Protein AF-A0A0S8GNW0-F1 (afdb_monomer)

Solvent-accessible surface area (backbone atoms only — not comparable to full-atom values): 54185 Å² total; per-residue (Å²): 138,92,76,82,67,64,74,56,54,60,51,40,52,77,71,67,54,52,67,47,68,37,59,57,68,45,100,40,26,51,26,13,46,72,62,9,23,47,52,13,38,46,29,54,77,68,23,29,31,43,25,20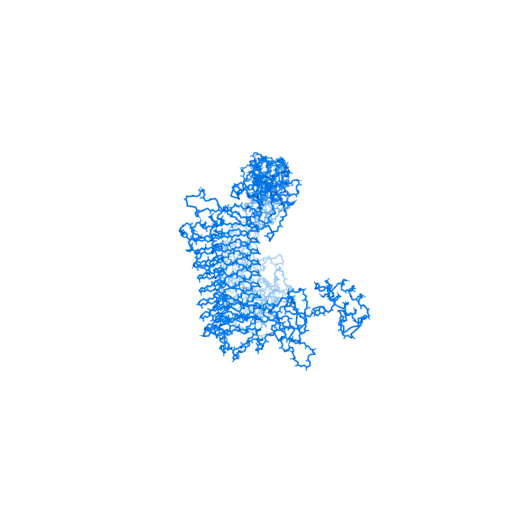,9,9,28,69,69,17,62,50,75,50,30,25,10,27,43,27,32,15,75,50,46,43,12,15,16,20,15,31,56,86,81,63,44,81,36,73,40,18,11,21,25,34,32,73,49,61,27,80,36,39,52,33,26,28,54,5,32,72,41,73,38,80,26,94,92,33,101,89,41,70,40,70,43,68,36,8,42,47,5,11,48,48,53,42,54,49,45,58,52,46,40,69,75,40,62,83,38,55,61,28,40,25,33,42,52,12,35,54,40,27,34,20,45,74,50,96,89,44,61,94,75,37,20,36,65,33,70,63,54,60,73,52,23,70,86,70,70,35,50,51,72,53,75,47,82,51,72,83,93,53,68,56,47,78,49,78,44,77,66,45,57,75,62,31,39,37,36,28,39,20,37,18,39,32,42,70,48,47,59,76,70,41,72,64,52,63,64,50,28,54,26,35,25,34,27,88,34,84,68,90,62,95,72,43,86,41,66,26,75,54,88,45,35,55,58,32,57,41,80,37,72,52,48,75,54,40,39,28,24,34,33,41,32,56,77,45,60,81,64,68,43,34,41,6,36,11,33,24,51,43,66,64,86,69,56,15,43,43,30,38,77,42,43,70,80,50,58,34,46,39,22,41,28,36,30,39,44,75,66,50,94,59,34,59,15,37,37,35,24,39,88,82,72,46,82,74,49,76,52,54,46,96,61,44,61,48,72,46,70,87,42,63,48,28,36,79,48,46,36,32,38,23,17,23,30,100,77,35,68,25,58,71,26,50,70,38,72,50,39,15,24,38,54,57,32,80,22,63,36,78,59,67,66,35,42,35,27,44,25,36,26,49,59,54,74,53,58,56,31,79,34,80,56,18,19,34,33,43,34,35,71,70,83,75,46,64,66,54,79,32,58,62,70,64,75,40,74,51,66,85,42,61,40,41,36,80,40,35,32,29,22,29,25,24,12,35,80,53,56,66,42,63,66,21,64,72,42,75,48,45,18,34,38,46,50,47,33,75,43,74,74,43,76,67,31,39,34,26,39,29,45,37,38,38,56,56,82,39,49,91,78,45,34,28,38,42,32,35,71,70,80,74,46,63,70,50,82,34,61,59,56,56,41,77,50,64,85,44,61,46,63,35,75,41,36,36,36,33,22,24,29,17,87,78,66,52,65,38,68,72,35,77,63,50,74,53,61,26,34,62,70,67,61,60,33,24,29,20,69,83,31,76,81,46,81,49,72,12,78,36,54,66,18,12,14,53,47,66,61,62,49,42,74,70,55,49,71,61,21,38,37,42,30,20,42,44,81,46,62,51,61,46,84,76,43,96,49,46,36,70,18,40,39,64,44,47,42,28,23,34,40,34,34,2,16,49,16,54,92,44,98,53,36,82,47,68,41,44,91,79,18,47,15,32,43,33,11,45,68,84,75,56,71,72,93,68,98,49,56,73,49,50,64,75,33,82,55,41,70,61,13,8,18,23,32,27,34,26,84,55,35,32,68,62,11,32,44,32,19,34,38,34,26,33,5,29,4,69,53,57,67,90,79,48,30,19,31,0,0,27,29,29,41,26,34,36,26,39,29,51,27,36,33,33,55,7,13,13,37,31,0,0,26,28,26,36,30,54,17,42,37,31,50,25,40,33,32,41,8,6,6,66,43,29,0,0,26,28,23,32,33,52,19,43,35,31,50,28,38,31,33,46,8,26,16,37,29,0,0,22,28,22,35,34,55,19,45,35,34,49,29,37,30,30,46,6,31,14,38,31,0,0,21,27,22,35,30,60,19,38,33,33,47,28,37,28,31,32,7,29,8,69,34,31,0,0,22,27,25,34,34,55,22,45,38,31,26,24,38,30,32,40,6,28,10,57,37,27,0,0,23,27,23,34,34,60,24,44,38,34,14,25,27,30,33,48,6,25,1,30,42,42,1,0,23,32,31,33,29,54,35,49,38,33,25,23,30,41,44,71,15,29,28,45,72,75,83,56,96,82,63,92,47,64,38,39,53,9,32,41,36,66,45,98,75,32,46,58,28,40,23,33,38,50,54,52,84,72,79,71,84,36,67,68,54,39,72,50,77,54,47,46,71,35,69,50,47,74,47,73,77,83,57,96,83,48,90,82,63,58,44,62,42,85,44,47,76,53,45,26,20,61,50,17,19,57,33,81,92,74,76,42,76,44,76,37,99,49,63,24,81,48,51,36,91,75,58,58,89,54,57,92,86,69,60,62,61,60,77,98,82,61,97,73,60,87,74,48,84,56,57,48,74,22,42,8,33,42,24,63,39,94,55,31,42,50,59,78,67,35,80,87,47,61,39,21,65,76,76,82,86,61,54,48,74,66,20,51,50,51,39,61,74,47,56,69,43,70,44,97,80,50,73,52,29,64,81,68,82,35,48,19,44,73,70,22,52,51,50,31,51,56,53,38,68,68,69,57,91,88,81,133

Secondary structure (DSSP, 8-state):
-----THHHHHHHHTT-SEEEE---BS---S-SHHHHHHHHHHHHH--EEEEE--SS-SSBT-PPBTTT-SSSEEEEEEETTT-PBPTT--B---TTS----SEEEEEESEEEE-TTSTT-EEEE-SHHHHHHHHHHHHHHHHHH-GGGTT-HHHHHHHHHHHSBP-TTS-TT--B--HHHHHSTTTTT-EEEEEEE--TT-SEEEEEEEEEPTTEEEEEEEEEEE-PPPPTT-S----EEEEEEEEEBS---SS-SEEE--SS-SEEEEEEESPPSEEEEEEEEEEEE-S--EEEEEEEEEEPPPPPPPPEEEEEEEEETTEEEEEEE---SS-SEEEEEETTS-EEEE--TT--EEEEESPPTT-EEEEEEEEEETTEEPPP---EEEEPPPPPP--EEEEEEETTEEEEEESS--TTTTSTT-EEEEEETTTTEE---BSS-PPEEEESPPTT-EEEEEEEEE-TT-PBPPPPPPEEEEPPPPPPEE---B---SSEEEEEEE-TTPPTT-EEEEEETTTTEE--SBSSSEEEEESPPTT-EEEEEEEEE-TT-PBPPPEEEEEEEPPPPPPEEEE-TT---SS-SSSSSTT-BSSHHHHHHH--TT-EEEEESEEE---TTSSSSGGG--EEPPTT-EEEEEE--TTSSSTT-B-TTTS-EEEE--SSS-----SSGGGGGG-GGGTTS-S-SEE-TT--TT-EEES-EEE--EE-S-TTTTTTB-SSEESB-SEEES-EEES-EEEE-SSEEEE-S-EES-EEES-EEEEE-SSEEEE-S-EES-EEES-B-SB-SSEEEE-S-EES-EEES-EESB-SSEEEE-S-EES-EEES-EESSB-SSEEEE-S-EES-EEES-EESSB-SSEEEE-S-EES-EEES-EESSS-SSEEEE-S-EES-EEES-EE-TTSSS------HHHHEEE-TT--EES-B-TT--S---STT-B-S---EEE--EEE--S-TT-TTS-EEEPPEEEEP-TT-EEETTTTEEE--SS--TT--SS-TTS-TTTS-S--TT-TT-SS-SS-----STTTTSTTS---SSSSSSTT-SSSSS---HHHHHHHHHTTT-B-TT-TT-TT-SSB--HHHHHHHHHHHTTS-TT--

Nearest PDB structures (foldseek):
  1tdq-assembly1_A  TM=6.608E-01  e=1.184E-11  Rattus norvegicus
  5utk-assembly1_B  TM=4.336E-01  e=3.856E-13  Homo sapiens
  7nwl-assembly1_C  TM=3.896E-01  e=8.301E-13  Homo sapiens
  7mrn-assembly1_A  TM=3.609E-01  e=1.606E-10  Mus musculus
  6mfa-assembly1_A  TM=2.689E-01  e=1.791E-13  Homo sapiens

Structure (mmCIF, N/CA/C/O backbone):
data_AF-A0A0S8GNW0-F1
#
_entry.id   AF-A0A0S8GNW0-F1
#
loop_
_atom_site.group_PDB
_atom_site.id
_atom_site.type_symbol
_atom_site.label_atom_id
_atom_site.label_alt_id
_atom_site.label_comp_id
_atom_site.label_asym_id
_atom_site.label_entity_id
_atom_site.label_seq_id
_atom_site.pdbx_PDB_ins_code
_atom_site.Cartn_x
_atom_site.Cartn_y
_atom_site.Cartn_z
_atom_site.occupancy
_atom_site.B_iso_or_equiv
_atom_site.auth_seq_id
_atom_site.auth_comp_id
_atom_site.auth_asym_id
_atom_site.auth_atom_id
_atom_site.pdbx_PDB_model_num
ATOM 1 N N . MET A 1 1 ? -4.514 -19.614 109.419 1.00 33.91 1 MET A N 1
ATOM 2 C CA . MET A 1 1 ? -3.796 -18.323 109.420 1.00 33.91 1 MET A CA 1
ATOM 3 C C . MET A 1 1 ? -4.596 -17.370 110.292 1.00 33.91 1 MET A C 1
ATOM 5 O O . MET A 1 1 ? -5.474 -16.693 109.791 1.00 33.91 1 MET A O 1
ATOM 9 N N . TYR A 1 2 ? -4.373 -17.412 111.605 1.00 39.16 2 TYR A N 1
ATOM 10 C CA . TYR A 1 2 ? -4.992 -16.501 112.572 1.00 39.16 2 TYR A CA 1
ATOM 11 C C . TYR A 1 2 ? -3.879 -15.588 113.085 1.00 39.16 2 TYR A C 1
ATOM 13 O O . TYR A 1 2 ? -3.143 -15.965 113.988 1.00 39.16 2 TYR A O 1
ATOM 21 N N . ASN A 1 3 ? -3.673 -14.490 112.362 1.00 40.56 3 ASN A N 1
ATOM 22 C CA . ASN A 1 3 ? -2.937 -13.276 112.727 1.00 40.56 3 ASN A CA 1
ATOM 23 C C . ASN A 1 3 ? -3.103 -12.334 111.525 1.00 40.56 3 ASN A C 1
ATOM 25 O O . ASN A 1 3 ? -2.181 -12.145 110.734 1.00 40.56 3 ASN A O 1
ATOM 29 N N . VAL A 1 4 ? -4.330 -11.844 111.314 1.00 46.25 4 VAL A N 1
ATOM 30 C CA . VAL A 1 4 ? -4.539 -10.688 110.435 1.00 46.25 4 VAL A CA 1
ATOM 31 C C . VAL A 1 4 ? -4.057 -9.498 111.250 1.00 46.25 4 VAL A C 1
ATOM 33 O O . VAL A 1 4 ? -4.724 -9.056 112.181 1.00 46.25 4 VAL A O 1
ATOM 36 N N . ASP A 1 5 ? -2.824 -9.090 110.982 1.00 45.34 5 ASP A N 1
ATOM 37 C CA . ASP A 1 5 ? -2.204 -7.927 111.593 1.00 45.34 5 ASP A CA 1
ATOM 38 C C . ASP A 1 5 ? -2.905 -6.675 111.038 1.00 45.34 5 ASP A C 1
ATOM 40 O O . ASP A 1 5 ? -2.588 -6.167 109.957 1.00 45.34 5 ASP A O 1
ATOM 44 N N . LEU A 1 6 ? -3.915 -6.205 111.773 1.00 51.69 6 LEU A N 1
ATOM 45 C CA . LEU A 1 6 ? -4.658 -4.964 111.519 1.00 51.69 6 LEU A CA 1
ATOM 46 C C . LEU A 1 6 ? -3.778 -3.700 111.636 1.00 51.69 6 LEU A C 1
ATOM 48 O O . LEU A 1 6 ? -4.260 -2.587 111.452 1.00 51.69 6 LEU A O 1
ATOM 52 N N . ALA A 1 7 ? -2.459 -3.855 111.820 1.00 48.28 7 ALA A N 1
ATOM 53 C CA . ALA A 1 7 ? -1.460 -2.818 111.559 1.00 48.28 7 ALA A CA 1
ATOM 54 C C . ALA A 1 7 ? -1.455 -2.312 110.096 1.00 48.28 7 ALA A C 1
ATOM 56 O O . ALA A 1 7 ? -0.917 -1.241 109.815 1.00 48.28 7 ALA A O 1
ATOM 57 N N . THR A 1 8 ? -2.042 -3.060 109.155 1.00 53.94 8 THR A N 1
ATOM 58 C CA . THR A 1 8 ? -2.182 -2.644 107.746 1.00 53.94 8 THR A CA 1
ATOM 59 C C . THR A 1 8 ? -3.385 -1.731 107.482 1.00 53.94 8 THR A C 1
ATOM 61 O O . THR A 1 8 ? -3.343 -0.939 106.541 1.00 53.94 8 THR A O 1
ATOM 64 N N . ASP A 1 9 ? -4.408 -1.751 108.338 1.00 54.16 9 ASP A N 1
ATOM 65 C CA . ASP A 1 9 ? -5.624 -0.947 108.157 1.00 54.16 9 ASP A CA 1
ATOM 66 C C . ASP A 1 9 ? -5.465 0.490 108.672 1.00 54.16 9 ASP A C 1
ATOM 68 O O . ASP 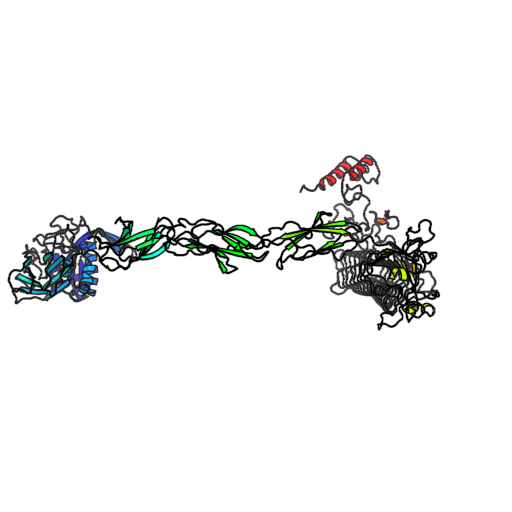A 1 9 ? -5.915 1.435 108.020 1.00 54.16 9 ASP A O 1
ATOM 72 N N . THR A 1 10 ? -4.703 0.699 109.752 1.00 58.00 10 THR A N 1
ATOM 73 C CA . THR A 1 10 ? -4.212 2.042 110.118 1.00 58.00 10 THR A CA 1
ATOM 74 C C . THR A 1 10 ? -3.346 2.641 109.009 1.00 58.00 10 THR A C 1
ATOM 76 O O . THR A 1 10 ? -3.492 3.817 108.687 1.00 58.00 10 THR A O 1
ATOM 79 N N . LEU A 1 11 ? -2.519 1.829 108.336 1.00 58.25 11 LEU A N 1
ATOM 80 C CA . LEU A 1 11 ? -1.709 2.276 107.199 1.00 58.25 11 LEU A CA 1
ATOM 81 C C . LEU A 1 11 ? -2.578 2.697 105.996 1.00 58.25 11 LEU A C 1
ATOM 83 O O . LEU A 1 11 ? -2.249 3.665 105.312 1.00 58.25 11 LEU A O 1
ATOM 87 N N . ALA A 1 12 ? -3.686 2.005 105.717 1.00 61.41 12 ALA A N 1
ATOM 88 C CA . ALA A 1 12 ? -4.613 2.380 104.646 1.00 61.41 12 ALA A CA 1
ATOM 89 C C . ALA A 1 12 ? -5.377 3.682 104.963 1.00 61.41 12 ALA A C 1
ATOM 91 O O . ALA A 1 12 ? -5.571 4.516 104.071 1.00 61.41 12 ALA A O 1
ATOM 92 N N . ALA A 1 13 ? -5.768 3.879 106.228 1.00 61.22 13 ALA A N 1
ATOM 93 C CA . ALA A 1 13 ? -6.372 5.118 106.725 1.00 61.22 13 ALA A CA 1
ATOM 94 C C . ALA A 1 13 ? -5.425 6.319 106.630 1.00 61.22 13 ALA A C 1
ATOM 96 O O . ALA A 1 13 ? -5.806 7.356 106.075 1.00 61.22 13 ALA A O 1
ATOM 97 N N . ASP A 1 14 ? -4.178 6.152 107.070 1.00 64.50 14 ASP A N 1
ATOM 98 C CA . ASP A 1 14 ? -3.147 7.195 107.034 1.00 64.50 14 ASP A CA 1
ATOM 99 C C . ASP A 1 14 ? -2.745 7.583 105.598 1.00 64.50 14 ASP A C 1
ATOM 101 O O . ASP A 1 14 ? -2.351 8.721 105.344 1.00 64.50 14 ASP A O 1
ATOM 105 N N . ASN A 1 15 ? -2.903 6.669 104.631 1.00 69.00 15 ASN A N 1
ATOM 106 C CA . ASN A 1 15 ? -2.610 6.904 103.211 1.00 69.00 15 ASN A CA 1
ATOM 107 C C . ASN A 1 15 ? -3.820 7.380 102.380 1.00 69.00 15 ASN A C 1
ATOM 109 O O . ASN A 1 15 ? -3.717 7.509 101.159 1.00 69.00 15 ASN A O 1
ATOM 113 N N . GLY A 1 16 ? -4.962 7.675 103.015 1.00 77.94 16 GLY A N 1
ATOM 114 C CA . GLY A 1 16 ? -6.098 8.342 102.369 1.00 77.94 16 GLY A CA 1
ATOM 115 C C . GLY A 1 16 ? -7.071 7.437 101.604 1.00 77.94 16 GLY A C 1
ATOM 116 O O . GLY A 1 16 ? -7.901 7.956 100.855 1.00 77.94 16 GLY A O 1
ATOM 117 N N . ALA A 1 17 ? -7.021 6.112 101.786 1.00 84.75 17 ALA A N 1
ATOM 118 C CA . ALA A 1 17 ? -8.015 5.213 101.198 1.00 84.75 17 ALA A CA 1
ATOM 119 C C . ALA A 1 17 ? -9.407 5.463 101.808 1.00 84.75 17 ALA A C 1
ATOM 121 O O . ALA A 1 17 ? -9.557 5.527 103.028 1.00 84.75 17 ALA A O 1
ATOM 122 N N . LEU A 1 18 ? -10.439 5.596 100.968 1.00 88.00 18 LEU A N 1
ATOM 123 C CA . LEU A 1 18 ? -11.816 5.858 101.416 1.00 88.00 18 LEU A CA 1
ATOM 124 C C . LEU A 1 18 ? -12.686 4.595 101.494 1.00 88.00 18 LEU A C 1
ATOM 126 O O . LEU A 1 18 ? -13.621 4.554 102.291 1.00 88.00 18 LEU A O 1
ATOM 130 N N . ALA A 1 19 ? -12.377 3.578 100.687 1.00 90.19 19 ALA A N 1
ATOM 131 C CA . ALA A 1 19 ? -13.047 2.282 100.691 1.00 90.19 19 ALA A CA 1
ATOM 132 C C . ALA A 1 19 ? -12.012 1.150 100.730 1.00 90.19 19 ALA A C 1
ATOM 134 O O . ALA A 1 19 ? -10.996 1.219 100.035 1.00 90.19 19 ALA A O 1
ATOM 135 N N . ILE A 1 20 ? -12.276 0.124 101.539 1.00 90.38 20 ILE A N 1
ATOM 136 C CA . ILE A 1 20 ? -11.385 -1.010 101.796 1.00 90.38 20 ILE A CA 1
ATOM 137 C C . ILE A 1 20 ? -12.121 -2.299 101.430 1.00 90.38 20 ILE A C 1
ATOM 139 O O . ILE A 1 20 ? -13.232 -2.551 101.894 1.00 90.38 20 ILE A O 1
ATOM 143 N N . ASN A 1 21 ? -11.491 -3.111 100.579 1.00 94.19 21 ASN A N 1
ATOM 144 C CA . ASN A 1 21 ? -12.018 -4.397 100.138 1.00 94.19 21 ASN A CA 1
ATOM 145 C C . ASN A 1 21 ? -11.485 -5.540 101.012 1.00 94.19 21 ASN A C 1
ATOM 147 O O . ASN A 1 21 ? -10.290 -5.844 100.981 1.00 94.19 21 ASN A O 1
ATOM 151 N N . CYS A 1 22 ? -12.382 -6.260 101.675 1.00 92.50 22 CYS A N 1
ATOM 152 C CA . CYS A 1 22 ? -12.078 -7.438 102.479 1.00 92.50 22 CYS A CA 1
ATOM 153 C C . CYS A 1 22 ? -12.706 -8.688 101.840 1.00 92.50 22 CYS A C 1
ATOM 155 O O . CYS A 1 22 ? -13.750 -9.180 102.267 1.00 92.50 22 CYS A O 1
ATOM 157 N N . SER A 1 23 ? -12.064 -9.218 100.795 1.00 94.69 23 SER A N 1
ATOM 158 C CA . SER A 1 23 ? -12.485 -10.453 100.104 1.00 94.69 23 SER A CA 1
ATOM 159 C C . SER A 1 23 ? -12.026 -11.734 100.821 1.00 94.69 23 SER A C 1
ATOM 161 O O . SER A 1 23 ? -11.537 -12.670 100.184 1.00 94.69 23 SER A O 1
ATOM 163 N N . TRP A 1 24 ? -12.154 -11.764 102.144 1.00 90.75 24 TRP A N 1
ATOM 164 C CA . TRP A 1 24 ? -11.729 -12.846 103.032 1.00 90.75 24 TRP A CA 1
ATOM 165 C C . TRP A 1 24 ? -12.660 -12.910 104.249 1.00 90.75 24 TRP A C 1
ATOM 167 O O . TRP A 1 24 ? -13.382 -11.957 104.529 1.00 90.75 24 TRP A O 1
ATOM 177 N N . GLY A 1 25 ? -12.637 -14.026 104.976 1.00 88.75 25 GLY A N 1
ATOM 178 C CA . GLY A 1 25 ? -13.398 -14.177 106.211 1.00 88.75 25 GLY A CA 1
ATOM 179 C C . GLY A 1 25 ? -13.085 -15.480 106.942 1.00 88.75 25 GLY A C 1
ATOM 180 O O . GLY A 1 25 ? -12.312 -16.306 106.450 1.00 88.75 25 GLY A O 1
ATOM 181 N N . ALA A 1 26 ? -13.685 -15.649 108.114 1.00 85.88 26 ALA A N 1
ATOM 182 C CA . ALA A 1 26 ? -13.618 -16.846 108.943 1.00 85.88 26 ALA A CA 1
ATOM 183 C C . ALA A 1 26 ? -15.029 -17.322 109.321 1.00 85.88 26 ALA A C 1
ATOM 185 O O . ALA A 1 26 ? -15.962 -16.520 109.368 1.00 85.88 26 ALA A O 1
ATOM 186 N N . ASP A 1 27 ? -15.167 -18.619 109.602 1.00 84.62 27 ASP A N 1
ATOM 187 C CA . ASP A 1 27 ? -16.441 -19.257 109.955 1.00 84.62 27 ASP A CA 1
ATOM 188 C C . ASP A 1 27 ? -16.904 -18.829 111.362 1.00 84.62 27 ASP A C 1
ATOM 190 O O . ASP A 1 27 ? -16.711 -19.531 112.355 1.00 84.62 27 ASP A O 1
ATOM 194 N N . ASP A 1 28 ? -17.490 -17.641 111.448 1.00 87.94 28 ASP A N 1
ATOM 195 C CA . ASP A 1 28 ? -18.126 -17.069 112.632 1.00 87.94 28 ASP A CA 1
ATOM 196 C C . ASP A 1 28 ? -19.239 -16.129 112.155 1.00 87.94 28 ASP A C 1
ATOM 198 O O . ASP A 1 28 ? -19.012 -15.308 111.276 1.00 87.94 28 ASP A O 1
ATOM 202 N N . ASN A 1 29 ? -20.440 -16.254 112.715 1.00 91.31 29 ASN A N 1
ATOM 203 C CA . ASN A 1 29 ? -21.600 -15.451 112.322 1.00 91.31 29 ASN A CA 1
ATOM 204 C C . ASN A 1 29 ? -22.115 -14.557 113.467 1.00 91.31 29 ASN A C 1
ATOM 206 O O . ASN A 1 29 ? -23.289 -14.186 113.534 1.00 91.31 29 ASN A O 1
ATOM 210 N N . THR A 1 30 ? -21.282 -14.287 114.468 1.00 91.44 30 THR A N 1
ATOM 211 C CA . THR A 1 30 ? -21.718 -13.610 115.692 1.00 91.44 30 THR A CA 1
ATOM 212 C C . THR A 1 30 ? -21.747 -12.096 115.550 1.00 91.44 30 THR A C 1
ATOM 214 O O . THR A 1 30 ? -22.565 -11.457 116.203 1.00 91.44 30 THR A O 1
ATOM 217 N N . GLY A 1 31 ? -20.856 -11.522 114.734 1.00 89.88 31 GLY A N 1
ATOM 218 C CA . GLY A 1 31 ? -20.631 -10.073 114.659 1.00 89.88 31 GLY A CA 1
ATOM 219 C C . GLY A 1 31 ? -19.968 -9.470 115.903 1.00 89.88 31 GLY A C 1
ATOM 220 O O . GLY A 1 31 ? -19.685 -8.280 115.920 1.00 89.88 31 GLY A O 1
ATOM 221 N N . SER A 1 32 ? -19.713 -10.290 116.925 1.00 93.94 32 SER A N 1
ATOM 222 C CA . SER A 1 32 ? -19.085 -9.925 118.203 1.00 93.94 32 SER A CA 1
ATOM 223 C C . SER A 1 32 ? -17.715 -10.584 118.376 1.00 93.94 32 SER A C 1
ATOM 225 O O . SER A 1 32 ? -17.115 -10.516 119.445 1.00 93.94 32 SER A O 1
ATOM 227 N N . ASP A 1 33 ? -17.242 -11.318 117.370 1.00 92.38 33 ASP A N 1
ATOM 228 C CA . ASP A 1 33 ? -15.898 -11.870 117.376 1.00 92.38 33 ASP A CA 1
ATOM 229 C C . ASP A 1 33 ? -14.864 -10.746 117.224 1.00 92.38 33 ASP A C 1
ATOM 231 O O . ASP A 1 33 ? -15.171 -9.635 116.790 1.00 92.38 33 ASP A O 1
ATOM 235 N N . TYR A 1 34 ? -13.616 -11.043 117.576 1.00 89.19 34 TYR A N 1
ATOM 236 C CA . TYR A 1 34 ? -12.549 -10.044 117.610 1.00 89.19 34 TYR A CA 1
ATOM 237 C C . TYR A 1 34 ? -12.368 -9.296 116.276 1.00 89.19 34 TYR A C 1
ATOM 239 O O . TYR A 1 34 ? -12.085 -8.101 116.288 1.00 89.19 34 TYR A O 1
ATOM 247 N N . ILE A 1 35 ? -12.560 -9.965 115.132 1.00 88.44 35 ILE A N 1
ATOM 248 C CA . ILE A 1 35 ? -12.363 -9.350 113.813 1.00 88.44 35 ILE A CA 1
ATOM 249 C C . ILE A 1 35 ? -13.556 -8.458 113.449 1.00 88.44 35 ILE A C 1
ATOM 251 O O . ILE A 1 35 ? -13.345 -7.352 112.952 1.00 88.44 35 ILE A O 1
ATOM 255 N N . SER A 1 36 ? -14.793 -8.886 113.732 1.00 92.38 36 SER A N 1
ATOM 256 C CA . SER A 1 36 ? -15.980 -8.045 113.512 1.00 92.38 36 SER A CA 1
ATOM 257 C C . SER A 1 36 ? -15.961 -6.781 114.377 1.00 92.38 36 SER A C 1
ATOM 259 O O . SER A 1 36 ? -16.231 -5.695 113.868 1.00 92.38 36 SER A O 1
ATOM 261 N N . VAL A 1 37 ? -15.572 -6.904 115.654 1.00 92.31 37 VAL A N 1
ATOM 262 C CA . VAL A 1 37 ? -15.420 -5.766 116.580 1.00 92.31 37 VAL A CA 1
ATOM 263 C C . VAL A 1 37 ? -14.403 -4.759 116.041 1.00 92.31 37 VAL A C 1
ATOM 265 O O . VAL A 1 37 ? -14.683 -3.567 116.009 1.00 92.31 37 VAL A O 1
ATOM 268 N N . LEU A 1 38 ? -13.259 -5.224 115.532 1.00 88.56 38 LEU A N 1
ATOM 269 C CA . LEU A 1 38 ? -12.251 -4.338 114.941 1.00 88.56 38 LEU A CA 1
ATOM 270 C C . LEU A 1 38 ? -12.726 -3.672 113.653 1.00 88.56 38 LEU A C 1
ATOM 272 O O . LEU A 1 38 ? -12.477 -2.486 113.461 1.00 88.56 38 LEU A O 1
ATOM 276 N N . ALA A 1 39 ? -13.415 -4.407 112.779 1.00 89.56 39 ALA A N 1
ATOM 277 C CA . ALA A 1 39 ? -13.994 -3.823 111.574 1.00 89.56 39 ALA A CA 1
ATOM 278 C C . ALA A 1 39 ? -14.988 -2.702 111.927 1.00 89.56 39 ALA A C 1
ATOM 280 O O . ALA A 1 39 ? -14.969 -1.643 111.298 1.00 89.56 39 ALA A O 1
ATOM 281 N N . ASP A 1 40 ? -15.799 -2.893 112.972 1.00 93.25 40 ASP A N 1
ATOM 282 C CA . ASP A 1 40 ? -16.699 -1.857 113.476 1.00 93.25 40 ASP A CA 1
ATOM 283 C C . ASP A 1 40 ? -15.941 -0.640 114.023 1.00 93.25 40 ASP A C 1
ATOM 285 O O . ASP A 1 40 ? -16.292 0.484 113.648 1.00 93.25 40 ASP A O 1
ATOM 289 N N . THR A 1 41 ? -14.881 -0.849 114.817 1.00 90.19 41 THR A N 1
ATOM 290 C CA . THR A 1 41 ? -14.001 0.220 115.321 1.00 90.19 41 THR A CA 1
ATOM 291 C C . THR A 1 41 ? -13.377 1.019 114.182 1.00 90.19 41 THR A C 1
ATOM 293 O O . THR A 1 41 ? -13.428 2.245 114.189 1.00 90.19 41 THR A O 1
ATOM 296 N N . TYR A 1 42 ? -12.829 0.361 113.157 1.00 87.88 42 TYR A N 1
ATOM 297 C CA . TYR A 1 42 ? -12.170 1.060 112.051 1.00 87.88 42 TYR A CA 1
ATOM 298 C C . TYR A 1 42 ? -13.143 1.862 111.191 1.00 87.88 42 TYR A C 1
ATOM 300 O O . TYR A 1 42 ? -12.845 3.001 110.822 1.00 87.88 42 TYR A O 1
ATOM 308 N N . VAL A 1 43 ? -14.328 1.319 110.902 1.00 91.88 43 VAL A N 1
ATOM 309 C CA . VAL A 1 43 ? -15.371 2.089 110.211 1.00 91.88 43 VAL A CA 1
ATOM 310 C C . VAL A 1 43 ? -15.799 3.295 111.059 1.00 91.88 43 VAL A C 1
ATOM 312 O O . VAL A 1 43 ? -16.009 4.384 110.516 1.00 91.88 43 VAL A O 1
ATOM 315 N N . TRP A 1 44 ? -15.900 3.130 112.381 1.00 91.69 44 TRP A N 1
ATOM 316 C CA . TRP A 1 44 ? -16.298 4.190 113.305 1.00 91.69 44 TRP A CA 1
ATOM 317 C C . TRP A 1 44 ? -15.246 5.304 113.436 1.00 91.69 44 TRP A C 1
ATOM 319 O O . TRP A 1 44 ? -15.560 6.477 113.196 1.00 91.69 44 TRP A O 1
ATOM 329 N N . ASP A 1 45 ? -14.004 4.957 113.760 1.00 89.44 45 ASP A N 1
ATOM 330 C CA . ASP A 1 45 ? -12.936 5.916 114.053 1.00 89.44 45 ASP A CA 1
ATOM 331 C C . ASP A 1 45 ? -12.401 6.592 112.786 1.00 89.44 45 ASP A C 1
ATOM 333 O O . ASP A 1 45 ? -12.213 7.811 112.764 1.00 89.44 45 ASP A O 1
ATOM 337 N N . ASN A 1 46 ? -12.223 5.833 111.697 1.00 86.81 46 ASN A N 1
ATOM 338 C CA . ASN A 1 46 ? -11.594 6.345 110.473 1.00 86.81 46 ASN A CA 1
ATOM 339 C C . ASN A 1 46 ? -12.597 6.840 109.424 1.00 86.81 46 ASN A C 1
ATOM 341 O O . ASN A 1 46 ? -12.192 7.443 108.423 1.00 86.81 46 ASN A O 1
ATOM 345 N N . GLN A 1 47 ? -13.894 6.578 109.625 1.00 88.62 47 GLN A N 1
ATOM 346 C CA . GLN A 1 47 ? -14.959 6.864 108.658 1.00 88.62 47 GLN A CA 1
ATOM 347 C C . GLN A 1 47 ? -14.733 6.211 107.282 1.00 88.62 47 GLN A C 1
ATOM 349 O O . GLN A 1 47 ? -15.197 6.711 106.258 1.00 88.62 47 GLN A O 1
ATOM 354 N N . GLN A 1 48 ? -14.009 5.095 107.230 1.00 87.56 48 GLN A N 1
ATOM 355 C CA . GLN A 1 48 ? -13.746 4.374 105.986 1.00 87.56 48 GLN A CA 1
ATOM 356 C C . GLN A 1 48 ? -14.865 3.389 105.664 1.00 87.56 48 GLN A C 1
ATOM 358 O O . GLN A 1 48 ? -15.536 2.863 106.550 1.00 87.56 48 GLN A O 1
ATOM 363 N N . ILE A 1 49 ? -15.058 3.117 104.376 1.00 92.75 49 ILE A N 1
ATOM 364 C CA . ILE A 1 49 ? -16.083 2.190 103.901 1.00 92.75 49 ILE A CA 1
ATOM 365 C C . ILE A 1 49 ? -15.474 0.799 103.760 1.00 92.75 49 ILE A C 1
ATOM 367 O O . ILE A 1 49 ? -14.752 0.533 102.803 1.00 92.75 49 ILE A O 1
ATOM 371 N N . TYR A 1 50 ? -15.783 -0.099 104.688 1.00 94.06 50 TYR A N 1
ATOM 372 C CA . TYR A 1 50 ? -15.368 -1.496 104.593 1.00 94.06 50 TYR A CA 1
ATOM 373 C C . TYR A 1 50 ? -16.398 -2.305 103.813 1.00 94.06 50 TYR A C 1
ATOM 375 O O . TYR A 1 50 ? -17.574 -2.360 104.180 1.00 94.06 50 TYR A O 1
ATOM 383 N N . VAL A 1 51 ? -15.942 -2.945 102.742 1.00 96.56 51 VAL A N 1
ATOM 384 C CA . VAL A 1 51 ? -16.739 -3.807 101.872 1.00 96.56 51 VAL A CA 1
ATOM 385 C C . VAL A 1 51 ? -16.237 -5.229 102.067 1.00 96.56 51 VAL A C 1
ATOM 387 O O . VAL A 1 51 ? -15.079 -5.525 101.778 1.00 96.56 51 VAL A O 1
ATOM 390 N N . VAL A 1 52 ? -17.082 -6.111 102.592 1.00 96.50 52 VAL A N 1
ATOM 391 C CA . VAL A 1 52 ? -16.665 -7.416 103.116 1.00 96.50 52 VAL A CA 1
ATOM 392 C C . VAL A 1 52 ? -17.416 -8.542 102.417 1.00 96.50 52 VAL A C 1
ATOM 394 O O . VAL A 1 52 ? -18.620 -8.459 102.186 1.00 96.50 52 VAL A O 1
ATOM 397 N N . ALA A 1 53 ? -16.705 -9.604 102.049 1.00 96.94 53 ALA A N 1
ATOM 398 C CA . ALA A 1 53 ? -17.295 -10.806 101.464 1.00 96.94 53 ALA A CA 1
ATOM 399 C C . ALA A 1 53 ? -18.188 -11.542 102.466 1.00 96.94 53 ALA A C 1
ATOM 401 O O . ALA A 1 53 ? -17.730 -11.898 103.547 1.00 96.94 53 ALA A O 1
ATOM 402 N N . ALA A 1 54 ? -19.443 -11.810 102.086 1.00 95.44 54 ALA A N 1
ATOM 403 C CA . ALA A 1 54 ? -20.411 -12.494 102.946 1.00 95.44 54 ALA A CA 1
ATOM 404 C C . ALA A 1 54 ? -19.963 -13.903 103.372 1.00 95.44 54 ALA A C 1
ATOM 406 O O . ALA A 1 54 ? -20.311 -14.349 104.464 1.00 95.44 54 ALA A O 1
ATOM 407 N N . GLY A 1 55 ? -19.177 -14.579 102.531 1.00 93.94 55 GLY A N 1
ATOM 408 C CA . GLY A 1 55 ? -18.720 -15.951 102.728 1.00 93.94 55 GLY A CA 1
ATOM 409 C C . GLY A 1 55 ? -19.195 -16.861 101.597 1.00 93.94 55 GLY A C 1
ATOM 410 O O . GLY A 1 55 ? -20.147 -16.542 100.887 1.00 93.94 55 GLY A O 1
ATOM 411 N N . ASN A 1 56 ? -18.514 -17.995 101.431 1.00 93.62 56 ASN A N 1
ATOM 412 C CA . ASN A 1 56 ? -18.853 -19.002 100.421 1.00 93.62 56 ASN A CA 1
ATOM 413 C C . ASN A 1 56 ? -19.398 -20.290 101.075 1.00 93.62 56 ASN A C 1
ATOM 415 O O . ASN A 1 56 ? -19.120 -21.399 100.613 1.00 93.62 56 ASN A O 1
ATOM 419 N N . SER A 1 57 ? -20.105 -20.151 102.202 1.00 90.75 57 SER A N 1
ATOM 420 C CA . SER A 1 57 ? -20.577 -21.267 103.037 1.00 90.75 57 SER A CA 1
ATOM 421 C C . SER A 1 57 ? -21.966 -21.784 102.623 1.00 90.75 57 SER A C 1
ATOM 423 O O . SER A 1 57 ? -22.517 -22.674 103.274 1.00 90.75 57 SER A O 1
ATOM 425 N N . GLY A 1 58 ? -22.509 -21.277 101.511 1.00 85.56 58 GLY A N 1
ATOM 426 C CA . GLY A 1 58 ? -23.764 -21.715 100.904 1.00 85.56 58 GLY A CA 1
ATOM 427 C C . GLY A 1 58 ? -25.000 -20.945 101.362 1.00 85.56 58 GLY A C 1
ATOM 428 O O . GLY A 1 58 ? -25.008 -20.282 102.387 1.00 85.56 58 GLY A O 1
ATOM 429 N N . THR A 1 59 ? -26.092 -21.107 100.619 1.00 83.12 59 THR A N 1
ATOM 430 C CA . THR A 1 59 ? -27.352 -20.346 100.787 1.00 83.12 59 THR A CA 1
ATOM 431 C C . THR A 1 59 ? -28.204 -20.726 102.009 1.00 83.12 59 THR A C 1
ATOM 433 O O . THR A 1 59 ? -29.360 -20.315 102.129 1.00 83.12 59 THR A O 1
ATOM 436 N N . ALA A 1 60 ? -27.670 -21.533 102.931 1.00 84.88 60 ALA A N 1
ATOM 437 C CA . ALA A 1 60 ? -28.362 -21.859 104.172 1.00 84.88 60 ALA A CA 1
ATOM 438 C C . ALA A 1 60 ? -28.423 -20.623 105.082 1.00 84.88 60 ALA A C 1
ATOM 440 O O . ALA A 1 60 ? -27.426 -19.918 105.236 1.00 84.88 60 ALA A O 1
ATOM 441 N N . ALA A 1 61 ? -29.575 -20.389 105.715 1.00 85.00 61 ALA A N 1
ATOM 442 C CA . ALA A 1 61 ? -29.739 -19.281 106.648 1.00 85.00 61 ALA A CA 1
ATOM 443 C C . ALA A 1 61 ? -28.736 -19.387 107.809 1.00 85.00 61 ALA A C 1
ATOM 445 O O . ALA A 1 61 ? -28.619 -20.446 108.432 1.00 85.00 61 ALA A O 1
ATOM 446 N N . GLY A 1 62 ? -28.041 -18.292 108.117 1.00 88.19 62 GLY A N 1
ATOM 447 C CA . GLY A 1 62 ? -27.076 -18.248 109.218 1.00 88.19 62 GLY A CA 1
ATOM 448 C C . GLY A 1 62 ? -25.629 -18.568 108.840 1.00 88.19 62 GLY A C 1
ATOM 449 O O . GLY A 1 62 ? -24.838 -18.869 109.733 1.00 88.19 62 GLY A O 1
ATOM 450 N N . SER A 1 63 ? -25.281 -18.511 107.556 1.00 92.38 63 SER A N 1
ATOM 451 C CA . SER A 1 63 ? -23.972 -18.903 107.012 1.00 92.38 63 SER A CA 1
ATOM 452 C C . SER A 1 63 ? -23.025 -17.727 106.736 1.00 92.38 63 SER A C 1
ATOM 454 O O . SER A 1 63 ? -21.969 -17.927 106.137 1.00 92.38 63 SER A O 1
ATOM 456 N N . ILE A 1 64 ? -23.390 -16.507 107.144 1.00 93.75 64 ILE A N 1
ATOM 457 C CA . ILE A 1 64 ? -22.537 -15.314 107.030 1.00 93.75 64 ILE A CA 1
ATOM 458 C C . ILE A 1 64 ? -21.264 -15.493 107.856 1.00 93.75 64 ILE A C 1
ATOM 460 O O . ILE A 1 64 ? -21.317 -15.918 109.007 1.00 93.75 64 ILE A O 1
ATOM 464 N N . ASN A 1 65 ? -20.130 -15.137 107.260 1.00 92.75 65 ASN A N 1
ATOM 465 C CA . ASN A 1 65 ? -18.815 -15.239 107.877 1.00 92.75 65 ASN A CA 1
ATOM 466 C C . ASN A 1 65 ? -18.382 -13.908 108.519 1.00 92.75 65 ASN A C 1
ATOM 468 O O . ASN A 1 65 ? -18.838 -12.825 108.142 1.00 92.75 65 ASN A O 1
ATOM 472 N N . SER A 1 66 ? -17.432 -13.969 109.447 1.00 91.94 66 SER A N 1
ATOM 473 C CA . SER A 1 66 ? -16.781 -12.797 110.028 1.00 91.94 66 SER A CA 1
ATOM 474 C C . SER A 1 66 ? -15.671 -12.326 109.083 1.00 91.94 66 SER A C 1
ATOM 476 O O . SER A 1 66 ? -14.949 -13.175 108.553 1.00 91.94 66 SER A O 1
ATOM 478 N N . PRO A 1 67 ? -15.492 -11.014 108.837 1.00 93.62 67 PRO A N 1
ATOM 479 C CA . PRO A 1 67 ? -16.166 -9.891 109.492 1.00 93.62 67 PRO A CA 1
ATOM 480 C C . PRO A 1 67 ? -17.409 -9.362 108.758 1.00 93.62 67 PRO A C 1
ATOM 482 O O . PRO A 1 67 ? -17.870 -8.266 109.062 1.00 93.62 67 PRO A O 1
ATOM 485 N N . ALA A 1 68 ? -17.999 -10.085 107.798 1.00 95.12 68 ALA A N 1
ATOM 486 C CA . ALA A 1 68 ? -19.227 -9.621 107.135 1.00 95.12 68 ALA A CA 1
ATOM 487 C C . ALA A 1 68 ? -20.431 -9.557 108.093 1.00 95.12 68 ALA A C 1
ATOM 489 O O . ALA A 1 68 ? -21.366 -8.782 107.869 1.00 95.12 68 ALA A O 1
ATOM 490 N N . SER A 1 69 ? -20.372 -10.310 109.195 1.00 93.75 69 SER A N 1
ATOM 491 C CA . SER A 1 69 ? -21.286 -10.194 110.330 1.00 93.75 69 SER A CA 1
ATOM 492 C C . SER A 1 69 ? -21.137 -8.897 111.139 1.00 93.75 69 SER A C 1
ATOM 494 O O . SER A 1 69 ? -22.008 -8.619 111.959 1.00 93.75 69 SER A O 1
ATOM 496 N N . ALA A 1 70 ? -20.092 -8.084 110.950 1.00 94.94 70 ALA A N 1
ATOM 497 C CA . ALA A 1 70 ? -19.946 -6.786 111.618 1.00 94.94 70 ALA A CA 1
ATOM 498 C C . ALA A 1 70 ? -21.082 -5.820 111.225 1.00 94.94 70 ALA A C 1
ATOM 500 O O . ALA A 1 70 ? -21.669 -5.923 110.136 1.00 94.94 70 ALA A O 1
ATOM 501 N N . LYS A 1 71 ? -21.460 -4.896 112.112 1.00 93.62 71 LYS A N 1
ATOM 502 C CA . LYS A 1 71 ? -22.644 -4.045 111.881 1.00 93.62 71 LYS A CA 1
ATOM 503 C C . LYS A 1 71 ? -22.340 -2.888 110.930 1.00 93.62 71 LYS A C 1
ATOM 505 O O . LYS A 1 71 ? -23.111 -2.640 109.999 1.00 93.62 71 LYS A O 1
ATOM 510 N N . ASN A 1 72 ? -21.181 -2.253 111.065 1.00 95.56 72 ASN A N 1
ATOM 511 C CA . ASN A 1 72 ? -20.825 -1.034 110.342 1.00 95.56 72 ASN A CA 1
ATOM 512 C C . ASN A 1 72 ? -20.337 -1.284 108.905 1.00 95.56 72 ASN A C 1
ATOM 514 O O . ASN A 1 72 ? -20.236 -0.342 108.119 1.00 95.56 72 ASN A O 1
ATOM 518 N N . VAL A 1 73 ? -20.050 -2.534 108.536 1.00 95.62 73 VAL A N 1
ATOM 519 C CA . VAL A 1 73 ? -19.538 -2.886 107.202 1.00 95.62 73 VAL A CA 1
ATOM 520 C C . VAL A 1 73 ? -20.651 -3.051 106.160 1.00 95.62 73 VAL A C 1
ATOM 522 O O . VAL A 1 73 ? -21.831 -3.232 106.491 1.00 95.62 73 VAL A O 1
ATOM 525 N N . ILE A 1 74 ? -20.254 -3.044 104.886 1.00 96.75 74 ILE A N 1
ATOM 526 C CA . ILE A 1 74 ? -21.076 -3.440 103.738 1.00 96.75 74 ILE A CA 1
ATOM 527 C C . ILE A 1 74 ? -20.745 -4.896 103.394 1.00 96.75 74 ILE A C 1
ATOM 529 O O . ILE A 1 74 ? -19.727 -5.175 102.766 1.00 96.75 74 ILE A O 1
ATOM 533 N N . ALA A 1 75 ? -21.596 -5.830 103.802 1.00 96.44 75 ALA A N 1
ATOM 534 C CA . ALA A 1 75 ? -21.477 -7.239 103.450 1.00 96.44 75 ALA A CA 1
ATOM 535 C C . ALA A 1 75 ? -22.026 -7.498 102.043 1.00 96.44 75 ALA A C 1
ATOM 537 O O . ALA A 1 75 ? -23.136 -7.066 101.721 1.00 96.44 75 ALA A O 1
ATOM 538 N N . VAL A 1 76 ? -21.274 -8.235 101.227 1.00 97.38 76 VAL A N 1
ATOM 539 C CA . VAL A 1 76 ? -21.584 -8.453 99.810 1.00 97.38 76 VAL A CA 1
ATOM 540 C C . VAL A 1 76 ? -21.774 -9.935 99.503 1.00 97.38 76 VAL A C 1
ATOM 542 O O . VAL A 1 76 ? -20.852 -10.736 99.677 1.00 97.38 76 VAL A O 1
ATOM 545 N N . GLY A 1 77 ? -22.968 -10.277 99.020 1.00 95.06 77 GLY A N 1
ATOM 546 C CA . GLY A 1 77 ? -23.302 -11.590 98.470 1.00 95.06 77 GLY A CA 1
ATOM 547 C C . GLY A 1 77 ? -22.992 -11.698 96.975 1.00 95.06 77 GLY A C 1
ATOM 548 O O . GLY A 1 77 ? -22.794 -10.696 96.282 1.00 95.06 77 GLY A O 1
ATOM 549 N N . SER A 1 78 ? -22.975 -12.927 96.462 1.00 94.62 78 SER A N 1
ATOM 550 C CA . SER A 1 78 ? -22.622 -13.227 95.071 1.00 94.62 78 SER A CA 1
ATOM 551 C C . SER A 1 78 ? -23.843 -13.614 94.237 1.00 94.62 78 SER A C 1
ATOM 553 O O . SER A 1 78 ? -24.639 -14.468 94.629 1.00 94.62 78 SER A O 1
ATOM 555 N N . VAL A 1 79 ? -23.959 -13.015 93.051 1.00 93.50 79 VAL A N 1
ATOM 556 C CA . VAL A 1 79 ? -24.855 -13.475 91.981 1.00 93.50 79 VAL A CA 1
ATOM 557 C C . VAL A 1 79 ? -24.072 -13.859 90.730 1.00 93.50 79 VAL A C 1
ATOM 559 O O . VAL A 1 79 ? -22.908 -13.494 90.543 1.00 93.50 79 VAL A O 1
ATOM 562 N N . ASN A 1 80 ? -24.734 -14.596 89.850 1.00 91.69 80 ASN A N 1
ATOM 563 C CA . ASN A 1 80 ? -24.193 -15.008 88.573 1.00 91.69 80 ASN A CA 1
ATOM 564 C C . ASN A 1 80 ? -23.893 -13.808 87.670 1.00 91.69 80 ASN A C 1
ATOM 566 O O . ASN A 1 80 ? -24.754 -12.943 87.480 1.00 91.69 80 ASN A O 1
ATOM 570 N N . ASN A 1 81 ? -22.704 -13.774 87.065 1.00 87.12 81 ASN A N 1
ATOM 571 C CA . ASN A 1 81 ? -22.382 -12.774 86.055 1.00 87.12 81 ASN A CA 1
ATOM 572 C C . ASN A 1 81 ? -23.206 -13.044 84.781 1.00 87.12 81 ASN A C 1
ATOM 574 O O . ASN A 1 81 ? -23.047 -14.078 84.139 1.00 87.12 81 ASN A O 1
ATOM 578 N N . GLY A 1 82 ? -24.126 -12.135 84.444 1.00 83.69 82 GLY A N 1
ATOM 579 C CA . GLY A 1 82 ? -25.046 -12.261 83.309 1.00 83.69 82 GLY A CA 1
ATOM 580 C C . GLY A 1 82 ? -26.492 -12.532 83.725 1.00 83.69 82 GLY A C 1
ATOM 581 O O . GLY A 1 82 ? -27.339 -11.655 83.572 1.00 83.69 82 GLY A O 1
ATOM 582 N N . THR A 1 83 ? -26.796 -13.716 84.275 1.00 84.94 83 THR A N 1
ATOM 583 C CA . THR A 1 83 ? -28.192 -14.041 84.657 1.00 84.94 83 THR A CA 1
ATOM 584 C C . THR A 1 83 ? -28.659 -13.302 85.912 1.00 84.94 83 THR A C 1
ATOM 586 O O . THR A 1 83 ? -29.863 -13.169 86.134 1.00 84.94 83 THR A O 1
ATOM 589 N N . LEU A 1 84 ? -27.714 -12.810 86.726 1.00 87.06 84 LEU A N 1
ATOM 590 C CA . LEU A 1 84 ? -27.963 -12.175 88.021 1.00 87.06 84 LEU A CA 1
ATOM 591 C C . LEU A 1 84 ? -28.773 -13.059 88.982 1.00 87.06 84 LEU A C 1
ATOM 593 O O . LEU A 1 84 ? -29.461 -12.523 89.844 1.00 87.06 84 LEU A O 1
ATOM 597 N N . ALA A 1 85 ? -28.728 -14.386 88.828 1.00 87.19 85 ALA A N 1
ATOM 598 C CA . ALA A 1 85 ? -29.335 -15.346 89.751 1.00 87.19 85 ALA A CA 1
ATOM 599 C C . ALA A 1 85 ? -28.447 -15.573 90.989 1.00 87.19 85 ALA A C 1
ATOM 601 O O . ALA A 1 85 ? -27.232 -15.395 90.900 1.00 87.19 85 ALA A O 1
ATOM 602 N N . LEU A 1 86 ? -29.033 -15.976 92.125 1.00 87.12 86 LEU A N 1
ATOM 603 C CA . LEU A 1 86 ? -28.274 -16.285 93.346 1.00 87.12 86 LEU A CA 1
ATOM 604 C C . LEU A 1 86 ? -27.231 -17.366 93.086 1.00 87.12 86 LEU A C 1
ATOM 606 O O . LEU A 1 86 ? -27.557 -18.411 92.519 1.00 87.12 86 LEU A O 1
ATOM 610 N N . GLU A 1 87 ? -26.005 -17.149 93.552 1.00 89.69 87 GLU A N 1
ATOM 611 C CA . GLU A 1 87 ? -24.993 -18.198 93.525 1.00 89.69 87 GLU A CA 1
ATOM 612 C C . GLU A 1 87 ? -25.186 -19.160 94.693 1.00 89.69 87 GLU A C 1
ATOM 614 O O . GLU A 1 87 ? -25.387 -18.752 95.835 1.00 89.69 87 GLU A O 1
ATOM 619 N N . PHE A 1 88 ? -25.131 -20.460 94.397 1.00 88.38 88 PHE A N 1
ATOM 620 C CA . PHE A 1 88 ? -25.458 -21.510 95.366 1.00 88.38 88 PHE A CA 1
ATOM 621 C C . PHE A 1 88 ? -24.515 -21.540 96.578 1.00 88.38 88 PHE A C 1
ATOM 623 O O . PHE A 1 88 ? -24.887 -22.076 97.624 1.00 88.38 88 PHE A O 1
ATOM 630 N N . ASP A 1 89 ? -23.302 -21.011 96.421 1.00 89.88 89 ASP A N 1
ATOM 631 C CA . ASP A 1 89 ? -22.259 -20.940 97.437 1.00 89.88 89 ASP A CA 1
ATOM 632 C C . ASP A 1 89 ? -22.264 -19.617 98.214 1.00 89.88 89 ASP A C 1
ATOM 634 O O . ASP A 1 89 ? -21.625 -19.559 99.258 1.00 89.88 89 ASP A O 1
ATOM 638 N N . SER A 1 90 ? -23.016 -18.592 97.795 1.00 93.56 90 SER A N 1
ATOM 639 C CA . SER A 1 90 ? -23.104 -17.323 98.531 1.00 93.56 90 SER A CA 1
ATOM 640 C C . SER A 1 90 ? -23.693 -17.541 99.926 1.00 93.56 90 SER A C 1
ATOM 642 O O . SER A 1 90 ? -24.798 -18.066 100.054 1.00 93.56 90 SER A O 1
ATOM 644 N N . SER A 1 91 ? -22.966 -17.114 100.959 1.00 93.81 91 SER A N 1
ATOM 645 C CA . SER A 1 91 ? -23.449 -17.109 102.339 1.00 93.81 91 SER A CA 1
ATOM 646 C C . SER A 1 91 ? -24.628 -16.154 102.528 1.00 93.81 91 SER A C 1
ATOM 648 O O . SER A 1 91 ? -24.662 -15.057 101.964 1.00 93.81 91 SER A O 1
ATOM 650 N N . GLU A 1 92 ? -25.561 -16.561 103.382 1.00 91.06 92 GLU A N 1
ATOM 651 C CA . GLU A 1 92 ? -26.839 -15.900 103.633 1.00 91.06 92 GLU A CA 1
ATOM 652 C C . GLU A 1 92 ? -27.095 -15.712 105.128 1.00 91.06 92 GLU A C 1
ATOM 654 O O . GLU A 1 92 ? -26.789 -16.571 105.963 1.00 91.06 92 GLU A O 1
ATOM 659 N N . GLY A 1 93 ? -27.671 -14.564 105.479 1.00 88.75 93 GLY A N 1
ATOM 660 C CA . GLY A 1 93 ? -28.068 -14.250 106.846 1.00 88.75 93 GLY A CA 1
ATOM 661 C C . GLY A 1 93 ? -29.269 -15.073 107.332 1.00 88.75 93 GLY A C 1
ATOM 662 O O . GLY A 1 93 ? -29.735 -15.987 106.650 1.00 88.75 93 GLY A O 1
ATOM 663 N N . PRO A 1 94 ? -29.805 -14.758 108.519 1.00 91.94 94 PRO A N 1
ATOM 664 C CA . PRO A 1 94 ? -29.382 -13.667 109.397 1.00 91.94 94 PRO A CA 1
ATOM 665 C C . PRO A 1 94 ? -28.049 -13.951 110.111 1.00 91.94 94 PRO A C 1
ATOM 667 O O . PRO A 1 94 ? -27.526 -15.064 110.067 1.00 91.94 94 PRO A O 1
ATOM 670 N N . THR A 1 95 ? -27.489 -12.954 110.789 1.00 92.94 95 THR A N 1
ATOM 671 C CA . THR A 1 95 ? -26.431 -13.172 111.782 1.00 92.94 95 THR A CA 1
ATOM 672 C C . THR A 1 95 ? -26.967 -13.907 113.011 1.00 92.94 95 THR A C 1
ATOM 674 O O . THR A 1 95 ? -28.181 -14.048 113.181 1.00 92.94 95 THR A O 1
ATOM 677 N N . ARG A 1 96 ? -26.086 -14.368 113.913 1.00 92.69 96 ARG A N 1
ATOM 678 C CA . ARG A 1 96 ? -26.495 -15.032 115.169 1.00 92.69 96 ARG A CA 1
ATOM 679 C C . ARG A 1 96 ? -27.477 -14.180 115.977 1.00 92.69 96 ARG A C 1
ATOM 681 O O . ARG A 1 96 ? -28.382 -14.731 116.596 1.00 92.69 96 ARG A O 1
ATOM 688 N N . ASP A 1 97 ? -27.279 -12.865 115.986 1.00 90.75 97 ASP A N 1
ATOM 689 C CA . ASP A 1 97 ? -28.099 -11.899 116.720 1.00 90.75 97 ASP A CA 1
ATOM 690 C C . ASP A 1 97 ? -29.336 -11.415 115.944 1.00 90.75 97 ASP A C 1
ATOM 692 O O . ASP A 1 97 ? -30.065 -10.557 116.431 1.00 90.75 97 ASP A O 1
ATOM 696 N N . GLY A 1 98 ? -29.610 -12.000 114.771 1.00 89.06 98 GLY A N 1
ATOM 697 C CA . GLY A 1 98 ? -30.841 -11.788 114.010 1.00 89.06 98 GLY A CA 1
ATOM 698 C C . GLY A 1 98 ? -30.765 -10.718 112.921 1.00 89.06 98 GLY A C 1
ATOM 699 O O . GLY A 1 98 ? -31.754 -10.527 112.216 1.00 89.06 98 GLY A O 1
ATOM 700 N N . ARG A 1 99 ? -29.618 -10.052 112.731 1.00 92.94 99 ARG A N 1
ATOM 701 C CA . ARG A 1 99 ? -29.462 -9.011 111.702 1.00 92.94 99 ARG A CA 1
ATOM 702 C C . ARG A 1 99 ? -29.471 -9.594 110.308 1.00 92.94 99 ARG A C 1
ATOM 704 O O . ARG A 1 99 ? -28.905 -10.657 110.052 1.00 92.94 99 ARG A O 1
ATOM 711 N N . GLN A 1 100 ? -30.056 -8.863 109.374 1.00 90.75 100 GLN A N 1
ATOM 712 C CA . GLN A 1 100 ? -30.057 -9.268 107.981 1.00 90.75 100 GLN A CA 1
ATOM 713 C C . GLN A 1 100 ? -28.720 -8.922 107.316 1.00 90.75 100 GLN A C 1
ATOM 715 O O . GLN A 1 100 ? -28.297 -7.769 107.280 1.00 90.75 100 GLN A O 1
ATOM 720 N N . LYS A 1 101 ? -28.096 -9.942 106.729 1.00 92.38 101 LYS A N 1
ATOM 721 C CA . LYS A 1 101 ? -26.905 -9.861 105.874 1.00 92.38 101 LYS A CA 1
ATOM 722 C C . LYS A 1 101 ? -27.075 -10.862 104.709 1.00 92.38 101 LYS A C 1
ATOM 724 O O . LYS A 1 101 ? -27.861 -11.796 104.872 1.00 92.38 101 LYS A O 1
ATOM 729 N N . PRO A 1 102 ? -26.411 -10.702 103.551 1.00 94.25 102 PRO A N 1
ATOM 730 C CA . PRO A 1 102 ? -25.588 -9.556 103.158 1.00 94.25 102 PRO A CA 1
ATOM 731 C C . PRO A 1 102 ? -26.412 -8.267 103.003 1.00 94.25 102 PRO A C 1
ATOM 733 O O . PRO A 1 102 ? -27.639 -8.290 103.017 1.00 94.25 102 PRO A O 1
ATOM 736 N N . ASP A 1 103 ? -25.734 -7.128 102.870 1.00 94.75 103 ASP A N 1
ATOM 737 C CA . ASP A 1 103 ? -26.386 -5.830 102.664 1.00 94.75 103 ASP A CA 1
ATOM 738 C C . ASP A 1 103 ? -26.743 -5.600 101.182 1.00 94.75 103 ASP A C 1
ATOM 740 O O . ASP A 1 103 ? -27.707 -4.902 100.865 1.00 94.75 103 ASP A O 1
ATOM 744 N N . ILE A 1 104 ? -25.972 -6.191 100.261 1.00 94.75 104 ILE A N 1
ATOM 745 C CA . ILE A 1 104 ? -26.160 -6.083 98.808 1.00 94.75 104 ILE A CA 1
ATOM 746 C C . ILE A 1 104 ? -25.565 -7.301 98.085 1.00 94.75 104 ILE A C 1
ATOM 748 O O . ILE A 1 104 ? -24.668 -7.959 98.611 1.00 94.75 104 ILE A O 1
ATOM 752 N N . TYR A 1 105 ? -26.017 -7.579 96.860 1.00 95.38 105 TYR A N 1
ATOM 753 C CA . TYR A 1 105 ? -25.382 -8.555 95.966 1.00 95.38 105 TYR A CA 1
ATOM 754 C C . TYR A 1 105 ? -24.676 -7.884 94.795 1.00 95.38 105 TYR A C 1
ATOM 756 O O . TYR A 1 105 ? -25.111 -6.842 94.308 1.00 95.38 105 TYR A O 1
ATOM 764 N N . ALA A 1 106 ? -23.642 -8.532 94.272 1.00 95.62 106 ALA A N 1
ATOM 765 C CA . ALA A 1 106 ? -23.022 -8.159 93.006 1.00 95.62 106 ALA A CA 1
ATOM 766 C C . ALA A 1 106 ? -22.565 -9.401 92.224 1.00 95.62 106 ALA A C 1
ATOM 768 O O . ALA A 1 106 ? -22.463 -10.487 92.803 1.00 95.62 106 ALA A O 1
ATOM 769 N N . PRO A 1 107 ? -22.303 -9.269 90.911 1.00 94.94 107 PRO A N 1
ATOM 770 C CA . PRO A 1 107 ? -21.728 -10.347 90.117 1.00 94.94 107 PRO A CA 1
ATOM 771 C C . PRO A 1 107 ? -20.435 -10.881 90.740 1.00 94.94 107 PRO A C 1
ATOM 773 O O . PRO A 1 107 ? -19.464 -10.142 90.903 1.00 94.94 107 PRO A O 1
ATOM 776 N N . GLY A 1 108 ? -20.433 -12.165 91.092 1.00 93.12 108 GLY A N 1
ATOM 777 C CA . GLY A 1 108 ? -19.306 -12.820 91.754 1.00 93.12 108 GLY A CA 1
ATOM 778 C C . GLY A 1 108 ? -18.944 -14.187 91.186 1.00 93.12 108 GLY A C 1
ATOM 779 O O . GLY A 1 108 ? -17.944 -14.750 91.607 1.00 93.12 108 GLY A O 1
ATOM 780 N N . ARG A 1 109 ? -19.686 -14.729 90.214 1.00 92.50 109 ARG A N 1
ATOM 781 C CA . ARG A 1 109 ? -19.374 -16.012 89.559 1.00 92.50 109 ARG A CA 1
ATOM 782 C C . ARG A 1 109 ? -19.024 -15.833 88.091 1.00 92.50 109 ARG A C 1
ATOM 784 O O . ARG A 1 109 ? -19.723 -15.102 87.400 1.00 92.50 109 ARG A O 1
ATOM 791 N N . TRP A 1 110 ? -18.003 -16.558 87.621 1.00 90.38 110 TRP A N 1
ATOM 792 C CA . TRP A 1 110 ? -17.454 -16.421 86.263 1.00 90.38 110 TRP A CA 1
ATOM 793 C C . TRP A 1 110 ? -17.023 -14.974 85.990 1.00 90.38 110 TRP A C 1
ATOM 795 O O . TRP A 1 110 ? -17.365 -14.371 84.972 1.00 90.38 110 TRP A O 1
ATOM 805 N N . VAL A 1 111 ? -16.327 -14.387 86.967 1.00 92.69 111 VAL A N 1
ATOM 806 C CA . VAL A 1 111 ? -15.762 -13.046 86.845 1.00 92.69 111 VAL A CA 1
ATOM 807 C C . VAL A 1 111 ? -14.340 -13.187 86.331 1.00 92.69 111 VAL A C 1
ATOM 809 O O . VAL A 1 111 ? -13.457 -13.649 87.056 1.00 92.69 111 VAL A O 1
ATOM 812 N N . THR A 1 112 ? -14.133 -12.779 85.085 1.00 94.00 112 THR A N 1
ATOM 813 C CA . THR A 1 112 ? -12.813 -12.678 84.466 1.00 94.00 112 THR A CA 1
ATOM 814 C C . THR A 1 112 ? -12.039 -11.522 85.095 1.00 94.00 112 THR A C 1
ATOM 816 O O . THR A 1 112 ? -12.478 -10.373 85.031 1.00 94.00 112 THR A O 1
ATOM 819 N N . SER A 1 113 ? -10.889 -11.803 85.707 1.00 94.06 113 SER A N 1
ATOM 820 C CA . SER A 1 113 ? -10.019 -10.786 86.317 1.00 94.06 113 SER A CA 1
ATOM 821 C C . SER A 1 113 ? -8.538 -11.115 86.117 1.00 94.06 113 SER A C 1
ATOM 823 O O . SER A 1 113 ? -8.205 -12.130 85.514 1.00 94.06 113 SER A O 1
ATOM 825 N N . ALA A 1 114 ? -7.641 -10.241 86.575 1.00 93.06 114 ALA A N 1
ATOM 826 C CA . ALA A 1 114 ? -6.197 -10.386 86.399 1.00 93.06 114 ALA A CA 1
ATOM 827 C C . ALA A 1 114 ? -5.659 -11.686 87.024 1.00 93.06 114 ALA A C 1
ATOM 829 O O . ALA A 1 114 ? -5.957 -12.010 88.175 1.00 93.06 114 ALA A O 1
ATOM 830 N N . ASP A 1 115 ? -4.832 -12.409 86.269 1.00 92.12 115 ASP A N 1
ATOM 831 C CA . ASP A 1 115 ? -4.195 -13.647 86.714 1.00 92.12 115 ASP A CA 1
ATOM 832 C C . ASP A 1 115 ? -2.825 -13.353 87.340 1.00 92.12 115 ASP A C 1
ATOM 834 O O . ASP A 1 115 ? -1.868 -13.003 86.657 1.00 92.12 115 ASP A O 1
ATOM 838 N N . ALA A 1 116 ? -2.688 -13.536 88.654 1.00 89.88 116 ALA A N 1
ATOM 839 C CA . ALA A 1 116 ? -1.422 -13.288 89.350 1.00 89.88 116 ALA A CA 1
ATOM 840 C C . ALA A 1 116 ? -0.271 -14.214 88.901 1.00 89.88 116 ALA A C 1
ATOM 842 O O . ALA A 1 116 ? 0.894 -13.912 89.165 1.00 89.88 116 ALA A O 1
ATOM 843 N N . SER A 1 117 ? -0.571 -15.330 88.227 1.00 89.69 117 SER A N 1
ATOM 844 C CA . SER A 1 117 ? 0.439 -16.225 87.651 1.00 89.69 117 SER A CA 1
ATOM 845 C C . SER A 1 117 ? 0.941 -15.769 86.274 1.00 89.69 117 SER A C 1
ATOM 847 O O . SER A 1 117 ? 1.955 -16.277 85.788 1.00 89.69 117 SER A O 1
ATOM 849 N N . ASN A 1 118 ? 0.282 -14.779 85.661 1.00 88.19 118 ASN A N 1
ATOM 850 C CA . ASN A 1 118 ? 0.613 -14.259 84.342 1.00 88.19 118 ASN A CA 1
ATOM 851 C C . ASN A 1 118 ? 0.384 -12.741 84.274 1.00 88.19 118 ASN A C 1
ATOM 853 O O . ASN A 1 118 ? -0.747 -12.277 84.205 1.00 88.19 118 ASN A O 1
ATOM 857 N N . LEU A 1 119 ? 1.474 -11.970 84.183 1.00 83.75 119 LEU A N 1
ATOM 858 C CA . LEU A 1 119 ? 1.470 -10.497 84.141 1.00 83.75 119 LEU A CA 1
ATOM 859 C C . LEU A 1 119 ? 0.497 -9.869 83.120 1.00 83.75 119 LEU A C 1
ATOM 861 O O . LEU A 1 119 ? 0.065 -8.743 83.340 1.00 83.75 119 LEU A O 1
ATOM 865 N N . ASN A 1 120 ? 0.152 -10.574 82.035 1.00 89.19 120 ASN A N 1
ATOM 866 C CA . ASN A 1 120 ? -0.801 -10.117 81.013 1.00 89.19 120 ASN A CA 1
ATOM 867 C C . ASN A 1 120 ? -2.015 -11.054 80.859 1.00 89.19 120 ASN A C 1
ATOM 869 O O . ASN A 1 120 ? -2.744 -10.967 79.872 1.00 89.19 120 ASN A O 1
ATOM 873 N N . GLY A 1 121 ? -2.188 -12.006 81.775 1.00 87.62 121 GLY A N 1
ATOM 874 C CA . GLY A 1 121 ? -3.249 -13.003 81.733 1.00 87.62 121 GLY A CA 1
ATOM 875 C C . GLY A 1 121 ? -4.500 -12.563 82.483 1.00 87.62 121 GLY A C 1
ATOM 876 O O . GLY A 1 121 ? -4.457 -11.727 83.388 1.00 87.62 121 GLY A O 1
ATOM 877 N N . SER A 1 122 ? -5.620 -13.186 82.130 1.00 91.75 122 SER A N 1
ATOM 878 C CA . SER A 1 122 ? -6.866 -13.103 82.881 1.00 91.75 122 SER A CA 1
ATOM 879 C C . SER A 1 122 ? -7.405 -14.498 83.174 1.00 91.75 122 SER A C 1
ATOM 881 O O . SER A 1 122 ? -7.268 -15.400 82.348 1.00 91.75 122 SER A O 1
ATOM 883 N N . VAL A 1 123 ? -8.052 -14.660 84.321 1.00 93.56 123 VAL A N 1
ATOM 884 C CA . VAL A 1 123 ? -8.635 -15.917 84.789 1.00 93.56 123 VAL A CA 1
ATOM 885 C C . VAL A 1 123 ? -10.046 -15.675 85.314 1.00 93.56 123 VAL A C 1
ATOM 887 O O . VAL A 1 123 ? -10.319 -14.653 85.946 1.00 93.56 123 VAL A O 1
ATOM 890 N N . ASP A 1 124 ? -10.943 -16.623 85.055 1.00 92.38 124 ASP A N 1
ATOM 891 C CA . ASP A 1 124 ? -12.285 -16.616 85.628 1.00 92.38 124 ASP A CA 1
ATOM 892 C C . ASP A 1 124 ? -12.251 -17.180 87.042 1.00 92.38 124 ASP A C 1
ATOM 894 O O . ASP A 1 124 ? -11.828 -18.316 87.271 1.00 92.38 124 ASP A O 1
ATOM 898 N N . MET A 1 125 ? -12.746 -16.398 87.996 1.00 93.00 125 MET A N 1
ATOM 899 C CA . MET A 1 125 ? -12.931 -16.842 89.373 1.00 93.00 125 MET A CA 1
ATOM 900 C C . MET A 1 125 ? -14.385 -16.677 89.818 1.00 93.00 125 MET A C 1
ATOM 902 O O . MET A 1 125 ? -15.190 -15.986 89.184 1.00 93.00 125 MET A O 1
ATOM 906 N N . GLY A 1 126 ? -14.737 -17.376 90.896 1.00 90.69 126 GLY A N 1
ATOM 907 C CA . GLY A 1 126 ? -16.072 -17.374 91.476 1.00 90.69 126 GLY A CA 1
ATOM 908 C C . GLY A 1 126 ? -16.045 -17.250 92.998 1.00 90.69 126 GLY A C 1
ATOM 909 O O . GLY A 1 126 ? -15.163 -17.814 93.642 1.00 90.69 126 GLY A O 1
ATOM 910 N N . GLY A 1 127 ? -17.020 -16.532 93.551 1.00 92.94 127 GLY A N 1
ATOM 911 C CA . GLY A 1 127 ? -17.293 -16.416 94.982 1.00 92.94 127 GLY A CA 1
ATOM 912 C C . GLY A 1 127 ? -17.644 -14.989 95.406 1.00 92.94 127 GLY A C 1
ATOM 913 O O . GLY A 1 127 ? -17.439 -14.022 94.664 1.00 92.94 127 GLY A O 1
ATOM 914 N N . THR A 1 128 ? -18.108 -14.829 96.648 1.00 95.94 128 THR A N 1
ATOM 915 C CA . THR A 1 128 ? -18.381 -13.505 97.236 1.00 95.94 128 THR A CA 1
ATOM 916 C C . THR A 1 128 ? -17.149 -12.608 97.218 1.00 95.94 128 THR A C 1
ATOM 918 O O . THR A 1 128 ? -17.283 -11.402 97.086 1.00 95.94 128 THR A O 1
ATOM 921 N N . SER A 1 129 ? -15.941 -13.181 97.232 1.00 96.00 129 SER A N 1
ATOM 922 C CA . SER A 1 129 ? -14.679 -12.453 97.056 1.00 96.00 129 SER A CA 1
ATOM 923 C C . SER A 1 129 ? -14.638 -11.585 95.790 1.00 96.00 129 SER A C 1
ATOM 925 O O . SER A 1 129 ? -14.127 -10.465 95.849 1.00 96.00 129 SER A O 1
ATOM 927 N N . MET A 1 130 ? -15.177 -12.071 94.668 1.00 96.25 130 MET A N 1
ATOM 928 C CA . MET A 1 130 ? -15.225 -11.337 93.398 1.00 96.25 130 MET A CA 1
ATOM 929 C C . MET A 1 130 ? -16.329 -10.274 93.425 1.00 96.25 130 MET A C 1
ATOM 931 O O . MET A 1 130 ? -16.110 -9.149 92.974 1.00 96.25 130 MET A O 1
ATOM 935 N N . ALA A 1 131 ? -17.478 -10.593 94.028 1.00 96.62 131 ALA A N 1
ATOM 936 C CA . ALA A 1 131 ? -18.580 -9.649 94.212 1.00 96.62 131 ALA A CA 1
ATOM 937 C C . ALA A 1 131 ? -18.181 -8.457 95.105 1.00 96.62 131 ALA A C 1
ATOM 939 O O . ALA A 1 131 ? -18.468 -7.308 94.774 1.00 96.62 131 ALA A O 1
ATOM 940 N N . THR A 1 132 ? -17.458 -8.698 96.203 1.00 97.50 132 THR A N 1
ATOM 941 C CA . THR A 1 132 ? -16.932 -7.651 97.096 1.00 97.50 132 THR A CA 1
ATOM 942 C C . THR A 1 132 ? -15.995 -6.700 96.359 1.00 97.50 132 THR A C 1
ATOM 944 O O . THR A 1 132 ? -16.131 -5.481 96.486 1.00 97.50 132 THR A O 1
ATOM 947 N N . ALA A 1 133 ? -15.100 -7.238 95.524 1.00 96.31 133 ALA A N 1
ATOM 948 C CA . ALA A 1 133 ? -14.204 -6.423 94.708 1.00 96.31 133 ALA A CA 1
ATOM 949 C C . ALA A 1 133 ? -14.986 -5.577 93.695 1.00 96.31 133 ALA A C 1
ATOM 951 O O . ALA A 1 133 ? -14.672 -4.402 93.504 1.00 96.31 133 ALA A O 1
ATOM 952 N N . HIS A 1 134 ? -16.047 -6.139 93.108 1.00 95.44 134 HIS A N 1
ATOM 953 C CA . HIS A 1 134 ? -16.943 -5.417 92.209 1.00 95.44 134 HIS A CA 1
ATOM 954 C C . HIS A 1 134 ? -17.637 -4.238 92.912 1.00 95.44 134 HIS A C 1
ATOM 956 O O . HIS A 1 134 ? -17.591 -3.113 92.414 1.00 95.44 134 HIS A O 1
ATOM 962 N N . VAL A 1 135 ? -18.217 -4.460 94.099 1.00 96.88 135 VAL A N 1
ATOM 963 C CA . VAL A 1 135 ? -18.843 -3.390 94.899 1.00 96.88 135 VAL A CA 1
ATOM 964 C C . VAL A 1 135 ? -17.815 -2.341 95.323 1.00 96.88 135 VAL A C 1
ATOM 966 O O . VAL A 1 135 ? -18.104 -1.149 95.245 1.00 96.88 135 VAL A O 1
ATOM 969 N N . THR A 1 136 ? -16.604 -2.747 95.717 1.00 95.94 136 THR A N 1
ATOM 970 C CA . THR A 1 136 ? -15.545 -1.797 96.100 1.00 95.94 136 THR A CA 1
ATOM 971 C C . THR A 1 136 ? -15.099 -0.944 94.914 1.00 95.94 136 THR A C 1
ATOM 973 O O . THR A 1 136 ? -14.982 0.273 95.043 1.00 95.94 136 THR A O 1
ATOM 976 N N . GLY A 1 137 ? -14.890 -1.554 93.743 1.00 94.31 137 GLY A N 1
ATOM 977 C CA . GLY A 1 137 ? -14.548 -0.832 92.517 1.00 94.31 137 GLY A CA 1
ATOM 978 C C . GLY A 1 137 ? -15.651 0.141 92.103 1.00 94.31 137 GLY A C 1
ATOM 979 O O . GLY A 1 137 ? -15.374 1.298 91.784 1.00 94.31 137 GLY A O 1
ATOM 980 N N . PHE A 1 138 ? -16.914 -0.284 92.198 1.00 95.00 138 PHE A N 1
ATOM 981 C CA . PHE A 1 138 ? -18.052 0.603 91.991 1.00 95.00 138 PHE A CA 1
ATOM 982 C C . PHE A 1 138 ? -18.043 1.773 92.985 1.00 95.00 138 PHE A C 1
ATOM 984 O O . PHE A 1 138 ? -18.140 2.922 92.555 1.00 95.00 138 PHE A O 1
ATOM 991 N N . LEU A 1 139 ? -17.860 1.516 94.283 1.00 94.31 139 LEU A N 1
ATOM 992 C CA . LEU A 1 139 ? -17.778 2.570 95.294 1.00 94.31 139 LEU A CA 1
ATOM 993 C C . LEU A 1 139 ? -16.643 3.546 94.990 1.00 94.31 139 LEU A C 1
ATOM 995 O O . LEU A 1 139 ? -16.864 4.744 95.079 1.00 94.31 139 LEU A O 1
ATOM 999 N N . ALA A 1 140 ? -15.473 3.088 94.542 1.00 91.88 140 ALA A N 1
ATOM 1000 C CA . ALA A 1 140 ? -14.392 3.988 94.142 1.00 91.88 140 ALA A CA 1
ATOM 1001 C C . ALA A 1 140 ? -14.833 4.970 93.039 1.00 91.88 140 ALA A C 1
ATOM 1003 O O . ALA A 1 140 ? -14.546 6.165 93.123 1.00 91.88 140 ALA A O 1
ATOM 1004 N N . THR A 1 141 ? -15.596 4.497 92.046 1.00 93.69 141 THR A N 1
ATOM 1005 C CA . THR A 1 141 ? -16.163 5.382 91.014 1.00 93.69 141 THR A CA 1
ATOM 1006 C C . THR A 1 141 ? -17.257 6.293 91.567 1.00 93.69 141 THR A C 1
ATOM 1008 O O . THR A 1 141 ? -17.281 7.479 91.245 1.00 93.69 141 THR A O 1
ATOM 1011 N N . LEU A 1 142 ? -18.142 5.775 92.425 1.00 91.56 142 LEU A N 1
ATOM 1012 C CA . LEU A 1 142 ? -19.244 6.534 93.014 1.00 91.56 142 LEU A CA 1
ATOM 1013 C C . LEU A 1 142 ? -18.730 7.658 93.915 1.00 91.56 142 LEU A C 1
ATOM 1015 O O . LEU A 1 142 ? -19.218 8.776 93.826 1.00 91.56 142 LEU A O 1
ATOM 1019 N N . LEU A 1 143 ? -17.716 7.385 94.733 1.00 91.81 143 LEU A N 1
ATOM 1020 C CA . LEU A 1 143 ? -17.058 8.366 95.593 1.00 91.81 143 LEU A CA 1
ATOM 1021 C C . LEU A 1 143 ? -16.346 9.460 94.784 1.00 91.81 143 LEU A C 1
ATOM 1023 O O . LEU A 1 143 ? -16.215 10.584 95.268 1.00 91.81 143 LEU A O 1
ATOM 1027 N N . GLY A 1 144 ? -15.879 9.144 93.571 1.00 88.94 144 GLY A N 1
ATOM 1028 C CA . GLY A 1 144 ? -15.338 10.129 92.632 1.00 88.94 144 GLY A CA 1
ATOM 1029 C C . GLY A 1 144 ? -16.420 10.991 91.974 1.00 88.94 144 GLY A C 1
ATOM 1030 O O . GLY A 1 144 ? -16.181 12.167 91.717 1.00 88.94 144 GLY A O 1
ATOM 1031 N N . HIS A 1 145 ? -17.604 10.421 91.728 1.00 89.94 145 HIS A N 1
ATOM 1032 C CA . HIS A 1 145 ? -18.739 11.124 91.126 1.00 89.94 145 HIS A CA 1
ATOM 1033 C C . HIS A 1 145 ? -19.487 12.001 92.142 1.00 89.94 145 HIS A C 1
ATOM 1035 O O . HIS A 1 145 ? -19.776 13.165 91.877 1.00 89.94 145 HIS A O 1
ATOM 1041 N N . TYR A 1 146 ? -19.766 11.455 93.325 1.00 89.44 146 TYR A N 1
ATOM 1042 C CA . TYR A 1 146 ? -20.463 12.118 94.419 1.00 89.44 146 TYR A CA 1
ATOM 1043 C C . TYR A 1 146 ? -19.557 12.182 95.646 1.00 89.44 146 TYR A C 1
ATOM 1045 O O . TYR A 1 146 ? -19.431 11.232 96.425 1.00 89.44 146 TYR A O 1
ATOM 1053 N N . THR A 1 147 ? -18.954 13.350 95.851 1.00 89.38 147 THR A N 1
ATOM 1054 C CA . THR A 1 147 ? -18.078 13.604 97.001 1.00 89.38 147 THR A CA 1
ATOM 1055 C C . THR A 1 147 ? -18.818 13.519 98.337 1.00 89.38 147 THR A C 1
ATOM 1057 O O . THR A 1 147 ? -18.188 13.289 99.364 1.00 89.38 147 THR A O 1
ATOM 1060 N N . ASP A 1 148 ? -20.149 13.643 98.334 1.00 89.19 148 ASP A N 1
ATOM 1061 C CA . ASP A 1 148 ? -20.996 13.560 99.528 1.00 89.19 148 ASP A CA 1
ATOM 1062 C C . ASP A 1 148 ? -20.898 12.227 100.264 1.00 89.19 148 ASP A C 1
ATOM 1064 O O . ASP A 1 148 ? -21.171 12.187 101.458 1.00 89.19 148 ASP A O 1
ATOM 1068 N N . PHE A 1 149 ? -20.524 11.142 99.588 1.00 91.94 149 PHE A N 1
ATOM 1069 C CA . PHE A 1 149 ? -20.395 9.820 100.202 1.00 91.94 149 PHE A CA 1
ATOM 1070 C C . PHE A 1 149 ? -18.994 9.569 100.784 1.00 91.94 149 PHE A C 1
ATOM 1072 O O . PHE A 1 149 ? -18.790 8.601 101.522 1.00 91.94 149 PHE A O 1
ATOM 1079 N N . GLN A 1 150 ? -18.015 10.431 100.480 1.00 91.50 150 GLN A N 1
ATOM 1080 C CA . GLN A 1 150 ? -16.653 10.294 100.991 1.00 91.50 150 GLN A CA 1
ATOM 1081 C C . GLN A 1 150 ? -16.645 10.465 102.510 1.00 91.50 150 GLN A C 1
ATOM 1083 O O . GLN A 1 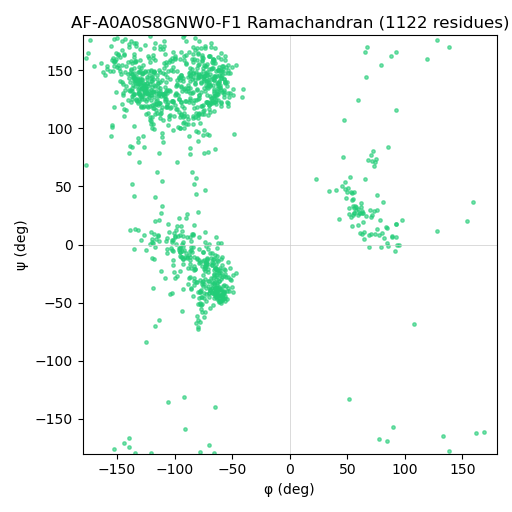150 ? -17.172 11.441 103.037 1.00 91.50 150 GLN A O 1
ATOM 1088 N N . ARG A 1 151 ? -16.035 9.507 103.217 1.00 89.94 151 ARG A N 1
ATOM 1089 C CA . ARG A 1 151 ? -15.993 9.454 104.689 1.00 89.94 151 ARG A CA 1
ATOM 1090 C C . ARG A 1 151 ? -17.373 9.399 105.369 1.00 89.94 151 ARG A C 1
ATOM 1092 O O . ARG A 1 151 ? -17.530 9.804 106.516 1.00 89.94 151 ARG A O 1
ATOM 1099 N N . ARG A 1 152 ? -18.397 8.891 104.672 1.00 93.44 152 ARG A N 1
ATOM 1100 C CA . ARG A 1 152 ? -19.761 8.735 105.209 1.00 93.44 152 ARG A CA 1
ATOM 1101 C C . ARG A 1 152 ? -20.287 7.321 104.949 1.00 93.44 152 ARG A C 1
ATOM 1103 O O . ARG A 1 152 ? -21.171 7.137 104.110 1.00 93.44 152 ARG A O 1
ATOM 1110 N N . PRO A 1 153 ? -19.749 6.303 105.649 1.00 93.94 153 PRO A N 1
ATOM 1111 C CA . PRO A 1 153 ? -20.005 4.899 105.330 1.00 93.94 153 PRO A CA 1
ATOM 1112 C C . PRO A 1 153 ? -21.480 4.507 105.436 1.00 93.94 153 PRO A C 1
ATOM 1114 O O . PRO A 1 153 ? -21.972 3.800 104.560 1.00 93.94 153 PRO A O 1
ATOM 1117 N N . ALA A 1 154 ? -22.222 5.031 106.418 1.00 94.25 154 ALA A N 1
ATOM 1118 C CA . ALA A 1 154 ? -23.661 4.779 106.503 1.00 94.25 154 ALA A CA 1
ATOM 1119 C C . ALA A 1 154 ? -24.443 5.443 105.345 1.00 94.25 154 ALA A C 1
ATOM 1121 O O . ALA A 1 154 ? -25.347 4.838 104.775 1.00 94.25 154 ALA A O 1
ATOM 1122 N N . LEU A 1 155 ? -24.074 6.648 104.892 1.00 94.69 155 LEU A N 1
ATOM 1123 C CA . LEU A 1 155 ? -24.749 7.239 103.730 1.00 94.69 155 LEU A CA 1
ATOM 1124 C C . LEU A 1 155 ? -24.477 6.438 102.452 1.00 94.69 155 LEU A C 1
ATOM 1126 O O . LEU A 1 155 ? -25.406 6.128 101.708 1.00 94.69 155 LEU A O 1
ATOM 1130 N N . ALA A 1 156 ? -23.215 6.073 102.219 1.00 94.31 156 ALA A N 1
ATOM 1131 C CA . ALA A 1 156 ? -22.829 5.274 101.062 1.00 94.31 156 ALA A CA 1
ATOM 1132 C C . ALA A 1 156 ? -23.558 3.921 101.050 1.00 94.31 156 ALA A C 1
ATOM 1134 O O . ALA A 1 156 ? -24.112 3.530 100.023 1.00 94.31 156 ALA A O 1
ATOM 1135 N N . LYS A 1 157 ? -23.628 3.246 102.206 1.00 95.88 157 LYS A N 1
ATOM 1136 C CA . LYS A 1 157 ? -24.374 1.995 102.385 1.00 95.88 157 LYS A CA 1
ATOM 1137 C C . LYS A 1 157 ? -25.865 2.174 102.088 1.00 95.88 157 LYS A C 1
ATOM 1139 O O . LYS A 1 157 ? -26.409 1.430 101.275 1.00 95.88 157 LYS A O 1
ATOM 1144 N N . ALA A 1 158 ? -26.512 3.183 102.677 1.00 95.19 158 ALA A N 1
ATOM 1145 C CA . ALA A 1 158 ? -27.926 3.479 102.436 1.00 95.19 158 ALA A CA 1
ATOM 1146 C C . ALA A 1 158 ? -28.212 3.694 100.942 1.00 95.19 158 ALA A C 1
ATOM 1148 O O . ALA A 1 158 ? -29.173 3.154 100.397 1.00 95.19 158 ALA A O 1
ATOM 1149 N N . TYR A 1 159 ? -27.348 4.449 100.267 1.00 94.50 159 TYR A N 1
ATOM 1150 C CA . TYR A 1 159 ? -27.543 4.853 98.882 1.00 94.50 159 TYR A CA 1
ATOM 1151 C C . TYR A 1 159 ? -27.412 3.703 97.878 1.00 94.50 159 TYR A C 1
ATOM 1153 O O . TYR A 1 159 ? -28.276 3.536 97.009 1.00 94.50 159 TYR A O 1
ATOM 1161 N N . ILE A 1 160 ? -26.386 2.857 98.015 1.00 93.81 160 ILE A N 1
ATOM 1162 C CA . ILE A 1 160 ? -26.243 1.687 97.133 1.00 93.81 160 ILE A CA 1
ATOM 1163 C C . ILE A 1 160 ? -27.376 0.682 97.353 1.00 93.81 160 ILE A C 1
ATOM 1165 O O . ILE A 1 160 ? -27.836 0.047 96.407 1.00 93.81 160 ILE A O 1
ATOM 1169 N N . MET A 1 161 ? -27.875 0.576 98.588 1.00 93.31 161 MET A N 1
ATOM 1170 C CA . MET A 1 161 ? -29.028 -0.260 98.897 1.00 93.31 161 MET A CA 1
ATOM 1171 C C . MET A 1 161 ? -30.313 0.325 98.301 1.00 93.31 161 MET A C 1
ATOM 1173 O O . MET A 1 161 ? -31.106 -0.429 97.738 1.00 93.31 161 MET A O 1
ATOM 1177 N N . ALA A 1 162 ? -30.528 1.643 98.364 1.00 91.88 162 ALA A N 1
ATOM 1178 C CA . ALA A 1 162 ? -31.715 2.298 97.801 1.00 91.88 162 ALA A CA 1
ATOM 1179 C C . ALA A 1 162 ? -31.820 2.092 96.283 1.00 91.88 162 ALA A C 1
ATOM 1181 O O . ALA A 1 162 ? -32.878 1.742 95.769 1.00 91.88 162 ALA A O 1
ATOM 1182 N N . THR A 1 163 ? -30.697 2.241 95.583 1.00 91.50 163 THR A N 1
ATOM 1183 C CA . THR A 1 163 ? -30.619 2.234 94.112 1.00 91.50 163 THR A CA 1
ATOM 1184 C C . THR A 1 163 ? -30.473 0.837 93.497 1.00 91.50 163 THR A C 1
ATOM 1186 O O . THR A 1 163 ? -30.618 0.676 92.280 1.00 91.50 163 THR A O 1
ATOM 1189 N N . ALA A 1 164 ? -30.211 -0.187 94.317 1.00 90.94 164 ALA A N 1
ATOM 1190 C CA . ALA A 1 164 ? -30.030 -1.559 93.855 1.00 90.94 164 ALA A CA 1
ATOM 1191 C C . ALA A 1 164 ? -31.266 -2.114 93.119 1.00 90.94 164 ALA A C 1
ATOM 1193 O O . ALA A 1 164 ? -32.420 -1.895 93.499 1.00 90.94 164 ALA A O 1
ATOM 1194 N N . GLN A 1 165 ? -31.024 -2.911 92.079 1.00 88.06 165 GLN A N 1
ATOM 1195 C CA . GLN A 1 165 ? -32.079 -3.599 91.350 1.00 88.06 165 GLN A CA 1
ATOM 1196 C C . GLN A 1 165 ? -32.681 -4.699 92.228 1.00 88.06 165 GLN A C 1
ATOM 1198 O O . GLN A 1 165 ? -32.003 -5.645 92.635 1.00 88.06 165 GLN A O 1
ATOM 1203 N N . ARG A 1 166 ? -33.983 -4.597 92.498 1.00 84.56 166 ARG A N 1
ATOM 1204 C CA . ARG A 1 166 ? -34.719 -5.628 93.231 1.00 84.56 166 ARG A CA 1
ATOM 1205 C C . ARG A 1 166 ? -35.023 -6.814 92.318 1.00 84.56 166 ARG A C 1
ATOM 1207 O O . ARG A 1 166 ? -35.367 -6.645 91.149 1.00 84.56 166 ARG A O 1
ATOM 1214 N N . LYS A 1 167 ? -34.892 -8.024 92.857 1.00 79.69 167 LYS A N 1
ATOM 1215 C CA . LYS A 1 167 ? -35.270 -9.275 92.190 1.00 79.69 167 LYS A CA 1
ATOM 1216 C C . LYS A 1 167 ? -36.346 -9.958 93.022 1.00 79.69 167 LYS A C 1
ATOM 1218 O O . LYS A 1 167 ? -36.292 -9.918 94.245 1.00 79.69 167 LYS A O 1
ATOM 1223 N N . SER A 1 168 ? -37.317 -10.582 92.364 1.00 70.81 168 SER A N 1
ATOM 1224 C CA . SER A 1 168 ? -38.501 -11.173 93.009 1.00 70.81 168 SER A CA 1
ATOM 1225 C C . SER A 1 168 ? -38.193 -12.285 94.018 1.00 70.81 168 SER A C 1
ATOM 1227 O O . SER A 1 168 ? -39.031 -12.583 94.861 1.00 70.81 168 SER A O 1
ATOM 1229 N N . TRP A 1 169 ? -37.012 -12.896 93.928 1.00 67.00 169 TRP A N 1
ATOM 1230 C CA . TRP A 1 169 ? -36.552 -13.983 94.792 1.00 67.00 169 TRP A CA 1
ATOM 1231 C C . TRP A 1 169 ? -35.669 -13.515 95.964 1.00 67.00 169 TRP A C 1
ATOM 1233 O O . TRP A 1 169 ? -35.312 -14.333 96.806 1.00 67.00 169 TRP A O 1
ATOM 1243 N N . LEU A 1 170 ? -35.330 -12.223 96.041 1.00 65.69 170 LEU A N 1
ATOM 1244 C CA . LEU A 1 170 ? -34.617 -11.634 97.178 1.00 65.69 170 LEU A CA 1
ATOM 1245 C C . LEU A 1 170 ? -35.603 -11.115 98.230 1.00 65.69 170 LEU A C 1
ATOM 1247 O O . LEU A 1 170 ? -36.746 -10.768 97.917 1.00 65.69 170 LEU A O 1
ATOM 1251 N N . SER A 1 171 ? -35.152 -11.016 99.485 1.00 62.41 171 SER A N 1
ATOM 1252 C CA . SER A 1 171 ? -35.911 -10.284 100.503 1.00 62.41 171 SER A CA 1
ATOM 1253 C C . SER A 1 171 ? -36.135 -8.846 100.020 1.00 62.41 171 SER A C 1
ATOM 1255 O O . SER A 1 171 ? -35.261 -8.250 99.395 1.00 62.41 171 SER A O 1
ATOM 1257 N N . GLN A 1 172 ? -37.307 -8.262 100.293 1.00 60.28 172 GLN A N 1
ATOM 1258 C CA . GLN A 1 172 ? -37.679 -6.953 99.726 1.00 60.28 172 GLN A CA 1
ATOM 1259 C C . GLN A 1 172 ? -36.673 -5.827 100.045 1.00 60.28 172 GLN A C 1
ATOM 1261 O O . GLN A 1 172 ? -36.639 -4.820 99.334 1.00 60.28 172 GLN A O 1
ATOM 1266 N N . ARG A 1 173 ? -35.860 -6.008 101.094 1.00 73.19 173 ARG A N 1
ATOM 1267 C CA . ARG A 1 173 ? -34.840 -5.078 101.591 1.00 73.19 173 ARG A CA 1
ATOM 1268 C C . ARG A 1 173 ? -33.518 -5.127 100.815 1.00 73.19 173 ARG A C 1
ATOM 1270 O O . ARG A 1 173 ? -32.895 -4.076 100.681 1.00 73.19 173 ARG A O 1
ATOM 1277 N N . ILE A 1 174 ? -33.108 -6.281 100.278 1.00 81.75 174 ILE A N 1
ATOM 1278 C CA . ILE A 1 174 ? -31.791 -6.468 99.638 1.00 81.75 174 ILE A CA 1
ATOM 1279 C C . ILE A 1 174 ? -31.936 -6.493 98.109 1.00 81.75 174 ILE A C 1
ATOM 1281 O O . ILE A 1 174 ? -32.902 -7.027 97.565 1.00 81.75 174 ILE A O 1
ATOM 1285 N N . GLY A 1 175 ? -30.972 -5.914 97.393 1.00 88.56 175 GLY A N 1
ATOM 1286 C CA . GLY A 1 175 ? -30.950 -5.902 95.930 1.00 88.56 175 GLY A CA 1
ATOM 1287 C C . GLY A 1 175 ? -29.591 -6.265 95.340 1.00 88.56 175 GLY A C 1
ATOM 1288 O O . GLY A 1 175 ? -28.595 -6.397 96.053 1.00 88.56 175 GLY A O 1
ATOM 1289 N N . VAL A 1 176 ? -29.562 -6.399 94.015 1.00 92.25 176 VAL A N 1
ATOM 1290 C CA . VAL A 1 176 ? -28.329 -6.518 93.230 1.00 92.25 176 VAL A CA 1
ATOM 1291 C C . VAL A 1 176 ? -27.857 -5.117 92.852 1.00 92.25 176 VAL A C 1
ATOM 1293 O O . VAL A 1 176 ? -28.658 -4.305 92.387 1.00 92.25 176 VAL A O 1
ATOM 1296 N N . LEU A 1 177 ? -26.574 -4.820 93.046 1.00 92.88 177 LEU A N 1
ATOM 1297 C CA . LEU A 1 177 ? -25.974 -3.537 92.698 1.00 92.88 177 LEU A CA 1
ATOM 1298 C C . LEU A 1 177 ? -26.329 -3.135 91.259 1.00 92.88 177 LEU A C 1
ATOM 1300 O O . LEU A 1 177 ? -26.117 -3.900 90.320 1.00 92.88 177 LEU A O 1
ATOM 1304 N N . ASN A 1 178 ? -26.833 -1.912 91.091 1.00 89.88 178 ASN A N 1
ATOM 1305 C CA . ASN A 1 178 ? -27.080 -1.313 89.786 1.00 89.88 178 ASN A CA 1
ATOM 1306 C C . ASN A 1 178 ? -26.269 -0.020 89.672 1.00 89.88 178 ASN A C 1
ATOM 1308 O O . ASN A 1 178 ? -26.621 1.007 90.254 1.00 89.88 178 ASN A O 1
ATOM 1312 N N . SER A 1 179 ? -25.169 -0.089 88.924 1.00 87.31 179 SER A N 1
ATOM 1313 C CA . SER A 1 179 ? -24.248 1.035 88.765 1.00 87.31 179 SER A CA 1
ATOM 1314 C C . SER A 1 179 ? -24.877 2.217 88.031 1.00 87.31 179 SER A C 1
ATOM 1316 O O . SER A 1 179 ? -24.577 3.359 88.370 1.00 87.31 179 SER A O 1
ATOM 1318 N N . TYR A 1 180 ? -25.768 1.961 87.068 1.00 85.56 180 TYR A N 1
ATOM 1319 C CA . TYR A 1 180 ? -26.443 3.007 86.305 1.00 85.56 180 TYR A CA 1
ATOM 1320 C C . TYR A 1 180 ? -27.392 3.814 87.193 1.00 85.56 180 TYR A C 1
ATOM 1322 O O . TYR A 1 180 ? -27.258 5.034 87.270 1.00 85.56 180 TYR A O 1
ATOM 1330 N N . ASN A 1 181 ? -28.282 3.136 87.927 1.00 86.56 181 ASN A N 1
ATOM 1331 C CA . ASN A 1 181 ? -29.220 3.796 88.840 1.00 86.56 181 ASN A CA 1
ATOM 1332 C C . ASN A 1 181 ? -28.484 4.643 89.881 1.00 86.56 181 ASN A C 1
ATOM 1334 O O . ASN A 1 181 ? -28.916 5.744 90.201 1.00 86.56 181 ASN A O 1
ATOM 1338 N N . ALA A 1 182 ? -27.364 4.136 90.396 1.00 86.25 182 ALA A N 1
ATOM 1339 C CA . ALA A 1 182 ? -26.600 4.819 91.424 1.00 86.25 182 ALA A CA 1
ATOM 1340 C C . ALA A 1 182 ? -25.784 6.019 90.901 1.00 86.25 182 ALA A C 1
ATOM 1342 O O . ALA A 1 182 ? -25.622 6.984 91.644 1.00 86.25 182 ALA A O 1
ATOM 1343 N N . HIS A 1 183 ? -25.293 6.003 89.654 1.00 85.94 183 HIS A N 1
ATOM 1344 C CA . HIS A 1 183 ? -24.530 7.123 89.066 1.00 85.94 183 HIS A CA 1
ATOM 1345 C C . HIS A 1 183 ? -25.395 8.203 88.402 1.00 85.94 183 HIS A C 1
ATOM 1347 O O . HIS A 1 183 ? -24.981 9.353 88.346 1.00 85.94 183 HIS A O 1
ATOM 1353 N N . TRP A 1 184 ? -26.584 7.862 87.898 1.00 77.31 184 TRP A N 1
ATOM 1354 C CA . TRP A 1 184 ? -27.428 8.776 87.102 1.00 77.31 184 TRP A CA 1
ATOM 1355 C C . TRP A 1 184 ? -28.717 9.191 87.815 1.00 77.31 184 TRP A C 1
ATOM 1357 O O . TRP A 1 184 ? -29.744 9.490 87.203 1.00 77.31 184 TRP A O 1
ATOM 1367 N N . SER A 1 185 ? -28.683 9.188 89.140 1.00 69.88 185 SER A N 1
ATOM 1368 C CA . SER A 1 185 ? -29.873 9.349 89.965 1.00 69.88 185 SER A CA 1
ATOM 1369 C C . SER A 1 185 ? -30.389 10.790 90.049 1.00 69.88 185 SER A C 1
ATOM 1371 O O . SER A 1 185 ? -31.596 11.021 90.134 1.00 69.88 185 SER A O 1
ATOM 1373 N N . THR A 1 186 ? -29.482 11.769 89.999 1.00 65.06 186 THR A N 1
ATOM 1374 C CA . THR A 1 186 ? -29.788 13.204 90.126 1.00 65.06 186 THR A CA 1
ATOM 1375 C C . THR A 1 186 ? -30.148 13.855 88.805 1.00 65.06 186 THR A C 1
ATOM 1377 O O . THR A 1 186 ? -30.928 14.801 88.779 1.00 65.06 186 THR A O 1
ATOM 1380 N N . THR A 1 187 ? -29.619 13.337 87.702 1.00 61.16 187 THR A N 1
ATOM 1381 C CA . THR A 1 187 ? -29.894 13.810 86.338 1.00 61.16 187 THR A CA 1
ATOM 1382 C C . THR A 1 187 ? -31.340 13.563 85.924 1.00 61.16 187 THR A C 1
ATOM 1384 O O . THR A 1 187 ? -31.891 14.358 85.170 1.00 61.16 187 THR A O 1
ATOM 1387 N N . ASN A 1 188 ? -31.969 12.524 86.479 1.00 57.25 188 ASN A N 1
ATOM 1388 C CA . ASN A 1 188 ? -33.373 12.197 86.239 1.00 57.25 188 ASN A CA 1
ATOM 1389 C C . ASN A 1 188 ? -34.300 12.611 87.395 1.00 57.25 188 ASN A C 1
ATOM 1391 O O . ASN A 1 188 ? -35.494 12.362 87.326 1.00 57.25 188 ASN A O 1
ATOM 1395 N N . ALA A 1 189 ? -33.772 13.248 88.451 1.00 63.12 189 ALA A N 1
ATOM 1396 C CA . ALA A 1 189 ? -34.505 13.567 89.681 1.00 63.12 189 ALA A CA 1
ATOM 1397 C C . ALA A 1 189 ? -35.191 12.336 90.314 1.00 63.12 189 ALA A C 1
ATOM 1399 O O . ALA A 1 189 ? -36.350 12.405 90.688 1.00 63.12 189 ALA A O 1
ATOM 1400 N N . HIS A 1 190 ? -34.497 11.196 90.407 1.00 72.31 190 HIS A N 1
ATOM 1401 C CA . HIS A 1 190 ? -35.051 9.929 90.918 1.00 72.31 190 HIS A CA 1
ATOM 1402 C C . HIS A 1 190 ? -34.548 9.550 92.326 1.00 72.31 190 HIS A C 1
ATOM 1404 O O . HIS A 1 190 ? -35.026 8.573 92.904 1.00 72.31 190 HIS A O 1
ATOM 1410 N N . ALA A 1 191 ? -33.582 10.288 92.890 1.00 81.44 191 ALA A N 1
ATOM 1411 C CA . ALA A 1 191 ? -33.015 10.019 94.214 1.00 81.44 191 ALA A CA 1
ATOM 1412 C C . ALA A 1 191 ? -32.964 11.236 95.133 1.00 81.44 191 ALA A C 1
ATOM 1414 O O . ALA A 1 191 ? -32.881 12.379 94.690 1.00 81.44 191 ALA A O 1
ATOM 1415 N N . TYR A 1 192 ? -32.889 10.947 96.429 1.00 87.50 192 TYR A N 1
ATOM 1416 C CA . TYR A 1 192 ? -32.545 11.892 97.484 1.00 87.50 192 TYR A CA 1
ATOM 1417 C C . TYR A 1 192 ? -31.642 11.213 98.512 1.00 87.50 192 TYR A C 1
ATOM 1419 O O . TYR A 1 192 ? -31.796 10.024 98.776 1.00 87.50 192 TYR A O 1
ATOM 1427 N N . TRP A 1 193 ? -30.709 11.944 99.114 1.00 91.25 193 TRP A N 1
ATOM 1428 C CA . TRP A 1 193 ? -29.883 11.431 100.203 1.00 91.25 193 TRP A CA 1
ATOM 1429 C C . TRP A 1 193 ? -29.473 12.549 101.152 1.00 91.25 193 TRP A C 1
ATOM 1431 O O . TRP A 1 193 ? -29.364 13.708 100.756 1.00 91.25 193 TRP A O 1
ATOM 1441 N N . SER A 1 194 ? -29.229 12.203 102.412 1.00 90.75 194 SER A N 1
ATOM 1442 C CA . SER A 1 194 ? -28.745 13.158 103.407 1.00 90.75 194 SER A CA 1
ATOM 1443 C C . SER A 1 194 ? -28.056 12.453 104.583 1.00 90.75 194 SER A C 1
ATOM 1445 O O . SER A 1 194 ? -28.314 11.281 104.870 1.00 90.75 194 SER A O 1
ATOM 1447 N N . TRP A 1 195 ? -27.140 13.169 105.239 1.00 89.06 195 TRP A N 1
ATOM 1448 C CA . TRP A 1 195 ? -26.271 12.688 106.314 1.00 89.06 195 TRP A CA 1
ATOM 1449 C C . TRP A 1 195 ? -26.343 13.585 107.542 1.00 89.06 195 TRP A C 1
ATOM 1451 O O . TRP A 1 195 ? -26.323 14.810 107.417 1.00 89.06 195 TRP A O 1
ATOM 1461 N N . HIS A 1 196 ? -26.310 12.968 108.722 1.00 85.88 196 HIS A N 1
ATOM 1462 C CA . HIS A 1 196 ? -26.154 13.670 109.989 1.00 85.88 196 HIS A CA 1
ATOM 1463 C C . HIS A 1 196 ? -25.024 13.062 110.829 1.00 85.88 196 HIS A C 1
ATOM 1465 O O . HIS A 1 196 ? -25.035 11.870 111.152 1.00 85.88 196 HIS A O 1
ATOM 1471 N N . ASP A 1 197 ? -24.080 13.918 111.229 1.00 78.00 197 ASP A N 1
ATOM 1472 C CA . ASP A 1 197 ? -23.089 13.600 112.254 1.00 78.00 197 ASP A CA 1
ATOM 1473 C C . ASP A 1 197 ? -23.736 13.747 113.635 1.00 78.00 197 ASP A C 1
ATOM 1475 O O . ASP A 1 197 ? -24.086 14.851 114.047 1.00 78.00 197 ASP A O 1
ATOM 1479 N N . ASP A 1 198 ? -23.904 12.620 114.326 1.00 69.12 198 ASP A N 1
ATOM 1480 C CA . ASP A 1 198 ? -24.193 12.533 115.760 1.00 69.12 198 ASP A CA 1
ATOM 1481 C C . ASP A 1 198 ? -25.304 13.473 116.306 1.00 69.12 198 ASP A C 1
ATOM 1483 O O . ASP A 1 198 ? -25.049 14.478 116.981 1.00 69.12 198 ASP A O 1
ATOM 1487 N N . PRO A 1 199 ? -26.583 13.150 116.047 1.00 63.06 199 PRO A N 1
ATOM 1488 C CA . PRO A 1 199 ? -27.719 14.044 116.284 1.00 63.06 199 PRO A CA 1
ATOM 1489 C C . PRO A 1 199 ? -28.237 14.021 117.742 1.00 63.06 199 PRO A C 1
ATOM 1491 O O . PRO A 1 199 ? -29.424 13.818 118.006 1.00 63.06 199 PRO A O 1
ATOM 1494 N N . ARG A 1 200 ? -27.352 14.218 118.728 1.00 59.66 200 ARG A N 1
ATOM 1495 C CA . ARG A 1 200 ? -27.597 13.843 120.136 1.00 59.66 200 ARG A CA 1
ATOM 1496 C C . ARG A 1 200 ? -28.598 14.629 121.008 1.00 59.66 200 ARG A C 1
ATOM 1498 O O . ARG A 1 200 ? -28.925 14.070 122.055 1.00 59.66 200 ARG A O 1
ATOM 1505 N N . PRO A 1 201 ? -29.162 15.815 120.691 1.00 55.00 201 PRO A N 1
ATOM 1506 C CA . PRO A 1 201 ? -30.183 16.384 121.577 1.00 55.00 201 PRO A CA 1
ATOM 1507 C C . PRO A 1 201 ? -31.640 16.050 121.205 1.00 55.00 201 PRO A C 1
ATOM 1509 O O . PRO A 1 201 ? -32.527 16.408 121.979 1.00 55.00 201 PRO A O 1
ATOM 1512 N N . TYR A 1 202 ? -31.931 15.378 120.081 1.00 59.56 202 TYR A N 1
ATOM 1513 C CA . TYR A 1 202 ? -33.310 15.224 119.583 1.00 59.56 202 TYR A CA 1
ATOM 1514 C C . TYR A 1 202 ? -33.809 13.768 119.586 1.00 59.56 202 TYR A C 1
ATOM 1516 O O . TYR A 1 202 ? -33.068 12.839 119.279 1.00 59.56 202 TYR A O 1
ATOM 1524 N N . SER A 1 203 ? -35.093 13.561 119.913 1.00 73.06 203 SER A N 1
ATOM 1525 C CA . SER A 1 203 ? -35.760 12.243 119.844 1.00 73.06 203 SER A CA 1
ATOM 1526 C C . SER A 1 203 ? -35.936 11.724 118.410 1.00 73.06 203 SER A C 1
ATOM 1528 O O . SER A 1 203 ? -36.159 10.528 118.220 1.00 73.06 203 SER A O 1
ATOM 1530 N N . TYR A 1 204 ? -35.821 12.615 117.419 1.00 81.94 204 TYR A N 1
ATOM 1531 C CA . TYR A 1 204 ? -35.945 12.330 115.992 1.00 81.94 204 TYR A CA 1
ATOM 1532 C C . TYR A 1 204 ? -34.866 13.056 115.187 1.00 81.94 204 TYR A C 1
ATOM 1534 O O . TYR A 1 204 ? -34.502 14.191 115.506 1.00 81.94 204 TYR A O 1
ATOM 1542 N N . VAL A 1 205 ? -34.429 12.421 114.101 1.00 87.69 205 VAL A N 1
ATOM 1543 C CA . VAL A 1 205 ? -33.665 13.037 113.007 1.00 87.69 205 VAL A CA 1
ATOM 1544 C C . VAL A 1 205 ? -34.567 13.085 111.782 1.00 87.69 205 VAL A C 1
ATOM 1546 O O . VAL A 1 205 ? -35.166 12.070 111.427 1.00 87.69 205 VAL A O 1
ATOM 1549 N N . TYR A 1 206 ? -34.682 14.249 111.148 1.00 89.50 206 TYR A N 1
ATOM 1550 C CA . TYR A 1 206 ? -35.569 14.445 110.003 1.00 89.50 206 TYR A CA 1
ATOM 1551 C C . TYR A 1 206 ? -34.787 14.562 108.699 1.00 89.50 206 TYR A C 1
ATOM 1553 O O . TYR A 1 206 ? -33.860 15.363 108.597 1.00 89.50 206 TYR A O 1
ATOM 1561 N N . PHE A 1 207 ? -35.225 13.813 107.691 1.00 90.50 207 PHE A N 1
ATOM 1562 C CA . PHE A 1 207 ? -34.767 13.895 106.313 1.00 90.50 207 PHE A CA 1
ATOM 1563 C C . PHE A 1 207 ? -35.964 14.294 105.444 1.00 90.50 207 PHE A C 1
ATOM 1565 O O . PHE A 1 207 ? -36.849 13.489 105.145 1.00 90.50 207 PHE A O 1
ATOM 1572 N N . ASP A 1 208 ? -36.029 15.579 105.108 1.00 90.00 208 ASP A N 1
ATOM 1573 C CA . ASP A 1 208 ? -37.117 16.142 104.314 1.00 90.00 208 ASP A CA 1
ATOM 1574 C C . ASP A 1 208 ? -36.852 15.945 102.822 1.00 90.00 208 ASP A C 1
ATOM 1576 O O . ASP A 1 208 ? -35.862 16.452 102.288 1.00 90.00 208 ASP A O 1
ATOM 1580 N N . LEU A 1 209 ? -37.779 15.261 102.156 1.00 88.94 209 LEU A N 1
ATOM 1581 C CA . LEU A 1 209 ? -37.782 15.046 100.717 1.00 88.94 209 LEU A CA 1
ATOM 1582 C C . LEU A 1 209 ? -38.837 15.950 100.077 1.00 88.94 209 LEU A C 1
ATOM 1584 O O . LEU A 1 209 ? -40.036 15.748 100.254 1.00 88.94 209 LEU A O 1
ATOM 1588 N N . ASP A 1 210 ? -38.395 16.952 99.327 1.00 85.44 210 ASP A N 1
ATOM 1589 C CA . ASP A 1 210 ? -39.289 17.860 98.612 1.00 85.44 210 ASP A CA 1
ATOM 1590 C C . ASP A 1 210 ? -39.510 17.399 97.164 1.00 85.44 210 ASP A C 1
ATOM 1592 O O . ASP A 1 210 ? -38.563 17.056 96.459 1.00 85.44 210 ASP A O 1
ATOM 1596 N N . GLY A 1 211 ? -40.767 17.436 96.713 1.00 80.69 211 GLY A N 1
ATOM 1597 C CA . GLY A 1 211 ? -41.119 17.331 95.297 1.00 80.69 211 GLY A CA 1
ATOM 1598 C C . GLY A 1 211 ? -41.042 15.938 94.671 1.00 80.69 211 GLY A C 1
ATOM 1599 O O . GLY A 1 211 ? -40.600 15.839 93.529 1.00 80.69 211 GLY A O 1
ATOM 1600 N N . VAL A 1 212 ? -41.507 14.878 95.347 1.00 86.19 212 VAL A N 1
ATOM 1601 C CA . VAL A 1 212 ? -41.699 13.568 94.691 1.00 86.19 212 VAL A CA 1
ATOM 1602 C C . VAL A 1 212 ? -42.705 13.727 93.536 1.00 86.19 212 VAL A C 1
ATOM 1604 O O . VAL A 1 212 ? -43.828 14.186 93.782 1.00 86.19 212 VAL A O 1
ATOM 1607 N N . PRO A 1 213 ? -42.342 13.398 92.281 1.00 81.44 213 PRO A N 1
ATOM 1608 C CA . PRO A 1 213 ? -43.200 13.634 91.120 1.00 81.44 213 PRO A CA 1
ATOM 1609 C C . PRO A 1 213 ? -44.443 12.731 91.069 1.00 81.44 213 PRO A C 1
ATOM 1611 O O . PRO A 1 213 ? -44.508 11.678 91.699 1.00 81.44 213 PRO A O 1
ATOM 1614 N N . SER A 1 214 ? -45.445 13.121 90.275 1.00 79.31 214 SER A N 1
ATOM 1615 C CA . SER A 1 214 ? -46.590 12.253 89.966 1.00 79.31 214 SER A CA 1
ATOM 1616 C C . SER A 1 214 ? -46.210 11.131 89.008 1.00 79.31 214 SER A C 1
ATOM 1618 O O . SER A 1 214 ? -45.408 11.348 88.108 1.00 79.31 214 SER A O 1
ATOM 1620 N N . GLY A 1 215 ? -46.848 9.967 89.146 1.00 76.19 215 GLY A N 1
ATOM 1621 C CA . GLY A 1 215 ? -46.601 8.812 88.273 1.00 76.19 215 GLY A CA 1
ATOM 1622 C C . GLY A 1 215 ? -45.485 7.889 88.764 1.00 76.19 215 GLY A C 1
ATOM 1623 O O . GLY A 1 215 ? -45.124 6.950 88.060 1.00 76.19 215 GLY A O 1
ATOM 1624 N N . VAL A 1 216 ? -44.955 8.126 89.968 1.00 84.19 216 VAL A N 1
ATOM 1625 C CA . VAL A 1 216 ? -44.041 7.198 90.635 1.00 84.19 216 VAL A CA 1
ATOM 1626 C C . VAL A 1 216 ? -44.785 5.896 90.960 1.00 84.19 216 VAL A C 1
ATOM 1628 O O . VAL A 1 216 ? -45.801 5.910 91.648 1.00 84.19 216 VAL A O 1
ATOM 1631 N N . ALA A 1 217 ? -44.267 4.775 90.463 1.00 81.31 217 ALA A N 1
ATOM 1632 C CA . ALA A 1 217 ? -44.745 3.417 90.683 1.00 81.31 217 ALA A CA 1
ATOM 1633 C C . ALA A 1 217 ? -44.176 2.775 91.959 1.00 81.31 217 ALA A C 1
ATOM 1635 O O . ALA A 1 217 ? -44.902 2.073 92.659 1.00 81.31 217 ALA A O 1
ATOM 1636 N N . GLU A 1 218 ? -42.904 3.005 92.303 1.00 86.50 218 GLU A N 1
ATOM 1637 C CA . GLU A 1 218 ? -42.293 2.487 93.541 1.00 86.50 218 GLU A CA 1
ATOM 1638 C C . GLU A 1 218 ? -41.271 3.480 94.117 1.00 86.50 218 GLU A C 1
ATOM 1640 O O . GLU A 1 218 ? -40.488 4.044 93.358 1.00 86.50 218 GLU A O 1
ATOM 1645 N N . MET A 1 219 ? -41.240 3.654 95.445 1.00 89.94 219 MET A N 1
ATOM 1646 C CA . MET A 1 219 ? -40.237 4.425 96.197 1.00 89.94 219 MET A CA 1
ATOM 1647 C C . MET A 1 219 ? -39.612 3.580 97.312 1.00 89.94 219 MET A C 1
ATOM 1649 O O . MET A 1 219 ? -40.308 2.942 98.099 1.00 89.94 219 MET A O 1
ATOM 1653 N N . HIS A 1 220 ? -38.288 3.596 97.387 1.00 90.44 220 HIS A N 1
ATOM 1654 C CA . HIS A 1 220 ? -37.455 2.850 98.321 1.00 90.44 220 HIS A CA 1
ATOM 1655 C C . HIS A 1 220 ? -36.750 3.831 99.246 1.00 90.44 220 HIS A C 1
ATOM 1657 O O . HIS A 1 220 ? -35.984 4.660 98.769 1.00 90.44 220 HIS A O 1
ATOM 1663 N N . VAL A 1 221 ? -36.983 3.727 100.551 1.00 93.75 221 VAL A N 1
ATOM 1664 C CA . VAL A 1 221 ? -36.350 4.555 101.582 1.00 93.75 221 VAL A CA 1
ATOM 1665 C C . VAL A 1 221 ? -35.460 3.659 102.428 1.00 93.75 221 VAL A C 1
ATOM 1667 O O . VAL A 1 221 ? -35.933 2.679 103.002 1.00 93.75 221 VAL A O 1
ATOM 1670 N N . VAL A 1 222 ? -34.172 3.983 102.496 1.00 94.94 222 VAL A N 1
ATOM 1671 C CA . VAL A 1 222 ? -33.169 3.228 103.250 1.00 94.94 222 VAL A CA 1
ATOM 1672 C C . VAL A 1 222 ? -32.510 4.147 104.258 1.00 94.94 222 VAL A C 1
ATOM 1674 O O . VAL A 1 222 ? -32.027 5.222 103.908 1.00 94.94 222 VAL A O 1
ATOM 1677 N N . LEU A 1 223 ? -32.476 3.712 105.507 1.00 94.62 223 LEU A N 1
ATOM 1678 C CA . LEU A 1 223 ? -31.829 4.402 106.608 1.00 94.62 223 LEU A CA 1
ATOM 1679 C C . LEU A 1 223 ? -30.765 3.473 107.180 1.00 94.62 223 LEU A C 1
ATOM 1681 O O . LEU A 1 223 ? -31.058 2.320 107.468 1.00 94.62 223 LEU A O 1
ATOM 1685 N N . THR A 1 224 ? -29.531 3.939 107.334 1.00 95.44 224 THR A N 1
ATOM 1686 C CA . THR A 1 224 ? -28.474 3.143 107.972 1.00 95.44 224 THR A CA 1
ATOM 1687 C C . THR A 1 224 ? -27.654 4.000 108.915 1.00 95.44 224 THR A C 1
ATOM 1689 O O . THR A 1 224 ? -27.499 5.203 108.683 1.00 95.44 224 THR A O 1
ATOM 1692 N N . TRP A 1 225 ? -27.107 3.392 109.964 1.00 94.06 225 TRP A N 1
ATOM 1693 C CA . TRP A 1 225 ? -26.206 4.072 110.886 1.00 94.06 225 TRP A CA 1
ATOM 1694 C C . TRP A 1 225 ? -24.977 3.235 111.218 1.00 94.06 225 TRP A C 1
ATOM 1696 O O . TRP A 1 225 ? -25.000 2.004 111.193 1.00 94.06 225 TRP A O 1
ATOM 1706 N N . ILE A 1 226 ? -23.894 3.943 111.526 1.00 93.81 226 ILE A N 1
ATOM 1707 C CA . ILE A 1 226 ? -22.705 3.377 112.159 1.00 93.81 226 ILE A CA 1
ATOM 1708 C C . ILE A 1 226 ? -22.662 3.806 113.623 1.00 93.81 226 ILE A C 1
ATOM 1710 O O . ILE A 1 226 ? -23.095 4.909 113.961 1.00 93.81 226 ILE A O 1
ATOM 1714 N N . GLU A 1 227 ? -22.100 2.963 114.475 1.00 91.88 227 GLU A N 1
ATOM 1715 C CA . GLU A 1 227 ? -21.956 3.183 115.919 1.00 91.88 227 GLU A CA 1
ATOM 1716 C C . GLU A 1 227 ? -20.661 2.526 116.435 1.00 91.88 227 GLU A C 1
ATOM 1718 O O . GLU A 1 227 ? -20.132 1.657 115.740 1.00 91.88 227 GLU A O 1
ATOM 1723 N N . PRO A 1 228 ? -20.135 2.901 117.617 1.00 91.62 228 PRO A N 1
ATOM 1724 C CA . PRO A 1 228 ? -18.983 2.240 118.221 1.00 91.62 228 PRO A CA 1
ATOM 1725 C C . PRO A 1 228 ? -19.136 0.720 118.283 1.00 91.62 228 PRO A C 1
ATOM 1727 O O . PRO A 1 228 ? -20.250 0.188 118.351 1.00 91.62 228 PRO A O 1
ATOM 1730 N N . GLU A 1 229 ? -18.011 0.015 118.278 1.00 90.62 229 GLU A N 1
ATOM 1731 C CA . GLU A 1 229 ? -17.971 -1.439 118.364 1.00 90.62 229 GLU A CA 1
ATOM 1732 C C . GLU A 1 229 ? -18.704 -1.995 119.599 1.00 90.62 229 GLU A C 1
ATOM 1734 O O . GLU A 1 229 ? -18.834 -1.337 120.633 1.00 90.62 229 GLU A O 1
ATOM 1739 N N . CYS A 1 230 ? -19.201 -3.229 119.487 1.00 90.62 230 CYS A N 1
ATOM 1740 C CA . CYS A 1 230 ? -19.679 -3.973 120.654 1.00 90.62 230 CYS A CA 1
ATOM 1741 C C . CYS A 1 230 ? -18.512 -4.609 121.424 1.00 90.62 230 CYS A C 1
ATOM 1743 O O . CYS A 1 230 ? -17.378 -4.659 120.940 1.00 90.62 230 CYS A O 1
ATOM 1745 N N . LEU A 1 231 ? -18.774 -5.134 122.624 1.00 91.50 231 LEU A N 1
ATOM 1746 C CA . LEU A 1 231 ? -17.777 -5.924 123.339 1.00 91.50 231 LEU A CA 1
ATOM 1747 C C . LEU A 1 231 ? -17.636 -7.314 122.711 1.00 91.50 231 LEU A C 1
ATOM 1749 O O . LEU A 1 231 ? -18.606 -7.934 122.267 1.00 91.50 231 LEU A O 1
ATOM 1753 N N . VAL A 1 232 ? -16.407 -7.838 122.725 1.00 91.12 232 VAL A N 1
ATOM 1754 C CA . VAL A 1 232 ? -16.125 -9.178 122.201 1.00 91.12 232 VAL A CA 1
ATOM 1755 C C . VAL A 1 232 ? -16.946 -10.227 122.960 1.00 91.12 232 VAL A C 1
ATOM 1757 O O . VAL A 1 232 ? -16.809 -10.370 124.176 1.00 91.12 232 VAL A O 1
ATOM 1760 N N . GLY A 1 233 ? -17.757 -10.994 122.228 1.00 89.44 233 GLY A N 1
ATOM 1761 C CA . GLY A 1 233 ? -18.628 -12.047 122.758 1.00 89.44 233 GLY A CA 1
ATOM 1762 C C . GLY A 1 233 ? -20.062 -11.624 123.097 1.00 89.44 233 GLY A C 1
ATOM 1763 O O . GLY A 1 233 ? -20.840 -12.486 123.516 1.00 89.44 233 GLY A O 1
ATOM 1764 N N . ASP A 1 234 ? -20.435 -10.356 122.901 1.00 91.81 234 ASP A N 1
ATOM 1765 C CA . ASP A 1 234 ? -21.801 -9.878 123.135 1.00 91.81 234 ASP A CA 1
ATOM 1766 C C . ASP A 1 234 ? -22.849 -10.643 122.317 1.00 91.81 234 ASP A C 1
ATOM 1768 O O . ASP A 1 234 ? -22.641 -11.024 121.164 1.00 91.81 234 ASP A O 1
ATOM 1772 N N . TYR A 1 235 ? -24.016 -10.881 122.924 1.00 88.00 235 TYR A N 1
ATOM 1773 C CA . TYR A 1 235 ? -25.098 -11.598 122.248 1.00 88.00 235 TYR A CA 1
ATOM 1774 C C . TYR A 1 235 ? -25.817 -10.729 121.210 1.00 88.00 235 TYR A C 1
ATOM 1776 O O . TYR A 1 235 ? -26.188 -11.260 120.172 1.00 88.00 235 TYR A O 1
ATOM 1784 N N . TYR A 1 236 ? -25.975 -9.428 121.474 1.00 89.19 236 TYR A N 1
ATOM 1785 C CA . TYR A 1 236 ? -26.531 -8.438 120.549 1.00 89.19 236 TYR A CA 1
ATOM 1786 C C . TYR A 1 236 ? -25.468 -7.392 120.240 1.00 89.19 236 TYR A C 1
ATOM 1788 O O . TYR A 1 236 ? -24.884 -6.825 121.162 1.00 89.19 236 TYR A O 1
ATOM 1796 N N . THR A 1 237 ? -25.207 -7.163 118.955 1.00 91.25 237 THR A N 1
ATOM 1797 C CA . THR A 1 237 ? -24.079 -6.321 118.526 1.00 91.25 237 THR A CA 1
ATOM 1798 C C . THR A 1 237 ? -24.470 -4.873 118.262 1.00 91.25 237 THR A C 1
ATOM 1800 O O . THR A 1 237 ? -23.603 -4.002 118.327 1.00 91.25 237 THR A O 1
ATOM 1803 N N . VAL A 1 238 ? -25.750 -4.606 117.987 1.00 90.75 238 VAL A N 1
ATOM 1804 C CA . VAL A 1 238 ? -26.282 -3.255 117.777 1.00 90.75 238 VAL A CA 1
ATOM 1805 C C . VAL A 1 238 ? -26.743 -2.669 119.110 1.00 90.75 238 VAL A C 1
ATOM 1807 O O . VAL A 1 238 ? -27.549 -3.274 119.815 1.00 90.75 238 VAL A O 1
ATOM 1810 N N . TYR A 1 239 ? -26.204 -1.507 119.478 1.00 90.00 239 TYR A N 1
ATOM 1811 C CA . TYR A 1 239 ? -26.502 -0.818 120.739 1.00 90.00 239 TYR A CA 1
ATOM 1812 C C . TYR A 1 239 ? -27.509 0.315 120.581 1.00 90.00 239 TYR A C 1
ATOM 1814 O O . TYR A 1 239 ? -28.216 0.641 121.539 1.00 90.00 239 TYR A O 1
ATOM 1822 N N . ASN A 1 240 ? -27.559 0.933 119.403 1.00 88.56 240 ASN A N 1
ATOM 1823 C CA . ASN A 1 240 ? -28.508 1.981 119.086 1.00 88.56 240 ASN A CA 1
ATOM 1824 C C . ASN A 1 240 ? -29.615 1.433 118.200 1.00 88.56 240 ASN A C 1
ATOM 1826 O O . ASN A 1 240 ? -29.386 1.118 117.040 1.00 88.56 240 ASN A O 1
ATOM 1830 N N . ASP A 1 241 ? -30.810 1.369 118.770 1.00 89.31 241 ASP A N 1
ATOM 1831 C CA . ASP A 1 241 ? -32.054 1.021 118.103 1.00 89.31 241 ASP A CA 1
ATOM 1832 C C . ASP A 1 241 ? -32.708 2.297 117.549 1.00 89.31 241 ASP A C 1
ATOM 1834 O O . ASP A 1 241 ? -33.124 3.193 118.311 1.00 89.31 241 ASP A O 1
ATOM 1838 N N . VAL A 1 242 ? -32.708 2.409 116.219 1.00 90.06 242 VAL A N 1
ATOM 1839 C CA . VAL A 1 242 ? -33.206 3.564 115.472 1.00 90.06 242 VAL A CA 1
ATOM 1840 C C . VAL A 1 242 ? -34.252 3.104 114.464 1.00 90.06 242 VAL A C 1
ATOM 1842 O O . VAL A 1 242 ? -33.932 2.489 113.455 1.00 90.06 242 VAL A O 1
ATOM 1845 N N . ASP A 1 243 ? -35.496 3.509 114.693 1.00 91.31 243 ASP A N 1
ATOM 1846 C CA . ASP A 1 243 ? -36.622 3.170 113.830 1.00 91.31 243 ASP A CA 1
ATOM 1847 C C . ASP A 1 243 ? -36.769 4.170 112.674 1.00 91.31 243 ASP A C 1
ATOM 1849 O O . ASP A 1 243 ? -36.624 5.386 112.848 1.00 91.31 243 ASP A O 1
ATOM 1853 N N . LEU A 1 244 ? -37.183 3.681 111.508 1.00 93.94 244 LEU A N 1
ATOM 1854 C CA . LEU A 1 244 ? -37.546 4.480 110.340 1.00 93.94 244 LEU A CA 1
ATOM 1855 C C . LEU A 1 244 ? -39.061 4.680 110.268 1.00 93.94 244 LEU A C 1
ATOM 1857 O O . LEU A 1 244 ? -39.824 3.718 110.237 1.00 93.94 244 LEU A O 1
ATOM 1861 N N . TYR A 1 245 ? -39.494 5.929 110.126 1.00 93.56 245 TYR A N 1
ATOM 1862 C CA . TYR A 1 245 ? -40.871 6.306 109.811 1.00 93.56 245 TYR A CA 1
ATOM 1863 C C . TYR A 1 245 ? -40.892 7.264 108.614 1.00 93.56 245 TYR A C 1
ATOM 1865 O O . TYR A 1 245 ? -40.033 8.133 108.503 1.00 93.56 245 TYR A O 1
ATOM 1873 N N . VAL A 1 246 ? -41.871 7.141 107.724 1.00 94.00 246 VAL A N 1
ATOM 1874 C CA . VAL A 1 246 ? -42.028 7.968 106.519 1.00 94.00 246 VAL A CA 1
ATOM 1875 C C . VAL A 1 246 ? -43.465 8.473 106.453 1.00 94.00 246 VAL A C 1
ATOM 1877 O O . VAL A 1 246 ? -44.390 7.673 106.562 1.00 94.00 246 VAL A O 1
ATOM 1880 N N . ASP A 1 247 ? -43.646 9.776 106.254 1.00 92.94 247 ASP A N 1
ATOM 1881 C CA . ASP A 1 247 ? -44.949 10.419 106.055 1.00 92.94 247 ASP A CA 1
ATOM 1882 C C . ASP A 1 247 ? -45.029 11.105 104.698 1.00 92.94 247 ASP A C 1
ATOM 1884 O O . ASP A 1 247 ? -44.075 11.776 104.286 1.00 92.94 247 ASP A O 1
ATOM 1888 N N . HIS A 1 248 ? -46.189 11.011 104.042 1.00 90.25 248 HIS A N 1
ATOM 1889 C CA . HIS A 1 248 ? -46.570 11.966 103.010 1.00 90.25 248 HIS A CA 1
ATOM 1890 C C . HIS A 1 248 ? -46.928 13.308 103.668 1.00 90.25 248 HIS A C 1
ATOM 1892 O O . HIS A 1 248 ? -47.780 13.413 104.550 1.00 90.25 248 HIS A O 1
ATOM 1898 N N . GLY A 1 249 ? -46.228 14.361 103.262 1.00 85.25 249 GLY A N 1
ATOM 1899 C CA . GLY A 1 249 ? -46.200 15.659 103.931 1.00 85.25 249 GLY A CA 1
ATOM 1900 C C . GLY A 1 249 ? -45.135 15.754 105.030 1.00 85.25 249 GLY A C 1
ATOM 1901 O O . GLY A 1 249 ? -44.606 14.765 105.528 1.00 85.25 249 GLY A O 1
ATOM 1902 N N . LYS A 1 250 ? -44.793 16.985 105.427 1.00 86.88 250 LYS A N 1
ATOM 1903 C CA . LYS A 1 250 ? -43.780 17.259 106.462 1.00 86.88 250 LYS A CA 1
ATOM 1904 C C . LYS A 1 250 ? -44.374 17.210 107.877 1.00 86.88 250 LYS A C 1
ATOM 1906 O O . LYS A 1 250 ? -44.419 18.228 108.563 1.00 86.88 250 LYS A O 1
ATOM 1911 N N . ASN A 1 251 ? -44.877 16.040 108.280 1.00 83.62 251 ASN A N 1
ATOM 1912 C CA . ASN A 1 251 ? -45.591 15.842 109.548 1.00 83.62 251 ASN A CA 1
ATOM 1913 C C . ASN A 1 251 ? -44.643 15.501 110.718 1.00 83.62 251 ASN A C 1
ATOM 1915 O O . ASN A 1 251 ? -43.790 14.628 110.599 1.00 83.62 251 ASN A O 1
ATOM 1919 N N . ASP A 1 252 ? -44.844 16.141 111.878 1.00 79.50 252 ASP A N 1
ATOM 1920 C CA . ASP A 1 252 ? -44.037 15.942 113.104 1.00 79.50 252 ASP A CA 1
ATOM 1921 C C . ASP A 1 252 ? -44.614 14.892 114.082 1.00 79.50 252 ASP A C 1
ATOM 1923 O O . ASP A 1 252 ? -44.202 14.814 115.239 1.00 79.50 252 ASP A O 1
ATOM 1927 N N . GLY A 1 253 ? -45.606 14.098 113.660 1.00 78.31 253 GLY A N 1
ATOM 1928 C CA . GLY A 1 253 ? -46.217 13.060 114.503 1.00 78.31 253 GLY A CA 1
ATOM 1929 C C . GLY A 1 253 ? -45.242 11.932 114.868 1.00 78.31 253 GLY A C 1
ATOM 1930 O O . GLY A 1 253 ? -44.282 11.684 114.146 1.00 78.31 253 GLY A O 1
ATOM 1931 N N . GLU A 1 254 ? -45.484 11.208 115.967 1.00 69.00 254 GLU A N 1
ATOM 1932 C CA . GLU A 1 254 ? -44.551 10.157 116.423 1.00 69.00 254 GLU A CA 1
ATOM 1933 C C . GLU A 1 254 ? -44.524 8.897 115.539 1.00 69.00 254 GLU A C 1
ATOM 1935 O O . GLU A 1 254 ? -43.487 8.250 115.428 1.00 69.00 254 GLU A O 1
ATOM 1940 N N . LEU A 1 255 ? -45.647 8.540 114.910 1.00 78.62 255 LEU A N 1
ATOM 1941 C CA . LEU A 1 255 ? -45.755 7.396 113.997 1.00 78.62 255 LEU A CA 1
ATOM 1942 C C . LEU A 1 255 ? -45.858 7.907 112.557 1.00 78.62 255 LEU A C 1
ATOM 1944 O O . LEU A 1 255 ? -46.399 8.987 112.334 1.00 78.62 255 LEU A O 1
ATOM 1948 N N . GLY A 1 256 ? -45.267 7.181 111.610 1.00 81.38 256 GLY A N 1
ATOM 1949 C CA . GLY A 1 256 ? -45.320 7.487 110.176 1.00 81.38 256 GLY A CA 1
ATOM 1950 C C . GLY A 1 256 ? -46.357 6.650 109.429 1.00 81.38 256 GLY A C 1
ATOM 1951 O O . GLY A 1 256 ? -46.727 5.577 109.905 1.00 81.38 256 GLY A O 1
ATOM 1952 N N . GLU A 1 257 ? -46.793 7.111 108.256 1.00 90.44 257 GLU A N 1
ATOM 1953 C CA . GLU A 1 257 ? -47.642 6.347 107.318 1.00 90.44 257 GLU A CA 1
ATOM 1954 C C . GLU A 1 257 ? -47.009 5.015 106.885 1.00 90.44 257 GLU A C 1
ATOM 1956 O O . GLU A 1 257 ? -47.706 4.010 106.723 1.00 90.44 257 GLU A O 1
ATOM 1961 N N . TRP A 1 258 ? -45.683 4.994 106.756 1.00 93.50 258 TRP A N 1
ATOM 1962 C CA . TRP A 1 258 ? -44.892 3.782 106.560 1.00 93.50 258 TRP A CA 1
ATOM 1963 C C . TRP A 1 258 ? -43.762 3.718 107.581 1.00 93.50 258 TRP A C 1
ATOM 1965 O O . TRP A 1 258 ? -43.224 4.751 107.978 1.00 93.50 258 TRP A O 1
ATOM 1975 N N . SER A 1 259 ? -43.375 2.517 108.008 1.00 92.56 259 SER A N 1
ATOM 1976 C CA . SER A 1 259 ? -42.330 2.356 109.020 1.00 92.56 259 SER A CA 1
ATOM 1977 C C . SER A 1 259 ? -41.563 1.044 108.909 1.00 92.56 259 SER A C 1
ATOM 1979 O O . SER A 1 259 ? -42.080 0.059 108.383 1.00 92.56 259 SER A O 1
ATOM 1981 N N . SER A 1 260 ? -40.353 1.035 109.462 1.00 91.81 260 SER A N 1
ATOM 1982 C CA . SER A 1 260 ? -39.514 -0.141 109.688 1.00 91.81 260 SER A CA 1
ATOM 1983 C C . SER A 1 260 ? -38.838 0.027 111.055 1.00 91.81 260 SER A C 1
ATOM 1985 O O . SER A 1 260 ? -38.276 1.088 111.316 1.00 91.81 260 SER A O 1
ATOM 1987 N N . THR A 1 261 ? -39.010 -0.953 111.950 1.00 91.31 261 THR A N 1
ATOM 1988 C CA . THR A 1 261 ? -38.718 -0.832 113.397 1.00 91.31 261 THR A CA 1
ATOM 1989 C C . THR A 1 261 ? -37.992 -2.073 113.947 1.00 91.31 261 THR A C 1
ATOM 1991 O O . THR A 1 261 ? -38.489 -2.773 114.838 1.00 91.31 261 THR A O 1
ATOM 1994 N N . SER A 1 262 ? -36.899 -2.468 113.299 1.00 88.00 262 SER A N 1
ATOM 1995 C CA . SER A 1 262 ? -36.095 -3.640 113.647 1.00 88.00 262 SER A CA 1
ATOM 1996 C C . SER A 1 262 ? -35.243 -3.378 114.889 1.00 88.00 262 SER A C 1
ATOM 1998 O O . SER A 1 262 ? -34.254 -2.663 114.841 1.00 88.00 262 SER A O 1
ATOM 2000 N N . ALA A 1 263 ? -35.529 -4.101 115.973 1.00 84.44 263 ALA A N 1
ATOM 2001 C CA . ALA A 1 263 ? -34.747 -4.029 117.212 1.00 84.44 263 ALA A CA 1
ATOM 2002 C C . ALA A 1 263 ? -33.332 -4.649 117.115 1.00 84.44 263 ALA A C 1
ATOM 2004 O O . ALA A 1 263 ? -32.623 -4.729 118.120 1.00 84.44 263 ALA A O 1
ATOM 2005 N N . TYR A 1 264 ? -32.946 -5.169 115.945 1.00 86.00 264 TYR A N 1
ATOM 2006 C CA . TYR A 1 264 ? -31.687 -5.894 115.747 1.00 86.00 264 TYR A CA 1
ATOM 2007 C C . TYR A 1 264 ? -30.769 -5.216 114.731 1.00 86.00 264 TYR A C 1
ATOM 2009 O O . TYR A 1 264 ? -29.552 -5.259 114.889 1.00 86.00 264 TYR A O 1
ATOM 2017 N N . ASP A 1 265 ? -31.324 -4.639 113.664 1.00 90.19 265 ASP A N 1
ATOM 2018 C CA . ASP A 1 265 ? -30.565 -4.153 112.514 1.00 90.19 265 ASP A CA 1
ATOM 2019 C C . ASP A 1 265 ? -30.091 -2.713 112.685 1.00 90.19 265 ASP A C 1
ATOM 2021 O O . ASP A 1 265 ? -30.844 -1.863 113.127 1.00 90.19 265 ASP A O 1
ATOM 2025 N N . ASN A 1 266 ? -28.894 -2.396 112.183 1.00 92.50 266 ASN A N 1
ATOM 2026 C CA . ASN A 1 266 ? -28.453 -1.009 111.997 1.00 92.50 266 ASN A CA 1
ATOM 2027 C C . ASN A 1 266 ? -28.811 -0.422 110.617 1.00 92.50 266 ASN A C 1
ATOM 2029 O O . ASN A 1 266 ? -28.152 0.487 110.096 1.00 92.50 266 ASN A O 1
ATOM 2033 N N . VAL A 1 267 ? -29.823 -1.013 109.982 1.00 93.88 267 VAL A N 1
ATOM 2034 C CA . VAL A 1 267 ? -30.327 -0.650 108.661 1.00 93.88 267 VAL A CA 1
ATOM 2035 C C . VAL A 1 267 ? -31.834 -0.868 108.649 1.00 93.88 267 VAL A C 1
ATOM 2037 O O . VAL A 1 267 ? -32.285 -2.007 108.759 1.00 93.88 267 VAL A O 1
ATOM 2040 N N . GLU A 1 268 ? -32.585 0.190 108.385 1.00 93.75 268 GLU A N 1
ATOM 2041 C CA . GLU A 1 268 ? -34.031 0.170 108.207 1.00 93.75 268 GLU A CA 1
ATOM 2042 C C . GLU A 1 268 ? -34.423 0.432 106.754 1.00 93.75 268 GLU A C 1
ATOM 2044 O O . GLU A 1 268 ? -33.745 1.161 106.022 1.00 93.75 268 GLU A O 1
ATOM 2049 N N . TYR A 1 269 ? -35.531 -0.171 106.319 1.00 92.69 269 TYR A N 1
ATOM 2050 C CA . TYR A 1 269 ? -35.956 -0.125 104.923 1.00 92.69 269 TYR A CA 1
ATOM 2051 C C . TYR A 1 269 ? -37.475 -0.069 104.775 1.00 92.69 269 TYR A C 1
ATOM 2053 O O . TYR A 1 269 ? -38.194 -0.918 105.295 1.00 92.69 269 TYR A O 1
ATOM 2061 N N . VAL A 1 270 ? -37.957 0.872 103.965 1.00 92.00 270 VAL A N 1
ATOM 2062 C CA . VAL A 1 270 ? -39.371 1.014 103.611 1.00 92.00 270 VAL A CA 1
ATOM 2063 C C . VAL A 1 270 ? -39.527 1.025 102.089 1.00 92.00 270 VAL A C 1
ATOM 2065 O O . VAL A 1 270 ? -38.848 1.773 101.388 1.00 92.00 270 VAL A O 1
ATOM 2068 N N . LYS A 1 271 ? -40.460 0.214 101.574 1.00 90.56 271 LYS A N 1
ATOM 2069 C CA . LYS A 1 271 ? -40.919 0.250 100.178 1.00 90.56 271 LYS A CA 1
ATOM 2070 C C . LYS A 1 271 ? -42.340 0.807 100.121 1.00 90.56 271 LYS A C 1
ATOM 2072 O O . LYS A 1 271 ? -43.228 0.277 100.784 1.00 90.56 271 LYS A O 1
ATOM 2077 N N . ILE A 1 272 ? -42.563 1.817 99.288 1.00 90.31 272 ILE A N 1
ATOM 2078 C CA . ILE A 1 272 ? -43.869 2.438 99.053 1.00 90.31 272 ILE A CA 1
ATOM 2079 C C . ILE A 1 272 ? -44.244 2.204 97.592 1.00 90.31 272 ILE A C 1
ATOM 2081 O O . ILE A 1 272 ? -43.510 2.596 96.691 1.00 90.31 272 ILE A O 1
ATOM 2085 N N . ILE A 1 273 ? -45.372 1.537 97.355 1.00 85.88 273 ILE A N 1
ATOM 2086 C CA . ILE A 1 273 ? -45.916 1.314 96.010 1.00 85.88 273 ILE A CA 1
ATOM 2087 C C . ILE A 1 273 ? -46.875 2.453 95.684 1.00 85.88 273 ILE A C 1
ATOM 2089 O O . ILE A 1 273 ? -47.723 2.789 96.509 1.00 85.88 273 ILE A O 1
ATOM 2093 N N . ASN A 1 274 ? -46.756 3.009 94.482 1.00 85.69 274 ASN A N 1
ATOM 2094 C CA . ASN A 1 274 ? -47.517 4.153 93.989 1.00 85.69 274 ASN A CA 1
ATOM 2095 C C . ASN A 1 274 ? -47.555 5.323 94.993 1.00 85.69 274 ASN A C 1
ATOM 2097 O O . ASN A 1 274 ? -48.646 5.750 95.385 1.00 85.69 274 ASN A O 1
ATOM 2101 N N . PRO A 1 275 ? -46.391 5.808 95.473 1.00 87.81 275 PRO A N 1
ATOM 2102 C CA . PRO A 1 275 ? -46.343 6.921 96.412 1.00 87.81 275 PRO A CA 1
ATOM 2103 C C . PRO A 1 275 ? -47.047 8.150 95.811 1.00 87.81 275 PRO A C 1
ATOM 2105 O O . PRO A 1 275 ? -46.780 8.515 94.661 1.00 87.81 275 PRO A O 1
ATOM 2108 N N . PRO A 1 276 ? -47.953 8.801 96.560 1.00 87.81 276 PRO A N 1
ATOM 2109 C CA . PRO A 1 276 ? -48.533 10.064 96.133 1.00 87.81 276 PRO A CA 1
ATOM 2110 C C . PRO A 1 276 ? -47.469 11.119 95.793 1.00 87.81 276 PRO A C 1
ATOM 2112 O O . PRO A 1 276 ? -46.486 11.292 96.505 1.00 87.81 276 PRO A O 1
ATOM 2115 N N . ALA A 1 277 ? -47.693 11.894 94.733 1.00 85.94 277 ALA A N 1
ATOM 2116 C CA . ALA A 1 277 ? -46.831 13.036 94.438 1.00 85.94 277 ALA A CA 1
ATOM 2117 C C . ALA A 1 277 ? -46.831 14.033 95.610 1.00 85.94 277 ALA A C 1
ATOM 2119 O O . ALA A 1 277 ? -47.865 14.250 96.253 1.00 85.94 277 ALA A O 1
ATOM 2120 N N . GLY A 1 278 ? -45.704 14.688 95.866 1.00 87.88 278 GLY A N 1
ATOM 2121 C CA . GLY A 1 278 ? -45.595 15.741 96.874 1.00 87.88 278 GLY A CA 1
ATOM 2122 C C . GLY A 1 278 ? -44.383 15.596 97.784 1.00 87.88 278 GLY A C 1
ATOM 2123 O O . GLY A 1 278 ? -43.427 14.887 97.487 1.00 87.88 278 GLY A O 1
ATOM 2124 N N . ASN A 1 279 ? -44.403 16.329 98.890 1.00 92.00 279 ASN A N 1
ATOM 2125 C CA . ASN A 1 279 ? -43.301 16.331 99.847 1.00 92.00 279 ASN A CA 1
ATOM 2126 C C . ASN A 1 279 ? -43.458 15.168 100.824 1.00 92.00 279 ASN A C 1
ATOM 2128 O O . ASN A 1 279 ? -44.578 14.790 101.148 1.00 92.00 279 ASN A O 1
ATOM 2132 N N . TYR A 1 280 ? -42.346 14.661 101.334 1.00 93.38 280 TYR A N 1
ATOM 2133 C CA . TYR A 1 280 ? -42.283 13.598 102.325 1.00 93.38 280 TYR A CA 1
ATOM 2134 C C . TYR A 1 280 ? -41.363 14.002 103.473 1.00 93.38 280 TYR A C 1
ATOM 2136 O O . TYR A 1 280 ? -40.376 14.716 103.275 1.00 93.38 280 TYR A O 1
ATOM 2144 N N . ARG A 1 281 ? -41.662 13.507 104.674 1.00 92.44 281 ARG A N 1
ATOM 2145 C CA . ARG A 1 281 ? -40.747 13.571 105.816 1.00 92.44 281 ARG A CA 1
ATOM 2146 C C . ARG A 1 281 ? -40.380 12.172 106.258 1.00 92.44 281 ARG A C 1
ATOM 2148 O O . ARG A 1 281 ? -41.233 11.370 106.629 1.00 92.44 281 ARG A O 1
ATOM 2155 N N . ILE A 1 282 ? -39.084 11.905 106.229 1.00 93.44 282 ILE A N 1
ATOM 2156 C CA . ILE A 1 282 ? -38.495 10.677 106.737 1.00 93.44 282 ILE A CA 1
ATOM 2157 C C . ILE A 1 282 ? -37.934 10.981 108.123 1.00 93.44 282 ILE A C 1
ATOM 2159 O O . ILE A 1 282 ? -37.210 11.956 108.314 1.00 93.44 282 ILE A O 1
ATOM 2163 N N . LYS A 1 283 ? -38.298 10.167 109.105 1.00 91.06 283 LYS A N 1
ATOM 2164 C CA . LYS A 1 283 ? -37.996 10.360 110.519 1.00 91.06 283 LYS A CA 1
ATOM 2165 C C . LYS A 1 283 ? -37.222 9.144 111.005 1.00 91.06 283 LYS A C 1
ATOM 2167 O O . LYS A 1 283 ? -37.745 8.034 110.979 1.00 91.06 283 LYS A O 1
ATOM 2172 N N . ALA A 1 284 ? -35.999 9.361 111.466 1.00 90.56 284 ALA A N 1
ATOM 2173 C CA . ALA A 1 284 ? -35.258 8.371 112.233 1.00 90.56 284 ALA A CA 1
ATOM 2174 C C . ALA A 1 284 ? -35.544 8.607 113.720 1.00 90.56 284 ALA A C 1
ATOM 2176 O O . ALA A 1 284 ? -35.076 9.595 114.294 1.00 90.56 284 ALA A O 1
ATOM 2177 N N . ARG A 1 285 ? -36.369 7.750 114.328 1.00 88.38 285 ARG A N 1
ATOM 2178 C CA . ARG A 1 285 ? -36.717 7.821 115.750 1.00 88.38 285 ARG A CA 1
ATOM 2179 C C . ARG A 1 285 ? -35.676 7.067 116.555 1.00 88.38 285 ARG A C 1
ATOM 2181 O O . ARG A 1 285 ? -35.468 5.878 116.356 1.00 88.38 285 ARG A O 1
ATOM 2188 N N . LYS A 1 286 ? -35.093 7.732 117.544 1.00 83.06 286 LYS A N 1
ATOM 2189 C CA . LYS A 1 286 ? -34.231 7.079 118.529 1.00 83.06 286 LYS A CA 1
ATOM 2190 C C . LYS A 1 286 ? -35.104 6.300 119.524 1.00 83.06 286 LYS A C 1
ATOM 2192 O O . LYS A 1 286 ? -35.585 6.894 120.490 1.00 83.06 286 LYS A O 1
ATOM 2197 N N . TYR A 1 287 ? -35.330 5.005 119.288 1.00 80.38 287 TYR A N 1
ATOM 2198 C CA . TYR A 1 287 ? -36.105 4.147 120.197 1.00 80.38 287 TYR A CA 1
ATOM 2199 C C . TYR A 1 287 ? -35.284 3.799 121.446 1.00 80.38 287 TYR A C 1
ATOM 2201 O O . TYR A 1 287 ? -35.745 3.985 122.573 1.00 80.38 287 TYR A O 1
ATOM 2209 N N . SER A 1 288 ? -34.017 3.416 121.255 1.00 78.31 288 SER A N 1
ATOM 2210 C CA . SER A 1 288 ? -33.042 3.231 122.334 1.00 78.31 288 SER A CA 1
ATOM 2211 C C . SER A 1 288 ? -31.616 3.402 121.807 1.00 78.31 288 SER A C 1
ATOM 2213 O O . SER A 1 288 ? -31.023 2.436 121.351 1.00 78.31 288 SER A O 1
ATOM 2215 N N . ALA A 1 289 ? -31.034 4.608 121.888 1.00 71.94 289 ALA A N 1
ATOM 2216 C CA . ALA A 1 289 ? -29.620 4.818 121.534 1.00 71.94 289 ALA A CA 1
ATOM 2217 C C . ALA A 1 289 ? -28.744 5.117 122.759 1.00 71.94 289 ALA A C 1
ATOM 2219 O O . ALA A 1 289 ? -28.836 6.196 123.364 1.00 71.94 289 ALA A O 1
ATOM 2220 N N . LEU A 1 290 ? -27.938 4.115 123.112 1.00 70.06 290 LEU A N 1
ATOM 2221 C CA . LEU A 1 290 ? -27.067 4.025 124.280 1.00 70.06 290 LEU A CA 1
ATOM 2222 C C . LEU A 1 290 ? -25.687 4.667 124.055 1.00 70.06 290 LEU A C 1
ATOM 2224 O O . LEU A 1 290 ? -25.029 5.026 125.031 1.00 70.06 290 LEU A O 1
ATOM 2228 N N . THR A 1 291 ? -25.265 4.844 122.799 1.00 79.38 291 THR A N 1
ATOM 2229 C CA . THR A 1 291 ? -23.971 5.427 122.413 1.00 79.38 291 THR A CA 1
ATOM 2230 C C . THR A 1 291 ? -24.125 6.461 121.292 1.00 79.38 291 THR A C 1
ATOM 2232 O O . THR A 1 291 ? -25.229 6.763 120.830 1.00 79.38 291 THR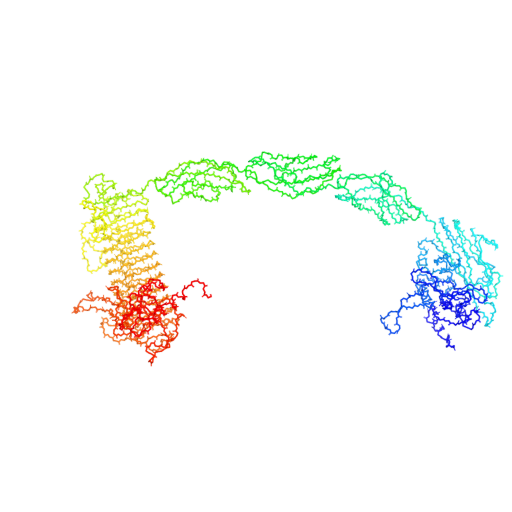 A O 1
ATOM 2235 N N . ASP A 1 292 ? -23.000 7.028 120.865 1.00 83.25 292 ASP A N 1
ATOM 2236 C CA . ASP A 1 292 ? -22.928 7.915 119.704 1.00 83.25 292 ASP A CA 1
ATOM 2237 C C . ASP A 1 292 ? -23.166 7.099 118.431 1.00 83.25 292 ASP A C 1
ATOM 2239 O O . ASP A 1 292 ? -22.778 5.933 118.365 1.00 83.25 292 ASP A O 1
ATOM 2243 N N . TYR A 1 293 ? -23.797 7.698 117.421 1.00 88.38 293 TYR A N 1
ATOM 2244 C CA . TYR A 1 293 ? -23.992 7.066 116.115 1.00 88.38 293 TYR A CA 1
ATOM 2245 C C . TYR A 1 293 ? -24.017 8.121 115.002 1.00 88.38 293 TYR A C 1
ATOM 2247 O O . TYR A 1 293 ? -24.337 9.285 115.243 1.00 88.38 293 TYR A O 1
ATOM 2255 N N . ARG A 1 294 ? -23.670 7.734 113.771 1.00 91.88 294 ARG A N 1
ATOM 2256 C CA . ARG A 1 294 ? -23.750 8.602 112.580 1.00 91.88 294 ARG A CA 1
ATOM 2257 C C . ARG A 1 294 ? -24.669 7.963 111.555 1.00 91.88 294 ARG A C 1
ATOM 2259 O O . ARG A 1 294 ? -24.543 6.767 111.295 1.00 91.88 294 ARG A O 1
ATOM 2266 N N . ILE A 1 295 ? -25.588 8.741 110.994 1.00 92.06 295 ILE A N 1
ATOM 2267 C CA . ILE A 1 295 ? -26.748 8.208 110.276 1.00 92.06 295 ILE A CA 1
ATOM 2268 C C . ILE A 1 295 ? -26.881 8.810 108.878 1.00 92.06 295 ILE A C 1
ATOM 2270 O O . ILE A 1 295 ? -26.711 10.014 108.675 1.00 92.06 295 ILE A O 1
ATOM 2274 N N . GLY A 1 296 ? -27.190 7.952 107.909 1.00 93.31 296 GLY A N 1
ATOM 2275 C CA . GLY A 1 296 ? -27.429 8.319 106.521 1.00 93.31 296 GLY A CA 1
ATOM 2276 C C . GLY A 1 296 ? -28.757 7.766 106.026 1.00 93.31 296 GLY A C 1
ATOM 2277 O O . GLY A 1 296 ? -29.105 6.619 106.307 1.00 93.31 296 GLY A O 1
ATOM 2278 N N . CYS A 1 297 ? -29.483 8.580 105.268 1.00 94.00 297 CYS A N 1
ATOM 2279 C CA . CYS A 1 297 ? -30.710 8.176 104.598 1.00 94.00 297 CYS A CA 1
ATOM 2280 C C . CYS A 1 297 ? -30.566 8.362 103.089 1.00 94.00 297 CYS A C 1
ATOM 2282 O O . CYS A 1 297 ? -29.999 9.358 102.637 1.00 94.00 297 CYS A O 1
ATOM 2284 N N . ALA A 1 298 ? -31.099 7.417 102.320 1.00 94.00 298 ALA A N 1
ATOM 2285 C CA . ALA A 1 298 ? -31.210 7.507 100.876 1.00 94.00 298 ALA A CA 1
ATOM 2286 C C . ALA A 1 298 ? -32.585 7.034 100.398 1.00 94.00 298 ALA A C 1
ATOM 2288 O O . ALA A 1 298 ? -33.159 6.084 100.930 1.00 94.00 298 ALA A O 1
ATOM 2289 N N . VAL A 1 299 ? -33.089 7.693 99.363 1.00 92.12 299 VAL A N 1
ATOM 2290 C CA . VAL A 1 299 ? -34.370 7.427 98.721 1.00 92.12 299 VAL A CA 1
ATOM 2291 C C . VAL A 1 299 ? -34.146 7.244 97.229 1.00 92.12 299 VAL A C 1
ATOM 2293 O O . VAL A 1 299 ? -33.398 8.011 96.627 1.00 92.12 299 VAL A O 1
ATOM 2296 N N . TRP A 1 300 ? -34.815 6.258 96.638 1.00 90.12 300 TRP A N 1
ATOM 2297 C CA . TRP A 1 300 ? -34.859 6.022 95.194 1.00 90.12 300 TRP A CA 1
ATOM 2298 C C . TRP A 1 300 ? -36.288 5.740 94.744 1.00 90.12 300 TRP A C 1
ATOM 2300 O O . TRP A 1 300 ? -36.973 4.954 95.397 1.00 90.12 300 TRP A O 1
ATOM 2310 N N . TYR A 1 301 ? -36.740 6.316 93.631 1.00 86.56 301 TYR A N 1
ATOM 2311 C CA . TYR A 1 301 ? -38.067 6.033 93.086 1.00 86.56 301 TYR A CA 1
ATOM 2312 C C . TYR A 1 301 ? -38.101 5.790 91.566 1.00 86.56 301 TYR A C 1
ATOM 2314 O O . TYR A 1 301 ? -37.205 6.191 90.831 1.00 86.56 301 TYR A O 1
ATOM 2322 N N . THR A 1 302 ? -39.136 5.076 91.102 1.00 78.62 302 THR A N 1
ATOM 2323 C CA . THR A 1 302 ? -39.349 4.613 89.709 1.00 78.62 302 THR A CA 1
ATOM 2324 C C . THR A 1 302 ? -40.764 4.956 89.227 1.00 78.62 302 THR A C 1
ATOM 2326 O O . THR A 1 302 ? -41.650 5.034 90.064 1.00 78.62 302 THR A O 1
ATOM 2329 N N . PHE A 1 303 ? -41.014 5.148 87.923 1.00 71.50 303 PHE A N 1
ATOM 2330 C CA . PHE A 1 303 ? -42.316 5.575 87.352 1.00 71.50 303 PHE A CA 1
ATOM 2331 C C . PHE A 1 303 ? -43.108 4.435 86.674 1.00 71.50 303 PHE A C 1
ATOM 2333 O O . PHE A 1 303 ? -42.520 3.426 86.289 1.00 71.50 303 PHE A O 1
ATOM 2340 N N . SER A 1 304 ? -44.434 4.582 86.510 1.00 56.19 304 SER A N 1
ATOM 2341 C CA . SER A 1 304 ? -45.290 3.642 85.753 1.00 56.19 304 SER A CA 1
ATOM 2342 C C . SER A 1 304 ? -45.151 3.833 84.235 1.00 56.19 304 SER A C 1
ATOM 2344 O O . SER A 1 304 ? -45.128 4.971 83.775 1.00 56.19 304 SER A O 1
ATOM 2346 N N . ALA A 1 305 ? -45.108 2.751 83.452 1.00 56.16 305 ALA A N 1
ATOM 2347 C CA . ALA A 1 305 ? -44.879 2.808 82.003 1.00 56.16 305 ALA A CA 1
ATOM 2348 C C . ALA A 1 305 ? -46.170 3.076 81.183 1.00 56.16 305 ALA A C 1
ATOM 2350 O O . ALA A 1 305 ? -47.178 2.402 81.389 1.00 56.16 305 ALA A O 1
ATOM 2351 N N . GLU A 1 306 ? -46.136 4.036 80.244 1.00 62.88 306 GLU A N 1
ATOM 2352 C CA . GLU A 1 306 ? -47.230 4.363 79.298 1.00 62.88 306 GLU A CA 1
ATOM 2353 C C . GLU A 1 306 ? -47.132 3.557 77.981 1.00 62.88 306 GLU A C 1
ATOM 2355 O O . GLU A 1 306 ? -46.071 3.008 77.679 1.00 62.88 306 GLU A O 1
ATOM 2360 N N . VAL A 1 307 ? -48.216 3.473 77.184 1.00 74.19 307 VAL A N 1
ATOM 2361 C CA . VAL A 1 307 ? -48.136 3.042 75.765 1.00 74.19 307 VAL A CA 1
ATOM 2362 C C . VAL A 1 307 ? -47.551 4.171 74.904 1.00 74.19 307 VAL A C 1
ATOM 2364 O O . VAL A 1 307 ? -47.703 5.337 75.271 1.00 74.19 307 VAL A O 1
ATOM 2367 N N . PRO A 1 308 ? -46.913 3.878 73.761 1.00 84.50 308 PRO A N 1
ATOM 2368 C CA . PRO A 1 308 ? -46.177 4.896 73.019 1.00 84.50 308 PRO A CA 1
ATOM 2369 C C . PRO A 1 308 ? -47.083 5.873 72.252 1.00 84.50 308 PRO A C 1
ATOM 2371 O O . PRO A 1 308 ? -48.245 5.580 71.949 1.00 84.50 308 PRO A O 1
ATOM 2374 N N . THR A 1 309 ? -46.549 7.044 71.893 1.00 88.31 309 THR A N 1
ATOM 2375 C CA . THR A 1 309 ? -47.293 8.059 71.120 1.00 88.31 309 THR A CA 1
ATOM 2376 C C . THR A 1 309 ? -47.427 7.647 69.649 1.00 88.31 309 THR A C 1
ATOM 2378 O O . THR A 1 309 ? -46.496 7.118 69.050 1.00 88.31 309 THR A O 1
ATOM 2381 N N . ALA A 1 310 ? -48.594 7.897 69.041 1.00 90.62 310 ALA A N 1
ATOM 2382 C CA . ALA A 1 310 ? -48.870 7.487 67.665 1.00 90.62 310 ALA A CA 1
ATOM 2383 C C . ALA A 1 310 ? -47.933 8.152 66.631 1.00 90.62 310 ALA A C 1
ATOM 2385 O O . ALA A 1 310 ? -47.718 9.367 66.706 1.00 90.62 310 ALA A O 1
ATOM 2386 N N . PRO A 1 311 ? -47.440 7.413 65.620 1.00 93.19 311 PRO A N 1
ATOM 2387 C CA . PRO A 1 311 ? -46.665 7.987 64.519 1.00 93.19 311 PRO A CA 1
ATOM 2388 C C . PRO A 1 311 ? -47.521 8.896 63.622 1.00 93.19 311 PRO A C 1
ATOM 2390 O O . PRO A 1 311 ? -48.742 8.747 63.547 1.00 93.19 311 PRO A O 1
ATOM 2393 N N . SER A 1 312 ? -46.893 9.826 62.898 1.00 93.62 312 SER A N 1
ATOM 2394 C CA . SER A 1 312 ? -47.587 10.779 62.008 1.00 93.62 312 SER A CA 1
ATOM 2395 C C . SER A 1 312 ? -46.912 10.881 60.634 1.00 93.62 312 SER A C 1
ATOM 2397 O O . SER A 1 312 ? -45.837 10.327 60.432 1.00 93.62 312 SER A O 1
ATOM 2399 N N . ASN A 1 313 ? -47.540 11.557 59.663 1.00 94.06 313 ASN A N 1
ATOM 2400 C CA . ASN A 1 313 ? -47.010 11.745 58.299 1.00 94.06 313 ASN A CA 1
ATOM 2401 C C . ASN A 1 313 ? -46.619 10.441 57.579 1.00 94.06 313 ASN A C 1
ATOM 2403 O O . ASN A 1 313 ? -45.626 10.392 56.847 1.00 94.06 313 ASN A O 1
ATOM 2407 N N . PHE A 1 314 ? -47.412 9.383 57.771 1.00 95.69 314 PHE A N 1
ATOM 2408 C CA . PHE A 1 314 ? -47.176 8.113 57.100 1.00 95.69 314 PHE A CA 1
ATOM 2409 C C . PHE A 1 314 ? -47.329 8.284 55.587 1.00 95.69 314 PHE A C 1
ATOM 2411 O O . PHE A 1 314 ? -48.346 8.775 55.094 1.00 95.69 314 PHE A O 1
ATOM 2418 N N . SER A 1 315 ? -46.286 7.913 54.863 1.00 94.00 315 SER A N 1
ATOM 2419 C CA . SER A 1 315 ? -46.114 8.096 53.425 1.00 94.00 315 SER A CA 1
ATOM 2420 C C . SER A 1 315 ? -45.181 7.004 52.893 1.00 94.00 315 SER A C 1
ATOM 2422 O O . SER A 1 315 ? -44.783 6.106 53.634 1.00 94.00 315 SER A O 1
ATOM 2424 N N . HIS A 1 316 ? -44.838 7.052 51.610 1.00 93.62 316 HIS A N 1
ATOM 2425 C CA . HIS A 1 316 ? -43.750 6.250 51.056 1.00 93.62 316 HIS A CA 1
ATOM 2426 C C . HIS A 1 316 ? -42.668 7.184 50.509 1.00 93.62 316 HIS A C 1
ATOM 2428 O O . HIS A 1 316 ? -42.977 8.285 50.051 1.00 93.62 316 HIS A O 1
ATOM 2434 N N . SER A 1 317 ? -41.411 6.754 50.569 1.00 88.94 317 SER A N 1
ATOM 2435 C CA . SER A 1 317 ? -40.258 7.539 50.105 1.00 88.94 317 SER A CA 1
ATOM 2436 C C . SER A 1 317 ? -39.586 6.958 48.868 1.00 88.94 317 SER A C 1
ATOM 2438 O O . SER A 1 317 ? -38.896 7.675 48.148 1.00 88.94 317 SER A O 1
ATOM 2440 N N . SER A 1 318 ? -39.758 5.659 48.622 1.00 86.12 318 SER A N 1
ATOM 2441 C CA . SER A 1 318 ? -39.251 4.984 47.430 1.00 86.12 318 SER A CA 1
ATOM 2442 C C . SER A 1 318 ? -40.011 3.691 47.168 1.00 86.12 318 SER A C 1
ATOM 2444 O O . SER A 1 318 ? -40.472 3.022 48.095 1.00 86.12 318 SER A O 1
ATOM 2446 N N . ASN A 1 319 ? -40.088 3.331 45.891 1.00 88.69 319 ASN A N 1
ATOM 2447 C CA . ASN A 1 319 ? -40.715 2.112 45.409 1.00 88.69 319 ASN A CA 1
ATOM 2448 C C . ASN A 1 319 ? -39.659 1.257 44.687 1.00 88.69 319 ASN A C 1
ATOM 2450 O O . ASN A 1 319 ? -38.745 1.769 44.038 1.00 88.69 319 ASN A O 1
ATOM 2454 N N . SER A 1 320 ? -39.793 -0.062 44.782 1.00 91.62 320 SER A N 1
ATOM 2455 C CA . SER A 1 320 ? -39.073 -1.045 43.967 1.00 91.62 320 SER A CA 1
ATOM 2456 C C . SER A 1 320 ? -40.075 -2.043 43.384 1.00 91.62 320 SER A C 1
ATOM 2458 O O . SER A 1 320 ? -41.232 -2.081 43.804 1.00 91.62 320 SER A O 1
ATOM 2460 N N . THR A 1 321 ? -39.661 -2.869 42.423 1.00 90.94 321 THR A N 1
ATOM 2461 C CA . THR A 1 321 ? -40.551 -3.875 41.812 1.00 90.94 321 THR A CA 1
ATOM 2462 C C . THR A 1 321 ? -41.029 -4.939 42.802 1.00 90.94 321 THR A C 1
ATOM 2464 O O . THR A 1 321 ? -42.054 -5.568 42.561 1.00 90.94 321 THR A O 1
ATOM 2467 N N . GLY A 1 322 ? -40.307 -5.129 43.911 1.00 91.88 322 GLY A N 1
ATOM 2468 C CA . GLY A 1 322 ? -40.602 -6.124 44.941 1.00 91.88 322 GLY A CA 1
ATOM 2469 C C . GLY A 1 322 ? -40.910 -5.545 46.320 1.00 91.88 322 GLY A C 1
ATOM 2470 O O . GLY A 1 322 ? -40.968 -6.310 47.281 1.00 91.88 322 GLY A O 1
ATOM 2471 N N . GLY A 1 323 ? -41.063 -4.225 46.456 1.00 92.31 323 GLY A N 1
ATOM 2472 C CA . GLY A 1 323 ? -41.239 -3.618 47.771 1.00 92.31 323 GLY A CA 1
ATOM 2473 C C . GLY A 1 323 ? -41.479 -2.115 47.781 1.00 92.31 323 GLY A C 1
ATOM 2474 O O . GLY A 1 323 ? -41.161 -1.423 46.814 1.00 92.31 323 GLY A O 1
ATOM 2475 N N . ILE A 1 324 ? -42.024 -1.619 48.890 1.00 94.12 324 ILE A N 1
ATOM 2476 C CA . ILE A 1 324 ? -42.303 -0.197 49.136 1.00 94.12 324 ILE A CA 1
ATOM 2477 C C . ILE A 1 324 ? -41.584 0.210 50.421 1.00 94.12 324 ILE A C 1
ATOM 2479 O O . ILE A 1 324 ? -41.700 -0.473 51.440 1.00 94.12 324 ILE A O 1
ATOM 2483 N N . THR A 1 325 ? -40.845 1.318 50.380 1.00 93.88 325 THR A N 1
ATOM 2484 C CA . THR A 1 325 ? -40.271 1.931 51.581 1.00 93.88 325 THR A CA 1
ATOM 2485 C C . THR A 1 325 ? -41.258 2.929 52.149 1.00 93.88 325 THR A C 1
ATOM 2487 O O . THR A 1 325 ? -41.417 4.038 51.636 1.00 93.88 325 THR A O 1
ATOM 2490 N N . TRP A 1 326 ? -41.913 2.520 53.225 1.00 95.19 326 TRP A N 1
ATOM 2491 C CA . TRP A 1 326 ? -42.809 3.352 54.008 1.00 95.19 326 TRP A CA 1
ATOM 2492 C C . TRP A 1 326 ? -42.008 4.251 54.949 1.00 95.19 326 TRP A C 1
ATOM 2494 O O . TRP A 1 326 ? -40.993 3.829 55.501 1.00 95.19 326 TRP A O 1
ATOM 2504 N N . THR A 1 327 ? -42.468 5.481 55.148 1.00 95.19 327 THR A N 1
ATOM 2505 C CA . THR A 1 327 ? -41.842 6.487 56.016 1.00 95.19 327 THR A CA 1
ATOM 2506 C C . THR A 1 327 ? -42.873 7.157 56.900 1.00 95.19 327 THR A C 1
ATOM 2508 O O . THR A 1 327 ? -44.002 7.388 56.470 1.00 95.19 327 THR A O 1
ATOM 2511 N N . TRP A 1 328 ? -42.486 7.496 58.125 1.00 96.00 328 TRP A N 1
ATOM 2512 C CA . TRP A 1 328 ? -43.317 8.218 59.085 1.00 96.00 328 TRP A CA 1
ATOM 2513 C C . TRP A 1 328 ? -42.450 9.054 60.019 1.00 96.00 328 TRP A C 1
ATOM 2515 O O . TRP A 1 328 ? -41.243 8.856 60.132 1.00 96.00 328 TRP A O 1
ATOM 2525 N N . ASN A 1 329 ? -43.088 9.981 60.717 1.00 94.62 329 ASN A N 1
ATOM 2526 C CA . ASN A 1 329 ? -42.486 10.675 61.836 1.00 94.62 329 ASN A CA 1
ATOM 2527 C C . ASN A 1 329 ? -42.693 9.856 63.103 1.00 94.62 329 ASN A C 1
ATOM 2529 O O . ASN A 1 329 ? -43.831 9.545 63.477 1.00 94.62 329 ASN A O 1
ATOM 2533 N N . ASP A 1 330 ? -41.581 9.552 63.755 1.00 92.50 330 ASP A N 1
ATOM 2534 C CA . ASP A 1 330 ? -41.576 9.083 65.125 1.00 92.50 330 ASP A CA 1
ATOM 2535 C C . ASP A 1 330 ? -41.934 10.240 66.068 1.00 92.50 330 ASP A C 1
ATOM 2537 O O . ASP A 1 330 ? -41.298 11.295 66.047 1.00 92.50 330 ASP A O 1
ATOM 2541 N N . ASN A 1 331 ? -42.991 10.053 66.856 1.00 90.75 331 ASN A N 1
ATOM 2542 C CA . ASN A 1 331 ? -43.452 11.028 67.845 1.00 90.75 331 ASN A CA 1
ATOM 2543 C C . ASN A 1 331 ? -43.306 10.497 69.277 1.00 90.75 331 ASN A C 1
ATOM 2545 O O . ASN A 1 331 ? -43.848 11.099 70.205 1.00 90.75 331 ASN A O 1
ATOM 2549 N N . SER A 1 332 ? -42.653 9.350 69.446 1.00 83.69 332 SER A N 1
ATOM 2550 C CA . SER A 1 332 ? -42.542 8.620 70.694 1.00 83.69 332 SER A CA 1
ATOM 2551 C C . SER A 1 332 ? -41.068 8.453 71.083 1.00 83.69 332 SER A C 1
ATOM 2553 O O . SER A 1 332 ? -40.168 8.623 70.273 1.00 83.69 332 SER A O 1
ATOM 2555 N N . ASN A 1 333 ? -40.818 8.243 72.372 1.00 82.75 333 ASN A N 1
ATOM 2556 C CA . ASN A 1 333 ? -39.496 7.933 72.927 1.00 82.75 333 ASN A CA 1
ATOM 2557 C C . ASN A 1 333 ? -39.558 6.766 73.929 1.00 82.75 333 ASN A C 1
ATOM 2559 O O . ASN A 1 333 ? -38.647 6.574 74.736 1.00 82.75 333 ASN A O 1
ATOM 2563 N N . SER A 1 334 ? -40.683 6.052 73.930 1.00 80.44 334 SER A N 1
ATOM 2564 C CA . SER A 1 334 ? -41.044 4.990 74.871 1.00 80.44 334 SER A CA 1
ATOM 2565 C C . SER A 1 334 ? -41.557 3.732 74.162 1.00 80.44 334 SER A C 1
ATOM 2567 O O . SER A 1 334 ? -42.145 2.854 74.796 1.00 80.44 334 SER A O 1
ATOM 2569 N N . GLU A 1 335 ? -41.373 3.649 72.846 1.00 89.75 335 GLU A N 1
ATOM 2570 C CA . GLU A 1 335 ? -41.700 2.509 72.002 1.00 89.75 335 GLU A CA 1
ATOM 2571 C C . GLU A 1 335 ? -40.560 1.492 71.954 1.00 89.75 335 GLU A C 1
ATOM 2573 O O . GLU A 1 335 ? -39.396 1.848 71.824 1.00 89.75 335 GLU A O 1
ATOM 2578 N N . ASP A 1 336 ? -40.918 0.212 71.973 1.00 89.38 336 ASP A N 1
ATOM 2579 C CA . ASP A 1 336 ? -40.007 -0.887 71.644 1.00 89.38 336 ASP A CA 1
ATOM 2580 C C . ASP A 1 336 ? -39.883 -1.057 70.111 1.00 89.38 336 ASP A C 1
ATOM 2582 O O . ASP A 1 336 ? -39.013 -1.782 69.617 1.00 89.38 336 ASP A O 1
ATOM 2586 N N . GLY A 1 337 ? -40.766 -0.400 69.344 1.00 91.31 337 GLY A N 1
ATOM 2587 C CA . GLY A 1 337 ? -40.713 -0.315 67.888 1.00 91.31 337 GLY A CA 1
ATOM 2588 C C . GLY A 1 337 ? -42.027 0.096 67.228 1.00 91.31 337 GLY A C 1
ATOM 2589 O O . GLY A 1 337 ? -42.943 0.609 67.870 1.00 91.31 337 GLY A O 1
ATOM 2590 N N . PHE A 1 338 ? -42.137 -0.165 65.922 1.00 95.94 338 PHE A N 1
ATOM 2591 C CA . PHE A 1 338 ? -43.317 0.159 65.114 1.00 95.94 338 PHE A CA 1
ATOM 2592 C C . PHE A 1 338 ? -43.883 -1.079 64.423 1.00 95.94 338 PHE A C 1
ATOM 2594 O O . PHE A 1 338 ? -43.151 -2.003 64.078 1.00 95.94 338 PHE A O 1
ATOM 2601 N N . ARG A 1 339 ? -45.197 -1.094 64.201 1.00 95.31 339 ARG A N 1
ATOM 2602 C CA . ARG A 1 339 ? -45.937 -2.158 63.516 1.00 95.31 339 ARG A CA 1
ATOM 2603 C C . ARG A 1 339 ? -46.711 -1.593 62.337 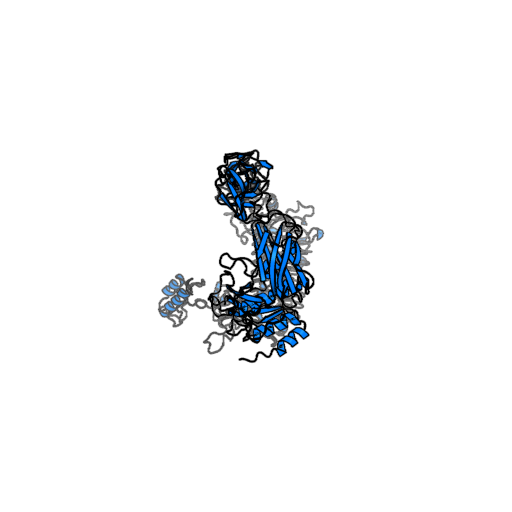1.00 95.31 339 ARG A C 1
ATOM 2605 O O . ARG A 1 339 ? -47.507 -0.671 62.513 1.00 95.31 339 ARG A O 1
ATOM 2612 N N . GLY A 1 340 ? -46.491 -2.156 61.156 1.00 94.75 340 GLY A N 1
ATOM 2613 C CA . GLY A 1 340 ? -47.211 -1.811 59.938 1.00 94.75 340 GLY A CA 1
ATOM 2614 C C . GLY A 1 340 ? -48.402 -2.725 59.710 1.00 94.75 340 GLY A C 1
ATOM 2615 O O . GLY A 1 340 ? -48.272 -3.947 59.776 1.00 94.75 340 GLY A O 1
ATOM 2616 N N . TYR A 1 341 ? -49.548 -2.132 59.404 1.00 94.75 341 TYR A N 1
ATOM 2617 C CA . TYR A 1 341 ? -50.820 -2.817 59.204 1.00 94.75 341 TYR A CA 1
ATOM 2618 C C . TYR A 1 341 ? -51.360 -2.567 57.797 1.00 94.75 341 TYR A C 1
ATOM 2620 O O . TYR A 1 341 ? -51.132 -1.502 57.213 1.00 94.75 341 TYR A O 1
ATOM 2628 N N . ASP A 1 342 ? -52.087 -3.538 57.246 1.00 93.19 342 ASP A N 1
ATOM 2629 C CA . ASP A 1 342 ? -52.848 -3.354 56.010 1.00 93.19 342 ASP A CA 1
ATOM 2630 C C . ASP A 1 342 ? -54.214 -2.684 56.248 1.00 93.19 342 ASP A C 1
ATOM 2632 O O . ASP A 1 342 ? -54.614 -2.402 57.376 1.00 93.19 342 ASP A O 1
ATOM 2636 N N . ALA A 1 343 ? -54.963 -2.426 55.172 1.00 89.62 343 ALA A N 1
ATOM 2637 C CA . ALA A 1 343 ? -56.282 -1.791 55.248 1.00 89.62 343 ALA A CA 1
ATOM 2638 C C . ALA A 1 343 ? -57.348 -2.609 56.016 1.00 89.62 343 ALA A C 1
ATOM 2640 O O . ALA A 1 343 ? -58.436 -2.092 56.270 1.00 89.62 343 ALA A O 1
ATOM 2641 N N . THR A 1 344 ? -57.063 -3.867 56.368 1.00 91.38 344 THR A N 1
ATOM 2642 C CA . THR A 1 344 ? -57.941 -4.761 57.139 1.00 91.38 344 THR A CA 1
ATOM 2643 C C . THR A 1 344 ? -57.500 -4.940 58.599 1.00 91.38 344 THR A C 1
ATOM 2645 O O . THR A 1 344 ? -58.059 -5.787 59.293 1.00 91.38 344 THR A O 1
ATOM 2648 N N . ASP A 1 345 ? -56.547 -4.125 59.077 1.00 88.69 345 ASP A N 1
ATOM 2649 C CA . ASP A 1 345 ? -55.925 -4.196 60.416 1.00 88.69 345 ASP A CA 1
ATOM 2650 C C . ASP A 1 345 ? -55.153 -5.510 60.656 1.00 88.69 345 ASP A C 1
ATOM 2652 O O . ASP A 1 345 ? -54.982 -5.957 61.791 1.00 88.69 345 ASP A O 1
ATOM 2656 N N . HIS A 1 346 ? -54.656 -6.146 59.586 1.00 91.88 346 HIS A N 1
ATOM 2657 C CA . HIS A 1 346 ? -53.736 -7.279 59.693 1.00 91.88 346 HIS A CA 1
ATOM 2658 C C . HIS A 1 346 ? -52.294 -6.782 59.834 1.00 91.88 346 HIS A C 1
ATOM 2660 O O . HIS A 1 346 ? -51.842 -5.951 59.045 1.00 91.88 346 HIS A O 1
ATOM 2666 N N . LEU A 1 347 ? -51.569 -7.299 60.831 1.00 92.81 347 LEU A N 1
ATOM 2667 C CA . LEU A 1 347 ? -50.156 -6.986 61.047 1.00 92.81 347 LEU A CA 1
ATOM 2668 C C . LEU A 1 347 ? -49.304 -7.552 59.906 1.00 92.81 347 LEU A C 1
ATOM 2670 O O . LEU A 1 347 ? -49.295 -8.760 59.682 1.00 92.81 347 LEU A O 1
ATOM 2674 N N . VAL A 1 348 ? -48.548 -6.687 59.236 1.00 94.12 348 VAL A N 1
ATOM 2675 C CA . VAL A 1 348 ? -47.705 -7.044 58.087 1.00 94.12 348 VAL A CA 1
ATOM 2676 C C . VAL A 1 348 ? -46.227 -7.112 58.470 1.00 94.12 348 VAL A C 1
ATOM 2678 O O . VAL A 1 348 ? -45.525 -8.036 58.063 1.00 94.12 348 VAL A O 1
ATOM 2681 N N . TRP A 1 349 ? -45.743 -6.151 59.261 1.00 94.56 349 TRP A N 1
ATOM 2682 C CA . TRP A 1 349 ? -44.335 -6.067 59.658 1.00 94.56 349 TRP A CA 1
ATOM 2683 C C . TRP A 1 349 ? -44.146 -5.355 60.999 1.00 94.56 349 TRP A C 1
ATOM 2685 O O . TRP A 1 349 ? -45.011 -4.602 61.442 1.00 94.56 349 TRP A O 1
ATOM 2695 N N . THR A 1 350 ? -42.988 -5.581 61.623 1.00 93.75 350 THR A N 1
ATOM 2696 C CA . THR A 1 350 ? -42.571 -4.972 62.895 1.00 93.75 350 THR A CA 1
ATOM 2697 C C . THR A 1 350 ? -41.120 -4.497 62.781 1.00 93.75 350 THR A C 1
ATOM 2699 O O . THR A 1 350 ? -40.298 -5.199 62.190 1.00 93.75 350 THR A O 1
ATOM 2702 N N . THR A 1 351 ? -40.791 -3.343 63.357 1.00 93.62 351 THR A N 1
ATOM 2703 C CA . THR A 1 351 ? -39.433 -2.771 63.412 1.00 93.62 351 THR A CA 1
ATOM 2704 C C . THR A 1 351 ? -38.936 -2.643 64.852 1.00 93.62 351 THR A C 1
ATOM 2706 O O . THR A 1 351 ? -39.698 -2.866 65.791 1.00 93.62 351 THR A O 1
ATOM 2709 N N . SER A 1 352 ? -37.670 -2.256 65.026 1.00 91.25 352 SER A N 1
ATOM 2710 C CA . SER A 1 352 ? -37.119 -1.812 66.312 1.00 91.25 352 SER A CA 1
ATOM 2711 C C . SER A 1 352 ? -37.543 -0.378 66.658 1.00 91.25 352 SER A C 1
ATOM 2713 O O . SER A 1 352 ? -38.080 0.340 65.806 1.00 91.25 352 SER A O 1
ATOM 2715 N N . GLU A 1 353 ? -37.274 0.029 67.898 1.00 88.44 353 GLU A N 1
ATOM 2716 C CA . GLU A 1 353 ? -37.378 1.404 68.411 1.00 88.44 353 GLU A CA 1
ATOM 2717 C C . GLU A 1 353 ? -36.733 2.447 67.481 1.00 88.44 353 GLU A C 1
ATOM 2719 O O . GLU A 1 353 ? -35.832 2.120 66.696 1.00 88.44 353 GLU A O 1
ATOM 2724 N N . ASN A 1 354 ? -37.205 3.699 67.549 1.00 86.56 354 ASN A N 1
ATOM 2725 C CA . ASN A 1 354 ? -36.678 4.854 66.805 1.00 86.56 354 ASN A CA 1
ATOM 2726 C C . ASN A 1 354 ? -36.585 4.695 65.269 1.00 86.56 354 ASN A C 1
ATOM 2728 O O . ASN A 1 354 ? -35.884 5.443 64.579 1.00 86.56 354 ASN A O 1
ATOM 2732 N N . THR A 1 355 ? -37.263 3.697 64.696 1.00 90.00 355 THR A N 1
ATOM 2733 C CA . THR A 1 355 ? -37.263 3.457 63.250 1.00 90.00 355 THR A CA 1
ATOM 2734 C C . THR A 1 355 ? -38.299 4.353 62.576 1.00 90.00 355 THR A C 1
ATOM 2736 O O . THR A 1 355 ? -39.492 4.193 62.800 1.00 90.00 355 THR A O 1
ATOM 2739 N N . ALA A 1 356 ? -37.859 5.257 61.699 1.00 89.44 356 ALA A N 1
ATOM 2740 C CA . ALA A 1 356 ? -38.736 6.182 60.963 1.00 89.44 356 ALA A CA 1
ATOM 2741 C C . ALA A 1 356 ? -39.070 5.723 59.525 1.00 89.44 356 ALA A C 1
ATOM 2743 O O . ALA A 1 356 ? -39.753 6.424 58.772 1.00 89.44 356 ALA A O 1
ATOM 2744 N N . CYS A 1 357 ? -38.553 4.566 59.102 1.00 91.56 357 CYS A N 1
ATOM 2745 C CA . CYS A 1 357 ? -38.810 4.014 57.777 1.00 91.56 357 CYS A CA 1
ATOM 2746 C C . CYS A 1 357 ? -38.683 2.489 57.740 1.00 91.56 357 CYS A C 1
ATOM 2748 O O . CYS A 1 357 ? -37.881 1.910 58.470 1.00 91.56 357 CYS A O 1
ATOM 2750 N N . TYR A 1 358 ? -39.444 1.836 56.864 1.00 93.44 358 TYR A N 1
ATOM 2751 C CA . TYR A 1 358 ? -39.366 0.393 56.654 1.00 93.44 358 TYR A CA 1
ATOM 2752 C C . TYR A 1 358 ? -39.610 0.024 55.195 1.00 93.44 358 TYR A C 1
ATOM 2754 O O . TYR A 1 358 ? -40.622 0.407 54.608 1.00 93.44 358 TYR A O 1
ATOM 2762 N N . THR A 1 359 ? -38.698 -0.760 54.625 1.00 93.75 359 THR A N 1
ATOM 2763 C CA . THR A 1 359 ? -38.849 -1.345 53.291 1.00 93.75 359 THR A CA 1
ATOM 2764 C C . THR A 1 359 ? -39.564 -2.684 53.403 1.00 93.75 359 THR A C 1
ATOM 2766 O O . THR A 1 359 ? -38.977 -3.662 53.857 1.00 93.75 359 THR A O 1
ATOM 2769 N N . GLU A 1 360 ? -40.825 -2.728 52.971 1.00 94.25 360 GLU A N 1
ATOM 2770 C CA . GLU A 1 360 ? -41.650 -3.936 52.913 1.00 94.25 360 GLU A CA 1
ATOM 2771 C C . GLU A 1 360 ? -41.276 -4.769 51.676 1.00 94.25 360 GLU A C 1
ATOM 2773 O O . GLU A 1 360 ? -41.517 -4.304 50.561 1.00 94.25 360 GLU A O 1
ATOM 2778 N N . PRO A 1 361 ? -40.675 -5.967 51.830 1.00 91.25 361 PRO A N 1
ATOM 2779 C CA . PRO A 1 361 ? -40.242 -6.796 50.708 1.00 91.25 361 PRO A CA 1
ATOM 2780 C C . PRO A 1 361 ? -41.338 -7.778 50.251 1.00 91.25 361 PRO A C 1
ATOM 2782 O O . PRO A 1 361 ? -42.362 -7.949 50.907 1.00 91.25 361 PRO A O 1
ATOM 2785 N N . ASN A 1 362 ? -41.074 -8.510 49.163 1.00 91.44 362 ASN A N 1
ATOM 2786 C CA . ASN A 1 362 ? -41.927 -9.577 48.611 1.00 91.44 362 ASN A CA 1
ATOM 2787 C C . ASN A 1 362 ? -43.311 -9.119 48.114 1.00 91.44 362 ASN A C 1
ATOM 2789 O O . ASN A 1 362 ? -44.259 -9.906 48.075 1.00 91.44 362 ASN A O 1
ATOM 2793 N N . LEU A 1 363 ? -43.428 -7.858 47.702 1.00 93.25 363 LEU A N 1
ATOM 2794 C CA . LEU A 1 363 ? -44.638 -7.326 47.085 1.00 93.25 363 LEU A CA 1
ATOM 2795 C C . LEU A 1 363 ? -44.677 -7.639 45.587 1.00 93.25 363 LEU A C 1
ATOM 2797 O O . LEU A 1 363 ? -43.653 -7.702 44.914 1.00 93.25 363 LEU A O 1
ATOM 2801 N N . SER A 1 364 ? -45.881 -7.838 45.052 1.00 93.56 364 SER A N 1
ATOM 2802 C CA . SER A 1 364 ? -46.075 -7.993 43.606 1.00 93.56 364 SER A CA 1
ATOM 2803 C C . SER A 1 364 ? -45.872 -6.668 42.880 1.00 93.56 364 SER A C 1
ATOM 2805 O O . SER A 1 364 ? -46.439 -5.659 43.290 1.00 93.56 364 SER A O 1
ATOM 2807 N N . VAL A 1 365 ? -45.143 -6.717 41.770 1.00 93.81 365 VAL A N 1
ATOM 2808 C CA . VAL A 1 365 ? -44.817 -5.586 40.892 1.00 93.81 365 VAL A CA 1
ATOM 2809 C C . VAL A 1 365 ? -46.045 -4.800 40.421 1.00 93.81 365 VAL A C 1
ATOM 2811 O O . VAL A 1 365 ? -47.136 -5.362 40.267 1.00 93.81 365 VAL A O 1
ATOM 2814 N N . ASN A 1 366 ? -45.866 -3.488 40.224 1.00 94.56 366 ASN A N 1
ATOM 2815 C CA . ASN A 1 366 ? -46.904 -2.511 39.878 1.00 94.56 366 ASN A CA 1
ATOM 2816 C C . ASN A 1 366 ? -48.292 -2.794 40.500 1.00 94.56 366 ASN A C 1
ATOM 2818 O O . ASN A 1 366 ? -49.330 -2.805 39.824 1.00 94.56 366 ASN A O 1
ATOM 2822 N N . THR A 1 367 ? -48.320 -3.106 41.796 1.00 93.69 367 THR A N 1
ATOM 2823 C CA . THR A 1 367 ? -49.536 -3.428 42.550 1.00 93.69 367 THR A CA 1
ATOM 2824 C C . THR A 1 367 ? -49.699 -2.429 43.685 1.00 93.69 367 THR A C 1
ATOM 2826 O O . THR A 1 367 ? -48.731 -2.113 44.371 1.00 93.69 367 THR A O 1
ATOM 2829 N N . GLN A 1 368 ? -50.920 -1.927 43.872 1.00 93.81 368 GLN A N 1
ATOM 2830 C CA . GLN A 1 368 ? -51.231 -0.973 44.930 1.00 93.81 368 GLN A CA 1
ATOM 2831 C C . GLN A 1 368 ? -51.343 -1.675 46.284 1.00 93.81 368 GLN A C 1
ATOM 2833 O O . GLN A 1 368 ? -52.086 -2.648 46.419 1.00 93.81 368 GLN A O 1
ATOM 2838 N N . TYR A 1 369 ? -50.676 -1.128 47.295 1.00 93.06 369 TYR A N 1
ATOM 2839 C CA . TYR A 1 369 ? -50.821 -1.526 48.691 1.00 93.06 369 TYR A CA 1
ATOM 2840 C C . TYR A 1 369 ? -51.197 -0.313 49.529 1.00 93.06 369 TYR A C 1
ATOM 2842 O O . TYR A 1 369 ? -50.666 0.779 49.339 1.00 93.06 369 TYR A O 1
ATOM 2850 N N . THR A 1 370 ? -52.119 -0.507 50.468 1.00 94.25 370 THR A N 1
ATOM 2851 C CA . THR A 1 370 ? -52.491 0.499 51.466 1.00 94.25 370 THR A CA 1
ATOM 2852 C C . THR A 1 370 ? -51.994 0.050 52.832 1.00 94.25 370 THR A C 1
ATOM 2854 O O . THR A 1 370 ? -52.228 -1.101 53.221 1.00 94.25 370 THR A O 1
ATOM 2857 N N . ARG A 1 371 ? -51.295 0.942 53.540 1.00 95.56 371 ARG A N 1
ATOM 2858 C CA . ARG A 1 371 ? -50.713 0.687 54.864 1.00 95.56 371 ARG A CA 1
ATOM 2859 C C . ARG A 1 371 ? -50.959 1.844 55.832 1.00 95.56 371 ARG A C 1
ATOM 2861 O O . ARG A 1 371 ? -51.257 2.962 55.407 1.00 95.56 371 ARG A O 1
ATOM 2868 N N . TYR A 1 372 ? -50.817 1.564 57.123 1.00 95.62 372 TYR A N 1
ATOM 2869 C CA . TYR A 1 372 ? -50.603 2.539 58.200 1.00 95.62 372 TYR A CA 1
ATOM 2870 C C . TYR A 1 372 ? -49.699 1.925 59.276 1.00 95.62 372 TYR A C 1
ATOM 2872 O O . TYR A 1 372 ? -49.471 0.715 59.274 1.00 95.62 372 TYR A O 1
ATOM 2880 N N . VAL A 1 373 ? -49.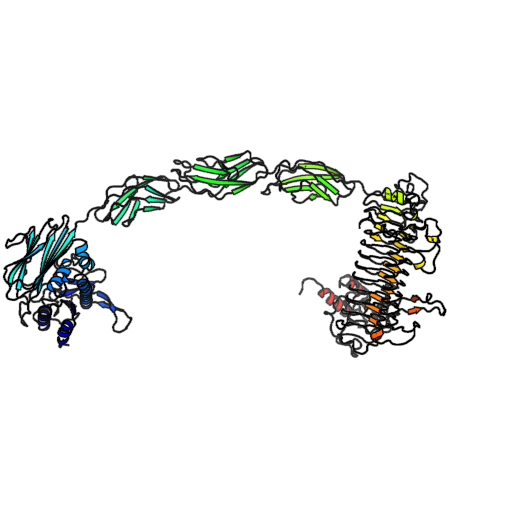192 2.740 60.201 1.00 96.00 373 VAL A N 1
ATOM 2881 C CA . VAL A 1 373 ? -48.250 2.307 61.243 1.00 96.00 373 VAL A CA 1
ATOM 2882 C C . VAL A 1 373 ? -48.748 2.671 62.649 1.00 96.00 373 VAL A C 1
ATOM 2884 O O . VAL A 1 373 ? -49.436 3.677 62.838 1.00 96.00 373 VAL A O 1
ATOM 2887 N N . ARG A 1 374 ? -48.414 1.844 63.645 1.00 95.19 374 ARG A N 1
ATOM 2888 C CA . ARG A 1 374 ? -48.582 2.107 65.089 1.00 95.19 374 ARG A CA 1
ATOM 2889 C C . ARG A 1 374 ? -47.228 1.964 65.787 1.00 95.19 374 ARG A C 1
ATOM 2891 O O . ARG A 1 374 ? -46.447 1.099 65.400 1.00 95.19 374 ARG A O 1
ATOM 2898 N N . ALA A 1 375 ? -46.952 2.775 66.802 1.00 92.94 375 ALA A N 1
ATOM 2899 C CA . ALA A 1 375 ? -45.839 2.545 67.724 1.00 92.94 375 ALA A CA 1
ATOM 2900 C C . ALA A 1 375 ? -46.281 1.519 68.782 1.00 92.94 375 ALA A C 1
ATOM 2902 O O . ALA A 1 375 ? -47.458 1.497 69.137 1.00 92.94 375 ALA A O 1
ATOM 2903 N N . PHE A 1 376 ? -45.394 0.659 69.280 1.00 92.12 376 PHE A N 1
ATOM 2904 C CA . PHE A 1 376 ? -45.742 -0.341 70.297 1.00 92.12 376 PHE A CA 1
ATOM 2905 C C . PHE A 1 376 ? -44.667 -0.457 71.371 1.00 92.12 376 PHE A C 1
ATOM 2907 O O . PHE A 1 376 ? -43.492 -0.246 71.100 1.00 92.12 376 PHE A O 1
ATOM 2914 N N . ASN A 1 377 ? -45.067 -0.820 72.585 1.00 87.62 377 ASN A N 1
ATOM 2915 C CA . ASN A 1 377 ? -44.157 -1.314 73.614 1.00 87.62 377 ASN A CA 1
ATOM 2916 C C . ASN A 1 377 ? -44.791 -2.478 74.384 1.00 87.62 377 ASN A C 1
ATOM 2918 O O . ASN A 1 377 ? -45.891 -2.933 74.051 1.00 87.62 377 ASN A O 1
ATOM 2922 N N . ALA A 1 378 ? -44.118 -2.957 75.429 1.00 79.88 378 ALA A N 1
ATOM 2923 C CA . ALA A 1 378 ? -44.604 -4.013 76.316 1.00 79.88 378 ALA A CA 1
ATOM 2924 C C . ALA A 1 378 ? -46.017 -3.765 76.892 1.00 79.88 378 ALA A C 1
ATOM 2926 O O . ALA A 1 378 ? -46.679 -4.723 77.294 1.00 79.88 378 ALA A O 1
ATOM 2927 N N . ASN A 1 379 ? -46.498 -2.515 76.909 1.00 75.50 379 ASN A N 1
ATOM 2928 C CA . ASN A 1 379 ? -47.818 -2.139 77.416 1.00 75.50 379 ASN A CA 1
ATOM 2929 C C . ASN A 1 379 ? -48.916 -2.097 76.334 1.00 75.50 379 ASN A C 1
ATOM 2931 O O . ASN A 1 379 ? -50.094 -2.043 76.687 1.00 75.50 379 ASN A O 1
ATOM 2935 N N . GLY A 1 380 ? -48.574 -2.137 75.038 1.00 82.12 380 GLY A N 1
ATOM 2936 C CA . GLY A 1 380 ? -49.537 -2.164 73.928 1.00 82.12 380 GLY A CA 1
ATOM 2937 C C . GLY A 1 380 ? -49.174 -1.274 72.733 1.00 82.12 380 GLY A C 1
ATOM 2938 O O . GLY A 1 380 ? -48.122 -0.638 72.707 1.00 82.12 380 GLY A O 1
ATOM 2939 N N . ASP A 1 381 ? -50.062 -1.247 71.734 1.00 88.44 381 ASP A N 1
ATOM 2940 C CA . ASP A 1 381 ? -49.944 -0.391 70.546 1.00 88.44 381 ASP A CA 1
ATOM 2941 C C . ASP A 1 381 ? -50.553 1.003 70.791 1.00 88.44 381 ASP A C 1
ATOM 2943 O O . ASP A 1 381 ? -51.566 1.152 71.480 1.00 88.44 381 ASP A O 1
ATOM 2947 N N . SER A 1 382 ? -49.986 2.015 70.140 1.00 91.38 382 SER A N 1
ATOM 2948 C CA . SER A 1 382 ? -50.544 3.360 70.019 1.00 91.38 382 SER A CA 1
ATOM 2949 C C . SER A 1 382 ? -51.805 3.391 69.138 1.00 91.38 382 SER A C 1
ATOM 2951 O O . SER A 1 382 ? -52.124 2.443 68.416 1.00 91.38 382 SER A O 1
ATOM 2953 N N . ASN A 1 383 ? -52.475 4.549 69.071 1.00 92.62 383 ASN A N 1
ATOM 2954 C CA . ASN A 1 383 ? -53.410 4.837 67.972 1.00 92.62 383 ASN A CA 1
ATOM 2955 C C . ASN A 1 383 ? -52.697 4.750 66.595 1.00 92.62 383 ASN A C 1
ATOM 2957 O O . ASN A 1 383 ? -51.480 4.955 66.534 1.00 92.62 383 ASN A O 1
ATOM 2961 N N . PRO A 1 384 ? -53.416 4.450 65.493 1.00 92.62 384 PRO A N 1
ATOM 2962 C CA . PRO A 1 384 ? -52.834 4.399 64.148 1.00 92.62 384 PRO A CA 1
ATOM 2963 C C . PRO A 1 384 ? -52.444 5.782 63.609 1.00 92.62 384 PRO A C 1
ATOM 2965 O O . PRO A 1 384 ? -53.091 6.784 63.919 1.00 92.62 384 PRO A O 1
ATOM 2968 N N . SER A 1 385 ? -51.429 5.812 62.743 1.00 94.88 385 SER A N 1
ATOM 2969 C CA . SER A 1 385 ? -51.132 6.946 61.859 1.00 94.88 385 SER A CA 1
ATOM 2970 C C . SER A 1 385 ? -52.238 7.168 60.810 1.00 94.88 385 SER A C 1
ATOM 2972 O O . SER A 1 385 ? -53.204 6.406 60.720 1.00 94.88 385 SER A O 1
ATOM 2974 N N . ASN A 1 386 ? -52.073 8.164 59.928 1.00 94.25 386 ASN A N 1
ATOM 2975 C CA . ASN A 1 386 ? -52.838 8.209 58.675 1.00 94.25 386 ASN A CA 1
ATOM 2976 C C . ASN A 1 386 ? -52.533 6.972 57.804 1.00 94.25 386 ASN A C 1
ATOM 2978 O O . ASN A 1 386 ? -51.439 6.412 57.881 1.00 94.25 386 ASN A O 1
ATOM 2982 N N . SER A 1 387 ? -53.484 6.562 56.961 1.00 93.56 387 SER A N 1
ATOM 2983 C CA . SER A 1 387 ? -53.251 5.534 55.938 1.00 93.56 387 SER A CA 1
ATOM 2984 C C . SER A 1 387 ? -52.720 6.156 54.647 1.00 93.56 387 SER A C 1
ATOM 2986 O O . SER A 1 387 ? -53.104 7.274 54.298 1.00 93.56 387 SER A O 1
ATOM 2988 N N . HIS A 1 388 ? -51.876 5.423 53.920 1.00 94.69 388 HIS A N 1
ATOM 2989 C CA . HIS A 1 388 ? -51.352 5.827 52.610 1.00 94.69 388 HIS A CA 1
ATOM 2990 C C . HIS A 1 388 ? -51.380 4.649 51.632 1.00 94.69 388 HIS A C 1
ATOM 2992 O O . HIS A 1 388 ? -51.159 3.507 52.040 1.00 94.69 388 HIS A O 1
ATOM 2998 N N . ALA A 1 389 ? -51.669 4.916 50.356 1.00 93.62 389 ALA A N 1
ATOM 2999 C CA . ALA A 1 389 ? -51.657 3.919 49.287 1.00 93.62 389 ALA A CA 1
ATOM 3000 C C . ALA A 1 389 ? -50.547 4.236 48.281 1.00 93.62 389 ALA A C 1
ATOM 3002 O O . ALA A 1 389 ? -50.395 5.393 47.895 1.00 93.62 389 ALA A O 1
ATOM 3003 N N . ALA A 1 390 ? -49.798 3.217 47.865 1.00 93.62 390 ALA A N 1
ATOM 3004 C CA . ALA A 1 390 ? -48.735 3.340 46.871 1.00 93.62 390 ALA A CA 1
ATOM 3005 C C . ALA A 1 390 ? -48.638 2.064 46.025 1.00 93.62 390 ALA A C 1
ATOM 3007 O O . ALA A 1 390 ? -48.908 0.961 46.512 1.00 93.62 390 ALA A O 1
ATOM 3008 N N . TYR A 1 391 ? -48.275 2.214 44.757 1.00 94.56 391 TYR A N 1
ATOM 3009 C CA . TYR A 1 391 ? -47.901 1.132 43.862 1.00 94.56 391 TYR A CA 1
ATOM 3010 C C . TYR A 1 391 ? -46.410 0.831 44.027 1.00 94.56 391 TYR A C 1
ATOM 3012 O O . TYR A 1 391 ? -45.568 1.722 43.986 1.00 94.56 391 TYR A O 1
ATOM 3020 N N . THR A 1 392 ? -46.054 -0.449 44.117 1.00 94.62 392 THR A N 1
ATOM 3021 C CA . THR A 1 392 ? -44.669 -0.881 43.849 1.00 94.62 392 THR A CA 1
ATOM 3022 C C . THR A 1 392 ? -44.219 -0.379 42.472 1.00 94.62 392 THR A C 1
ATOM 3024 O O . THR A 1 392 ? -45.057 -0.215 41.578 1.00 94.62 392 THR A O 1
ATOM 3027 N N . SER A 1 393 ? -42.917 -0.207 42.244 1.00 93.25 393 SER A N 1
ATOM 3028 C CA . SER A 1 393 ? -42.417 0.198 40.924 1.00 93.25 393 SER A CA 1
ATOM 3029 C C . SER A 1 393 ? -42.832 -0.804 39.850 1.00 93.25 393 SER A C 1
ATOM 3031 O O . SER A 1 393 ? -43.024 -1.991 40.125 1.00 93.25 393 SER A O 1
ATOM 3033 N N . ILE A 1 394 ? -42.983 -0.317 38.624 1.00 94.62 394 ILE A N 1
ATOM 3034 C CA . ILE A 1 394 ? -43.130 -1.158 37.437 1.00 94.62 394 ILE A CA 1
ATOM 3035 C C . ILE A 1 394 ? -41.739 -1.569 36.933 1.00 94.62 394 ILE A C 1
ATOM 3037 O O . ILE A 1 394 ? -40.750 -0.902 37.243 1.00 94.62 394 ILE A O 1
ATOM 3041 N N . GLU A 1 395 ? -41.633 -2.670 36.190 1.00 93.56 395 GLU A N 1
ATOM 3042 C CA . GLU A 1 395 ? -40.365 -3.071 35.583 1.00 93.56 395 GLU A CA 1
ATOM 3043 C C . GLU A 1 395 ? -39.875 -2.025 34.573 1.00 93.56 395 GLU A C 1
ATOM 3045 O O . GLU A 1 395 ? -40.640 -1.530 33.741 1.00 93.56 395 GLU A O 1
ATOM 3050 N N . THR A 1 396 ? -38.577 -1.722 34.617 1.00 93.25 396 THR A N 1
ATOM 3051 C CA . THR A 1 396 ? -37.917 -0.979 33.542 1.00 93.25 396 THR A CA 1
ATOM 3052 C C . THR A 1 396 ? -37.921 -1.838 32.276 1.00 93.25 396 THR A C 1
ATOM 3054 O O . THR A 1 396 ? -37.435 -2.970 32.343 1.00 93.25 396 THR A O 1
ATOM 3057 N N . PRO A 1 397 ? -38.400 -1.322 31.126 1.00 94.88 397 PRO A N 1
ATOM 3058 C CA . PRO A 1 397 ? -38.288 -2.019 29.851 1.00 94.88 397 PRO A CA 1
ATOM 3059 C C . PRO A 1 397 ? -36.858 -2.503 29.592 1.00 94.88 397 PRO A C 1
ATOM 3061 O O . PRO A 1 397 ? -35.896 -1.751 29.747 1.00 94.88 397 PRO A O 1
ATOM 3064 N N . SER A 1 398 ? -36.703 -3.752 29.168 1.00 93.44 398 SER A N 1
ATOM 3065 C CA . SER A 1 398 ? -35.393 -4.360 28.907 1.00 93.44 398 SER A CA 1
ATOM 3066 C C . SER A 1 398 ? -34.737 -3.851 27.618 1.00 93.44 398 SER A C 1
ATOM 3068 O O . SER A 1 398 ? -33.518 -3.932 27.467 1.00 93.44 398 SER A O 1
ATOM 3070 N N . GLY A 1 399 ? -35.521 -3.293 26.689 1.00 94.81 399 GLY A N 1
ATOM 3071 C CA . GLY A 1 399 ? -35.015 -2.764 25.426 1.00 94.81 399 GLY A CA 1
ATOM 3072 C C . GLY A 1 399 ? -36.104 -2.429 24.411 1.00 94.81 399 GLY A C 1
ATOM 3073 O O . GLY A 1 399 ? -37.283 -2.302 24.738 1.00 94.81 399 GLY A O 1
ATOM 3074 N N . ILE A 1 400 ? -35.694 -2.319 23.147 1.00 96.94 400 ILE A N 1
ATOM 3075 C CA . ILE A 1 400 ? -36.565 -2.038 22.000 1.00 96.94 400 ILE A CA 1
ATOM 3076 C C . ILE A 1 400 ? -36.627 -3.250 21.074 1.00 96.94 400 ILE A C 1
ATOM 3078 O O . ILE A 1 400 ? -35.612 -3.879 20.782 1.00 96.94 400 ILE A O 1
ATOM 3082 N N . THR A 1 401 ? -37.819 -3.536 20.554 1.00 96.19 401 THR A N 1
ATOM 3083 C CA . THR A 1 401 ? -38.021 -4.433 19.411 1.00 96.19 401 THR A CA 1
ATOM 3084 C C . THR A 1 401 ? -38.422 -3.628 18.183 1.00 96.19 401 THR A C 1
ATOM 3086 O O . THR A 1 401 ? -39.383 -2.857 18.218 1.00 96.19 401 THR A O 1
ATOM 3089 N N . PHE A 1 402 ? -37.704 -3.841 17.082 1.00 96.06 402 PHE A N 1
ATOM 3090 C CA . PHE A 1 402 ? -37.993 -3.238 15.783 1.00 96.06 402 PHE A CA 1
ATOM 3091 C C . PHE A 1 402 ? -38.965 -4.110 14.981 1.00 96.06 402 PHE A C 1
ATOM 3093 O O . PHE A 1 402 ? -38.851 -5.335 14.973 1.00 96.06 402 PHE A O 1
ATOM 3100 N N . GLY A 1 403 ? -39.938 -3.469 14.338 1.00 94.19 403 GLY A N 1
ATOM 3101 C CA . GLY A 1 403 ? -40.934 -4.088 13.466 1.00 94.19 403 GLY A CA 1
ATOM 3102 C C . GLY A 1 403 ? -40.639 -3.793 11.998 1.00 94.19 403 GLY A C 1
ATOM 3103 O O . GLY A 1 403 ? -39.495 -3.863 11.564 1.00 94.19 403 GLY A O 1
ATOM 3104 N N . ASN A 1 404 ? -41.675 -3.440 11.232 1.00 94.25 404 ASN A N 1
ATOM 3105 C CA . ASN A 1 404 ? -41.509 -3.042 9.836 1.00 94.25 404 ASN A CA 1
ATOM 3106 C C . ASN A 1 404 ? -40.649 -1.768 9.714 1.00 94.25 404 ASN A C 1
ATOM 3108 O O . ASN A 1 404 ? -40.934 -0.761 10.372 1.00 94.25 404 ASN A O 1
ATOM 3112 N N . ILE A 1 405 ? -39.633 -1.815 8.853 1.00 95.19 405 ILE A N 1
ATOM 3113 C CA . ILE A 1 405 ? -38.724 -0.705 8.549 1.00 95.19 405 ILE A CA 1
ATOM 3114 C C . ILE A 1 405 ? -38.873 -0.374 7.067 1.00 95.19 405 ILE A C 1
ATOM 3116 O O . ILE A 1 405 ? -38.845 -1.262 6.218 1.00 95.19 405 ILE A O 1
ATOM 3120 N N . THR A 1 406 ? -39.026 0.907 6.753 1.00 95.19 406 THR A N 1
ATOM 3121 C CA . THR A 1 406 ? -39.054 1.417 5.380 1.00 95.19 406 THR A CA 1
ATOM 3122 C C . THR A 1 406 ? -37.940 2.444 5.180 1.00 95.19 406 THR A C 1
ATOM 3124 O O . THR A 1 406 ? -37.177 2.754 6.097 1.00 95.19 406 THR A O 1
ATOM 3127 N N . ASN A 1 407 ? -37.832 2.999 3.975 1.00 93.12 407 ASN A N 1
ATOM 3128 C CA . ASN A 1 407 ? -36.924 4.112 3.686 1.00 93.12 407 ASN A CA 1
ATOM 3129 C C . ASN A 1 407 ? -37.339 5.438 4.352 1.00 93.12 407 ASN A C 1
ATOM 3131 O O . ASN A 1 407 ? -36.581 6.399 4.299 1.00 93.12 407 ASN A O 1
ATOM 3135 N N . SER A 1 408 ? -38.519 5.504 4.976 1.00 94.06 408 SER A N 1
ATOM 3136 C CA . SER A 1 408 ? -39.058 6.732 5.568 1.00 94.06 408 SER A CA 1
ATOM 3137 C C . SER A 1 408 ? -39.727 6.526 6.929 1.00 94.06 408 SER A C 1
ATOM 3139 O O . SER A 1 408 ? -40.461 7.400 7.402 1.00 94.06 408 SER A O 1
ATOM 3141 N N . GLY A 1 409 ? -39.552 5.362 7.556 1.00 95.12 409 GLY A N 1
ATOM 3142 C CA . GLY A 1 409 ? -40.185 5.073 8.835 1.00 95.12 409 GLY A CA 1
ATOM 3143 C C . GLY A 1 409 ? -39.692 3.798 9.505 1.00 95.12 409 GLY A C 1
ATOM 3144 O O . GLY A 1 409 ? -39.243 2.859 8.850 1.00 95.12 409 GLY A O 1
ATOM 3145 N N . ILE A 1 410 ? -39.793 3.776 10.833 1.00 96.75 410 ILE A N 1
ATOM 3146 C CA . ILE A 1 410 ? -39.391 2.653 11.685 1.00 96.75 410 ILE A CA 1
ATOM 3147 C C . ILE A 1 410 ? -40.528 2.377 12.671 1.00 96.75 410 ILE A C 1
ATOM 3149 O O . ILE A 1 410 ? -40.949 3.261 13.421 1.00 96.75 410 ILE A O 1
ATOM 3153 N N . CYS A 1 411 ? -41.031 1.142 12.674 1.00 96.19 411 CYS A N 1
ATOM 3154 C CA . CYS A 1 411 ? -41.963 0.674 13.697 1.00 96.19 411 CYS A CA 1
ATOM 3155 C C . CYS A 1 411 ? -41.186 0.126 14.896 1.00 96.19 411 CYS A C 1
ATOM 3157 O O . CYS A 1 411 ? -40.311 -0.724 14.730 1.00 96.19 411 CYS A O 1
ATOM 3159 N N . VAL A 1 412 ? -41.528 0.568 16.103 1.00 96.38 412 VAL A N 1
ATOM 3160 C CA . VAL A 1 412 ? -40.863 0.170 17.351 1.00 96.38 412 VAL A CA 1
ATOM 3161 C C . VAL A 1 412 ? -41.871 -0.155 18.446 1.00 96.38 412 VAL A C 1
ATOM 3163 O O . VAL A 1 412 ? -42.939 0.448 18.514 1.00 96.38 412 VAL A O 1
ATOM 3166 N N . ARG A 1 413 ? -41.523 -1.101 19.314 1.00 95.88 413 ARG A N 1
ATOM 3167 C CA . ARG A 1 413 ? -42.218 -1.376 20.580 1.00 95.88 413 ARG A CA 1
ATOM 3168 C C . ARG A 1 413 ? -41.208 -1.682 21.689 1.00 95.88 413 ARG A C 1
ATOM 3170 O O . ARG A 1 413 ? -40.030 -1.895 21.388 1.00 95.88 413 ARG A O 1
ATOM 3177 N N . SER A 1 414 ? -41.646 -1.752 22.943 1.00 95.25 414 SER A N 1
ATOM 3178 C CA . SER A 1 414 ? -40.801 -2.292 24.016 1.00 95.25 414 SER A CA 1
ATOM 3179 C C . SER A 1 414 ? -40.561 -3.789 23.803 1.00 95.25 414 SER A C 1
ATOM 3181 O O . SER A 1 414 ? -41.449 -4.507 23.334 1.00 95.25 414 SER A O 1
ATOM 3183 N N . ALA A 1 415 ? -39.355 -4.263 24.119 1.00 94.94 415 ALA A N 1
ATOM 3184 C CA . ALA A 1 415 ? -38.987 -5.672 23.965 1.00 94.94 415 ALA A CA 1
ATOM 3185 C C . ALA A 1 415 ? -39.853 -6.610 24.819 1.00 94.94 415 ALA A C 1
ATOM 3187 O O . ALA A 1 415 ? -40.245 -7.690 24.378 1.00 94.94 415 ALA A O 1
ATOM 3188 N N . ASP A 1 416 ? -40.203 -6.152 26.008 1.00 92.56 416 ASP A N 1
ATOM 3189 C CA . ASP A 1 416 ? -41.039 -6.813 26.994 1.00 92.56 416 ASP A CA 1
ATOM 3190 C C . ASP A 1 416 ? -42.253 -5.943 27.334 1.00 92.56 416 ASP A C 1
ATOM 3192 O O . ASP A 1 416 ? -42.284 -4.740 27.064 1.00 92.56 416 ASP A O 1
ATOM 3196 N N . THR A 1 417 ? -43.284 -6.577 27.892 1.00 93.62 417 THR A N 1
ATOM 3197 C CA . THR A 1 417 ? -44.506 -5.897 28.337 1.00 93.62 417 THR A CA 1
ATOM 3198 C C . THR A 1 417 ? -44.469 -5.816 29.861 1.00 93.62 417 THR A C 1
ATOM 3200 O O . THR A 1 417 ? -44.634 -6.864 30.488 1.00 93.62 417 THR A O 1
ATOM 3203 N N . PRO A 1 418 ? -44.254 -4.626 30.456 1.00 93.12 418 PRO A N 1
ATOM 3204 C CA . PRO A 1 418 ? -44.195 -4.486 31.907 1.00 93.12 418 PRO A CA 1
ATOM 3205 C C . PRO A 1 418 ? -45.498 -4.932 32.582 1.00 93.12 418 PRO A C 1
ATOM 3207 O O . PRO A 1 418 ? -46.599 -4.761 32.041 1.00 93.12 418 PRO A O 1
ATOM 3210 N N . THR A 1 419 ? -45.390 -5.528 33.765 1.00 93.62 419 THR A N 1
ATOM 3211 C CA . THR A 1 419 ? -46.519 -6.176 34.431 1.00 93.62 419 THR A CA 1
ATOM 3212 C C . THR A 1 419 ? -47.514 -5.133 34.943 1.00 93.62 419 THR A C 1
ATOM 3214 O O . THR A 1 419 ? -47.159 -4.130 35.560 1.00 93.62 419 THR A O 1
ATOM 3217 N N . GLY A 1 420 ? -48.809 -5.360 34.705 1.00 90.81 420 GLY A N 1
ATOM 3218 C CA . GLY A 1 420 ? -49.864 -4.469 35.201 1.00 90.81 420 GLY A CA 1
ATOM 3219 C C . GLY A 1 420 ? -49.935 -3.104 34.504 1.00 90.81 420 GLY A C 1
ATOM 3220 O O . GLY A 1 420 ? -50.448 -2.160 35.096 1.00 90.81 420 GLY A O 1
ATOM 3221 N N . LEU A 1 421 ? -49.463 -2.992 33.254 1.00 92.06 421 LEU A N 1
ATOM 3222 C CA . LEU A 1 421 ? -49.443 -1.756 32.447 1.00 92.06 421 LEU A CA 1
ATOM 3223 C C . LEU A 1 421 ? -50.809 -1.044 32.299 1.00 92.06 421 LEU A C 1
ATOM 3225 O O . LEU A 1 421 ? -50.872 0.124 31.932 1.00 92.06 421 LEU A O 1
ATOM 3229 N N . ASN A 1 422 ? -51.904 -1.730 32.624 1.00 89.94 422 ASN A N 1
ATOM 3230 C CA . ASN A 1 422 ? -53.284 -1.248 32.582 1.00 89.94 422 ASN A CA 1
ATOM 3231 C C . ASN A 1 422 ? -53.836 -0.760 33.943 1.00 89.94 422 ASN A C 1
ATOM 3233 O O . ASN A 1 422 ? -55.054 -0.675 34.109 1.00 89.94 422 ASN A O 1
ATOM 3237 N N . ARG A 1 423 ? -52.984 -0.499 34.946 1.00 91.50 423 ARG A N 1
ATOM 3238 C CA . ARG A 1 423 ? -53.396 -0.114 36.313 1.00 91.50 423 ARG A CA 1
ATOM 3239 C C . ARG A 1 423 ? -53.103 1.353 36.616 1.00 91.50 423 ARG A C 1
ATOM 3241 O O . ARG A 1 423 ? -51.993 1.813 36.371 1.00 91.50 423 ARG A O 1
ATOM 3248 N N . GLY A 1 424 ? -54.048 2.072 37.223 1.00 90.31 424 GLY A N 1
ATOM 3249 C CA . GLY A 1 424 ? -53.850 3.476 37.609 1.00 90.31 424 GLY A CA 1
ATOM 3250 C C . GLY A 1 424 ? -53.347 4.337 36.442 1.00 90.31 424 GLY A C 1
ATOM 3251 O O . GLY A 1 424 ? -53.855 4.236 35.325 1.00 90.31 424 GLY A O 1
ATOM 3252 N N . SER A 1 425 ? -52.314 5.138 36.698 1.00 93.38 425 SER A N 1
ATOM 3253 C CA . SER A 1 425 ? -51.622 5.965 35.702 1.00 93.38 425 SER A CA 1
ATOM 3254 C C . SER A 1 425 ? -50.542 5.222 34.911 1.00 93.38 425 SER A C 1
ATOM 3256 O O . SER A 1 425 ? -49.819 5.874 34.153 1.00 93.38 425 SER A O 1
ATOM 3258 N N . SER A 1 426 ? -50.425 3.893 35.044 1.00 94.69 426 SER A N 1
ATOM 3259 C CA . SER A 1 426 ? -49.366 3.120 34.385 1.00 94.69 426 SER A CA 1
ATOM 3260 C C . SER A 1 426 ? -49.327 3.381 32.887 1.00 94.69 426 SER A C 1
ATOM 3262 O O . SER A 1 426 ? -50.351 3.674 32.263 1.00 94.69 426 SER A O 1
ATOM 3264 N N . GLY A 1 427 ? -48.139 3.277 32.307 1.00 94.88 427 GLY A N 1
ATOM 3265 C CA . GLY A 1 427 ? -47.982 3.379 30.868 1.00 94.88 427 GLY A CA 1
ATOM 3266 C C . GLY A 1 427 ? -46.557 3.127 30.407 1.00 94.88 427 GLY A C 1
ATOM 3267 O O . GLY A 1 427 ? -45.618 3.149 31.196 1.00 94.88 427 GLY A O 1
ATOM 3268 N N . LEU A 1 428 ? -46.423 2.901 29.109 1.00 95.69 428 LEU A N 1
ATOM 3269 C CA . LEU A 1 428 ? -45.186 2.755 28.365 1.00 95.69 428 LEU A CA 1
ATOM 3270 C C . LEU A 1 428 ? -45.072 3.933 27.398 1.00 95.69 428 LEU A C 1
ATOM 3272 O O . LEU A 1 428 ? -46.058 4.320 26.768 1.00 95.69 428 LEU A O 1
ATOM 3276 N N . ILE A 1 429 ? -43.879 4.493 27.258 1.00 96.31 429 ILE A N 1
ATOM 3277 C CA . ILE A 1 429 ? -43.585 5.501 26.241 1.00 96.31 429 ILE A CA 1
ATOM 3278 C C . ILE A 1 429 ? -42.300 5.128 25.517 1.00 96.31 429 ILE A C 1
ATOM 3280 O O . ILE A 1 429 ? -41.325 4.696 26.135 1.00 96.31 429 ILE A O 1
ATOM 3284 N N . ILE A 1 430 ? -42.307 5.295 24.199 1.00 96.69 430 ILE A N 1
ATOM 3285 C CA . ILE A 1 430 ? -41.148 5.080 23.340 1.00 96.69 430 ILE A CA 1
ATOM 3286 C C . ILE A 1 430 ? -40.743 6.428 22.774 1.00 96.69 430 ILE A C 1
ATOM 3288 O O . ILE A 1 430 ? -41.567 7.143 22.210 1.00 96.69 430 ILE A O 1
ATOM 3292 N N . CYS A 1 431 ? -39.469 6.764 22.912 1.00 95.56 431 CYS A N 1
ATOM 3293 C CA . CYS A 1 431 ? -38.903 8.012 22.431 1.00 95.56 431 CYS A CA 1
ATOM 3294 C C . CYS A 1 431 ? -37.949 7.720 21.275 1.00 95.56 431 CYS A C 1
ATOM 3296 O O . CYS A 1 431 ? -37.014 6.931 21.435 1.00 95.56 431 CYS A O 1
ATOM 3298 N N . ASN A 1 432 ? -38.146 8.398 20.147 1.00 96.00 432 ASN A N 1
ATOM 3299 C CA . ASN A 1 432 ? -37.115 8.572 19.133 1.00 96.00 432 ASN A CA 1
ATOM 3300 C C . ASN A 1 432 ? -36.156 9.662 19.633 1.00 96.00 432 ASN A C 1
ATOM 3302 O O . ASN A 1 432 ? -36.483 10.849 19.642 1.00 96.00 432 ASN A O 1
ATOM 3306 N N . THR A 1 433 ? -34.974 9.255 20.089 1.00 94.75 433 THR A N 1
ATOM 3307 C CA . THR A 1 433 ? -33.983 10.157 20.688 1.00 94.75 433 THR A CA 1
ATOM 3308 C C . THR A 1 433 ? -33.292 11.053 19.668 1.00 94.75 433 THR A C 1
ATOM 3310 O O . THR A 1 433 ? -32.670 12.031 20.068 1.00 94.75 433 THR A O 1
ATOM 3313 N N . THR A 1 434 ? -33.374 10.721 18.378 1.00 93.31 434 THR A N 1
ATOM 3314 C CA . THR A 1 434 ? -32.751 11.498 17.300 1.00 93.31 434 THR A CA 1
ATOM 3315 C C . THR A 1 434 ? -33.638 12.671 16.871 1.00 93.31 434 THR A C 1
ATOM 3317 O O . THR A 1 434 ? -33.139 13.780 16.733 1.00 93.31 434 THR A O 1
ATOM 3320 N N . GLU A 1 435 ? -34.948 12.452 16.709 1.00 89.75 435 GLU A N 1
ATOM 3321 C CA . GLU A 1 435 ? -35.911 13.490 16.270 1.00 89.75 435 GLU A CA 1
ATOM 3322 C C . GLU A 1 435 ? -36.593 14.226 17.437 1.00 89.75 435 GLU A C 1
ATOM 3324 O O . GLU A 1 435 ? -37.265 15.235 17.237 1.00 89.75 435 GLU A O 1
ATOM 3329 N N . GLY A 1 436 ? -36.473 13.713 18.666 1.00 88.00 436 GLY A N 1
ATOM 3330 C CA . GLY A 1 436 ? -37.165 14.277 19.829 1.00 88.00 436 GLY A CA 1
ATOM 3331 C C . GLY A 1 436 ? -38.683 14.052 19.822 1.00 88.00 436 GLY A C 1
ATOM 3332 O O . GLY A 1 436 ? -39.412 14.807 20.459 1.00 88.00 436 GLY A O 1
ATOM 3333 N N . ALA A 1 437 ? -39.159 13.028 19.108 1.00 91.81 437 ALA A N 1
ATOM 3334 C CA . ALA A 1 437 ? -40.565 12.623 19.066 1.00 91.81 437 ALA A CA 1
ATOM 3335 C C . ALA A 1 437 ? -40.826 11.398 19.958 1.00 91.81 437 ALA A C 1
ATOM 3337 O O . ALA A 1 437 ? -39.940 10.560 20.145 1.00 91.81 437 ALA A O 1
ATOM 3338 N N . ASP A 1 438 ? -42.052 11.246 20.457 1.00 94.19 438 ASP A N 1
ATOM 3339 C CA . ASP A 1 438 ? -42.453 10.101 21.275 1.00 94.19 438 ASP A CA 1
ATOM 3340 C C . ASP A 1 438 ? -43.820 9.521 20.883 1.00 94.19 438 ASP A C 1
ATOM 3342 O O . ASP A 1 438 ? -44.603 10.120 20.143 1.00 94.19 438 ASP A O 1
ATOM 3346 N N . SER A 1 439 ? -44.084 8.304 21.360 1.00 94.44 439 SER A N 1
ATOM 3347 C CA . SER A 1 439 ? -45.323 7.569 21.105 1.00 94.44 439 SER A CA 1
ATOM 3348 C C . SER A 1 439 ? -46.537 8.072 21.891 1.00 94.44 439 SER A C 1
ATOM 3350 O O . SER A 1 439 ? -47.629 7.524 21.712 1.00 94.44 439 SER A O 1
ATOM 3352 N N . GLY A 1 440 ? -46.348 9.021 22.814 1.00 94.62 440 GLY A N 1
ATOM 3353 C CA . GLY A 1 440 ? -47.222 9.235 23.963 1.00 94.62 440 GLY A CA 1
ATOM 3354 C C . GLY A 1 440 ? -47.203 8.059 24.948 1.00 94.62 440 GLY A C 1
ATOM 3355 O O . GLY A 1 440 ? -46.737 6.959 24.632 1.00 94.62 440 GLY A O 1
ATOM 3356 N N . TRP A 1 441 ? -47.731 8.286 26.154 1.00 95.06 441 TRP A N 1
ATOM 3357 C CA . TRP A 1 441 ? -47.947 7.229 27.146 1.00 95.06 441 TRP A CA 1
ATOM 3358 C C . TRP A 1 441 ? -49.088 6.303 26.712 1.00 95.06 441 TRP A C 1
ATOM 3360 O O . TRP A 1 441 ? -50.221 6.756 26.539 1.00 95.06 441 TRP A O 1
ATOM 3370 N N . LYS A 1 442 ? -48.800 5.007 26.578 1.00 93.56 442 LYS A N 1
ATOM 3371 C CA . LYS A 1 442 ? -49.755 3.959 26.190 1.00 93.56 442 LYS A CA 1
ATOM 3372 C C . LYS A 1 442 ? -49.880 2.888 27.268 1.00 93.56 442 LYS A C 1
ATOM 3374 O O . LYS A 1 442 ? -48.920 2.617 27.975 1.00 93.56 442 LYS A O 1
ATOM 3379 N N . GLN A 1 443 ? -51.050 2.264 27.382 1.00 94.06 443 GLN A N 1
ATOM 3380 C CA . GLN A 1 443 ? -51.298 1.151 28.319 1.00 94.06 443 GLN A CA 1
ATOM 3381 C C . GLN A 1 443 ? -51.206 -0.233 27.652 1.00 94.06 443 GLN A C 1
ATOM 3383 O O . GLN A 1 443 ? -51.592 -1.244 28.236 1.00 94.06 443 GLN A O 1
ATOM 3388 N N . ASP A 1 444 ? -50.679 -0.269 26.432 1.00 92.69 444 ASP A N 1
ATOM 3389 C CA . ASP A 1 444 ? -50.397 -1.448 25.620 1.00 92.69 444 ASP A CA 1
ATOM 3390 C C . ASP A 1 444 ? -48.918 -1.447 25.184 1.00 92.69 444 ASP A C 1
ATOM 3392 O O . ASP A 1 444 ? -48.192 -0.475 25.401 1.00 92.69 444 ASP A O 1
ATOM 3396 N N . ASN A 1 445 ? -48.468 -2.550 24.582 1.00 94.88 445 ASN A N 1
ATOM 3397 C CA . ASN A 1 445 ? -47.138 -2.672 23.978 1.00 94.88 445 ASN A CA 1
ATOM 3398 C C . ASN A 1 445 ? -47.241 -2.911 22.457 1.00 94.88 445 ASN A C 1
ATOM 3400 O O . ASN A 1 445 ? -46.537 -3.754 21.885 1.00 94.88 445 ASN A O 1
ATOM 3404 N N . ASP A 1 446 ? -48.165 -2.203 21.803 1.00 94.44 446 ASP A N 1
ATOM 3405 C CA . ASP A 1 446 ? -48.303 -2.243 20.350 1.00 94.44 446 ASP A CA 1
ATOM 3406 C C . ASP A 1 446 ? -47.210 -1.413 19.666 1.00 94.44 446 ASP A C 1
ATOM 3408 O O . ASP A 1 446 ? -46.616 -0.493 20.236 1.00 94.44 446 ASP A O 1
ATOM 3412 N N . PHE A 1 447 ? -46.941 -1.727 18.398 1.00 95.31 447 PHE A N 1
ATOM 3413 C CA . PHE A 1 447 ? -45.967 -0.978 17.612 1.00 95.31 447 PHE A CA 1
ATOM 3414 C C . PHE A 1 447 ? -46.392 0.484 17.436 1.00 95.31 447 PHE A C 1
ATOM 3416 O O . PHE A 1 447 ? -47.503 0.800 17.008 1.00 95.31 447 PHE A O 1
ATOM 3423 N N . TRP A 1 448 ? -45.460 1.390 17.708 1.00 95.69 448 TRP A N 1
ATOM 3424 C CA . TRP A 1 448 ? -45.528 2.788 17.321 1.00 95.69 448 TRP A CA 1
ATOM 3425 C C . TRP A 1 448 ? -44.704 3.011 16.052 1.00 95.69 448 TRP A C 1
ATOM 3427 O O . TRP A 1 448 ? -43.552 2.587 15.965 1.00 95.69 448 TRP A O 1
ATOM 3437 N N . SER A 1 449 ? -45.292 3.676 15.060 1.00 94.31 449 SER A N 1
ATOM 3438 C CA . SER A 1 449 ? -44.608 4.036 13.818 1.00 94.31 449 SER A CA 1
ATOM 3439 C C . SER A 1 449 ? -44.038 5.448 13.918 1.00 94.31 449 SER A C 1
ATOM 3441 O O . SER A 1 449 ? -44.788 6.423 13.919 1.00 94.31 449 SER A O 1
ATOM 3443 N N . SER A 1 450 ? -42.709 5.557 13.948 1.00 95.38 450 SER A N 1
ATOM 3444 C CA . SER A 1 450 ? -42.007 6.823 13.735 1.00 95.38 450 SER A CA 1
ATOM 3445 C C . SER A 1 450 ? -41.868 7.033 12.224 1.00 95.38 450 SER A C 1
ATOM 3447 O O . SER A 1 450 ? -41.172 6.270 11.555 1.00 95.38 450 SER A O 1
ATOM 3449 N N . SER A 1 451 ? -42.614 7.990 11.669 1.00 93.25 451 SER A N 1
ATOM 3450 C CA . SER A 1 451 ? -42.746 8.233 10.223 1.00 93.25 451 SER A CA 1
ATOM 3451 C C . SER A 1 451 ? -42.054 9.523 9.774 1.00 93.25 451 SER A C 1
ATOM 3453 O O . SER A 1 451 ? -41.682 10.345 10.604 1.00 93.25 451 SER A O 1
ATOM 3455 N N . SER A 1 452 ? -41.963 9.731 8.455 1.00 92.56 452 SER A N 1
ATOM 3456 C CA . SER A 1 452 ? -41.333 10.909 7.829 1.00 92.56 452 SER A CA 1
ATOM 3457 C C . SER A 1 452 ? -39.836 11.036 8.127 1.00 92.56 452 SER A C 1
ATOM 3459 O O . SER A 1 452 ? -39.296 12.138 8.161 1.00 92.56 452 SER A O 1
ATOM 3461 N N . LEU A 1 453 ? -39.177 9.898 8.341 1.00 94.75 453 LEU A N 1
ATOM 3462 C CA . LEU A 1 453 ? -37.746 9.809 8.600 1.00 94.75 453 LEU A CA 1
ATOM 3463 C C . LEU A 1 453 ? -36.945 9.930 7.296 1.00 94.75 453 LEU A C 1
ATOM 3465 O O . LEU A 1 453 ? -37.448 9.617 6.215 1.00 94.75 453 LEU A O 1
ATOM 3469 N N . LEU A 1 454 ? -35.691 10.367 7.398 1.00 94.38 454 LEU A N 1
ATOM 3470 C CA . LEU A 1 454 ? -34.774 10.439 6.263 1.00 94.38 454 LEU A CA 1
ATOM 3471 C C . LEU A 1 454 ? -34.309 9.037 5.854 1.00 94.38 454 LEU A C 1
ATOM 3473 O O . LEU A 1 454 ? -34.154 8.151 6.695 1.00 94.38 454 LEU A O 1
ATOM 3477 N N . VAL A 1 455 ? -34.072 8.847 4.556 1.00 95.44 455 VAL A N 1
ATOM 3478 C CA . VAL A 1 455 ? -33.574 7.593 3.968 1.00 95.44 455 VAL A CA 1
ATOM 3479 C C . VAL A 1 455 ? -32.163 7.259 4.454 1.00 95.44 455 VAL A C 1
ATOM 3481 O O . VAL A 1 455 ? -31.354 8.162 4.667 1.00 95.44 455 VAL A O 1
ATOM 3484 N N . ASN A 1 456 ? -31.876 5.963 4.634 1.00 95.75 456 ASN A N 1
ATOM 3485 C CA . ASN A 1 456 ? -30.597 5.424 5.115 1.00 95.75 456 ASN A CA 1
ATOM 3486 C C . ASN A 1 456 ? -29.955 6.249 6.250 1.00 95.75 456 ASN A C 1
ATOM 3488 O O . ASN A 1 456 ? -28.776 6.597 6.211 1.00 95.75 456 ASN A O 1
ATOM 3492 N N . THR A 1 457 ? -30.754 6.613 7.248 1.00 94.62 457 THR A N 1
ATOM 3493 C CA . THR A 1 457 ? -30.326 7.463 8.364 1.00 94.62 457 THR A CA 1
ATOM 3494 C C . THR A 1 457 ? -30.541 6.717 9.674 1.00 94.62 457 THR A C 1
ATOM 3496 O O . THR A 1 457 ? -31.552 6.034 9.840 1.00 94.62 457 THR A O 1
ATOM 3499 N N . GLN A 1 458 ? -29.576 6.813 10.593 1.00 95.38 458 GLN A N 1
ATOM 3500 C CA . GLN A 1 458 ? -29.626 6.125 11.881 1.00 95.38 458 GLN A CA 1
ATOM 3501 C C . GLN A 1 458 ? -30.539 6.858 12.869 1.00 95.38 458 GLN A C 1
ATOM 3503 O O . GLN A 1 458 ? -30.350 8.042 13.148 1.00 95.38 458 GLN A O 1
ATOM 3508 N N . TYR A 1 459 ? -31.471 6.124 13.468 1.00 96.12 459 TYR A N 1
ATOM 3509 C CA . TYR A 1 459 ? -32.386 6.621 14.487 1.00 96.12 459 TYR A CA 1
ATOM 3510 C C . TYR A 1 459 ? -32.251 5.813 15.776 1.00 96.12 459 TYR A C 1
ATOM 3512 O O . TYR A 1 459 ? -32.233 4.580 15.750 1.00 96.12 459 TYR A O 1
ATOM 3520 N N . GLY A 1 460 ? -32.138 6.520 16.902 1.00 96.44 460 GLY A N 1
ATOM 3521 C CA . GLY A 1 460 ? -32.083 5.935 18.238 1.00 96.44 460 GLY A CA 1
ATOM 3522 C C . GLY A 1 460 ? -33.462 5.883 18.887 1.00 96.44 460 GLY A C 1
ATOM 3523 O O . GLY A 1 460 ? -34.215 6.854 18.837 1.00 96.44 460 GLY A O 1
ATOM 3524 N N . PHE A 1 461 ? -33.784 4.762 19.525 1.00 97.06 461 PHE A N 1
ATOM 3525 C CA . PHE A 1 461 ? -35.040 4.549 20.234 1.00 97.06 461 PHE A CA 1
ATOM 3526 C C . PHE A 1 461 ? -34.785 4.009 21.633 1.00 97.06 461 PHE A C 1
ATOM 3528 O O . PHE A 1 461 ? -33.936 3.140 21.827 1.00 97.06 461 PHE A O 1
ATOM 3535 N N . ARG A 1 462 ? -35.554 4.488 22.606 1.00 96.88 462 ARG A N 1
ATOM 3536 C CA . ARG A 1 462 ? -35.569 3.955 23.973 1.00 96.88 462 ARG A CA 1
ATOM 3537 C C . ARG A 1 462 ? -36.982 3.976 24.530 1.00 96.88 462 ARG A C 1
ATOM 3539 O O . ARG A 1 462 ? -37.792 4.802 24.113 1.00 96.88 462 ARG A O 1
ATOM 3546 N N . ALA A 1 463 ? -37.263 3.084 25.465 1.00 96.25 463 ALA A N 1
ATOM 3547 C CA . ALA A 1 463 ? -38.537 2.994 26.153 1.00 96.25 463 ALA A CA 1
ATOM 3548 C C . ALA A 1 463 ? -38.344 3.232 27.650 1.00 96.25 463 ALA A C 1
ATOM 3550 O O . ALA A 1 463 ? -37.308 2.882 28.215 1.00 96.25 463 ALA A O 1
ATOM 3551 N N . LYS A 1 464 ? -39.355 3.810 28.290 1.00 95.88 464 LYS A N 1
ATOM 3552 C CA . LYS A 1 464 ? -39.500 3.828 29.749 1.00 95.88 464 LYS A CA 1
ATOM 3553 C C . LYS A 1 464 ? -40.947 3.529 30.111 1.00 95.88 464 LYS A C 1
ATOM 3555 O O . LYS A 1 464 ? -41.851 3.726 29.292 1.00 95.88 464 LYS A O 1
ATOM 3560 N N . ALA A 1 465 ? -41.155 3.041 31.322 1.00 95.81 465 ALA A N 1
ATOM 3561 C CA . ALA A 1 465 ? -42.473 2.769 31.862 1.00 95.81 465 ALA A CA 1
ATOM 3562 C C . ALA A 1 465 ? -42.773 3.719 33.026 1.00 95.81 465 ALA A C 1
ATOM 3564 O O . ALA A 1 465 ? -41.891 4.424 33.510 1.00 95.81 465 ALA A O 1
ATOM 3565 N N . ARG A 1 466 ? -44.023 3.751 33.473 1.00 94.94 466 ARG A N 1
ATOM 3566 C CA . ARG A 1 466 ? -44.416 4.359 34.746 1.00 94.94 466 ARG A CA 1
ATOM 3567 C C . ARG A 1 466 ? -45.409 3.468 35.475 1.00 94.94 466 ARG A C 1
ATOM 3569 O O . ARG A 1 466 ? -46.184 2.767 34.817 1.00 94.94 466 ARG A O 1
ATOM 3576 N N . ASN A 1 467 ? -45.357 3.469 36.803 1.00 94.06 467 ASN A N 1
ATOM 3577 C CA . ASN A 1 467 ? -46.254 2.679 37.650 1.00 94.06 467 ASN A CA 1
ATOM 3578 C C . ASN A 1 467 ? -47.650 3.331 37.765 1.00 94.06 467 ASN A C 1
ATOM 3580 O O . ASN A 1 467 ? -47.929 4.382 37.179 1.00 94.06 467 ASN A O 1
ATOM 3584 N N . GLY A 1 468 ? -48.537 2.708 38.545 1.00 92.12 468 GLY A N 1
ATOM 3585 C CA . GLY A 1 468 ? -49.895 3.198 38.786 1.00 92.12 468 GLY A CA 1
ATOM 3586 C C . GLY A 1 468 ? -49.992 4.583 39.440 1.00 92.12 468 GLY A C 1
ATOM 3587 O O . GLY A 1 468 ? -51.018 5.240 39.249 1.00 92.12 468 GLY A O 1
ATOM 3588 N N . ASP A 1 469 ? -48.944 5.048 40.127 1.00 90.44 469 ASP A N 1
ATOM 3589 C CA . ASP A 1 469 ? -48.859 6.386 40.739 1.00 90.44 469 ASP A CA 1
ATOM 3590 C C . ASP A 1 469 ? -48.277 7.448 39.788 1.00 90.44 469 ASP A C 1
ATOM 3592 O O . ASP A 1 469 ? -48.395 8.647 40.042 1.00 90.44 469 ASP A O 1
ATOM 3596 N N . GLY A 1 470 ? -47.732 7.024 38.643 1.00 91.12 470 GLY A N 1
ATOM 3597 C CA . GLY A 1 470 ? -47.088 7.898 37.664 1.00 91.12 470 GLY A CA 1
ATOM 3598 C C . GLY A 1 470 ? -45.577 8.052 37.858 1.00 91.12 470 GLY A C 1
ATOM 3599 O O . GLY A 1 470 ? -44.977 8.832 37.120 1.00 91.12 470 GLY A O 1
ATOM 3600 N N . ASP A 1 471 ? -44.965 7.299 38.777 1.00 90.81 471 ASP A N 1
ATOM 3601 C CA . ASP A 1 471 ? -43.513 7.254 38.951 1.00 90.81 471 ASP A CA 1
ATOM 3602 C C . ASP A 1 471 ? -42.875 6.571 37.743 1.00 90.81 471 ASP A C 1
ATOM 3604 O O . ASP A 1 471 ? -43.197 5.425 37.412 1.00 90.81 471 ASP A O 1
ATOM 3608 N N . GLU A 1 472 ? -41.980 7.284 37.069 1.00 94.44 472 GLU A N 1
ATOM 3609 C CA . GLU A 1 472 ? -41.314 6.812 35.861 1.00 94.44 472 GLU A CA 1
ATOM 3610 C C . GLU A 1 472 ? -40.096 5.945 36.193 1.00 94.44 472 GLU A C 1
ATOM 3612 O O . GLU A 1 472 ? -39.347 6.214 37.132 1.00 94.44 472 GLU A O 1
ATOM 3617 N N . THR A 1 473 ? -39.860 4.922 35.378 1.00 93.94 473 THR A N 1
ATOM 3618 C CA . THR A 1 473 ? -38.599 4.185 35.377 1.00 93.94 473 THR A CA 1
ATOM 3619 C C . THR A 1 473 ? -37.517 4.994 34.667 1.00 93.94 473 THR A C 1
ATOM 3621 O O . THR A 1 473 ? -37.801 5.862 33.833 1.00 93.94 473 THR A O 1
ATOM 3624 N N . ASP A 1 474 ? -36.259 4.615 34.886 1.00 93.81 474 ASP A N 1
ATOM 3625 C CA . ASP A 1 474 ? -35.196 4.970 33.950 1.00 93.81 474 ASP A CA 1
ATOM 3626 C C . ASP A 1 474 ? -35.530 4.470 32.534 1.00 93.81 474 ASP A C 1
ATOM 3628 O O . ASP A 1 474 ? -36.346 3.563 32.330 1.00 93.81 474 ASP A O 1
ATOM 3632 N N . CYS A 1 475 ? -34.904 5.075 31.527 1.00 93.25 475 CYS A N 1
ATOM 3633 C CA . CYS A 1 475 ? -35.006 4.565 30.164 1.00 93.25 475 CYS A CA 1
ATOM 3634 C C . CYS A 1 475 ? -34.182 3.286 30.005 1.00 93.25 475 CYS A C 1
ATOM 3636 O O . CYS A 1 475 ? -33.068 3.191 30.523 1.00 93.25 475 CYS A O 1
ATOM 3638 N N . CYS A 1 476 ? -34.672 2.358 29.185 1.00 93.50 476 CYS A N 1
ATOM 3639 C CA . CYS A 1 476 ? -33.839 1.288 28.656 1.00 93.50 476 CYS A CA 1
ATOM 3640 C C . CYS A 1 476 ? -32.671 1.864 27.836 1.00 93.50 476 CYS A C 1
ATOM 3642 O O . CYS A 1 476 ? -32.688 3.028 27.412 1.00 93.50 476 CYS A O 1
ATOM 3644 N N . ALA A 1 477 ? -31.669 1.029 27.556 1.00 92.50 477 ALA A N 1
ATOM 3645 C CA . ALA A 1 477 ? -30.594 1.404 26.646 1.00 92.50 477 ALA A CA 1
ATOM 3646 C C . ALA A 1 477 ? -31.158 1.824 25.277 1.00 92.50 477 ALA A C 1
ATOM 3648 O O . ALA A 1 477 ? -32.099 1.210 24.764 1.00 92.50 477 ALA A O 1
ATOM 3649 N N . THR A 1 478 ? -30.576 2.868 24.683 1.00 95.38 478 THR A N 1
ATOM 3650 C CA . THR A 1 478 ? -30.952 3.309 23.338 1.00 95.38 478 THR A CA 1
ATOM 3651 C C . THR A 1 478 ? -30.536 2.252 22.319 1.00 95.38 478 THR A C 1
ATOM 3653 O O . THR A 1 478 ? -29.356 1.922 22.204 1.00 95.38 478 THR A O 1
ATOM 3656 N N . ALA A 1 479 ? -31.500 1.744 21.558 1.00 95.00 479 ALA A N 1
ATOM 3657 C CA . ALA A 1 479 ? -31.265 0.871 20.420 1.00 95.00 479 ALA A CA 1
ATOM 3658 C C . ALA A 1 479 ? -31.311 1.686 19.125 1.00 95.00 479 ALA A C 1
ATOM 3660 O O . ALA A 1 479 ? -32.193 2.524 18.946 1.00 95.00 479 ALA A O 1
ATOM 3661 N N . PHE A 1 480 ? -30.386 1.419 18.208 1.00 95.38 480 PHE A N 1
ATOM 3662 C CA . PHE A 1 480 ? -30.269 2.154 16.951 1.00 95.38 480 PHE A CA 1
ATOM 3663 C C . PHE A 1 480 ? -30.648 1.279 15.761 1.00 95.38 480 PHE A C 1
ATOM 3665 O O . PHE A 1 480 ? -30.293 0.098 15.725 1.00 95.38 480 PHE A O 1
ATOM 3672 N N . ARG A 1 481 ? -31.335 1.862 14.778 1.00 95.75 481 ARG A N 1
ATOM 3673 C CA . ARG A 1 481 ? -31.552 1.264 13.453 1.00 95.75 481 ARG A CA 1
ATOM 3674 C C . ARG A 1 481 ? -31.510 2.320 12.369 1.00 95.75 481 ARG A C 1
ATOM 3676 O O . ARG A 1 481 ? -31.917 3.459 12.597 1.00 95.75 481 ARG A O 1
ATOM 3683 N N . PHE A 1 482 ? -31.050 1.922 11.194 1.00 96.00 482 PHE A N 1
ATOM 3684 C CA . PHE A 1 482 ? -31.157 2.719 9.985 1.00 96.00 482 PHE A CA 1
ATOM 3685 C C . PHE A 1 482 ? -32.518 2.491 9.320 1.00 96.00 482 PHE A C 1
ATOM 3687 O O . PHE A 1 482 ? -33.025 1.369 9.266 1.00 96.00 482 PHE A O 1
ATOM 3694 N N . THR A 1 483 ? -33.101 3.547 8.756 1.00 96.44 483 THR A N 1
ATOM 3695 C CA . THR A 1 483 ? -34.108 3.389 7.693 1.00 96.44 483 THR A CA 1
ATOM 3696 C C . THR A 1 483 ? -33.495 2.647 6.498 1.00 96.44 483 THR A C 1
ATOM 3698 O O . THR A 1 483 ? -32.271 2.576 6.346 1.00 96.44 483 THR A O 1
ATOM 3701 N N . LEU A 1 484 ? -34.323 2.046 5.641 1.00 96.19 484 LEU A N 1
ATOM 3702 C CA . LEU A 1 484 ? -33.808 1.372 4.443 1.00 96.19 484 LEU A CA 1
ATOM 3703 C C . LEU A 1 484 ? -33.191 2.383 3.468 1.00 96.19 484 LEU A C 1
ATOM 3705 O O . LEU A 1 484 ? -33.591 3.547 3.435 1.00 96.19 484 LEU A O 1
ATOM 3709 N N . ALA A 1 485 ? -32.225 1.932 2.671 1.00 96.38 485 ALA A N 1
ATOM 3710 C CA . ALA A 1 485 ? -31.701 2.703 1.552 1.00 96.38 485 ALA A CA 1
ATOM 3711 C C . ALA A 1 485 ? -32.689 2.685 0.375 1.00 96.38 485 ALA A C 1
ATOM 3713 O O . ALA A 1 485 ? -33.449 1.732 0.196 1.00 96.38 485 ALA A O 1
ATOM 3714 N N . ASN A 1 486 ? -32.668 3.732 -0.447 1.00 96.00 486 ASN A N 1
ATOM 3715 C CA . ASN A 1 486 ? -33.336 3.716 -1.745 1.00 96.00 486 ASN A CA 1
ATOM 3716 C C . ASN A 1 486 ? -32.519 2.889 -2.738 1.00 96.00 486 ASN A C 1
ATOM 3718 O O . ASN A 1 486 ? -31.288 2.956 -2.744 1.00 96.00 486 ASN A O 1
ATOM 3722 N N . ALA A 1 487 ? -33.204 2.162 -3.619 1.00 94.44 487 ALA A N 1
ATOM 3723 C CA . ALA A 1 487 ? -32.544 1.510 -4.740 1.00 94.44 487 ALA A CA 1
ATOM 3724 C C . ALA A 1 487 ? -31.856 2.573 -5.629 1.00 94.44 487 ALA A C 1
ATOM 3726 O O . ALA A 1 487 ? -32.451 3.632 -5.869 1.00 94.44 487 ALA A O 1
ATOM 3727 N N . PRO A 1 488 ? -30.622 2.339 -6.111 1.00 96.06 488 PRO A N 1
ATOM 3728 C CA . PRO A 1 488 ? -29.897 3.326 -6.913 1.00 96.06 488 PRO A CA 1
ATOM 3729 C C . PRO A 1 488 ? -30.658 3.698 -8.191 1.00 96.06 488 PRO A C 1
ATOM 3731 O O . PRO A 1 488 ? -31.368 2.877 -8.764 1.00 96.06 488 PRO A O 1
ATOM 3734 N N . GLY A 1 489 ? -30.517 4.934 -8.673 1.00 93.00 489 GLY A N 1
ATOM 3735 C CA . GLY A 1 489 ? -31.092 5.315 -9.970 1.00 93.00 489 GLY A CA 1
ATOM 3736 C C . GLY A 1 489 ? -30.139 4.985 -11.119 1.00 93.00 489 GLY A C 1
ATOM 3737 O O . GLY A 1 489 ? -28.932 5.133 -10.960 1.00 93.00 489 GLY A O 1
ATOM 3738 N N . ALA A 1 490 ? -30.649 4.595 -12.286 1.00 93.38 490 ALA A N 1
ATOM 3739 C CA . ALA A 1 490 ? -29.800 4.375 -13.457 1.00 93.38 490 ALA A CA 1
ATOM 3740 C C . ALA A 1 490 ? -29.191 5.690 -13.981 1.00 93.38 490 ALA A C 1
ATOM 3742 O O . ALA A 1 490 ? -29.857 6.728 -13.981 1.00 93.38 490 ALA A O 1
ATOM 3743 N N . ALA A 1 491 ? -27.939 5.642 -14.441 1.00 93.94 491 ALA A N 1
ATOM 3744 C CA . ALA A 1 491 ? -27.266 6.745 -15.124 1.00 93.94 491 ALA A CA 1
ATOM 3745 C C . ALA A 1 491 ? -26.539 6.231 -16.387 1.00 93.94 491 ALA A C 1
ATOM 3747 O O . ALA A 1 491 ? -26.269 5.034 -16.481 1.00 93.94 491 ALA A O 1
ATOM 3748 N N . PRO A 1 492 ? -26.240 7.097 -17.376 1.00 95.44 492 PRO A N 1
ATOM 3749 C CA . PRO A 1 492 ? -25.594 6.671 -18.618 1.00 95.44 492 PRO A CA 1
ATOM 3750 C C . PRO A 1 492 ? -24.205 6.063 -18.392 1.00 95.44 492 PRO A C 1
ATOM 3752 O O . PRO A 1 492 ? -23.453 6.543 -17.545 1.00 95.44 492 PRO A O 1
ATOM 3755 N N . PHE A 1 493 ? -23.831 5.069 -19.198 1.00 96.12 493 PHE A N 1
ATOM 3756 C CA . PHE A 1 493 ? -22.446 4.598 -19.290 1.00 96.12 493 PHE A CA 1
ATOM 3757 C C . PHE A 1 493 ? -21.547 5.691 -19.887 1.00 96.12 493 PHE A C 1
ATOM 3759 O O . PHE A 1 493 ? -21.954 6.414 -20.798 1.00 96.12 493 PHE A O 1
ATOM 3766 N N . THR A 1 494 ? -20.323 5.815 -19.382 1.00 94.56 494 THR A N 1
ATOM 3767 C CA . THR A 1 494 ? -19.323 6.798 -19.839 1.00 94.56 494 THR A CA 1
ATOM 3768 C C . THR A 1 494 ? -17.955 6.127 -19.992 1.00 94.56 494 THR A C 1
ATOM 3770 O O . THR A 1 494 ? -17.802 4.953 -19.664 1.00 94.56 494 THR A O 1
ATOM 3773 N N . HIS A 1 495 ? -16.961 6.851 -20.527 1.00 90.44 495 HIS A N 1
ATOM 3774 C CA . HIS A 1 495 ? -15.579 6.368 -20.698 1.00 90.44 495 HIS A CA 1
ATOM 3775 C C . HIS A 1 495 ? -15.497 4.944 -21.275 1.00 90.44 495 HIS A C 1
ATOM 3777 O O . HIS A 1 495 ? -14.848 4.063 -20.715 1.00 90.44 495 HIS A O 1
ATOM 3783 N N . ILE A 1 496 ? -16.211 4.715 -22.376 1.00 92.56 496 ILE A N 1
ATOM 3784 C CA . ILE A 1 496 ? -16.232 3.423 -23.059 1.00 92.56 496 ILE A CA 1
ATOM 3785 C C . ILE A 1 496 ? -14.918 3.286 -23.827 1.00 92.56 496 ILE A C 1
ATOM 3787 O O . ILE A 1 496 ? -14.624 4.094 -24.707 1.00 92.56 496 ILE A O 1
ATOM 3791 N N . THR A 1 497 ? -14.133 2.269 -23.492 1.00 85.44 497 THR A N 1
ATOM 3792 C CA . THR A 1 497 ? -12.872 1.936 -24.158 1.00 85.44 497 THR A CA 1
ATOM 3793 C C . THR A 1 497 ? -12.942 0.524 -24.737 1.00 85.44 497 THR A C 1
ATOM 3795 O O . THR A 1 497 ? -13.956 -0.170 -24.631 1.00 85.44 497 THR A O 1
ATOM 3798 N N . ARG A 1 498 ? -11.858 0.078 -25.373 1.00 82.38 498 ARG A N 1
ATOM 3799 C CA . ARG A 1 498 ? -11.732 -1.291 -25.897 1.00 82.38 498 ARG A CA 1
ATOM 3800 C C . ARG A 1 498 ? -11.709 -2.342 -24.783 1.00 82.38 498 ARG A C 1
ATOM 3802 O O . ARG A 1 498 ? -12.093 -3.479 -25.016 1.00 82.38 498 ARG A O 1
ATOM 3809 N N . ILE A 1 499 ? -11.279 -1.955 -23.580 1.00 86.31 499 ILE A N 1
ATOM 3810 C CA . ILE A 1 499 ? -11.059 -2.869 -22.449 1.00 86.31 499 ILE A CA 1
ATOM 3811 C C . ILE A 1 499 ? -11.784 -2.449 -21.171 1.00 86.31 499 ILE A C 1
ATOM 3813 O O . ILE A 1 499 ? -11.536 -3.018 -20.108 1.00 86.31 499 ILE A O 1
ATOM 3817 N N . GLY A 1 500 ? -12.654 -1.443 -21.232 1.00 92.12 500 GLY A N 1
ATOM 3818 C CA . GLY A 1 500 ? -13.322 -0.955 -20.039 1.00 92.12 500 GLY A CA 1
ATOM 3819 C C . GLY A 1 500 ? -14.541 -0.087 -20.298 1.00 92.12 500 GLY A C 1
ATOM 3820 O O . GLY A 1 500 ? -14.695 0.516 -21.359 1.00 92.12 500 GLY A O 1
ATOM 3821 N N . ILE A 1 501 ? -15.419 -0.051 -19.302 1.00 96.25 501 ILE A N 1
ATOM 3822 C CA . ILE A 1 501 ? -16.648 0.740 -19.283 1.00 96.25 501 ILE A CA 1
ATOM 3823 C C . ILE A 1 501 ? -16.742 1.394 -17.902 1.00 96.25 501 ILE A C 1
ATOM 3825 O O . ILE A 1 501 ? -16.651 0.710 -16.879 1.00 96.25 501 ILE A O 1
ATOM 3829 N N . GLN A 1 502 ? -16.954 2.711 -17.848 1.00 96.88 502 GLN A N 1
ATOM 3830 C CA . GLN A 1 502 ? -17.384 3.354 -16.609 1.00 96.88 502 GLN A CA 1
ATOM 3831 C C . GLN A 1 502 ? -18.905 3.223 -16.486 1.00 96.88 502 GLN A C 1
ATOM 3833 O O . GLN A 1 502 ? -19.680 3.820 -17.237 1.00 96.88 502 GLN A O 1
ATOM 3838 N N . VAL A 1 503 ? -19.321 2.407 -15.524 1.00 97.50 503 VAL A N 1
ATOM 3839 C CA . VAL A 1 503 ? -20.715 2.131 -15.186 1.00 97.50 503 VAL A CA 1
ATOM 3840 C C . VAL A 1 503 ? -21.154 3.123 -14.124 1.00 97.50 503 VAL A C 1
ATOM 3842 O O . VAL A 1 503 ? -20.528 3.191 -13.070 1.00 97.50 503 VAL A O 1
ATOM 3845 N N . ASN A 1 504 ? -22.218 3.884 -14.381 1.00 96.88 504 ASN A N 1
ATOM 3846 C CA . ASN A 1 504 ? -22.675 4.945 -13.484 1.00 96.88 504 ASN A CA 1
ATOM 3847 C C . ASN A 1 504 ? -24.083 4.667 -12.952 1.00 96.88 504 ASN A C 1
ATOM 3849 O O . ASN A 1 504 ? -24.940 4.115 -13.640 1.00 96.88 504 ASN A O 1
ATOM 3853 N N . TRP A 1 505 ? -24.344 5.138 -11.738 1.00 97.31 505 TRP A N 1
ATOM 3854 C CA . TRP A 1 505 ? -25.673 5.191 -11.132 1.00 97.31 505 TRP A CA 1
ATOM 3855 C C . TRP A 1 505 ? -25.838 6.506 -10.364 1.00 97.31 505 TRP A C 1
ATOM 3857 O O . TRP A 1 505 ? -24.907 7.294 -10.228 1.00 97.31 505 TRP A O 1
ATOM 3867 N N . THR A 1 506 ? -27.040 6.792 -9.877 1.00 96.00 506 THR A N 1
ATOM 3868 C CA . THR A 1 506 ? -27.318 7.945 -9.016 1.00 96.00 506 THR A CA 1
ATOM 3869 C C . THR A 1 506 ? -27.558 7.483 -7.588 1.00 96.00 506 THR A C 1
ATOM 3871 O O . THR A 1 506 ? -28.013 6.362 -7.348 1.00 96.00 506 THR A O 1
ATOM 3874 N N . SER A 1 507 ? -27.306 8.369 -6.625 1.00 93.50 507 SER A N 1
ATOM 3875 C CA . SER A 1 507 ? -27.545 8.072 -5.212 1.00 93.50 507 SER A CA 1
ATOM 3876 C C . SER A 1 507 ? -29.024 7.922 -4.860 1.00 93.50 507 SER A C 1
ATOM 3878 O O . SER A 1 507 ? -29.331 7.420 -3.788 1.00 93.50 507 SER A O 1
ATOM 3880 N N . HIS A 1 508 ? -29.951 8.358 -5.719 1.00 93.81 508 HIS A N 1
ATOM 3881 C CA . HIS A 1 508 ? -31.396 8.315 -5.464 1.00 93.81 508 HIS A CA 1
ATOM 3882 C C . HIS A 1 508 ? -31.784 8.869 -4.075 1.00 93.81 508 HIS A C 1
ATOM 3884 O O . HIS A 1 508 ? -32.531 8.254 -3.314 1.00 93.81 508 HIS A O 1
ATOM 3890 N N . ALA A 1 509 ? -31.240 10.042 -3.734 1.00 93.19 509 ALA A N 1
ATOM 3891 C CA . ALA A 1 509 ? -31.405 10.721 -2.442 1.00 93.19 509 ALA A CA 1
ATOM 3892 C C . ALA A 1 509 ? -30.818 9.995 -1.215 1.00 93.19 509 ALA A C 1
ATOM 3894 O O . ALA A 1 509 ? -30.948 10.507 -0.105 1.00 93.19 509 ALA A O 1
ATOM 3895 N N . ASN A 1 510 ? -30.129 8.862 -1.388 1.00 94.94 510 ASN A N 1
ATOM 3896 C CA . ASN A 1 510 ? -29.341 8.279 -0.309 1.00 94.94 510 ASN A CA 1
ATOM 3897 C C . ASN A 1 510 ? -28.224 9.252 0.133 1.00 94.94 510 ASN A C 1
ATOM 3899 O O . ASN A 1 510 ? -27.600 9.898 -0.719 1.00 94.94 510 ASN A O 1
ATOM 3903 N N . PRO A 1 511 ? -27.944 9.352 1.443 1.00 93.56 511 PRO A N 1
ATOM 3904 C CA . PRO A 1 511 ? -26.920 10.234 1.986 1.00 93.56 511 PRO A CA 1
ATOM 3905 C C . PRO A 1 511 ? -25.505 9.807 1.572 1.00 93.56 511 PRO A C 1
ATOM 3907 O O . PRO A 1 511 ? -25.247 8.651 1.211 1.00 93.56 511 PRO A O 1
ATOM 3910 N N . ALA A 1 512 ? -24.568 10.756 1.653 1.00 89.56 512 ALA A N 1
ATOM 3911 C CA . ALA A 1 512 ? -23.149 10.496 1.433 1.00 89.56 512 ALA A CA 1
ATOM 3912 C C . ALA A 1 512 ? -22.642 9.398 2.386 1.00 89.56 512 ALA A C 1
ATOM 3914 O O . ALA A 1 512 ? -23.006 9.373 3.558 1.00 89.56 512 ALA A O 1
ATOM 3915 N N . GLY A 1 513 ? -21.808 8.491 1.871 1.00 89.88 513 GLY A N 1
ATOM 3916 C CA . GLY A 1 513 ? -21.340 7.314 2.613 1.00 89.88 513 GLY A CA 1
ATOM 3917 C C . GLY A 1 513 ? -22.206 6.061 2.443 1.00 89.88 513 GLY A C 1
ATOM 3918 O O . GLY A 1 513 ? -21.795 5.001 2.899 1.00 89.88 513 GLY A O 1
ATOM 3919 N N . THR A 1 514 ? -23.352 6.143 1.754 1.00 96.06 514 THR A N 1
ATOM 3920 C CA . THR A 1 514 ? -24.113 4.948 1.343 1.00 96.06 514 THR A CA 1
ATOM 3921 C C . THR A 1 514 ? -23.268 4.072 0.425 1.00 96.06 514 THR A C 1
ATOM 3923 O O . THR A 1 514 ? -22.629 4.583 -0.495 1.00 96.06 514 THR A O 1
ATOM 3926 N N . GLU A 1 515 ? -23.283 2.764 0.665 1.00 97.06 515 GLU A N 1
ATOM 3927 C CA . GLU A 1 515 ? -22.525 1.798 -0.121 1.00 97.06 515 GLU A CA 1
ATOM 3928 C C . GLU A 1 515 ? -23.384 1.153 -1.210 1.00 97.06 515 GLU A C 1
ATOM 3930 O O . GLU A 1 515 ? -24.559 0.832 -1.012 1.00 97.06 515 GLU A O 1
ATOM 3935 N N . TYR A 1 516 ? -22.749 0.922 -2.353 1.00 97.88 516 TYR A N 1
ATOM 3936 C CA . TYR A 1 516 ? -23.317 0.355 -3.564 1.00 97.88 516 TYR A CA 1
ATOM 3937 C C . TYR A 1 516 ? -22.478 -0.828 -4.033 1.00 97.88 516 TYR A C 1
ATOM 3939 O O . TYR A 1 516 ? -21.256 -0.824 -3.883 1.00 97.88 516 TYR A O 1
ATOM 3947 N N . LEU A 1 517 ? -23.127 -1.812 -4.643 1.00 97.69 517 LEU A N 1
ATOM 3948 C CA . LEU A 1 517 ? -22.477 -2.921 -5.329 1.00 97.69 517 LEU A CA 1
ATOM 3949 C C . LEU A 1 517 ? -22.999 -2.960 -6.759 1.00 97.69 517 LEU A C 1
ATOM 3951 O O . LEU A 1 517 ? -24.201 -3.136 -6.962 1.00 97.69 517 LEU A O 1
ATOM 3955 N N . CYS A 1 518 ? -22.104 -2.801 -7.730 1.00 97.56 518 CYS A N 1
ATOM 3956 C CA . CYS A 1 518 ? -22.413 -3.008 -9.136 1.00 97.56 518 CYS A CA 1
ATOM 3957 C C . CYS A 1 518 ? -21.838 -4.347 -9.603 1.00 97.56 518 CYS A C 1
ATOM 3959 O O . CYS A 1 518 ? -20.679 -4.662 -9.336 1.00 97.56 518 CYS A O 1
ATOM 3961 N N . GLU A 1 519 ? -22.655 -5.138 -10.288 1.00 97.44 519 GLU A N 1
ATOM 3962 C CA . GLU A 1 519 ? -22.331 -6.473 -10.773 1.00 97.44 519 GLU A CA 1
ATOM 3963 C C . GLU A 1 519 ? -22.357 -6.484 -12.300 1.00 97.44 519 GLU A C 1
ATOM 3965 O O . GLU A 1 519 ? -23.376 -6.174 -12.918 1.00 97.44 519 GLU A O 1
ATOM 3970 N N . ASN A 1 520 ? -21.247 -6.894 -12.910 1.00 96.56 520 ASN A N 1
ATOM 3971 C CA . ASN A 1 520 ? -21.207 -7.323 -14.299 1.00 96.56 520 ASN A CA 1
ATOM 3972 C C . ASN A 1 520 ? -21.729 -8.762 -14.365 1.00 96.56 520 ASN A C 1
ATOM 3974 O O . ASN A 1 520 ? -20.987 -9.725 -14.148 1.00 96.56 520 ASN A O 1
ATOM 3978 N N . VAL A 1 521 ? -23.012 -8.921 -14.681 1.00 96.00 521 VAL A N 1
ATOM 3979 C CA . VAL A 1 521 ? -23.655 -10.245 -14.710 1.00 96.00 521 VAL A CA 1
ATOM 3980 C C . VAL A 1 521 ? -23.229 -11.090 -15.907 1.00 96.00 521 VAL A C 1
ATOM 3982 O O . VAL A 1 521 ? -23.465 -12.292 -15.919 1.00 96.00 521 VAL A O 1
ATOM 3985 N N . THR A 1 522 ? -22.602 -10.480 -16.915 1.00 94.31 522 THR A N 1
ATOM 3986 C CA . THR A 1 522 ? -22.070 -11.208 -18.077 1.00 94.31 522 THR A CA 1
ATOM 3987 C C . THR A 1 522 ? -20.749 -11.898 -17.734 1.00 94.31 522 THR A C 1
ATOM 3989 O O . THR A 1 522 ? -20.547 -13.046 -18.118 1.00 94.31 522 THR A O 1
ATOM 3992 N N . ARG A 1 523 ? -19.869 -11.227 -16.974 1.00 91.88 523 ARG A N 1
ATOM 3993 C CA . ARG A 1 523 ? -18.550 -11.754 -16.569 1.00 91.88 523 ARG A CA 1
ATOM 3994 C C . ARG A 1 523 ? -18.561 -12.465 -15.210 1.00 91.88 523 ARG A C 1
ATOM 3996 O O . ARG A 1 523 ? -17.622 -13.188 -14.897 1.00 91.88 523 ARG A O 1
ATOM 4003 N N . GLY A 1 524 ? -19.593 -12.248 -14.394 1.00 91.88 524 GLY A N 1
ATOM 4004 C CA . GLY A 1 524 ? -19.651 -12.759 -13.021 1.00 91.88 524 GLY A CA 1
ATOM 4005 C C . GLY A 1 524 ? -18.713 -12.018 -12.063 1.00 91.88 524 GLY A C 1
ATOM 4006 O O . GLY A 1 524 ? -18.224 -12.606 -11.103 1.00 91.88 524 GLY A O 1
ATOM 4007 N N . THR A 1 525 ? -18.431 -10.739 -12.329 1.00 94.25 525 THR A N 1
ATOM 4008 C CA . THR A 1 525 ? -17.565 -9.896 -11.488 1.00 94.25 525 THR A CA 1
ATOM 4009 C C . THR A 1 525 ? -18.331 -8.722 -10.900 1.00 94.25 525 THR A C 1
ATOM 4011 O O . THR A 1 525 ? -19.351 -8.313 -11.445 1.00 94.25 525 THR A O 1
ATOM 4014 N N . ALA A 1 526 ? -17.830 -8.148 -9.809 1.00 95.31 526 ALA A N 1
ATOM 4015 C CA . ALA A 1 526 ? -18.474 -7.030 -9.132 1.00 95.31 526 ALA A CA 1
ATOM 4016 C C . ALA A 1 526 ? -17.462 -5.962 -8.708 1.00 95.31 526 ALA A C 1
ATOM 4018 O O . ALA A 1 526 ? -16.282 -6.256 -8.515 1.00 95.31 526 ALA A O 1
ATOM 4019 N N . SER A 1 527 ? -17.944 -4.739 -8.499 1.00 95.62 527 SER A N 1
ATOM 4020 C CA . SER A 1 527 ? -17.147 -3.589 -8.054 1.00 95.62 527 SER A CA 1
ATOM 4021 C C . SER A 1 527 ? -16.576 -3.723 -6.637 1.00 95.62 527 SER A C 1
ATOM 4023 O O . SER A 1 527 ? -15.770 -2.893 -6.221 1.00 95.62 527 SER A O 1
ATOM 4025 N N . GLY A 1 528 ? -17.054 -4.705 -5.863 1.00 95.62 528 GLY A N 1
ATOM 4026 C CA . GLY A 1 528 ? -17.042 -4.634 -4.403 1.00 95.62 528 GLY A CA 1
ATOM 4027 C C . GLY A 1 528 ? -17.982 -3.536 -3.887 1.00 95.62 528 GLY A C 1
ATOM 4028 O O . GLY A 1 528 ? -18.508 -2.731 -4.662 1.00 95.62 528 GLY A O 1
ATOM 4029 N N . TRP A 1 529 ? -18.221 -3.506 -2.576 1.00 96.75 529 TRP A N 1
ATOM 4030 C CA . TRP A 1 529 ? -19.002 -2.428 -1.968 1.00 96.75 529 TRP A CA 1
ATOM 4031 C C . TRP A 1 529 ? -18.218 -1.116 -2.034 1.00 96.75 529 TRP A C 1
ATOM 4033 O O . TRP A 1 529 ? -17.063 -1.049 -1.615 1.00 96.75 529 TRP A O 1
ATOM 4043 N N . THR A 1 530 ? -18.832 -0.076 -2.589 1.00 96.00 530 THR A N 1
ATOM 4044 C CA . THR A 1 530 ? -18.202 1.230 -2.790 1.00 96.00 530 THR A CA 1
ATOM 4045 C C . THR A 1 530 ? -19.159 2.366 -2.465 1.00 96.00 530 THR A C 1
ATOM 4047 O O . THR A 1 530 ? -20.357 2.263 -2.695 1.00 96.00 530 THR A O 1
ATOM 4050 N N . THR A 1 531 ? -18.641 3.483 -1.959 1.00 96.00 531 THR A N 1
ATOM 4051 C CA . THR A 1 531 ? -19.424 4.710 -1.727 1.00 96.00 531 THR A CA 1
ATOM 4052 C C . THR A 1 531 ? -19.503 5.612 -2.958 1.00 96.00 531 THR A C 1
ATOM 4054 O O . THR A 1 531 ? -20.199 6.629 -2.955 1.00 96.00 531 THR A O 1
ATOM 4057 N N . LYS A 1 532 ? -18.779 5.254 -4.024 1.00 95.19 532 LYS A N 1
ATOM 4058 C CA . LYS A 1 532 ? -18.827 5.944 -5.312 1.00 95.19 532 LYS A CA 1
ATOM 4059 C C . LYS A 1 532 ? -20.138 5.630 -6.027 1.00 95.19 532 LYS A C 1
ATOM 4061 O O . LYS A 1 532 ? -20.712 4.562 -5.857 1.00 95.19 532 LYS A O 1
ATOM 4066 N N . THR A 1 533 ? -20.575 6.549 -6.882 1.00 96.25 533 THR A N 1
ATOM 4067 C CA . THR A 1 533 ? -21.731 6.352 -7.772 1.00 96.25 533 THR A CA 1
ATOM 4068 C C . THR A 1 533 ? -21.322 5.888 -9.174 1.00 96.25 533 THR A C 1
ATOM 4070 O O . THR A 1 533 ? -22.034 6.114 -10.150 1.00 96.25 533 THR A O 1
ATOM 4073 N N . TYR A 1 534 ? -20.134 5.292 -9.278 1.00 96.31 534 TYR A N 1
ATOM 4074 C CA . TYR A 1 534 ? -19.598 4.734 -10.507 1.00 96.31 534 TYR A CA 1
ATOM 4075 C C . TYR A 1 534 ? -18.624 3.593 -10.211 1.00 96.31 534 TYR A C 1
ATOM 4077 O O . TYR A 1 534 ? -18.005 3.542 -9.142 1.00 96.31 534 TYR A O 1
ATOM 4085 N N . TRP A 1 535 ? -18.431 2.728 -11.200 1.00 97.50 535 TRP A N 1
ATOM 4086 C CA . TRP A 1 535 ? -17.399 1.702 -11.225 1.00 97.50 535 TRP A CA 1
ATOM 4087 C C . TRP A 1 535 ? -16.717 1.684 -12.592 1.00 97.50 535 TRP A C 1
ATOM 4089 O O . TRP A 1 535 ? -17.380 1.646 -13.623 1.00 97.50 535 TRP A O 1
ATOM 4099 N N . ASN A 1 536 ? -15.384 1.719 -12.594 1.00 96.06 536 ASN A N 1
ATOM 4100 C CA . ASN A 1 536 ? -14.587 1.509 -13.798 1.00 96.06 536 ASN A CA 1
ATOM 4101 C C . ASN A 1 536 ? -14.341 0.004 -13.945 1.00 96.06 536 ASN A C 1
ATOM 4103 O O . ASN A 1 536 ? -13.412 -0.528 -13.333 1.00 96.06 536 ASN A O 1
ATOM 4107 N N . ASP A 1 537 ? -15.193 -0.677 -14.706 1.00 96.12 537 ASP A N 1
ATOM 4108 C CA . ASP A 1 537 ? -15.016 -2.095 -15.010 1.00 96.12 537 ASP A CA 1
ATOM 4109 C C . ASP A 1 537 ? -13.983 -2.228 -16.132 1.00 96.12 537 ASP A C 1
ATOM 4111 O O . ASP A 1 537 ? -14.219 -1.771 -17.249 1.00 96.12 537 ASP A O 1
ATOM 4115 N N . ALA A 1 538 ? -12.812 -2.779 -15.813 1.00 91.00 538 ALA A N 1
ATOM 4116 C CA . ALA A 1 538 ? -11.656 -2.879 -16.703 1.00 91.00 538 ALA A CA 1
ATOM 4117 C C . ALA A 1 538 ? -11.282 -4.347 -16.985 1.00 91.00 538 ALA A C 1
ATOM 4119 O O . ALA A 1 538 ? -11.780 -5.275 -16.336 1.00 91.00 538 ALA A O 1
ATOM 4120 N N . GLY A 1 539 ? -10.394 -4.568 -17.959 1.00 86.50 539 GLY A N 1
ATOM 4121 C CA . GLY A 1 539 ? -10.018 -5.912 -18.417 1.00 86.50 539 GLY A CA 1
ATOM 4122 C C . GLY A 1 539 ? -11.154 -6.619 -19.162 1.00 86.50 539 GLY A C 1
ATOM 4123 O O . GLY A 1 539 ? -11.308 -7.836 -19.069 1.00 86.50 539 GLY A O 1
ATOM 4124 N N . LEU A 1 540 ? -12.013 -5.846 -19.823 1.00 91.12 540 LEU A N 1
ATOM 4125 C CA . LEU A 1 540 ? -13.080 -6.351 -20.677 1.00 91.12 540 LEU A CA 1
ATOM 4126 C C . LEU A 1 540 ? -12.519 -6.739 -22.049 1.00 91.12 540 LEU A C 1
ATOM 4128 O O . LEU A 1 540 ? -11.520 -6.188 -22.508 1.00 91.12 540 LEU A O 1
ATOM 4132 N N . SER A 1 541 ? -13.169 -7.692 -22.707 1.00 86.88 541 SER A N 1
ATOM 4133 C CA . SER A 1 541 ? -12.888 -8.030 -24.099 1.00 86.88 541 SER A CA 1
ATOM 4134 C C . SER A 1 541 ? -13.418 -6.918 -25.003 1.00 86.88 541 SER A C 1
ATOM 4136 O O . SER A 1 541 ? -14.490 -6.364 -24.745 1.00 86.88 541 SER A O 1
ATOM 4138 N N . CYS A 1 542 ? -12.674 -6.584 -26.056 1.00 82.25 542 CYS A N 1
ATOM 4139 C CA . CYS A 1 542 ? -13.118 -5.624 -27.068 1.00 82.25 542 CYS A CA 1
ATOM 4140 C C . CYS A 1 542 ? -14.323 -6.157 -27.856 1.00 82.25 542 CYS A C 1
ATOM 4142 O O . CYS A 1 542 ? -14.593 -7.360 -27.854 1.00 82.25 542 CYS A O 1
ATOM 4144 N N . GLU A 1 543 ? -15.081 -5.245 -28.471 1.00 87.44 543 GLU A N 1
ATOM 4145 C CA . GLU A 1 543 ? -16.285 -5.550 -29.264 1.00 87.44 543 GLU A CA 1
ATOM 4146 C C . GLU A 1 543 ? -17.319 -6.450 -28.549 1.00 87.44 543 GLU A C 1
ATOM 4148 O O . GLU A 1 543 ? -18.104 -7.168 -29.166 1.00 87.44 543 GLU A O 1
ATOM 4153 N N . THR A 1 544 ? -17.335 -6.432 -27.216 1.00 90.62 544 THR A N 1
ATOM 4154 C CA . THR A 1 544 ? -18.143 -7.350 -26.408 1.00 90.62 544 THR A CA 1
ATOM 4155 C C . THR A 1 544 ? -19.170 -6.571 -25.599 1.00 90.62 544 THR A C 1
ATOM 4157 O O . THR A 1 544 ? -18.868 -5.528 -25.020 1.00 90.62 544 THR A O 1
ATOM 4160 N N . GLN A 1 545 ? -20.407 -7.071 -25.565 1.00 95.44 545 GLN A N 1
ATOM 4161 C CA . GLN A 1 545 ? -21.514 -6.468 -24.826 1.00 95.44 545 GLN A CA 1
ATOM 4162 C C . GLN A 1 545 ? -21.590 -7.010 -23.391 1.00 95.44 545 GLN A C 1
ATOM 4164 O O . GLN A 1 545 ? -21.592 -8.223 -23.186 1.00 95.44 545 GLN A O 1
ATOM 4169 N N . TYR A 1 546 ? -21.722 -6.115 -22.408 1.00 95.88 546 TYR A N 1
ATOM 4170 C CA . TYR A 1 546 ? -21.817 -6.437 -20.981 1.00 95.88 546 TYR A CA 1
ATOM 4171 C C . TYR A 1 546 ? -23.092 -5.863 -20.360 1.00 95.88 546 TYR A C 1
ATOM 4173 O O . TYR A 1 546 ? -23.500 -4.752 -20.697 1.00 95.88 546 TYR A O 1
ATOM 4181 N N . ARG A 1 547 ? -23.711 -6.614 -19.440 1.00 96.81 547 ARG A N 1
ATOM 4182 C CA . ARG A 1 547 ? -24.892 -6.203 -18.659 1.00 96.81 547 ARG A CA 1
ATOM 4183 C C . ARG A 1 547 ? -24.528 -5.920 -17.208 1.00 96.81 547 ARG A C 1
ATOM 4185 O O . ARG A 1 547 ? -23.797 -6.707 -16.602 1.00 96.81 547 ARG A O 1
ATOM 4192 N N . TYR A 1 548 ? -25.121 -4.870 -16.643 1.00 97.44 548 TYR A N 1
ATOM 4193 C CA . TYR A 1 548 ? -24.828 -4.418 -15.285 1.00 97.44 548 TYR A CA 1
ATOM 4194 C C . TYR A 1 548 ? -26.073 -4.309 -14.404 1.00 97.44 548 TYR A C 1
ATOM 4196 O O . TYR A 1 548 ? -27.085 -3.735 -14.804 1.00 97.44 548 TYR A O 1
ATOM 4204 N N . LEU A 1 549 ? -25.972 -4.825 -13.179 1.00 97.50 549 LEU A N 1
ATOM 4205 C CA . LEU A 1 549 ? -26.947 -4.619 -12.107 1.00 97.50 549 LEU A CA 1
ATOM 4206 C C . LEU A 1 549 ? -26.307 -3.793 -10.989 1.00 97.50 549 LEU A C 1
ATOM 4208 O O . LEU A 1 549 ? -25.100 -3.881 -10.777 1.00 97.50 549 LEU A O 1
ATOM 4212 N N . VAL A 1 550 ? -27.089 -3.007 -10.254 1.00 97.56 550 VAL A N 1
ATOM 4213 C CA . VAL A 1 550 ? -26.597 -2.272 -9.082 1.00 97.56 550 VAL A CA 1
ATOM 4214 C C . VAL A 1 550 ? -27.590 -2.314 -7.928 1.00 97.56 550 VAL A C 1
ATOM 4216 O O . VAL A 1 550 ? -28.793 -2.172 -8.127 1.00 97.56 550 VAL A O 1
ATOM 4219 N N . LYS A 1 551 ? -27.093 -2.468 -6.704 1.00 97.31 551 LYS A N 1
ATOM 4220 C CA . LYS A 1 551 ? -27.883 -2.375 -5.467 1.00 97.31 551 LYS A CA 1
ATOM 4221 C C . LYS A 1 551 ? -27.180 -1.502 -4.438 1.00 97.31 551 LYS A C 1
ATOM 4223 O O . LYS A 1 551 ? -25.969 -1.300 -4.517 1.00 97.31 551 LYS A O 1
ATOM 4228 N N . ALA A 1 552 ? -27.941 -0.970 -3.488 1.00 97.50 552 ALA A N 1
ATOM 4229 C CA . ALA A 1 552 ? -27.419 -0.250 -2.330 1.00 97.50 552 ALA A CA 1
ATOM 4230 C C . ALA A 1 552 ? -27.601 -1.090 -1.065 1.00 97.50 552 ALA A C 1
ATOM 4232 O O . ALA A 1 552 ? -28.409 -2.017 -1.046 1.00 97.50 552 ALA A O 1
ATOM 4233 N N . ARG A 1 553 ? -26.902 -0.736 0.011 1.00 96.12 553 ARG A N 1
ATOM 4234 C CA . ARG A 1 553 ? -27.227 -1.216 1.357 1.00 96.12 553 ARG A CA 1
ATOM 4235 C C . ARG A 1 553 ? -27.292 -0.067 2.347 1.00 96.12 553 ARG A C 1
ATOM 4237 O O . ARG A 1 553 ? -26.600 0.940 2.187 1.00 96.12 553 ARG A O 1
ATOM 4244 N N . ASN A 1 554 ? -28.146 -0.210 3.354 1.00 95.31 554 ASN A N 1
ATOM 4245 C CA . ASN A 1 554 ? -28.218 0.763 4.436 1.00 95.31 554 ASN A CA 1
ATOM 4246 C C . ASN A 1 554 ? -27.076 0.564 5.454 1.00 95.31 554 ASN A C 1
ATOM 4248 O O . ASN A 1 554 ? -26.312 -0.398 5.361 1.00 95.31 554 ASN A O 1
ATOM 4252 N N . GLY A 1 555 ? -26.962 1.453 6.444 1.00 92.44 555 GLY A N 1
ATOM 4253 C CA . GLY A 1 555 ? -25.926 1.372 7.486 1.00 92.44 555 GLY A CA 1
ATOM 4254 C C . GLY A 1 555 ? -25.979 0.120 8.379 1.00 92.44 555 GLY A C 1
ATOM 4255 O O . GLY A 1 555 ? -24.995 -0.182 9.045 1.00 92.44 555 GLY A O 1
ATOM 4256 N N . ASP A 1 556 ? -27.086 -0.634 8.356 1.00 93.00 556 ASP A N 1
ATOM 4257 C CA . ASP A 1 556 ? -27.229 -1.939 9.025 1.00 93.00 556 ASP A CA 1
ATOM 4258 C C . ASP A 1 556 ? -26.875 -3.127 8.099 1.00 93.00 556 ASP A C 1
ATOM 4260 O O . ASP A 1 556 ? -27.000 -4.287 8.493 1.00 93.00 556 ASP A O 1
ATOM 4264 N N . GLY A 1 557 ? -26.452 -2.862 6.858 1.00 92.94 557 GLY A N 1
ATOM 4265 C CA . GLY A 1 557 ? -26.102 -3.878 5.864 1.00 92.94 557 GLY A CA 1
ATOM 4266 C C . GLY A 1 557 ? -27.292 -4.508 5.131 1.00 92.94 557 GLY A C 1
ATOM 4267 O O . GLY A 1 557 ? -27.100 -5.479 4.404 1.00 92.94 557 GLY A O 1
ATOM 4268 N N . VAL A 1 558 ? -28.510 -3.976 5.287 1.00 94.81 558 VAL A N 1
ATOM 4269 C CA . VAL A 1 558 ? -29.701 -4.457 4.570 1.00 94.81 558 VAL A CA 1
ATOM 4270 C C . VAL A 1 558 ? -29.673 -3.940 3.136 1.00 94.81 558 VAL A C 1
ATOM 4272 O O . VAL A 1 558 ? -29.672 -2.729 2.903 1.00 94.81 558 VAL A O 1
ATOM 4275 N N . GLU A 1 559 ? -29.645 -4.865 2.182 1.00 96.31 559 GLU A N 1
ATOM 4276 C CA . GLU A 1 559 ? -29.541 -4.578 0.751 1.00 96.31 559 GLU A CA 1
ATOM 4277 C C . GLU A 1 559 ? -30.896 -4.209 0.129 1.00 96.31 559 GLU A C 1
ATOM 4279 O O . GLU A 1 559 ? -31.950 -4.696 0.541 1.00 96.31 559 GLU A O 1
ATOM 4284 N N . THR A 1 560 ? -30.867 -3.354 -0.892 1.00 96.38 560 THR A N 1
ATOM 4285 C CA . THR A 1 560 ? -32.011 -3.104 -1.772 1.00 96.38 560 THR A CA 1
ATOM 4286 C C . THR A 1 560 ? -32.134 -4.208 -2.819 1.00 96.38 560 THR A C 1
ATOM 4288 O O . THR A 1 560 ? -31.163 -4.901 -3.121 1.00 96.38 560 THR A O 1
ATOM 4291 N N . GLU A 1 561 ? -33.296 -4.297 -3.467 1.00 94.12 561 GLU A N 1
ATOM 4292 C CA . GLU A 1 561 ? -33.407 -5.008 -4.746 1.00 94.12 561 GLU A CA 1
ATOM 4293 C C . GLU A 1 561 ? -32.419 -4.433 -5.777 1.00 94.12 561 GLU A C 1
ATOM 4295 O O . GLU A 1 561 ? -32.118 -3.230 -5.767 1.00 94.12 561 GLU A O 1
ATOM 4300 N N . SER A 1 562 ? -31.921 -5.294 -6.668 1.00 95.06 562 SER A N 1
ATOM 4301 C CA . SER A 1 562 ? -31.008 -4.893 -7.741 1.00 95.06 562 SER A CA 1
ATOM 4302 C C . SER A 1 562 ? -31.744 -4.143 -8.850 1.00 95.06 562 SER A C 1
ATOM 4304 O O . SER A 1 562 ? -32.793 -4.568 -9.335 1.00 95.06 562 SER A O 1
ATOM 4306 N N . VAL A 1 563 ? -31.150 -3.043 -9.297 1.00 96.75 563 VAL A N 1
ATOM 4307 C CA . VAL A 1 563 ? -31.602 -2.223 -10.422 1.00 96.75 563 VAL A CA 1
ATOM 4308 C C . VAL A 1 563 ? -30.802 -2.595 -11.661 1.00 96.75 563 VAL A C 1
ATOM 4310 O O . VAL A 1 563 ? -29.574 -2.635 -11.623 1.00 96.75 563 VAL A O 1
ATOM 4313 N N . ASP A 1 564 ? -31.498 -2.860 -12.764 1.00 96.06 564 ASP A N 1
ATOM 4314 C CA . ASP A 1 564 ? -30.875 -3.141 -14.057 1.00 96.06 564 ASP A CA 1
ATOM 4315 C C . ASP A 1 564 ? -30.461 -1.840 -14.750 1.00 96.06 564 ASP A C 1
ATOM 4317 O O . ASP A 1 564 ? -31.305 -0.994 -15.052 1.00 96.06 564 ASP A O 1
ATOM 4321 N N . LEU A 1 565 ? -29.156 -1.681 -14.986 1.00 95.69 565 LEU A N 1
ATOM 4322 C CA . LEU A 1 565 ? -28.583 -0.530 -15.688 1.00 95.69 565 LEU A CA 1
ATOM 4323 C C . LEU A 1 565 ? -28.560 -0.730 -17.211 1.00 95.69 565 LEU A C 1
ATOM 4325 O O . LEU A 1 565 ? -28.282 0.214 -17.949 1.00 95.69 565 LEU A O 1
ATOM 4329 N N . GLY A 1 566 ? -28.875 -1.935 -17.695 1.00 94.12 566 GLY A N 1
ATOM 4330 C CA . GLY A 1 566 ? -28.876 -2.276 -19.113 1.00 94.12 566 GLY A CA 1
ATOM 4331 C C . GLY A 1 566 ? -27.531 -2.802 -19.615 1.00 94.12 566 GLY A C 1
ATOM 4332 O O . GLY A 1 566 ? -26.725 -3.345 -18.855 1.00 94.12 566 GLY A O 1
ATOM 4333 N N . PHE A 1 567 ? -27.325 -2.680 -20.929 1.00 95.38 567 PHE A N 1
ATOM 4334 C CA . PHE A 1 567 ? -26.181 -3.235 -21.651 1.00 95.38 567 PHE A CA 1
ATOM 4335 C C . PHE A 1 567 ? -25.297 -2.137 -22.242 1.00 95.38 567 PHE A C 1
ATOM 4337 O O . PHE A 1 567 ? -25.812 -1.131 -22.730 1.00 95.38 567 PHE A O 1
ATOM 4344 N N . GLN A 1 568 ? -23.989 -2.382 -22.291 1.00 96.25 568 GLN A N 1
ATOM 4345 C CA . GLN A 1 568 ? -23.026 -1.539 -22.994 1.00 96.25 568 GLN A CA 1
ATOM 4346 C C . GLN A 1 568 ? -21.943 -2.395 -23.656 1.00 96.25 568 GLN A C 1
ATOM 4348 O O . GLN A 1 568 ? -21.435 -3.335 -23.047 1.00 96.25 568 GLN A O 1
ATOM 4353 N N . SER A 1 569 ? -21.592 -2.068 -24.902 1.00 93.69 569 SER A N 1
ATOM 4354 C CA . SER A 1 569 ? -20.470 -2.695 -25.611 1.00 93.69 569 SER A CA 1
ATOM 4355 C C . SER A 1 569 ? -19.183 -1.897 -25.428 1.00 93.69 569 SER A C 1
ATOM 4357 O O . SER A 1 569 ? -19.229 -0.663 -25.406 1.00 93.69 569 SER A O 1
ATOM 4359 N N . THR A 1 570 ? -18.053 -2.594 -25.320 1.00 88.75 570 THR A N 1
ATOM 4360 C CA . THR A 1 570 ? -16.708 -2.015 -25.467 1.00 88.75 570 THR A CA 1
ATOM 4361 C C . THR A 1 570 ? -16.446 -1.598 -26.919 1.00 88.75 570 THR A C 1
ATOM 4363 O O . THR A 1 570 ? -17.152 -2.015 -27.841 1.00 88.75 570 THR A O 1
ATOM 4366 N N . LEU A 1 571 ? -15.439 -0.747 -27.131 1.00 81.19 571 LEU A N 1
ATOM 4367 C CA . LEU A 1 571 ? -15.002 -0.350 -28.475 1.00 81.19 571 LEU A CA 1
ATOM 4368 C C . LEU A 1 571 ? -14.380 -1.544 -29.244 1.00 81.19 571 LEU A C 1
ATOM 4370 O O . LEU A 1 571 ? -13.892 -2.482 -28.605 1.00 81.19 571 LEU A O 1
ATOM 4374 N N . PRO A 1 572 ? -14.377 -1.521 -30.593 1.00 73.81 572 PRO A N 1
ATOM 4375 C CA . PRO A 1 572 ? -13.713 -2.536 -31.424 1.00 73.81 572 PRO A CA 1
ATOM 4376 C C . PRO A 1 572 ? -12.184 -2.585 -31.197 1.00 73.81 572 PRO A C 1
ATOM 4378 O O . PRO A 1 572 ? -11.627 -1.623 -30.657 1.00 73.81 572 PRO A O 1
ATOM 4381 N N . PRO A 1 573 ? -11.495 -3.681 -31.583 1.00 65.81 573 PRO A N 1
ATOM 4382 C CA . PRO A 1 573 ? -10.043 -3.830 -31.425 1.00 65.81 573 PRO A CA 1
ATOM 4383 C C . PRO A 1 573 ? -9.234 -2.705 -32.104 1.00 65.81 573 PRO A C 1
ATOM 4385 O O . PRO A 1 573 ? -9.769 -1.997 -32.962 1.00 65.81 573 PRO A O 1
ATOM 4388 N N . PRO A 1 574 ? -7.951 -2.518 -31.727 1.00 64.12 574 PRO A N 1
ATOM 4389 C CA . PRO A 1 574 ? -7.064 -1.586 -32.414 1.00 64.12 574 PRO A CA 1
ATOM 4390 C C . PRO A 1 574 ? -6.939 -1.912 -33.903 1.00 64.12 574 PRO A C 1
ATOM 4392 O O . PRO A 1 574 ? -6.682 -3.076 -34.223 1.00 64.12 574 PRO A O 1
ATOM 4395 N N . PRO A 1 575 ? -7.126 -0.939 -34.816 1.00 73.75 575 PRO A N 1
ATOM 4396 C CA . PRO A 1 575 ? -6.751 -1.129 -36.206 1.00 73.75 575 PRO A CA 1
ATOM 4397 C C . PRO A 1 575 ? -5.238 -1.364 -36.296 1.00 73.75 575 PRO A C 1
ATOM 4399 O O . PRO A 1 575 ? -4.452 -0.719 -35.600 1.00 73.75 575 PRO A O 1
ATOM 4402 N N . ILE A 1 576 ? -4.846 -2.309 -37.149 1.00 90.62 576 ILE A N 1
ATOM 4403 C CA . ILE A 1 576 ? -3.469 -2.396 -37.635 1.00 90.62 576 ILE A CA 1
ATOM 4404 C C . ILE A 1 576 ? -3.345 -1.336 -38.728 1.00 90.62 576 ILE A C 1
ATOM 4406 O O . ILE A 1 576 ? -4.157 -1.325 -39.653 1.00 90.62 576 ILE A O 1
ATOM 4410 N N . ILE A 1 577 ? -2.358 -0.456 -38.599 1.00 95.00 577 ILE A N 1
ATOM 4411 C CA . ILE A 1 577 ? -2.027 0.579 -39.573 1.00 95.00 577 ILE A CA 1
ATOM 4412 C C . ILE A 1 577 ? -0.812 0.103 -40.368 1.00 95.00 577 ILE A C 1
ATOM 4414 O O . ILE A 1 577 ? 0.237 -0.197 -39.797 1.00 95.00 577 ILE A O 1
ATOM 4418 N N . TYR A 1 578 ? -0.946 0.023 -41.685 1.00 96.06 578 TYR A N 1
ATOM 4419 C CA . TYR A 1 578 ? 0.113 -0.435 -42.582 1.00 96.06 578 TYR A CA 1
ATOM 4420 C C . TYR A 1 578 ? 0.849 0.749 -43.218 1.00 96.06 578 TYR A C 1
ATOM 4422 O O . TYR A 1 578 ? 0.218 1.709 -43.665 1.00 96.06 578 TYR A O 1
ATOM 4430 N N . VAL A 1 579 ? 2.180 0.672 -43.273 1.00 97.12 579 VAL A N 1
ATOM 4431 C CA . VAL A 1 579 ? 3.065 1.695 -43.849 1.00 97.12 579 VAL A CA 1
ATOM 4432 C C . VAL A 1 579 ? 4.048 1.030 -44.797 1.00 97.12 579 VAL A C 1
ATOM 4434 O O . VAL A 1 579 ? 4.793 0.140 -44.392 1.00 97.12 579 VAL A O 1
ATOM 4437 N N . ASP A 1 580 ? 4.083 1.477 -46.046 1.00 96.00 580 ASP A N 1
ATOM 4438 C CA . ASP A 1 580 ? 5.089 1.049 -47.010 1.00 96.00 580 ASP A CA 1
ATOM 4439 C C . ASP A 1 580 ? 5.318 2.149 -48.046 1.00 96.00 580 ASP A C 1
ATOM 4441 O O . ASP A 1 580 ? 4.413 2.517 -48.795 1.00 96.00 580 ASP A O 1
ATOM 4445 N N . LYS A 1 581 ? 6.543 2.676 -48.106 1.00 91.44 581 LYS A N 1
ATOM 4446 C CA . LYS A 1 581 ? 6.888 3.759 -49.040 1.00 91.44 581 LYS A CA 1
ATOM 4447 C C . LYS A 1 581 ? 6.810 3.349 -50.515 1.00 91.44 581 LYS A C 1
ATOM 4449 O O . LYS A 1 581 ? 6.745 4.212 -51.386 1.00 91.44 581 LYS A O 1
ATOM 4454 N N . GLU A 1 582 ? 6.868 2.048 -50.798 1.00 89.94 582 GLU A N 1
ATOM 4455 C CA . GLU A 1 582 ? 6.787 1.492 -52.149 1.00 89.94 582 GLU A CA 1
ATOM 4456 C C . GLU A 1 582 ? 5.339 1.125 -52.531 1.00 89.94 582 GLU A C 1
ATOM 4458 O O . GLU A 1 582 ? 5.094 0.676 -53.656 1.00 89.94 582 GLU A O 1
ATOM 4463 N N . ALA A 1 583 ? 4.366 1.316 -51.624 1.00 87.81 583 ALA A N 1
ATOM 4464 C CA . ALA A 1 583 ? 2.954 1.086 -51.908 1.00 87.81 583 ALA A CA 1
ATOM 4465 C C . ALA A 1 583 ? 2.453 1.987 -53.047 1.00 87.81 583 ALA A C 1
ATOM 4467 O O . ALA A 1 583 ? 2.698 3.196 -53.105 1.00 87.81 583 ALA A O 1
ATOM 4468 N N . VAL A 1 584 ? 1.707 1.392 -53.980 1.00 78.62 584 VAL A N 1
ATOM 4469 C CA . VAL A 1 584 ? 1.213 2.090 -55.171 1.00 78.62 584 VAL A CA 1
ATOM 4470 C C . VAL A 1 584 ? -0.110 2.779 -54.848 1.00 78.62 584 VAL A C 1
ATOM 4472 O O . VAL A 1 584 ? -1.155 2.218 -55.138 1.00 78.62 584 VAL A O 1
ATOM 4475 N N . ALA A 1 585 ? -0.055 3.979 -54.259 1.00 65.31 585 ALA A N 1
ATOM 4476 C CA . ALA A 1 585 ? -1.152 4.949 -54.087 1.00 65.31 585 ALA A CA 1
ATOM 4477 C C . ALA A 1 585 ? -2.587 4.370 -54.133 1.00 65.31 585 ALA A C 1
ATOM 4479 O O . ALA A 1 585 ? -3.403 4.797 -54.957 1.00 65.31 585 ALA A O 1
ATOM 4480 N N . GLY A 1 586 ? -2.882 3.390 -53.271 1.00 71.19 586 GLY A N 1
ATOM 4481 C CA . GLY A 1 586 ? -4.244 2.944 -52.992 1.00 71.19 586 GLY A CA 1
ATOM 4482 C C . GLY A 1 586 ? -5.038 4.066 -52.315 1.00 71.19 586 GLY A C 1
ATOM 4483 O O . GLY A 1 586 ? -4.895 5.247 -52.642 1.00 71.19 586 GLY A O 1
ATOM 4484 N N . ALA A 1 587 ? -5.866 3.742 -51.328 1.00 85.12 587 ALA A N 1
ATOM 4485 C CA . ALA A 1 587 ? -6.525 4.774 -50.526 1.00 85.12 587 ALA A CA 1
ATOM 4486 C C . ALA A 1 587 ? -5.534 5.621 -49.693 1.00 85.12 587 ALA A C 1
ATOM 4488 O O . ALA A 1 587 ? -5.880 6.748 -49.337 1.00 85.12 587 ALA A O 1
ATOM 4489 N N . ASN A 1 588 ? -4.313 5.114 -49.440 1.00 90.94 588 ASN A N 1
ATOM 4490 C CA . ASN A 1 588 ? -3.289 5.734 -48.582 1.00 90.94 588 ASN A CA 1
ATOM 4491 C C . ASN A 1 588 ? -3.879 6.115 -47.213 1.00 90.94 588 ASN A C 1
ATOM 4493 O O . ASN A 1 588 ? -3.763 7.254 -46.760 1.00 90.94 588 ASN A O 1
ATOM 4497 N N . ASP A 1 589 ? -4.587 5.159 -46.610 1.00 90.62 589 ASP A N 1
ATOM 4498 C CA . ASP A 1 589 ? -5.289 5.298 -45.332 1.00 90.62 589 ASP A CA 1
ATOM 4499 C C . ASP A 1 589 ? -4.811 4.290 -44.273 1.00 90.62 589 ASP A C 1
ATOM 4501 O O . ASP A 1 589 ? -5.315 4.283 -43.148 1.00 90.62 589 ASP A O 1
ATOM 4505 N N . GLY A 1 590 ? -3.834 3.445 -44.624 1.00 91.94 590 GLY A N 1
ATOM 4506 C CA . GLY A 1 590 ? -3.212 2.484 -43.723 1.00 91.94 590 GLY A CA 1
ATOM 4507 C C . GLY A 1 590 ? -4.076 1.271 -43.396 1.00 91.94 590 GLY A C 1
ATOM 4508 O O . GLY A 1 590 ? -3.699 0.505 -42.515 1.00 91.94 590 GLY A O 1
ATOM 4509 N N . SER A 1 591 ? -5.215 1.067 -44.067 1.00 91.25 591 SER A N 1
ATOM 4510 C CA . SER A 1 591 ? -6.160 -0.013 -43.739 1.00 91.25 591 SER A CA 1
ATOM 4511 C C . SER A 1 591 ? -5.724 -1.414 -44.199 1.00 91.25 591 SER A C 1
ATOM 4513 O O . SER A 1 591 ? -6.229 -2.419 -43.693 1.00 91.25 591 SER A O 1
ATOM 4515 N N . SER A 1 592 ? -4.782 -1.500 -45.141 1.00 92.81 592 SER A N 1
ATOM 4516 C CA . SER A 1 592 ? -4.194 -2.742 -45.657 1.00 92.81 592 SER A CA 1
ATOM 4517 C C . SER A 1 592 ? -2.798 -2.476 -46.234 1.00 92.81 592 SER A C 1
ATOM 4519 O O . SER A 1 592 ? -2.431 -1.320 -46.419 1.00 92.81 592 SER A O 1
ATOM 4521 N N . TRP A 1 593 ? -2.023 -3.512 -46.577 1.00 93.81 593 TRP A N 1
ATOM 4522 C CA . TRP A 1 593 ? -0.752 -3.325 -47.298 1.00 93.81 593 TRP A CA 1
ATOM 4523 C C . TRP A 1 593 ? -0.932 -2.676 -48.686 1.00 93.81 593 TRP A C 1
ATOM 4525 O O . TRP A 1 593 ? -0.048 -1.943 -49.115 1.00 93.81 593 TRP A O 1
ATOM 4535 N N . ASP A 1 594 ? -2.060 -2.905 -49.374 1.00 91.56 594 ASP A N 1
ATOM 4536 C CA . ASP A 1 594 ? -2.372 -2.270 -50.670 1.00 91.56 594 ASP A CA 1
ATOM 4537 C C . ASP A 1 594 ? -2.757 -0.784 -50.515 1.00 91.56 594 ASP A C 1
ATOM 4539 O O . ASP A 1 594 ? -2.500 0.026 -51.407 1.00 91.56 594 ASP A O 1
ATOM 4543 N N . ASP A 1 595 ? -3.342 -0.426 -49.369 1.00 92.56 595 ASP A N 1
ATOM 4544 C CA . ASP A 1 595 ? -3.777 0.931 -49.013 1.00 92.56 595 ASP A CA 1
ATOM 4545 C C . ASP A 1 595 ? -2.855 1.595 -47.974 1.00 92.56 595 ASP A C 1
ATOM 4547 O O . ASP A 1 595 ? -3.244 2.568 -47.320 1.00 92.56 595 ASP A O 1
ATOM 4551 N N . ALA A 1 596 ? -1.639 1.065 -47.811 1.00 94.62 596 ALA A N 1
ATOM 4552 C CA . ALA A 1 596 ? -0.682 1.490 -46.799 1.00 94.62 596 ALA A CA 1
ATOM 4553 C C . ALA A 1 596 ? -0.329 2.976 -46.934 1.00 94.62 596 ALA A C 1
ATOM 4555 O O . ALA A 1 596 ? -0.308 3.529 -48.037 1.00 94.62 596 ALA A O 1
ATOM 4556 N N . PHE A 1 597 ? -0.012 3.619 -45.809 1.00 95.31 597 PHE A N 1
ATOM 4557 C CA . PHE A 1 597 ? 0.568 4.956 -45.836 1.00 95.31 597 PHE A CA 1
ATOM 4558 C C . PHE A 1 597 ? 1.955 4.916 -46.482 1.00 95.31 597 PHE A C 1
ATOM 4560 O O . PHE A 1 597 ? 2.811 4.119 -46.095 1.00 95.31 597 PHE A O 1
ATOM 4567 N N . ILE A 1 598 ? 2.193 5.813 -47.436 1.00 93.56 598 ILE A N 1
ATOM 4568 C CA . ILE A 1 598 ? 3.494 5.959 -48.104 1.00 93.56 598 ILE A CA 1
ATOM 4569 C C . ILE A 1 598 ? 4.488 6.719 -47.207 1.00 93.56 598 ILE A C 1
ATOM 4571 O O . ILE A 1 598 ? 5.690 6.453 -47.246 1.00 93.56 598 ILE A O 1
ATOM 4575 N N . ASN A 1 599 ? 3.997 7.631 -46.357 1.00 92.38 599 ASN A N 1
ATOM 4576 C CA . ASN A 1 599 ? 4.808 8.340 -45.369 1.00 92.38 599 ASN A CA 1
ATOM 4577 C C . ASN A 1 599 ? 4.529 7.807 -43.964 1.00 92.38 599 ASN A C 1
ATOM 4579 O O . ASN A 1 599 ? 3.384 7.760 -43.518 1.00 92.38 599 ASN A O 1
ATOM 4583 N N . LEU A 1 600 ? 5.592 7.485 -43.226 1.00 95.50 600 LEU A N 1
ATOM 4584 C CA . LEU A 1 600 ? 5.468 7.030 -41.843 1.00 95.50 600 LEU A CA 1
ATOM 4585 C C . LEU A 1 600 ? 4.872 8.108 -40.921 1.00 95.50 600 LEU A C 1
ATOM 4587 O O . LEU A 1 600 ? 4.126 7.769 -40.006 1.00 95.50 600 LEU A O 1
ATOM 4591 N N . GLN A 1 601 ? 5.152 9.392 -41.171 1.00 92.81 601 GLN A N 1
ATOM 4592 C CA . GLN A 1 601 ? 4.595 10.470 -40.349 1.00 92.81 601 GLN A CA 1
ATOM 4593 C C . GLN A 1 601 ? 3.064 10.553 -40.463 1.00 92.81 601 GLN A C 1
ATOM 4595 O O . GLN A 1 601 ? 2.405 10.726 -39.446 1.00 92.81 601 GLN A O 1
ATOM 4600 N N . ASP A 1 602 ? 2.487 10.319 -41.649 1.00 93.00 602 ASP A N 1
ATOM 4601 C CA . ASP A 1 602 ? 1.025 10.304 -41.831 1.00 93.00 602 ASP A CA 1
ATOM 4602 C C . ASP A 1 602 ? 0.369 9.179 -41.007 1.00 93.00 602 ASP A C 1
ATOM 4604 O O . ASP A 1 602 ? -0.694 9.357 -40.411 1.00 93.00 602 ASP A O 1
ATOM 4608 N N . ALA A 1 603 ? 1.028 8.018 -40.934 1.00 94.62 603 ALA A N 1
ATOM 4609 C CA . ALA A 1 603 ? 0.569 6.891 -40.129 1.00 94.62 603 ALA A CA 1
ATOM 4610 C C . ALA A 1 603 ? 0.673 7.163 -38.624 1.00 94.62 603 ALA A C 1
ATOM 4612 O O . ALA A 1 603 ? -0.222 6.782 -37.870 1.00 94.62 603 ALA A O 1
ATOM 4613 N N . LEU A 1 604 ? 1.748 7.830 -38.191 1.00 93.62 604 LEU A N 1
ATOM 4614 C CA . LEU A 1 604 ? 1.906 8.289 -36.813 1.00 93.62 604 LEU A CA 1
ATOM 4615 C C . LEU A 1 604 ? 0.811 9.304 -36.461 1.00 93.62 604 LEU A C 1
ATOM 4617 O O . LEU A 1 604 ? 0.143 9.131 -35.450 1.00 93.62 604 LEU A O 1
ATOM 4621 N N . ASP A 1 605 ? 0.533 10.282 -37.321 1.00 92.50 605 ASP A N 1
ATOM 4622 C CA . ASP A 1 605 ? -0.514 11.287 -37.093 1.00 92.50 605 ASP A CA 1
ATOM 4623 C C . ASP A 1 605 ? -1.931 10.678 -37.023 1.00 92.50 605 ASP A C 1
ATOM 4625 O O . ASP A 1 605 ? -2.812 11.215 -36.343 1.00 92.50 605 ASP A O 1
ATOM 4629 N N . ALA A 1 606 ? -2.162 9.549 -37.703 1.00 91.06 606 ALA A N 1
ATOM 4630 C CA . ALA A 1 606 ? -3.428 8.815 -37.679 1.00 91.06 606 ALA A CA 1
ATOM 4631 C C . ALA A 1 606 ? -3.587 7.874 -36.468 1.00 91.06 606 ALA A C 1
ATOM 4633 O O . ALA A 1 606 ? -4.714 7.489 -36.139 1.00 91.06 606 ALA A O 1
ATOM 4634 N N . ALA A 1 607 ? -2.487 7.483 -35.821 1.00 90.88 607 ALA A N 1
ATOM 4635 C CA . ALA A 1 607 ? -2.490 6.466 -34.779 1.00 90.88 607 ALA A CA 1
ATOM 4636 C C . ALA A 1 607 ? -3.081 6.967 -33.454 1.00 90.88 607 ALA A C 1
ATOM 4638 O O . ALA A 1 607 ? -2.854 8.093 -33.008 1.00 90.88 607 ALA A O 1
ATOM 4639 N N . LEU A 1 608 ? -3.817 6.086 -32.777 1.00 88.50 608 LEU A N 1
ATOM 4640 C CA . LEU A 1 608 ? -4.327 6.296 -31.427 1.00 88.50 608 LEU A CA 1
ATOM 4641 C C . LEU A 1 608 ? -3.650 5.344 -30.433 1.00 88.50 608 LEU A C 1
ATOM 4643 O O . LEU A 1 608 ? -2.937 4.407 -30.788 1.00 88.50 608 LEU A O 1
ATOM 4647 N N . TYR A 1 609 ? -3.904 5.578 -29.146 1.00 87.62 609 TYR A N 1
ATOM 4648 C CA . TYR A 1 609 ? -3.370 4.752 -28.066 1.00 87.62 609 TYR A CA 1
ATOM 4649 C C . TYR A 1 609 ? -3.706 3.261 -28.265 1.00 87.62 609 TYR A C 1
ATOM 4651 O O . TYR A 1 609 ? -4.880 2.874 -28.317 1.00 87.62 609 TYR A O 1
ATOM 4659 N N . GLY A 1 610 ? -2.670 2.420 -28.307 1.00 85.00 610 GLY A N 1
ATOM 4660 C CA . GLY A 1 610 ? -2.763 0.971 -28.471 1.00 85.00 610 GLY A CA 1
ATOM 4661 C C . GLY A 1 610 ? -2.873 0.480 -29.915 1.00 85.00 610 GLY A C 1
ATOM 4662 O O . GLY A 1 610 ? -3.015 -0.727 -30.106 1.00 85.00 610 GLY A O 1
ATOM 4663 N N . ASP A 1 611 ? -2.845 1.367 -30.912 1.00 91.44 611 ASP A N 1
ATOM 4664 C CA . ASP A 1 611 ? -2.806 0.967 -32.321 1.00 91.44 611 ASP A CA 1
ATOM 4665 C C . ASP A 1 611 ? -1.424 0.392 -32.682 1.00 91.44 611 ASP A C 1
ATOM 4667 O O . ASP A 1 611 ? -0.395 0.811 -32.141 1.00 91.44 611 ASP A O 1
ATOM 4671 N N . GLU A 1 612 ? -1.403 -0.598 -33.580 1.00 94.62 612 GLU A N 1
ATOM 4672 C CA . GLU A 1 612 ? -0.170 -1.209 -34.088 1.00 94.62 612 GLU A CA 1
ATOM 4673 C C . GLU A 1 612 ? 0.130 -0.664 -35.483 1.00 94.62 612 GLU A C 1
ATOM 4675 O O . GLU A 1 612 ? -0.688 -0.806 -36.387 1.00 94.62 612 GLU A O 1
ATOM 4680 N N . ILE A 1 613 ? 1.316 -0.090 -35.666 1.00 97.31 613 ILE A N 1
ATOM 4681 C CA . ILE A 1 613 ? 1.822 0.391 -36.948 1.00 97.31 613 ILE A CA 1
ATOM 4682 C C . ILE A 1 613 ? 2.863 -0.609 -37.460 1.00 97.31 613 ILE A C 1
ATOM 4684 O O . ILE A 1 613 ? 3.904 -0.816 -36.828 1.00 97.31 613 ILE A O 1
ATOM 4688 N N . ARG A 1 614 ? 2.594 -1.230 -38.611 1.00 97.69 614 ARG A N 1
ATOM 4689 C CA . ARG A 1 614 ? 3.507 -2.154 -39.297 1.00 97.69 614 ARG A CA 1
ATOM 4690 C C . ARG A 1 614 ? 4.184 -1.448 -40.453 1.00 97.69 614 ARG A C 1
ATOM 4692 O O . ARG A 1 614 ? 3.504 -0.949 -41.346 1.00 97.69 614 ARG A O 1
ATOM 4699 N N . VAL A 1 615 ? 5.510 -1.447 -40.450 1.00 98.12 615 VAL A N 1
ATOM 4700 C CA . VAL A 1 615 ? 6.311 -0.739 -41.448 1.00 98.12 615 VAL A CA 1
ATOM 4701 C C . VAL A 1 615 ? 7.071 -1.737 -42.314 1.00 98.12 615 VAL A C 1
ATOM 4703 O O . VAL A 1 615 ? 7.845 -2.555 -41.807 1.00 98.12 615 VAL A O 1
ATOM 4706 N N . GLY A 1 616 ? 6.827 -1.678 -43.622 1.00 97.44 616 GLY A N 1
ATOM 4707 C CA . GLY A 1 616 ? 7.511 -2.480 -44.631 1.00 97.44 616 GLY A CA 1
ATOM 4708 C C . GLY A 1 616 ? 8.993 -2.119 -44.750 1.00 97.44 616 GLY A C 1
ATOM 4709 O O . GLY A 1 616 ? 9.427 -1.038 -44.337 1.00 97.44 616 GLY A O 1
ATOM 4710 N N . LYS A 1 617 ? 9.789 -3.027 -45.313 1.00 96.88 617 LYS A N 1
ATOM 4711 C CA . LYS A 1 617 ? 11.224 -2.825 -45.554 1.00 96.88 617 LYS A CA 1
ATOM 4712 C C . LYS A 1 617 ? 11.511 -1.526 -46.315 1.00 96.88 617 LYS A C 1
ATOM 4714 O O . LYS A 1 617 ? 10.769 -1.127 -47.210 1.00 96.88 617 LYS A O 1
ATOM 4719 N N . GLY A 1 618 ? 12.654 -0.914 -46.025 1.00 95.44 618 GLY A N 1
ATOM 4720 C CA . GLY A 1 618 ? 13.153 0.259 -46.740 1.00 95.44 618 GLY A CA 1
ATOM 4721 C C . GLY A 1 618 ? 13.523 1.426 -45.831 1.00 95.44 618 GLY A C 1
ATOM 4722 O O . GLY A 1 618 ? 13.347 1.379 -44.620 1.00 95.44 618 GLY A O 1
ATOM 4723 N N . THR A 1 619 ? 14.068 2.478 -46.444 1.00 95.88 619 THR A N 1
ATOM 4724 C CA . THR A 1 619 ? 14.497 3.707 -45.757 1.00 95.88 619 THR A CA 1
ATOM 4725 C C . THR A 1 619 ? 13.411 4.775 -45.771 1.00 95.88 619 THR A C 1
ATOM 4727 O O . THR A 1 619 ? 13.000 5.193 -46.859 1.00 95.88 619 THR A O 1
ATOM 4730 N N . TYR A 1 620 ? 13.015 5.236 -44.589 1.00 97.12 620 TYR A N 1
ATOM 4731 C CA . TYR A 1 620 ? 12.029 6.280 -44.331 1.00 97.12 620 TYR A CA 1
ATOM 4732 C C . TYR A 1 620 ? 12.738 7.492 -43.727 1.00 97.12 620 TYR A C 1
ATOM 4734 O O . TYR A 1 620 ? 13.566 7.342 -42.827 1.00 97.12 620 TYR A O 1
ATOM 4742 N N . LYS A 1 621 ? 12.410 8.686 -44.224 1.00 95.50 621 LYS A N 1
ATOM 4743 C CA . LYS A 1 621 ? 12.984 9.957 -43.767 1.00 95.50 621 LYS A CA 1
ATOM 4744 C C . LYS A 1 621 ? 11.877 10.864 -43.219 1.00 95.50 621 LYS A C 1
ATOM 4746 O O . LYS A 1 621 ? 10.777 10.823 -43.780 1.00 95.50 621 LYS A O 1
ATOM 4751 N N . PRO A 1 622 ? 12.134 11.655 -42.165 1.00 95.12 622 PRO A N 1
ATOM 4752 C CA . PRO A 1 622 ? 11.212 12.700 -41.735 1.00 95.12 622 PRO A CA 1
ATOM 4753 C C . PRO A 1 622 ? 10.951 13.719 -42.852 1.00 95.12 622 PRO A C 1
ATOM 4755 O O . PRO A 1 622 ? 11.796 13.901 -43.726 1.00 95.12 622 PRO A O 1
ATOM 4758 N N . ASP A 1 623 ? 9.796 14.389 -42.831 1.00 91.06 623 ASP A N 1
ATOM 4759 C CA . ASP A 1 623 ? 9.445 15.398 -43.840 1.00 91.06 623 ASP A CA 1
ATOM 4760 C C . ASP A 1 623 ? 10.080 16.768 -43.510 1.00 91.06 623 ASP A C 1
ATOM 4762 O O . ASP A 1 623 ? 9.623 17.443 -42.580 1.00 91.06 623 ASP A O 1
ATOM 4766 N N . PRO A 1 624 ? 11.089 17.233 -44.278 1.00 89.94 624 PRO A N 1
ATOM 4767 C CA . PRO A 1 624 ? 11.753 18.512 -44.034 1.00 89.94 624 PRO A CA 1
ATOM 4768 C C . PRO A 1 624 ? 10.932 19.731 -44.463 1.00 89.94 624 PRO A C 1
ATOM 4770 O O . PRO A 1 624 ? 11.358 20.860 -44.235 1.00 89.94 624 PRO A O 1
ATOM 4773 N N . SER A 1 625 ? 9.783 19.535 -45.121 1.00 87.44 625 SER A N 1
ATOM 4774 C CA . SER A 1 625 ? 8.936 20.632 -45.601 1.00 87.44 625 SER A CA 1
ATOM 4775 C C . SER A 1 625 ? 7.937 21.148 -44.560 1.00 87.44 625 SER A C 1
ATOM 4777 O O . SER A 1 625 ? 7.366 22.225 -44.749 1.00 87.44 625 SER A O 1
ATOM 4779 N N . SER A 1 626 ? 7.742 20.399 -43.470 1.00 83.00 626 SER A N 1
ATOM 4780 C CA . SER A 1 626 ? 6.835 20.744 -42.373 1.00 83.00 626 SER A CA 1
ATOM 4781 C C . SER A 1 626 ? 7.405 21.804 -41.406 1.00 83.00 626 SER A C 1
ATOM 4783 O O . SER A 1 626 ? 6.721 22.806 -41.160 1.00 83.00 626 SER A O 1
ATOM 4785 N N . PRO A 1 627 ? 8.636 21.661 -40.869 1.00 88.38 627 PRO A N 1
ATOM 4786 C CA . PRO A 1 627 ? 9.227 22.660 -39.975 1.00 88.38 627 PRO A CA 1
ATOM 4787 C C . PRO A 1 627 ? 9.822 23.876 -40.710 1.00 88.38 627 PRO A C 1
ATOM 4789 O O . PRO A 1 627 ? 10.039 23.871 -41.921 1.00 88.38 627 PRO A O 1
ATOM 4792 N N . ALA A 1 628 ? 10.094 24.952 -39.959 1.00 87.12 628 ALA A N 1
ATOM 4793 C CA . ALA A 1 628 ? 10.723 26.165 -40.497 1.00 87.12 628 ALA A CA 1
ATOM 4794 C C . ALA A 1 628 ? 12.233 25.992 -40.725 1.00 87.12 628 ALA A C 1
ATOM 4796 O O . ALA A 1 628 ? 12.783 26.567 -41.668 1.00 87.12 628 ALA A O 1
ATOM 4797 N N . ASP A 1 629 ? 12.880 25.215 -39.858 1.00 90.19 629 ASP A N 1
ATOM 4798 C CA . ASP A 1 629 ? 14.230 24.703 -40.046 1.00 90.19 629 ASP A CA 1
ATOM 4799 C C . ASP A 1 629 ? 14.133 23.225 -40.463 1.00 90.19 629 ASP A C 1
ATOM 4801 O O . ASP A 1 629 ? 13.603 22.424 -39.691 1.00 90.19 629 ASP A O 1
ATOM 4805 N N . PRO A 1 630 ? 14.612 22.833 -41.659 1.00 91.69 630 PRO A N 1
ATOM 4806 C CA . PRO A 1 630 ? 14.605 21.439 -42.102 1.00 91.69 630 PRO A CA 1
ATOM 4807 C C . PRO A 1 630 ? 15.235 20.457 -41.106 1.00 91.69 630 PRO A C 1
ATOM 4809 O O . PRO A 1 630 ? 14.799 19.309 -41.042 1.00 91.69 630 PRO A O 1
ATOM 4812 N N . ALA A 1 631 ? 16.212 20.901 -40.305 1.00 93.56 631 ALA A N 1
ATOM 4813 C CA . ALA A 1 631 ? 16.855 20.058 -39.300 1.00 93.56 631 ALA A CA 1
ATOM 4814 C C . ALA A 1 631 ? 15.911 19.671 -38.139 1.00 93.56 631 ALA A C 1
ATOM 4816 O O . ALA A 1 631 ? 16.165 18.696 -37.437 1.00 93.56 631 ALA A O 1
ATOM 4817 N N . GLU A 1 632 ? 14.789 20.370 -37.943 1.00 94.56 632 GLU A N 1
ATOM 4818 C CA . GLU A 1 632 ? 13.774 20.019 -36.935 1.00 94.56 632 GLU A CA 1
ATOM 4819 C C . GLU A 1 632 ? 12.851 18.866 -37.377 1.00 94.56 632 GLU A C 1
ATOM 4821 O O . GLU A 1 632 ? 11.991 18.432 -36.608 1.00 94.56 632 GLU A O 1
ATOM 4826 N N . ALA A 1 633 ? 12.986 18.365 -38.610 1.00 95.56 633 ALA A N 1
ATOM 4827 C CA . ALA A 1 633 ? 12.153 17.274 -39.103 1.00 95.56 633 ALA A CA 1
ATOM 4828 C C . ALA A 1 633 ? 12.394 15.997 -38.286 1.00 95.56 633 ALA A C 1
ATOM 4830 O O . ALA A 1 633 ? 13.528 15.576 -38.107 1.00 95.56 633 ALA A O 1
ATOM 4831 N N . THR A 1 634 ? 11.340 15.347 -37.797 1.00 95.25 634 THR A N 1
ATOM 4832 C CA . THR A 1 634 ? 11.470 14.159 -36.939 1.00 95.25 634 THR A CA 1
ATOM 4833 C C . THR A 1 634 ? 10.274 13.226 -37.097 1.00 95.25 634 THR A C 1
ATOM 4835 O O . THR A 1 634 ? 9.204 13.669 -37.516 1.00 95.25 634 THR A O 1
ATOM 4838 N N . PHE A 1 635 ? 10.428 11.951 -36.733 1.00 95.62 635 PHE A N 1
ATOM 4839 C CA . PHE A 1 635 ? 9.291 11.064 -36.498 1.00 95.62 635 PHE A CA 1
ATOM 4840 C C . PHE A 1 635 ? 8.775 11.244 -35.069 1.00 95.62 635 PHE A C 1
ATOM 4842 O O . PHE A 1 635 ? 9.367 10.749 -34.104 1.00 95.62 635 PHE A O 1
ATOM 4849 N N . GLN A 1 636 ? 7.655 11.953 -34.924 1.00 93.44 636 GLN A N 1
ATOM 4850 C CA . GLN A 1 636 ? 7.044 12.177 -33.615 1.00 93.44 636 GLN A CA 1
ATOM 4851 C C . GLN A 1 636 ? 6.321 10.909 -33.142 1.00 93.44 636 GLN A C 1
ATOM 4853 O O . GLN A 1 636 ? 5.296 10.519 -33.702 1.00 93.44 636 GLN A O 1
ATOM 4858 N N . LEU A 1 637 ? 6.829 10.274 -32.082 1.00 92.56 637 LEU A N 1
ATOM 4859 C CA . LEU A 1 637 ? 6.202 9.080 -31.519 1.00 92.56 637 LEU A CA 1
ATOM 4860 C C . LEU A 1 637 ? 4.890 9.424 -30.807 1.00 92.56 637 LEU A C 1
ATOM 4862 O O . LEU A 1 637 ? 4.784 10.432 -30.099 1.00 92.56 637 LEU A O 1
ATOM 4866 N N . VAL A 1 638 ? 3.906 8.537 -30.970 1.00 90.44 638 VAL A N 1
ATOM 4867 C CA . VAL A 1 638 ? 2.571 8.666 -30.381 1.00 90.44 638 VAL A CA 1
ATOM 4868 C C . VAL A 1 638 ? 2.456 7.846 -29.104 1.00 90.44 638 VAL A C 1
ATOM 4870 O O . VAL A 1 638 ? 2.906 6.699 -29.003 1.00 90.44 638 VAL A O 1
ATOM 4873 N N . ARG A 1 639 ? 1.807 8.445 -28.109 1.00 89.75 639 ARG A N 1
ATOM 4874 C CA . ARG A 1 639 ? 1.533 7.827 -26.818 1.00 89.75 639 ARG A CA 1
ATOM 4875 C C . ARG A 1 639 ? 0.819 6.476 -26.953 1.00 89.75 639 ARG A C 1
ATOM 4877 O O . ARG A 1 639 ? -0.297 6.412 -27.464 1.00 89.75 639 ARG A O 1
ATOM 4884 N N . GLY A 1 640 ? 1.430 5.421 -26.420 1.00 89.44 640 GLY A N 1
ATOM 4885 C CA . GLY A 1 640 ? 0.896 4.059 -26.390 1.00 89.44 640 GLY A CA 1
ATOM 4886 C C . GLY A 1 640 ? 0.800 3.356 -27.746 1.00 89.44 640 GLY A C 1
ATOM 4887 O O . GLY A 1 640 ? 0.181 2.297 -27.811 1.00 89.44 640 GLY A O 1
ATOM 4888 N N . ALA A 1 641 ? 1.338 3.932 -28.825 1.00 92.12 641 ALA A N 1
ATOM 4889 C CA . ALA A 1 641 ? 1.364 3.281 -30.132 1.00 92.12 641 ALA A CA 1
ATOM 4890 C C . ALA A 1 641 ? 2.464 2.208 -30.191 1.00 92.12 641 ALA A C 1
ATOM 4892 O O . ALA A 1 641 ? 3.540 2.363 -29.610 1.00 92.12 641 ALA A O 1
ATOM 4893 N N . ILE A 1 642 ? 2.197 1.121 -30.915 1.00 95.06 642 ILE A N 1
ATOM 4894 C CA . ILE A 1 642 ? 3.130 0.007 -31.104 1.00 95.06 642 ILE A CA 1
ATOM 4895 C C . ILE A 1 642 ? 3.680 0.088 -32.523 1.00 95.06 642 ILE A C 1
ATOM 4897 O O . ILE A 1 642 ? 3.005 -0.294 -33.474 1.00 95.06 642 ILE A O 1
ATOM 4901 N N . LEU A 1 643 ? 4.905 0.573 -32.676 1.00 95.94 643 LEU A N 1
ATOM 4902 C CA . LEU A 1 643 ? 5.560 0.743 -33.965 1.00 95.94 643 LEU A CA 1
ATOM 4903 C C . LEU A 1 643 ? 6.522 -0.426 -34.219 1.00 95.94 643 LEU A C 1
ATOM 4905 O O . LEU A 1 643 ? 7.456 -0.652 -33.447 1.00 95.94 643 LEU A O 1
ATOM 4909 N N . LYS A 1 644 ? 6.293 -1.183 -35.300 1.00 97.75 644 LYS A N 1
ATOM 4910 C CA . LYS A 1 644 ? 7.058 -2.391 -35.652 1.00 97.75 644 LYS A CA 1
ATOM 4911 C C . LYS A 1 644 ? 7.601 -2.328 -37.080 1.00 97.75 644 LYS A C 1
ATOM 4913 O O . LYS A 1 644 ? 6.827 -2.308 -38.036 1.00 97.75 644 LYS A O 1
ATOM 4918 N N . GLY A 1 645 ? 8.921 -2.374 -37.213 1.00 97.50 645 GLY A N 1
ATOM 4919 C CA . GLY A 1 645 ? 9.641 -2.544 -38.473 1.00 97.50 645 GLY A CA 1
ATOM 4920 C C . GLY A 1 645 ? 9.943 -4.015 -38.750 1.00 97.50 645 GLY A C 1
ATOM 4921 O O . GLY A 1 645 ? 9.615 -4.895 -37.941 1.00 97.50 645 GLY A O 1
ATOM 4922 N N . GLY A 1 646 ? 10.571 -4.295 -39.889 1.00 97.00 646 GLY A N 1
ATOM 4923 C CA . GLY A 1 646 ? 11.005 -5.645 -40.237 1.00 97.00 646 GLY A CA 1
ATOM 4924 C C . GLY A 1 646 ? 10.004 -6.453 -41.058 1.00 97.00 646 GLY A C 1
ATOM 4925 O O . GLY A 1 646 ? 10.107 -7.678 -41.054 1.00 97.00 646 GLY A O 1
ATOM 4926 N N . TYR A 1 647 ? 9.013 -5.826 -41.702 1.00 98.00 647 TYR A N 1
ATOM 4927 C CA . TYR A 1 647 ? 8.012 -6.526 -42.518 1.00 98.00 647 TYR A CA 1
ATOM 4928 C C . TYR A 1 647 ? 8.397 -6.576 -43.998 1.00 98.00 647 TYR A C 1
ATOM 4930 O O . TYR A 1 647 ? 8.919 -5.608 -44.551 1.00 98.00 647 TYR A O 1
ATOM 4938 N N . ALA A 1 648 ? 8.080 -7.685 -44.669 1.00 96.56 648 ALA A N 1
ATOM 4939 C CA . ALA A 1 648 ? 8.298 -7.839 -46.106 1.00 96.56 648 ALA A CA 1
ATOM 4940 C C . ALA A 1 648 ? 7.583 -6.757 -46.931 1.00 96.56 648 ALA A C 1
ATOM 4942 O O . ALA A 1 648 ? 8.146 -6.300 -47.931 1.00 96.56 648 ALA A O 1
ATOM 4943 N N . GLY A 1 649 ? 6.396 -6.344 -46.471 1.00 94.50 649 GLY A N 1
ATOM 4944 C CA . GLY A 1 649 ? 5.665 -5.192 -46.979 1.00 94.50 649 GLY A CA 1
ATOM 4945 C C . GLY A 1 649 ? 4.946 -5.434 -48.305 1.00 94.50 649 GLY A C 1
ATOM 4946 O O . GLY A 1 649 ? 4.777 -6.567 -48.774 1.00 94.50 649 GLY A O 1
ATOM 4947 N N . TYR A 1 650 ? 4.494 -4.340 -48.906 1.00 93.56 650 TYR A N 1
ATOM 4948 C CA . TYR A 1 650 ? 3.736 -4.316 -50.148 1.00 93.56 650 TYR A CA 1
ATOM 4949 C C . TYR A 1 650 ? 4.463 -5.063 -51.282 1.00 93.56 650 TYR A C 1
ATOM 4951 O O . TYR A 1 650 ? 5.672 -4.949 -51.490 1.00 93.56 650 TYR A O 1
ATOM 4959 N N . GLY A 1 651 ? 3.708 -5.859 -52.046 1.00 88.81 651 GLY A N 1
ATOM 4960 C CA . GLY A 1 651 ? 4.222 -6.615 -53.194 1.00 88.81 651 GLY A CA 1
ATOM 4961 C C . GLY A 1 651 ? 4.980 -7.910 -52.858 1.00 88.81 651 GLY A C 1
ATOM 4962 O O . GLY A 1 651 ? 5.381 -8.628 -53.780 1.00 88.81 651 GLY A O 1
ATOM 4963 N N . ALA A 1 652 ? 5.159 -8.254 -51.578 1.00 92.75 652 ALA A N 1
ATOM 4964 C CA . ALA A 1 652 ? 5.711 -9.545 -51.168 1.00 92.75 652 ALA A CA 1
ATOM 4965 C C . ALA A 1 652 ? 4.687 -10.692 -51.299 1.00 92.75 652 ALA A C 1
ATOM 4967 O O . ALA A 1 652 ? 3.478 -10.482 -51.322 1.00 92.75 652 ALA A O 1
ATOM 4968 N N . THR A 1 653 ? 5.170 -11.940 -51.374 1.00 92.50 653 THR A N 1
ATOM 4969 C CA . THR A 1 653 ? 4.292 -13.133 -51.402 1.00 92.50 653 THR A CA 1
ATOM 4970 C C . THR A 1 653 ? 3.551 -13.335 -50.078 1.00 92.50 653 THR A C 1
ATOM 4972 O O . THR A 1 653 ? 2.423 -13.818 -50.077 1.00 92.50 653 THR A O 1
ATOM 4975 N N . ASP A 1 654 ? 4.188 -12.945 -48.976 1.00 94.50 654 ASP A N 1
ATOM 4976 C CA . ASP A 1 654 ? 3.595 -12.828 -47.648 1.00 94.50 654 ASP A CA 1
ATOM 4977 C C . ASP A 1 654 ? 3.999 -11.459 -47.067 1.00 94.50 654 ASP A C 1
ATOM 4979 O O . ASP A 1 654 ? 5.091 -11.340 -46.509 1.00 94.50 654 ASP A O 1
ATOM 4983 N N . PRO A 1 655 ? 3.189 -10.402 -47.275 1.00 93.75 655 PRO A N 1
ATOM 4984 C CA . PRO A 1 655 ? 3.480 -9.046 -46.793 1.00 93.75 655 PRO A CA 1
ATOM 4985 C C . PRO A 1 655 ? 3.640 -8.929 -45.272 1.00 93.75 655 PRO A C 1
ATOM 4987 O O . PRO A 1 655 ? 4.390 -8.074 -44.801 1.00 93.75 655 PRO A O 1
ATOM 4990 N N . ASP A 1 656 ? 2.984 -9.810 -44.507 1.00 95.00 656 ASP A N 1
ATOM 4991 C CA . ASP A 1 656 ? 3.057 -9.849 -43.043 1.00 95.00 656 ASP A CA 1
ATOM 4992 C C . ASP A 1 656 ? 4.246 -10.674 -42.518 1.00 95.00 656 ASP A C 1
ATOM 4994 O O . ASP A 1 656 ? 4.468 -10.720 -41.303 1.00 95.00 656 ASP A O 1
ATOM 4998 N N . ALA A 1 657 ? 5.044 -11.301 -43.394 1.00 96.12 657 ALA A N 1
ATOM 4999 C CA . ALA A 1 657 ? 6.274 -11.966 -42.981 1.00 96.12 657 ALA A CA 1
ATOM 5000 C C . ALA A 1 657 ? 7.214 -10.949 -42.316 1.00 96.12 657 ALA A C 1
ATOM 5002 O O . ALA A 1 657 ? 7.634 -9.976 -42.947 1.00 96.12 657 ALA A O 1
ATOM 5003 N N . ARG A 1 658 ? 7.551 -11.187 -41.042 1.00 96.50 658 ARG A N 1
ATOM 5004 C CA . ARG A 1 658 ? 8.391 -10.296 -40.238 1.00 96.50 658 ARG A CA 1
ATOM 5005 C C . ARG A 1 658 ? 9.700 -10.965 -39.836 1.00 96.50 658 ARG A C 1
ATOM 5007 O O . ARG A 1 658 ? 9.692 -11.967 -39.127 1.00 96.50 658 ARG A O 1
ATOM 5014 N N . ASP A 1 659 ? 10.805 -10.358 -40.239 1.00 94.56 659 ASP A N 1
ATOM 5015 C CA . ASP A 1 659 ? 12.159 -10.665 -39.781 1.00 94.56 659 ASP A CA 1
ATOM 5016 C C . ASP A 1 659 ? 13.011 -9.396 -39.962 1.00 94.56 659 ASP A C 1
ATOM 5018 O O . ASP A 1 659 ? 13.394 -9.084 -41.095 1.00 94.56 659 ASP A O 1
ATOM 5022 N N . PRO A 1 660 ? 13.301 -8.647 -38.881 1.00 92.69 660 PRO A N 1
ATOM 5023 C CA . PRO A 1 660 ? 14.094 -7.418 -38.952 1.00 92.69 660 PRO A CA 1
ATOM 5024 C C . PRO A 1 660 ? 15.485 -7.584 -39.582 1.00 92.69 660 PRO A C 1
ATOM 5026 O O . PRO A 1 660 ? 16.023 -6.607 -40.093 1.00 92.69 660 PRO A O 1
ATOM 5029 N N . ASN A 1 661 ? 16.051 -8.800 -39.608 1.00 88.25 661 ASN A N 1
ATOM 5030 C CA . ASN A 1 661 ? 17.353 -9.060 -40.235 1.00 88.25 661 ASN A CA 1
ATOM 5031 C C . ASN A 1 661 ? 17.261 -9.262 -41.757 1.00 88.25 661 ASN A C 1
ATOM 5033 O O . ASN A 1 661 ? 18.268 -9.151 -42.454 1.00 88.25 661 ASN A O 1
ATOM 5037 N N . ILE A 1 662 ? 16.080 -9.611 -42.278 1.00 92.88 662 ILE A N 1
ATOM 5038 C CA . ILE A 1 662 ? 15.849 -9.848 -43.714 1.00 92.88 662 ILE A CA 1
ATOM 5039 C C . ILE A 1 662 ? 15.157 -8.644 -44.356 1.00 92.88 662 ILE A C 1
ATOM 5041 O O . ILE A 1 662 ? 15.489 -8.252 -45.476 1.00 92.88 662 ILE A O 1
ATOM 5045 N N . TYR A 1 663 ? 14.180 -8.066 -43.662 1.00 96.12 663 TYR A N 1
ATOM 5046 C CA . TYR A 1 663 ? 13.314 -7.005 -44.165 1.00 96.12 663 TYR A CA 1
ATOM 5047 C C . TYR A 1 663 ? 13.609 -5.681 -43.463 1.00 96.12 663 TYR A C 1
ATOM 5049 O O . TYR A 1 663 ? 12.721 -5.069 -42.879 1.00 96.12 663 TYR A O 1
ATOM 5057 N N . GLU A 1 664 ? 14.869 -5.260 -43.501 1.00 96.44 664 GLU A N 1
ATOM 5058 C CA . GLU A 1 664 ? 15.349 -4.095 -42.761 1.00 96.44 664 GLU A CA 1
ATOM 5059 C C . GLU A 1 664 ? 14.501 -2.834 -43.023 1.00 96.44 664 GLU A C 1
ATOM 5061 O O . GLU A 1 664 ? 14.281 -2.420 -44.168 1.00 96.44 664 GLU A O 1
ATOM 5066 N N . THR A 1 665 ? 14.043 -2.214 -41.936 1.00 98.12 665 THR A N 1
ATOM 5067 C CA . THR A 1 665 ? 13.321 -0.940 -41.944 1.00 98.12 665 THR A CA 1
ATOM 5068 C C . THR A 1 665 ? 14.205 0.122 -41.301 1.00 98.12 665 THR A C 1
ATOM 5070 O O . THR A 1 665 ? 14.486 0.065 -40.104 1.00 98.12 665 THR A O 1
ATOM 5073 N N . ILE A 1 666 ? 14.640 1.094 -42.100 1.00 98.00 666 ILE A N 1
ATOM 5074 C CA . ILE A 1 666 ? 15.602 2.121 -41.695 1.00 98.00 666 ILE A CA 1
ATOM 5075 C C . ILE A 1 666 ? 14.864 3.447 -41.504 1.00 98.00 666 ILE A C 1
ATOM 5077 O O . ILE A 1 666 ? 14.248 3.950 -42.442 1.00 98.00 666 ILE A O 1
ATOM 5081 N N . LEU A 1 667 ? 14.961 4.034 -40.316 1.00 98.19 667 LEU A N 1
ATOM 5082 C CA . LEU A 1 667 ? 14.587 5.416 -40.033 1.00 98.19 667 LEU A CA 1
ATOM 5083 C C . LEU A 1 667 ? 15.859 6.259 -40.119 1.00 98.19 667 LEU A C 1
ATOM 5085 O O . LEU A 1 667 ? 16.799 6.051 -39.351 1.00 98.19 667 LEU A O 1
ATOM 5089 N N . SER A 1 668 ? 15.914 7.158 -41.099 1.00 97.12 668 SER A N 1
ATOM 5090 C CA . SER A 1 668 ? 17.129 7.898 -41.430 1.00 97.12 668 SER A CA 1
ATOM 5091 C C . SER A 1 668 ? 16.930 9.403 -41.307 1.00 97.12 668 SER A C 1
ATOM 5093 O O . SER A 1 668 ? 15.997 9.954 -41.891 1.00 97.12 668 SER A O 1
ATOM 5095 N N . GLY A 1 669 ? 17.834 10.049 -40.574 1.00 96.50 669 GLY A N 1
ATOM 5096 C CA . GLY A 1 669 ? 17.937 11.499 -40.462 1.00 96.50 669 GLY A CA 1
ATOM 5097 C C . GLY A 1 669 ? 18.753 12.173 -41.563 1.00 96.50 669 GLY A C 1
ATOM 5098 O O . GLY A 1 669 ? 18.754 13.394 -41.619 1.00 96.50 669 GLY A O 1
ATOM 5099 N N . ASP A 1 670 ? 19.403 11.409 -42.447 1.00 95.56 670 ASP A N 1
ATOM 5100 C CA . ASP A 1 670 ? 20.121 11.920 -43.623 1.00 95.56 670 ASP A CA 1
ATOM 5101 C C . ASP A 1 670 ? 19.098 12.406 -44.657 1.00 95.56 670 ASP A C 1
ATOM 5103 O O . ASP A 1 670 ? 18.532 11.609 -45.417 1.00 95.56 670 ASP A O 1
ATOM 5107 N N . LEU A 1 671 ? 18.787 13.702 -44.659 1.00 93.81 671 LEU A N 1
ATOM 5108 C CA . LEU A 1 671 ? 17.682 14.245 -45.446 1.00 93.81 671 LEU A CA 1
ATOM 5109 C C . LEU A 1 671 ? 18.028 14.273 -46.944 1.00 93.81 671 LEU A C 1
ATOM 5111 O O . LEU A 1 671 ? 17.207 13.830 -47.763 1.00 93.81 671 LEU A O 1
ATOM 5115 N N . ALA A 1 672 ? 19.243 14.679 -47.327 1.00 91.44 672 ALA A N 1
ATOM 5116 C CA . ALA A 1 672 ? 19.665 14.778 -48.726 1.00 91.44 672 ALA A CA 1
ATOM 5117 C C . ALA A 1 672 ? 20.354 13.519 -49.294 1.00 91.44 672 ALA A C 1
ATOM 5119 O O . ALA A 1 672 ? 20.524 13.426 -50.515 1.00 91.44 672 ALA A O 1
ATOM 5120 N N . GLY A 1 673 ? 20.611 12.486 -48.484 1.00 90.25 673 GLY A N 1
ATOM 5121 C CA . GLY A 1 673 ? 21.162 11.202 -48.941 1.00 90.25 673 GLY A CA 1
ATOM 5122 C C . GLY A 1 673 ? 22.662 11.251 -49.248 1.00 90.25 673 GLY A C 1
ATOM 5123 O O . GLY A 1 673 ? 23.108 10.582 -50.186 1.00 90.25 673 GLY A O 1
ATOM 5124 N N . ASN A 1 674 ? 23.404 12.118 -48.564 1.00 91.44 674 ASN A N 1
ATOM 5125 C CA . ASN A 1 674 ? 24.787 12.504 -48.864 1.00 91.44 674 ASN A CA 1
ATOM 5126 C C . ASN A 1 674 ? 25.769 12.182 -47.734 1.00 91.44 674 ASN A C 1
ATOM 5128 O O . ASN A 1 674 ? 26.949 12.511 -47.886 1.00 91.44 674 ASN A O 1
ATOM 5132 N N . ASP A 1 675 ? 25.326 11.520 -46.662 1.00 90.31 675 ASP A N 1
ATOM 5133 C CA . ASP A 1 675 ? 26.205 11.073 -45.585 1.00 90.31 675 ASP A CA 1
ATOM 5134 C C . ASP A 1 675 ? 27.322 10.168 -46.130 1.00 90.31 675 ASP A C 1
ATOM 5136 O O . ASP A 1 675 ? 27.085 9.169 -46.817 1.00 90.31 675 ASP A O 1
ATOM 5140 N N . ILE A 1 676 ? 28.568 10.514 -45.800 1.00 82.69 676 ILE A N 1
ATOM 5141 C CA . ILE A 1 676 ? 29.746 9.692 -46.081 1.00 82.69 676 ILE A CA 1
ATOM 5142 C C . ILE A 1 676 ? 30.278 9.070 -44.790 1.00 82.69 676 ILE A C 1
ATOM 5144 O O . ILE A 1 676 ? 30.039 9.553 -43.683 1.00 82.69 676 ILE A O 1
ATOM 5148 N N . GLU A 1 677 ? 31.011 7.972 -44.934 1.00 75.25 677 GLU A N 1
ATOM 5149 C CA . GLU A 1 677 ? 31.713 7.347 -43.818 1.00 75.25 677 GLU A CA 1
ATOM 5150 C C . GLU A 1 677 ? 32.870 8.250 -43.361 1.00 75.25 677 GLU A C 1
ATOM 5152 O O . GLU A 1 677 ? 33.698 8.664 -44.178 1.00 75.25 677 GLU A O 1
ATOM 5157 N N . VAL A 1 678 ? 32.932 8.557 -42.061 1.00 70.06 678 VAL A N 1
ATOM 5158 C CA . VAL A 1 678 ? 34.036 9.328 -41.468 1.00 70.06 678 VAL A CA 1
ATOM 5159 C C . VAL A 1 678 ? 35.005 8.401 -40.744 1.00 70.06 678 VAL A C 1
ATOM 5161 O O . VAL A 1 678 ? 34.610 7.388 -40.170 1.00 70.06 678 VAL A O 1
ATOM 5164 N N . THR A 1 679 ? 36.279 8.786 -40.714 1.00 67.31 679 THR A N 1
ATOM 5165 C CA . THR A 1 679 ? 37.331 8.021 -40.031 1.00 67.31 679 THR A CA 1
ATOM 5166 C C . THR A 1 679 ? 37.207 8.070 -38.501 1.00 67.31 679 THR A C 1
ATOM 5168 O O . THR A 1 679 ? 37.567 7.101 -37.840 1.00 67.31 679 THR A O 1
ATOM 5171 N N . TYR A 1 680 ? 36.695 9.170 -37.930 1.00 68.50 680 TYR A N 1
ATOM 5172 C CA . TYR A 1 680 ? 36.519 9.346 -36.483 1.00 68.50 680 TYR A CA 1
ATOM 5173 C C . TYR A 1 680 ? 35.081 9.765 -36.149 1.00 68.50 680 TYR A C 1
ATOM 5175 O O . TYR A 1 680 ? 34.677 10.855 -36.548 1.00 68.50 680 TYR A O 1
ATOM 5183 N N . PRO A 1 681 ? 34.307 8.974 -35.380 1.00 71.94 681 PRO A N 1
ATOM 5184 C CA . PRO A 1 681 ? 32.906 9.293 -35.085 1.00 71.94 681 PRO A CA 1
ATOM 5185 C C . PRO A 1 681 ? 32.680 10.676 -34.447 1.00 71.94 681 PRO A C 1
ATOM 5187 O O . PRO A 1 681 ? 31.631 11.278 -34.654 1.00 71.94 681 PRO A O 1
ATOM 5190 N N . LEU A 1 682 ? 33.647 11.230 -33.703 1.00 73.38 682 LEU A N 1
ATOM 5191 C CA . LEU A 1 682 ? 33.566 12.597 -33.147 1.00 73.38 682 LEU A CA 1
ATOM 5192 C C . LEU A 1 682 ? 33.502 13.697 -34.218 1.00 73.38 682 LEU A C 1
ATOM 5194 O O . LEU A 1 682 ? 32.992 14.782 -33.943 1.00 73.38 682 LEU A O 1
ATOM 5198 N N . ASP A 1 683 ? 33.956 13.416 -35.439 1.00 78.44 683 ASP A N 1
ATOM 5199 C CA . ASP A 1 683 ? 33.882 14.362 -36.551 1.00 78.44 683 ASP A CA 1
ATOM 5200 C C . ASP A 1 683 ? 32.461 14.469 -37.127 1.00 78.44 683 ASP A C 1
ATOM 5202 O O . ASP A 1 683 ? 32.172 15.440 -37.827 1.00 78.44 683 ASP A O 1
ATOM 5206 N N . PHE A 1 684 ? 31.548 13.538 -36.798 1.00 80.94 684 PHE A N 1
ATOM 5207 C CA . PHE A 1 684 ? 30.176 13.547 -37.318 1.00 80.94 684 PHE A CA 1
ATOM 5208 C C . PHE A 1 684 ? 29.440 14.863 -37.066 1.00 80.94 684 PHE A C 1
ATOM 5210 O O . PHE A 1 684 ? 28.744 15.338 -37.960 1.00 80.94 684 PHE A O 1
ATOM 5217 N N . LEU A 1 685 ? 29.613 15.472 -35.888 1.00 84.44 685 LEU A N 1
ATOM 5218 C CA . LEU A 1 685 ? 28.861 16.669 -35.502 1.00 84.44 685 LEU A CA 1
ATOM 5219 C C . LEU A 1 685 ? 29.116 17.865 -36.434 1.00 84.44 685 LEU A C 1
ATOM 5221 O O . LEU A 1 685 ? 28.235 18.702 -36.639 1.00 84.44 685 LEU A O 1
ATOM 5225 N N . ASN A 1 686 ? 30.328 17.936 -36.993 1.00 84.94 686 ASN A N 1
ATOM 5226 C CA . ASN A 1 686 ? 30.802 19.048 -37.816 1.00 84.94 686 ASN A CA 1
ATOM 5227 C C . ASN A 1 686 ? 31.069 18.643 -39.277 1.00 84.94 686 ASN A C 1
ATOM 5229 O O . ASN A 1 686 ? 31.633 19.442 -40.030 1.00 84.94 686 ASN A O 1
ATOM 5233 N N . ASP A 1 687 ? 30.709 17.421 -39.680 1.00 85.94 687 ASP A N 1
ATOM 5234 C CA . ASP A 1 687 ? 30.896 16.952 -41.052 1.00 85.94 687 ASP A CA 1
ATOM 5235 C C . ASP A 1 687 ? 29.999 17.761 -42.010 1.00 85.94 687 ASP A C 1
ATOM 5237 O O . ASP A 1 687 ? 28.775 17.762 -41.849 1.00 85.94 687 ASP A O 1
ATOM 5241 N N . PRO A 1 688 ? 30.565 18.424 -43.040 1.00 86.69 688 PRO A N 1
ATOM 5242 C CA . PRO A 1 688 ? 29.788 19.145 -44.043 1.00 86.69 688 PRO A CA 1
ATOM 5243 C C . PRO A 1 688 ? 28.688 18.322 -44.724 1.00 86.69 688 PRO A C 1
ATOM 5245 O O . PRO A 1 688 ? 27.710 18.913 -45.179 1.00 86.69 688 PRO A O 1
ATOM 5248 N N . CYS A 1 689 ? 28.843 16.998 -44.823 1.00 87.06 689 CYS A N 1
ATOM 5249 C CA . CYS A 1 689 ? 27.862 16.114 -45.452 1.00 87.06 689 CYS A CA 1
ATOM 5250 C C . CYS A 1 689 ? 26.663 15.790 -44.554 1.00 87.06 689 CYS A C 1
ATOM 5252 O O . CYS A 1 689 ? 25.687 15.293 -45.084 1.00 87.06 689 CYS A O 1
ATOM 5254 N N . ARG A 1 690 ? 26.739 16.095 -43.250 1.00 90.00 690 ARG A N 1
ATOM 5255 C CA . ARG A 1 690 ? 25.696 15.835 -42.240 1.00 90.00 690 ARG A CA 1
ATOM 5256 C C . ARG A 1 690 ? 24.965 17.101 -41.793 1.00 90.00 690 ARG A C 1
ATOM 5258 O O . ARG A 1 690 ? 24.201 17.082 -40.829 1.00 90.00 690 ARG A O 1
ATOM 5265 N N . MET A 1 691 ? 25.258 18.238 -42.424 1.00 89.00 691 MET A N 1
ATOM 5266 C CA . MET A 1 691 ? 24.691 19.541 -42.053 1.00 89.00 691 MET A CA 1
ATOM 5267 C C . MET A 1 691 ? 23.226 19.694 -42.465 1.00 89.00 691 MET A C 1
ATOM 5269 O O . MET A 1 691 ? 22.554 20.597 -41.973 1.00 89.00 691 MET A O 1
ATOM 5273 N N . ASP A 1 692 ? 22.753 18.866 -43.393 1.00 90.69 692 ASP A N 1
ATOM 5274 C CA . ASP A 1 692 ? 21.348 18.798 -43.784 1.00 90.69 692 ASP A CA 1
ATOM 5275 C C . ASP A 1 692 ? 20.545 17.787 -42.962 1.00 90.69 692 ASP A C 1
ATOM 5277 O O . ASP A 1 692 ? 19.326 17.752 -43.100 1.00 90.69 692 ASP A O 1
ATOM 5281 N N . ASN A 1 693 ? 21.197 16.996 -42.109 1.00 95.06 693 ASN A N 1
ATOM 5282 C CA . ASN A 1 693 ? 20.534 15.962 -41.334 1.00 95.06 693 ASN A CA 1
ATOM 5283 C C . ASN A 1 693 ? 19.591 16.560 -40.293 1.00 95.06 693 ASN A C 1
ATOM 5285 O O . ASN A 1 693 ? 19.825 17.647 -39.759 1.00 95.06 693 ASN A O 1
ATOM 5289 N N . CYS A 1 694 ? 18.543 15.815 -39.948 1.00 96.19 694 CYS A N 1
ATOM 5290 C CA . CYS A 1 694 ? 17.711 16.203 -38.822 1.00 96.19 694 CYS A CA 1
ATOM 5291 C C . CYS A 1 694 ? 18.453 16.072 -37.486 1.00 96.19 694 CYS A C 1
ATOM 5293 O O . CYS A 1 694 ? 19.288 15.180 -37.307 1.00 96.19 694 CYS A O 1
ATOM 5295 N N . TYR A 1 695 ? 18.074 16.896 -36.510 1.00 96.06 695 TYR A N 1
ATOM 5296 C CA . TYR A 1 695 ? 18.594 16.818 -35.150 1.00 96.06 695 TYR A CA 1
ATOM 5297 C C . TYR A 1 695 ? 18.257 15.475 -34.499 1.00 96.06 695 TYR A C 1
ATOM 5299 O O . TYR A 1 695 ? 19.150 14.811 -33.982 1.00 96.06 695 TYR A O 1
ATOM 5307 N N . HIS A 1 696 ? 16.990 15.054 -34.573 1.00 95.50 696 HIS A N 1
ATOM 5308 C CA . HIS A 1 696 ? 16.496 13.834 -33.933 1.00 95.50 696 HIS A CA 1
ATOM 5309 C C . HIS A 1 696 ? 15.729 12.992 -34.946 1.00 95.50 696 HIS A C 1
ATOM 5311 O O . HIS A 1 696 ? 14.687 13.429 -35.441 1.00 95.50 696 HIS A O 1
ATOM 5317 N N . VAL A 1 697 ? 16.184 11.766 -35.216 1.00 97.25 697 VAL A N 1
ATOM 5318 C CA . VAL A 1 697 ? 15.443 10.862 -36.115 1.00 97.25 697 VAL A CA 1
ATOM 5319 C C . VAL A 1 697 ? 14.043 10.591 -35.560 1.00 97.25 697 VAL A C 1
ATOM 5321 O O . VAL A 1 697 ? 13.061 10.651 -36.301 1.00 97.25 697 VAL A O 1
ATOM 5324 N N . LEU A 1 698 ? 13.940 10.351 -34.248 1.00 95.62 698 LEU A N 1
ATOM 5325 C CA . LEU A 1 698 ? 12.671 10.244 -33.533 1.00 95.62 698 LEU A CA 1
ATOM 5326 C C . LEU A 1 698 ? 12.606 11.196 -32.336 1.00 95.62 698 LEU A C 1
ATOM 5328 O O . LEU A 1 698 ? 13.596 11.436 -31.644 1.00 95.62 698 LEU A O 1
ATOM 5332 N N . ASN A 1 699 ? 11.394 11.649 -32.028 1.00 93.06 699 ASN A N 1
ATOM 5333 C CA . ASN A 1 699 ? 11.099 12.423 -30.829 1.00 93.06 699 ASN A CA 1
ATOM 5334 C C . ASN A 1 699 ? 10.086 11.668 -29.957 1.00 93.06 699 ASN A C 1
ATOM 5336 O O . ASN A 1 699 ? 8.949 11.423 -30.372 1.00 93.06 699 ASN A O 1
ATOM 5340 N N . GLY A 1 700 ? 10.499 11.296 -28.743 1.00 90.00 700 GLY A N 1
ATOM 5341 C CA . GLY A 1 700 ? 9.691 10.530 -27.793 1.00 90.00 700 GLY A CA 1
ATOM 5342 C C . GLY A 1 700 ? 9.024 11.366 -26.699 1.00 90.00 700 GLY A C 1
ATOM 5343 O O . GLY A 1 700 ? 8.367 10.797 -25.834 1.00 90.00 700 GLY A O 1
ATOM 5344 N N . SER A 1 701 ? 9.105 12.700 -26.740 1.00 85.19 701 SER A N 1
ATOM 5345 C CA . SER A 1 701 ? 8.539 13.597 -25.709 1.00 85.19 701 SER A CA 1
ATOM 5346 C C . SER A 1 701 ? 7.013 13.498 -25.494 1.00 85.19 701 SER A C 1
ATOM 5348 O O . SER A 1 701 ? 6.491 14.018 -24.508 1.00 85.19 701 SER A O 1
ATOM 5350 N N . GLY A 1 702 ? 6.286 12.819 -26.389 1.00 78.31 702 GLY A N 1
ATOM 5351 C CA . GLY A 1 702 ? 4.855 12.510 -26.268 1.00 78.31 702 GLY A CA 1
ATOM 5352 C C . GLY A 1 702 ? 4.534 11.041 -25.961 1.00 78.31 702 GLY A C 1
ATOM 5353 O O . GLY A 1 702 ? 3.358 10.678 -25.931 1.00 78.31 702 GLY A O 1
ATOM 5354 N N . ALA A 1 703 ? 5.548 10.195 -25.778 1.00 85.69 703 ALA A N 1
ATOM 5355 C CA . ALA A 1 703 ? 5.400 8.764 -25.548 1.00 85.69 703 ALA A CA 1
ATOM 5356 C C . ALA A 1 703 ? 5.143 8.423 -24.069 1.00 85.69 703 ALA A C 1
ATOM 5358 O O . ALA A 1 703 ? 5.235 9.272 -23.186 1.00 85.69 703 ALA A O 1
ATOM 5359 N N . ASP A 1 704 ? 4.787 7.166 -23.801 1.00 85.12 704 ASP A N 1
ATOM 5360 C CA . ASP A 1 704 ? 4.788 6.594 -22.451 1.00 85.12 704 ASP A CA 1
ATOM 5361 C C . ASP A 1 704 ? 5.374 5.166 -22.486 1.00 85.12 704 ASP A C 1
ATOM 5363 O O . ASP A 1 704 ? 5.626 4.663 -23.583 1.00 85.12 704 ASP A O 1
ATOM 5367 N N . PRO A 1 705 ? 5.562 4.478 -21.342 1.00 82.94 705 PRO A N 1
ATOM 5368 C CA . PRO A 1 705 ? 6.137 3.125 -21.308 1.00 82.94 705 PRO A CA 1
ATOM 5369 C C . PRO A 1 705 ? 5.398 2.043 -22.104 1.00 82.94 705 PRO A C 1
ATOM 5371 O O . PRO A 1 705 ? 5.933 0.949 -22.274 1.00 82.94 705 PRO A O 1
ATOM 5374 N N . ASN A 1 706 ? 4.184 2.316 -22.595 1.00 86.50 706 ASN A N 1
ATOM 5375 C CA . ASN A 1 706 ? 3.450 1.423 -23.497 1.00 86.50 706 ASN A CA 1
ATOM 5376 C C . ASN A 1 706 ? 3.644 1.779 -24.977 1.00 86.50 706 ASN A C 1
ATOM 5378 O O . ASN A 1 706 ? 3.160 1.047 -25.837 1.00 86.50 706 ASN A O 1
ATOM 5382 N N . THR A 1 707 ? 4.307 2.893 -25.293 1.00 91.69 707 THR A N 1
ATOM 5383 C CA . THR A 1 707 ? 4.813 3.148 -26.640 1.00 91.69 707 THR A CA 1
ATOM 5384 C C . THR A 1 707 ? 5.963 2.176 -26.895 1.00 91.69 707 THR A C 1
ATOM 5386 O O . THR A 1 707 ? 6.931 2.144 -26.134 1.00 91.69 707 THR A O 1
ATOM 5389 N N . ILE A 1 708 ? 5.852 1.375 -27.954 1.00 93.75 708 ILE A N 1
ATOM 5390 C CA . ILE A 1 708 ? 6.836 0.342 -28.303 1.00 93.75 708 ILE A CA 1
ATOM 5391 C C . ILE A 1 708 ? 7.473 0.693 -29.643 1.00 93.75 708 ILE A C 1
ATOM 5393 O O . ILE A 1 708 ? 6.759 0.962 -30.608 1.00 93.75 708 ILE A O 1
ATOM 5397 N N . LEU A 1 709 ? 8.801 0.632 -29.709 1.00 95.19 709 LEU A N 1
ATOM 5398 C CA . LEU A 1 709 ? 9.589 0.715 -30.934 1.00 95.19 709 LEU A CA 1
ATOM 5399 C C . LEU A 1 709 ? 10.337 -0.610 -31.125 1.00 95.19 709 LEU A C 1
ATOM 5401 O O . LEU A 1 709 ? 11.214 -0.934 -30.327 1.00 95.19 709 LEU A O 1
ATOM 5405 N N . ASP A 1 710 ? 9.982 -1.386 -32.151 1.00 97.19 710 ASP A N 1
ATOM 5406 C CA . ASP A 1 710 ? 10.510 -2.743 -32.352 1.00 97.19 710 ASP A CA 1
ATOM 5407 C C . ASP A 1 710 ? 11.004 -2.991 -33.789 1.00 97.19 710 ASP A C 1
ATOM 5409 O O . ASP A 1 710 ? 10.225 -2.933 -34.743 1.00 97.19 710 ASP A O 1
ATOM 5413 N N . GLY A 1 711 ? 12.280 -3.358 -33.949 1.00 97.31 711 GLY A N 1
ATOM 5414 C CA . GLY A 1 711 ? 12.820 -3.872 -35.214 1.00 97.31 711 GLY A CA 1
ATOM 5415 C C . GLY A 1 711 ? 13.194 -2.811 -36.249 1.00 97.31 711 GLY A C 1
ATOM 5416 O O . GLY A 1 711 ? 12.968 -3.035 -37.438 1.00 97.31 711 GLY A O 1
ATOM 5417 N N . PHE A 1 712 ? 13.722 -1.665 -35.813 1.00 98.12 712 PHE A N 1
ATOM 5418 C CA . PHE A 1 712 ? 14.178 -0.585 -36.696 1.00 98.12 712 PHE A CA 1
ATOM 5419 C C . PHE A 1 712 ? 15.690 -0.393 -36.646 1.00 98.12 712 PHE A C 1
ATOM 5421 O O . PHE A 1 712 ? 16.304 -0.538 -35.589 1.00 98.12 712 PHE A O 1
ATOM 5428 N N . THR A 1 713 ? 16.262 0.036 -37.767 1.00 98.19 713 THR A N 1
ATOM 5429 C CA . THR A 1 713 ? 17.585 0.667 -37.824 1.00 98.19 713 THR A CA 1
ATOM 5430 C C . THR A 1 713 ? 17.400 2.187 -37.771 1.00 98.19 713 THR A C 1
ATOM 5432 O O . THR A 1 713 ? 16.703 2.742 -38.611 1.00 98.19 713 THR A O 1
ATOM 5435 N N . ILE A 1 714 ? 17.998 2.870 -36.797 1.00 98.00 714 ILE A N 1
ATOM 5436 C CA . ILE A 1 714 ? 17.935 4.321 -36.584 1.00 98.00 714 ILE A CA 1
ATOM 5437 C C . ILE A 1 714 ? 19.316 4.917 -36.872 1.00 98.00 714 ILE A C 1
ATOM 5439 O O . ILE A 1 714 ? 20.300 4.581 -36.201 1.00 98.00 714 ILE A O 1
ATOM 5443 N N . THR A 1 715 ? 19.399 5.807 -37.860 1.00 96.62 715 THR A N 1
ATOM 5444 C CA . THR A 1 715 ? 20.681 6.361 -38.319 1.00 96.62 715 THR A CA 1
ATOM 5445 C C . THR A 1 715 ? 20.577 7.787 -38.851 1.00 96.62 715 THR A C 1
ATOM 5447 O O . THR A 1 715 ? 19.497 8.249 -39.204 1.00 96.62 715 THR A O 1
ATOM 5450 N N . GLY A 1 716 ? 21.711 8.477 -38.969 1.00 94.31 716 GLY A N 1
ATOM 5451 C CA . GLY A 1 716 ? 21.808 9.762 -39.660 1.00 94.31 716 GLY A CA 1
ATOM 5452 C C . GLY A 1 716 ? 21.281 10.955 -38.867 1.00 94.31 716 GLY A C 1
ATOM 5453 O O . GLY A 1 716 ? 21.203 12.035 -39.428 1.00 94.31 716 GLY A O 1
ATOM 5454 N N . GLY A 1 717 ? 20.936 10.814 -37.586 1.00 96.62 717 GLY A N 1
ATOM 5455 C CA . GLY A 1 717 ? 20.637 11.976 -36.747 1.00 96.62 717 GLY A CA 1
ATOM 5456 C C . GLY A 1 717 ? 21.893 12.778 -36.400 1.00 96.62 717 GLY A C 1
ATOM 5457 O O . GLY A 1 717 ? 22.949 12.190 -36.143 1.00 96.62 717 GLY A O 1
ATOM 5458 N N . ASN A 1 718 ? 21.794 14.108 -36.388 1.00 95.75 718 ASN A N 1
ATOM 5459 C CA . ASN A 1 718 ? 22.905 15.009 -36.085 1.00 95.75 718 ASN A CA 1
ATOM 5460 C C . ASN A 1 718 ? 22.454 16.197 -35.215 1.00 95.75 718 ASN A C 1
ATOM 5462 O O . ASN A 1 718 ? 22.248 17.303 -35.708 1.00 95.75 718 ASN A O 1
ATOM 5466 N N . ALA A 1 719 ? 22.302 15.977 -33.909 1.00 95.88 719 ALA A N 1
ATOM 5467 C CA . ALA A 1 719 ? 21.858 16.981 -32.944 1.00 95.88 719 ALA A CA 1
ATOM 5468 C C . ALA A 1 719 ? 22.976 18.000 -32.629 1.00 95.88 719 ALA A C 1
ATOM 5470 O O . ALA A 1 719 ? 23.664 17.901 -31.611 1.00 95.88 719 ALA A O 1
ATOM 5471 N N . ASN A 1 720 ? 23.189 18.965 -33.530 1.00 93.00 720 ASN A N 1
ATOM 5472 C CA . ASN A 1 720 ? 24.196 20.031 -33.425 1.00 93.00 720 ASN A CA 1
ATOM 5473 C C . ASN A 1 720 ? 23.591 21.449 -33.284 1.00 93.00 720 ASN A C 1
ATOM 5475 O O . ASN A 1 720 ? 24.255 22.446 -33.585 1.00 93.00 720 ASN A O 1
ATOM 5479 N N . GLY A 1 721 ? 22.328 21.542 -32.851 1.00 91.56 721 GLY A N 1
ATOM 5480 C CA . GLY A 1 721 ? 21.554 22.785 -32.761 1.00 91.56 721 GLY A CA 1
ATOM 5481 C C . GLY A 1 721 ? 21.645 23.537 -31.421 1.00 91.56 721 GLY A C 1
ATOM 5482 O O . GLY A 1 721 ? 22.589 23.390 -30.649 1.00 91.56 721 GLY A O 1
ATOM 5483 N N . ASP A 1 722 ? 20.656 24.402 -31.143 1.00 92.06 722 ASP A N 1
ATOM 5484 C CA . ASP A 1 722 ? 20.583 25.196 -29.900 1.00 92.06 722 ASP A CA 1
ATOM 5485 C C . ASP A 1 722 ? 20.147 24.339 -28.698 1.00 92.06 722 ASP A C 1
ATOM 5487 O O . ASP A 1 722 ? 19.019 23.840 -28.640 1.00 92.06 722 ASP A O 1
ATOM 5491 N N . TRP A 1 723 ? 21.011 24.263 -27.684 1.00 90.94 723 TRP A N 1
ATOM 5492 C CA . TRP A 1 723 ? 20.771 23.540 -26.431 1.00 90.94 723 TRP A CA 1
ATOM 5493 C C . TRP A 1 723 ? 19.510 23.961 -25.675 1.00 90.94 723 TRP A C 1
ATOM 5495 O O . TRP A 1 723 ? 18.930 23.184 -24.916 1.00 90.94 723 TRP A O 1
ATOM 5505 N N . ARG A 1 724 ? 19.041 25.199 -25.871 1.00 90.75 724 ARG A N 1
ATOM 5506 C CA . ARG A 1 724 ? 17.826 25.707 -25.210 1.00 90.75 724 ARG A CA 1
ATOM 5507 C C . ARG A 1 724 ? 16.549 25.078 -25.747 1.00 90.75 724 ARG A C 1
ATOM 5509 O O . ARG A 1 724 ? 15.525 25.144 -25.069 1.00 90.75 724 ARG A O 1
ATOM 5516 N N . LEU A 1 725 ? 16.611 24.535 -26.959 1.00 88.25 725 LEU A N 1
ATOM 5517 C CA . LEU A 1 725 ? 15.506 23.855 -27.627 1.00 88.25 725 LEU A CA 1
ATOM 5518 C C . LEU A 1 725 ? 15.646 22.328 -27.545 1.00 88.25 725 LEU A C 1
ATOM 5520 O O . LEU A 1 725 ? 14.732 21.617 -27.941 1.00 88.25 725 LEU A O 1
ATOM 5524 N N . GLY A 1 726 ? 16.762 21.829 -26.998 1.00 90.69 726 GLY A N 1
ATOM 5525 C CA . GLY A 1 726 ? 17.083 20.403 -26.941 1.00 90.69 726 GLY A CA 1
ATOM 5526 C C . GLY A 1 726 ? 17.688 19.844 -28.230 1.00 90.69 726 GLY A C 1
ATOM 5527 O O . GLY A 1 726 ? 17.936 18.648 -28.305 1.00 90.69 726 GLY A O 1
ATOM 5528 N N . HIS A 1 727 ? 17.978 20.690 -29.222 1.00 93.75 727 HIS A N 1
ATOM 5529 C CA . HIS A 1 727 ? 18.476 20.279 -30.543 1.00 93.75 727 HIS A CA 1
ATOM 5530 C C . HIS A 1 727 ? 19.943 19.810 -30.544 1.00 93.75 727 HIS A C 1
ATOM 5532 O O . HIS A 1 727 ? 20.504 19.514 -31.596 1.00 93.75 727 HIS A O 1
ATOM 5538 N N . ASP A 1 728 ? 20.586 19.773 -29.380 1.00 94.31 728 ASP A N 1
ATOM 5539 C CA . ASP A 1 728 ? 21.950 19.294 -29.156 1.00 94.31 728 ASP A CA 1
ATOM 5540 C C . ASP A 1 728 ? 21.995 17.883 -28.533 1.00 94.31 728 ASP A C 1
ATOM 5542 O O . ASP A 1 728 ? 23.064 17.361 -28.213 1.00 94.31 728 ASP A O 1
ATOM 5546 N N . LYS A 1 729 ? 20.833 17.250 -28.344 1.00 94.56 729 LYS A N 1
ATOM 5547 C CA . LYS A 1 729 ? 20.667 16.025 -27.552 1.00 94.56 729 LYS A CA 1
ATOM 5548 C C . LYS A 1 729 ? 20.018 14.908 -28.349 1.00 94.56 729 LYS A C 1
ATOM 5550 O O . LYS A 1 729 ? 19.024 15.154 -29.007 1.00 94.56 729 LYS A O 1
ATOM 5555 N N . GLY A 1 730 ? 20.471 13.663 -28.231 1.00 94.94 730 GLY A N 1
ATOM 5556 C CA . GLY A 1 730 ? 19.705 12.523 -28.752 1.00 94.94 730 GLY A CA 1
ATOM 5557 C C . GLY A 1 730 ? 19.619 12.504 -30.276 1.00 94.94 730 GLY A C 1
ATOM 5558 O O . GLY A 1 730 ? 18.557 12.783 -30.829 1.00 94.94 730 GLY A O 1
ATOM 5559 N N . GLY A 1 731 ? 20.717 12.170 -30.960 1.00 95.06 731 GLY A N 1
ATOM 5560 C CA . GLY A 1 731 ? 20.746 12.137 -32.428 1.00 95.06 731 GLY A CA 1
ATOM 5561 C C . GLY A 1 731 ? 19.756 11.120 -33.006 1.00 95.06 731 GLY A C 1
ATOM 5562 O O . GLY A 1 731 ? 18.973 11.420 -33.905 1.00 95.06 731 GLY A O 1
ATOM 5563 N N . GLY A 1 732 ? 19.727 9.911 -32.443 1.00 96.25 732 GLY A N 1
ATOM 5564 C CA . GLY A 1 732 ? 18.714 8.913 -32.786 1.00 96.25 732 GLY A CA 1
ATOM 5565 C C . GLY A 1 732 ? 17.346 9.250 -32.185 1.00 96.25 732 GLY A C 1
ATOM 5566 O O . GLY A 1 732 ? 16.369 9.385 -32.920 1.00 96.25 732 GLY A O 1
ATOM 5567 N N . ILE A 1 733 ? 17.270 9.375 -30.854 1.00 94.69 733 ILE A N 1
ATOM 5568 C CA . ILE A 1 733 ? 16.023 9.655 -30.121 1.00 94.69 733 ILE A CA 1
ATOM 5569 C C . ILE A 1 733 ? 16.220 10.756 -29.076 1.00 94.69 733 ILE A C 1
ATOM 5571 O O . ILE A 1 733 ? 17.033 10.624 -28.153 1.00 94.69 733 ILE A O 1
ATOM 5575 N N . PHE A 1 734 ? 15.382 11.790 -29.162 1.00 90.62 734 PHE A N 1
ATOM 5576 C CA . PHE A 1 734 ? 15.228 12.810 -28.127 1.00 90.62 734 PHE A CA 1
ATOM 5577 C C . PHE A 1 734 ? 14.112 12.424 -27.143 1.00 90.62 734 PHE A C 1
ATOM 5579 O O . PHE A 1 734 ? 12.941 12.389 -27.528 1.00 90.62 734 PHE A O 1
ATOM 5586 N N . ALA A 1 735 ? 14.505 12.154 -25.888 1.00 68.88 735 ALA A N 1
ATOM 5587 C CA . ALA A 1 735 ? 13.683 11.723 -24.743 1.00 68.88 735 ALA A CA 1
ATOM 5588 C C . ALA A 1 735 ? 12.909 10.397 -24.934 1.00 68.88 735 ALA A C 1
ATOM 5590 O O . ALA A 1 735 ? 12.119 10.244 -25.861 1.00 68.88 735 ALA A O 1
ATOM 5591 N N . CYS A 1 736 ? 13.103 9.423 -24.040 1.00 61.97 736 CYS A N 1
ATOM 5592 C CA . CYS A 1 736 ? 12.505 8.091 -24.137 1.00 61.97 736 CYS A CA 1
ATOM 5593 C C . CYS A 1 736 ? 11.939 7.624 -22.783 1.00 61.97 736 CYS A C 1
ATOM 5595 O O . CYS A 1 736 ? 12.640 7.091 -21.930 1.00 61.97 736 CYS A O 1
ATOM 5597 N N . ASP A 1 737 ? 10.616 7.725 -22.654 1.00 78.19 737 ASP A N 1
ATOM 5598 C CA . ASP A 1 737 ? 9.817 6.794 -21.841 1.00 78.19 737 ASP A CA 1
ATOM 5599 C C . ASP A 1 737 ? 9.449 5.531 -22.656 1.00 78.19 737 ASP A C 1
ATOM 5601 O O . ASP A 1 737 ? 8.623 4.734 -22.235 1.00 78.19 737 ASP A O 1
ATOM 5605 N N . VAL A 1 738 ? 10.021 5.344 -23.850 1.00 85.62 738 VAL A N 1
ATOM 5606 C CA . VAL A 1 738 ? 9.625 4.338 -24.851 1.00 85.62 738 VAL A CA 1
ATOM 5607 C C . VAL A 1 738 ? 10.232 2.969 -24.534 1.00 85.62 738 VAL A C 1
ATOM 5609 O O . VAL A 1 738 ? 11.398 2.862 -24.164 1.00 85.62 738 VAL A O 1
ATOM 5612 N N . SER A 1 739 ? 9.481 1.889 -24.758 1.00 91.88 739 SER A N 1
ATOM 5613 C CA . SER A 1 739 ? 10.061 0.544 -24.796 1.00 91.88 739 SER A CA 1
ATOM 5614 C C . SER A 1 739 ? 10.734 0.303 -26.149 1.00 91.88 739 SER A C 1
ATOM 5616 O O . SER A 1 739 ? 10.061 0.233 -27.177 1.00 91.88 739 SER A O 1
ATOM 5618 N N . VAL A 1 740 ? 12.060 0.164 -26.155 1.00 93.50 740 VAL A N 1
ATOM 5619 C CA . VAL A 1 740 ? 12.861 -0.030 -27.373 1.00 93.50 740 VAL A CA 1
ATOM 5620 C C . VAL A 1 740 ? 13.333 -1.480 -27.446 1.00 93.50 740 VAL A C 1
ATOM 5622 O O . VAL A 1 740 ? 14.030 -1.954 -26.549 1.00 93.50 740 VAL A O 1
ATOM 5625 N N . ALA A 1 741 ? 12.971 -2.193 -28.510 1.00 95.25 741 ALA A N 1
ATOM 5626 C CA . ALA A 1 741 ? 13.270 -3.612 -28.674 1.00 95.25 741 ALA A CA 1
ATOM 5627 C C . ALA A 1 741 ? 13.855 -3.933 -30.056 1.00 95.25 741 ALA A C 1
ATOM 5629 O O . ALA A 1 741 ? 13.402 -3.405 -31.065 1.00 95.25 741 ALA A O 1
ATOM 5630 N N . ASN A 1 742 ? 14.836 -4.834 -30.130 1.00 96.44 742 ASN A N 1
ATOM 5631 C CA . ASN A 1 742 ? 15.381 -5.349 -31.398 1.00 96.44 742 ASN A CA 1
ATOM 5632 C C . ASN A 1 742 ? 15.799 -4.241 -32.393 1.00 96.44 742 ASN A C 1
ATOM 5634 O O . ASN A 1 742 ? 15.654 -4.408 -33.603 1.00 96.44 742 ASN A O 1
ATOM 5638 N N . CYS A 1 743 ? 16.240 -3.085 -31.890 1.00 97.06 743 CYS A N 1
ATOM 5639 C CA . CYS A 1 743 ? 16.588 -1.929 -32.715 1.00 97.06 743 CYS A CA 1
ATOM 5640 C C . CYS A 1 743 ? 18.101 -1.778 -32.854 1.00 97.06 743 CYS A C 1
ATOM 5642 O O . CYS A 1 743 ? 18.868 -2.107 -31.946 1.00 97.06 743 CYS A O 1
ATOM 5644 N N . ILE A 1 744 ? 18.522 -1.221 -33.981 1.00 97.81 744 ILE A N 1
ATOM 5645 C CA . ILE A 1 744 ? 19.909 -0.884 -34.276 1.00 97.81 744 ILE A CA 1
ATOM 5646 C C . ILE A 1 744 ? 20.033 0.638 -34.286 1.00 97.81 744 ILE A C 1
ATOM 5648 O O . ILE A 1 744 ? 19.269 1.306 -34.965 1.00 97.81 744 ILE A O 1
ATOM 5652 N N . PHE A 1 745 ? 21.003 1.193 -33.568 1.00 97.25 745 PHE A N 1
ATOM 5653 C CA . PHE A 1 745 ? 21.332 2.617 -33.583 1.00 97.25 745 PHE A CA 1
ATOM 5654 C C . PHE A 1 745 ? 22.754 2.774 -34.089 1.00 97.25 745 PHE A C 1
ATOM 5656 O O . PHE A 1 745 ? 23.682 2.289 -33.436 1.00 97.25 745 PHE A O 1
ATOM 5663 N N . HIS A 1 746 ? 22.950 3.452 -35.217 1.00 94.94 746 HIS A N 1
ATOM 5664 C CA . HIS A 1 746 ? 24.302 3.689 -35.709 1.00 94.94 746 HIS A CA 1
ATOM 5665 C C . HIS A 1 746 ? 24.477 4.993 -36.461 1.00 94.94 746 HIS A C 1
ATOM 5667 O O . HIS A 1 746 ? 23.553 5.484 -37.103 1.00 94.94 746 HIS A O 1
ATOM 5673 N N . GLY A 1 747 ? 25.695 5.538 -36.427 1.00 92.12 747 GLY A N 1
ATOM 5674 C CA . GLY A 1 747 ? 26.026 6.756 -37.163 1.00 92.12 747 GLY A CA 1
ATOM 5675 C C . GLY A 1 747 ? 25.177 7.960 -36.754 1.00 92.12 747 GLY A C 1
ATOM 5676 O O . GLY A 1 747 ? 24.942 8.831 -37.589 1.00 92.12 747 GLY A O 1
ATOM 5677 N N . ASN A 1 748 ? 24.679 7.985 -35.514 1.00 95.94 748 ASN A N 1
ATOM 5678 C CA . ASN A 1 748 ? 23.981 9.133 -34.943 1.00 95.94 748 ASN A CA 1
ATOM 5679 C C . ASN A 1 748 ? 24.961 9.976 -34.120 1.00 95.94 748 ASN A C 1
ATOM 5681 O O . ASN A 1 748 ? 25.862 9.434 -33.471 1.00 95.94 748 ASN A O 1
ATOM 5685 N N . SER A 1 749 ? 24.786 11.294 -34.159 1.00 95.12 749 SER A N 1
ATOM 5686 C CA . SER A 1 749 ? 25.670 12.268 -33.525 1.00 95.12 749 SER A CA 1
ATOM 5687 C C . SER A 1 749 ? 24.880 13.294 -32.717 1.00 95.12 749 SER A C 1
ATOM 5689 O O . SER A 1 749 ? 23.801 13.710 -33.134 1.00 95.12 749 SER A O 1
ATOM 5691 N N . ALA A 1 750 ? 25.414 13.711 -31.571 1.00 96.06 750 ALA A N 1
ATOM 5692 C CA . ALA A 1 750 ? 24.846 14.755 -30.717 1.00 96.06 750 ALA A CA 1
ATOM 5693 C C . ALA A 1 750 ? 25.941 15.461 -29.899 1.00 96.06 750 ALA A C 1
ATOM 5695 O O . ALA A 1 750 ? 27.106 15.063 -29.924 1.00 96.06 750 ALA A O 1
ATOM 5696 N N . VAL A 1 751 ? 25.589 16.484 -29.123 1.00 95.38 751 VAL A N 1
ATOM 5697 C CA . VAL A 1 751 ? 26.440 16.955 -28.016 1.00 95.38 751 VAL A CA 1
ATOM 5698 C C . VAL A 1 751 ? 26.302 16.005 -26.822 1.00 95.38 751 VAL A C 1
ATOM 5700 O O . VAL A 1 751 ? 27.310 15.563 -26.269 1.00 95.38 751 VAL A O 1
ATOM 5703 N N . GLU A 1 752 ? 25.072 15.609 -26.487 1.00 95.06 752 GLU A N 1
ATOM 5704 C CA . GLU A 1 752 ? 24.758 14.643 -25.428 1.00 95.06 752 GLU A CA 1
ATOM 5705 C C . GLU A 1 752 ? 23.864 13.510 -25.971 1.00 95.06 752 GLU A C 1
ATOM 5707 O O . GLU A 1 752 ? 22.784 13.761 -26.503 1.00 95.06 752 GLU A O 1
ATOM 5712 N N . GLY A 1 753 ? 24.272 12.247 -25.820 1.00 94.31 753 GLY A N 1
ATOM 5713 C CA . GLY A 1 753 ? 23.458 11.095 -26.219 1.00 94.31 753 GLY A CA 1
ATOM 5714 C C . GLY A 1 753 ? 23.420 10.887 -27.730 1.00 94.31 753 GLY A C 1
ATOM 5715 O O . GLY A 1 753 ? 22.404 11.163 -28.360 1.00 94.31 753 GLY A O 1
ATOM 5716 N N . GLY A 1 754 ? 24.505 10.394 -28.332 1.00 94.44 754 GLY A N 1
ATOM 5717 C CA . GLY A 1 754 ? 24.581 10.225 -29.791 1.00 94.44 754 GLY A CA 1
ATOM 5718 C C . GLY A 1 754 ? 23.446 9.359 -30.344 1.00 94.44 754 GLY A C 1
ATOM 5719 O O . GLY A 1 754 ? 22.762 9.751 -31.286 1.00 94.44 754 GLY A O 1
ATOM 5720 N N . GLY A 1 755 ? 23.177 8.221 -29.702 1.00 95.31 755 GLY A N 1
ATOM 5721 C CA . GLY A 1 755 ? 21.994 7.403 -29.973 1.00 95.31 755 GLY A CA 1
ATOM 5722 C C . GLY A 1 755 ? 20.738 7.938 -29.280 1.00 95.31 755 GLY A C 1
ATOM 5723 O O . GLY A 1 755 ? 19.766 8.276 -29.950 1.00 95.31 755 GLY A O 1
ATOM 5724 N N . ILE A 1 756 ? 20.739 7.997 -27.945 1.00 95.06 756 ILE A N 1
ATOM 5725 C CA . ILE A 1 756 ? 19.577 8.357 -27.115 1.00 95.06 756 ILE A CA 1
ATOM 5726 C C . ILE A 1 756 ? 20.006 9.313 -25.992 1.00 95.06 756 ILE A C 1
ATOM 5728 O O . ILE A 1 756 ? 20.994 9.068 -25.301 1.00 95.06 756 ILE A O 1
ATOM 5732 N N . PHE A 1 757 ? 19.245 10.384 -25.759 1.00 92.81 757 PHE A N 1
ATOM 5733 C CA . PHE A 1 757 ? 19.534 11.319 -24.663 1.00 92.81 757 PHE A CA 1
ATOM 5734 C C . PHE A 1 757 ? 19.053 10.814 -23.287 1.00 92.81 757 PHE A C 1
ATOM 5736 O O . PHE A 1 757 ? 19.826 10.720 -22.341 1.00 92.81 757 PHE A O 1
ATOM 5743 N N . GLU A 1 758 ? 17.797 10.406 -23.163 1.00 87.19 758 GLU A N 1
ATOM 5744 C CA . GLU A 1 758 ? 17.226 9.905 -21.905 1.00 87.19 758 GLU A CA 1
ATOM 5745 C C . GLU A 1 758 ? 16.422 8.652 -22.201 1.00 87.19 758 GLU A C 1
ATOM 5747 O O . GLU A 1 758 ? 15.609 8.688 -23.113 1.00 87.19 758 GLU A O 1
ATOM 5752 N N . SER A 1 759 ? 16.651 7.564 -21.467 1.00 82.12 759 SER A N 1
ATOM 5753 C CA . SER A 1 759 ? 15.955 6.287 -21.630 1.00 82.12 759 SER A CA 1
ATOM 5754 C C . SER A 1 759 ? 15.469 5.759 -20.284 1.00 82.12 759 SER A C 1
ATOM 5756 O O . SER A 1 759 ? 16.162 4.986 -19.623 1.00 82.12 759 SER A O 1
ATOM 5758 N N . ASP A 1 760 ? 14.269 6.159 -19.887 1.00 86.06 760 ASP A N 1
ATOM 5759 C CA . ASP A 1 760 ? 13.569 5.654 -18.703 1.00 86.06 760 ASP A CA 1
ATOM 5760 C C . ASP A 1 760 ? 12.726 4.403 -19.021 1.00 86.06 760 ASP A C 1
ATOM 5762 O O . ASP A 1 760 ? 12.445 3.586 -18.138 1.00 86.06 760 ASP A O 1
ATOM 5766 N N . GLY A 1 761 ? 12.392 4.190 -20.299 1.00 86.06 761 GLY A N 1
ATOM 5767 C CA . GLY A 1 761 ? 11.791 2.951 -20.794 1.00 86.06 761 GLY A CA 1
ATOM 5768 C C . GLY A 1 761 ? 12.789 1.784 -20.943 1.00 86.06 761 GLY A C 1
ATOM 5769 O O . GLY A 1 761 ? 14.007 1.991 -20.971 1.00 86.06 761 GLY A O 1
ATOM 5770 N N . PRO A 1 762 ? 12.299 0.527 -21.016 1.00 91.62 762 PRO A N 1
ATOM 5771 C CA . PRO A 1 762 ? 13.147 -0.656 -21.153 1.00 91.62 762 PRO A CA 1
ATOM 5772 C C . PRO A 1 762 ? 13.791 -0.747 -22.544 1.00 91.62 762 PRO A C 1
ATOM 5774 O O . PRO A 1 762 ? 13.109 -0.590 -23.558 1.00 91.62 762 PRO A O 1
ATOM 5777 N N . VAL A 1 763 ? 15.079 -1.102 -22.590 1.00 93.44 763 VAL A N 1
ATOM 5778 C CA . VAL A 1 763 ? 15.849 -1.299 -23.832 1.00 93.44 763 VAL A CA 1
ATOM 5779 C C . VAL A 1 763 ? 16.277 -2.763 -23.933 1.00 93.44 763 VAL A C 1
ATOM 5781 O O . VAL A 1 763 ? 17.022 -3.248 -23.085 1.00 93.44 763 VAL A O 1
ATOM 5784 N N . THR A 1 764 ? 15.798 -3.498 -24.939 1.00 95.88 764 THR A N 1
ATOM 5785 C CA . THR A 1 764 ? 15.999 -4.957 -25.032 1.00 95.88 764 THR A CA 1
ATOM 5786 C C . THR A 1 764 ? 16.482 -5.401 -26.408 1.00 95.88 764 THR A C 1
ATOM 5788 O O . THR A 1 764 ? 15.895 -5.033 -27.420 1.00 95.88 764 THR A O 1
ATOM 5791 N N . ASN A 1 765 ? 17.503 -6.259 -26.465 1.00 96.44 765 ASN A N 1
ATOM 5792 C CA . ASN A 1 765 ? 18.061 -6.799 -27.715 1.00 96.44 765 ASN A CA 1
ATOM 5793 C C . ASN A 1 765 ? 18.486 -5.703 -28.718 1.00 96.44 765 ASN A C 1
ATOM 5795 O O . ASN A 1 765 ? 18.342 -5.880 -29.926 1.00 96.44 765 ASN A O 1
ATOM 5799 N N . CYS A 1 766 ? 18.956 -4.550 -28.236 1.00 96.81 766 CYS A N 1
ATOM 5800 C CA . CYS A 1 766 ? 19.333 -3.432 -29.101 1.00 96.81 766 CYS A CA 1
ATOM 5801 C C . CYS A 1 766 ? 20.839 -3.394 -29.363 1.00 96.81 766 CYS A C 1
ATOM 5803 O O . CYS A 1 766 ? 21.642 -3.759 -28.500 1.00 96.81 766 CYS A O 1
ATOM 5805 N N . PHE A 1 767 ? 21.228 -2.893 -30.535 1.00 97.50 767 PHE A N 1
ATOM 5806 C CA . PHE A 1 767 ? 22.626 -2.737 -30.919 1.00 97.50 767 PHE A CA 1
ATOM 5807 C C . PHE A 1 767 ? 22.960 -1.278 -31.235 1.00 97.50 767 PHE A C 1
ATOM 5809 O O . PHE A 1 767 ? 22.537 -0.740 -32.250 1.00 97.50 767 PHE A O 1
ATOM 5816 N N . PHE A 1 768 ? 23.748 -0.643 -30.373 1.00 97.38 768 PHE A N 1
ATOM 5817 C CA . PHE A 1 768 ? 24.257 0.712 -30.546 1.00 97.38 768 PHE A CA 1
ATOM 5818 C C . PHE A 1 768 ? 25.694 0.641 -31.045 1.00 97.38 768 PHE A C 1
ATOM 5820 O O . PHE A 1 768 ? 26.576 0.254 -30.273 1.00 97.38 768 PHE A O 1
ATOM 5827 N N . TYR A 1 769 ? 25.961 1.016 -32.295 1.00 94.56 769 TYR A N 1
ATOM 5828 C CA . TYR A 1 769 ? 27.329 1.030 -32.801 1.00 94.56 769 TYR A CA 1
ATOM 5829 C C . TYR A 1 769 ? 27.710 2.281 -33.576 1.00 94.56 769 TYR A C 1
ATOM 5831 O O . TYR A 1 769 ? 26.923 2.813 -34.346 1.00 94.56 769 TYR A O 1
ATOM 5839 N N . GLY A 1 770 ? 28.943 2.753 -33.386 1.00 91.44 770 GLY A N 1
ATOM 5840 C CA . GLY A 1 770 ? 29.441 3.925 -34.107 1.00 91.44 770 GLY A CA 1
ATOM 5841 C C . GLY A 1 770 ? 28.582 5.178 -33.906 1.00 91.44 770 GLY A C 1
ATOM 5842 O O . GLY A 1 770 ? 28.435 5.954 -34.842 1.00 91.44 770 GLY A O 1
ATOM 5843 N N . ASN A 1 771 ? 27.955 5.354 -32.739 1.00 95.50 771 ASN A N 1
ATOM 5844 C CA . ASN A 1 771 ? 27.299 6.610 -32.372 1.00 95.50 771 ASN A CA 1
ATOM 5845 C C . ASN A 1 771 ? 28.297 7.524 -31.651 1.00 95.50 771 ASN A C 1
ATOM 5847 O O . ASN A 1 771 ? 29.282 7.055 -31.069 1.00 95.50 771 ASN A O 1
ATOM 5851 N N . SER A 1 772 ? 28.055 8.829 -31.707 1.00 94.81 772 SER A N 1
ATOM 5852 C CA . SER A 1 772 ? 29.007 9.835 -31.249 1.00 94.81 772 SER A CA 1
ATOM 5853 C C . SER A 1 772 ? 28.342 10.941 -30.440 1.00 94.81 772 SER A C 1
ATOM 5855 O O . SER A 1 772 ? 27.285 11.440 -30.815 1.00 94.81 772 SER A O 1
ATOM 5857 N N . ALA A 1 773 ? 28.973 11.350 -29.345 1.00 95.62 773 ALA A N 1
ATOM 5858 C CA . ALA A 1 773 ? 28.577 12.521 -28.576 1.00 95.62 773 ALA A CA 1
ATOM 5859 C C . ALA A 1 773 ? 29.781 13.445 -28.363 1.00 95.62 773 ALA A C 1
ATOM 5861 O O . ALA A 1 773 ? 30.856 12.987 -27.990 1.00 95.62 773 ALA A O 1
ATOM 5862 N N . ALA A 1 774 ? 29.626 14.752 -28.558 1.00 93.81 774 ALA A N 1
ATOM 5863 C CA . ALA A 1 774 ? 30.727 15.691 -28.323 1.00 93.81 774 ALA A CA 1
ATOM 5864 C C . ALA A 1 774 ? 31.142 15.728 -26.841 1.00 93.81 774 ALA A C 1
ATOM 5866 O O . ALA A 1 774 ? 32.328 15.835 -26.517 1.00 93.81 774 ALA A O 1
ATOM 5867 N N . GLU A 1 775 ? 30.164 15.609 -25.940 1.00 94.19 775 GLU A N 1
ATOM 5868 C CA . GLU A 1 775 ? 30.368 15.691 -24.499 1.00 94.19 775 GLU A CA 1
ATOM 5869 C C . GLU A 1 775 ? 30.088 14.356 -23.805 1.00 94.19 775 GLU A C 1
ATOM 5871 O O . GLU A 1 775 ? 31.005 13.749 -23.260 1.00 94.19 775 GLU A O 1
ATOM 5876 N N . GLN A 1 776 ? 28.856 13.858 -23.808 1.00 94.62 776 GLN A N 1
ATOM 5877 C CA . GLN A 1 776 ? 28.474 12.791 -22.877 1.00 94.62 776 GLN A CA 1
ATOM 5878 C C . GLN A 1 776 ? 27.606 11.721 -23.548 1.00 94.62 776 GLN A C 1
ATOM 5880 O O . GLN A 1 776 ? 26.615 12.047 -24.197 1.00 94.62 776 GLN A O 1
ATOM 5885 N N . GLY A 1 777 ? 27.938 10.443 -23.341 1.00 93.94 777 GLY A N 1
ATOM 5886 C CA . GLY A 1 777 ? 27.092 9.307 -23.715 1.00 93.94 777 GLY A CA 1
ATOM 5887 C C . GLY A 1 777 ? 27.045 9.065 -25.218 1.00 93.94 777 GLY A C 1
ATOM 5888 O O . GLY A 1 777 ? 26.089 9.460 -25.881 1.00 93.94 777 GLY A O 1
ATOM 5889 N N . GLY A 1 778 ? 28.060 8.399 -25.768 1.00 94.06 778 GLY A N 1
ATOM 5890 C CA . GLY A 1 778 ? 28.164 8.201 -27.219 1.00 94.06 778 GLY A CA 1
ATOM 5891 C C . GLY A 1 778 ? 26.989 7.403 -27.780 1.00 94.06 778 GLY A C 1
ATOM 5892 O O . GLY A 1 778 ? 26.441 7.764 -28.818 1.00 94.06 778 GLY A O 1
ATOM 5893 N N . ALA A 1 779 ? 26.531 6.376 -27.057 1.00 95.94 779 ALA A N 1
ATOM 5894 C CA . ALA A 1 779 ? 25.267 5.707 -27.350 1.00 95.94 779 ALA A CA 1
ATOM 5895 C C . ALA A 1 779 ? 24.104 6.287 -26.540 1.00 95.94 779 ALA A C 1
ATOM 5897 O O . ALA A 1 779 ? 23.123 6.716 -27.140 1.00 95.94 779 ALA A O 1
ATOM 5898 N N . ILE A 1 780 ? 24.193 6.294 -25.204 1.00 95.94 780 ILE A N 1
ATOM 5899 C CA . ILE A 1 780 ? 23.106 6.763 -24.329 1.00 95.94 780 ILE A CA 1
ATOM 5900 C C . ILE A 1 780 ? 23.649 7.740 -23.286 1.00 95.94 780 ILE A C 1
ATOM 5902 O O . ILE A 1 780 ? 24.613 7.436 -22.584 1.00 95.94 780 ILE A O 1
ATOM 5906 N N . TYR A 1 781 ? 23.024 8.903 -23.133 1.00 94.88 781 TYR A N 1
ATOM 5907 C CA . TYR A 1 781 ? 23.415 9.852 -22.088 1.00 94.88 781 TYR A CA 1
ATOM 5908 C C . TYR A 1 781 ? 22.891 9.435 -20.706 1.00 94.88 781 TYR A C 1
ATOM 5910 O O . TYR A 1 781 ? 23.665 9.291 -19.758 1.00 94.88 781 TYR A O 1
ATOM 5918 N N . TRP A 1 782 ? 21.595 9.151 -20.596 1.00 91.50 782 TRP A N 1
ATOM 5919 C CA . TRP A 1 782 ? 20.965 8.741 -19.343 1.00 91.50 782 TRP A CA 1
ATOM 5920 C C . TRP A 1 782 ? 20.147 7.461 -19.514 1.00 91.50 782 TRP A C 1
ATOM 5922 O O . TRP A 1 782 ? 19.177 7.435 -20.268 1.00 91.50 782 TRP A O 1
ATOM 5932 N N . SER A 1 783 ? 20.517 6.398 -18.796 1.00 87.12 783 SER A N 1
ATOM 5933 C CA . SER A 1 783 ? 19.819 5.104 -18.811 1.00 87.12 783 SER A CA 1
ATOM 5934 C C . SER A 1 783 ? 19.114 4.857 -17.475 1.00 87.12 783 SER A C 1
ATOM 5936 O O . SER A 1 783 ? 19.719 4.336 -16.534 1.00 87.12 783 SER A O 1
ATOM 5938 N N . GLY A 1 784 ? 17.844 5.249 -17.373 1.00 87.62 784 GLY A N 1
ATOM 5939 C CA . GLY A 1 784 ? 17.003 5.053 -16.187 1.00 87.62 784 GLY A CA 1
ATOM 5940 C C . GLY A 1 784 ? 16.251 3.719 -16.167 1.00 87.62 784 GLY A C 1
ATOM 5941 O O . GLY A 1 784 ? 16.080 3.124 -15.101 1.00 87.62 784 GLY A O 1
ATOM 5942 N N . GLY A 1 785 ? 15.843 3.223 -17.337 1.00 88.12 785 GLY A N 1
ATOM 5943 C CA . GLY A 1 785 ? 15.118 1.963 -17.507 1.00 88.12 785 GLY A CA 1
ATOM 5944 C C . GLY A 1 785 ? 16.021 0.721 -17.526 1.00 88.12 785 GLY A C 1
ATOM 5945 O O . GLY A 1 785 ? 17.244 0.834 -17.641 1.00 88.12 785 GLY A O 1
ATOM 5946 N N . PRO A 1 786 ? 15.448 -0.495 -17.409 1.00 93.06 786 PRO A N 1
ATOM 5947 C CA . PRO A 1 786 ? 16.220 -1.728 -17.483 1.00 93.06 786 PRO A CA 1
ATOM 5948 C C . PRO A 1 786 ? 16.749 -1.967 -18.905 1.00 93.06 786 PRO A C 1
ATOM 5950 O O . PRO A 1 786 ? 16.007 -1.841 -19.882 1.00 93.06 786 PRO A O 1
ATOM 5953 N N . ALA A 1 787 ? 18.010 -2.382 -19.016 1.00 94.25 787 ALA A N 1
ATOM 5954 C CA . ALA A 1 787 ? 18.627 -2.771 -20.282 1.00 94.25 787 ALA A CA 1
ATOM 5955 C C . ALA A 1 787 ? 18.934 -4.275 -20.291 1.00 94.25 787 ALA A C 1
ATOM 5957 O O . ALA A 1 787 ? 19.521 -4.794 -19.340 1.00 94.25 787 ALA A O 1
ATOM 5958 N N . THR A 1 788 ? 18.540 -5.002 -21.337 1.00 97.12 788 THR A N 1
ATOM 5959 C CA . THR A 1 788 ? 18.746 -6.461 -21.425 1.00 97.12 788 THR A CA 1
ATOM 5960 C C . THR A 1 788 ? 19.218 -6.888 -22.808 1.00 97.12 788 THR A C 1
ATOM 5962 O O . THR A 1 788 ? 18.615 -6.506 -23.807 1.00 97.12 788 THR A O 1
ATOM 5965 N N . ASN A 1 789 ? 20.262 -7.719 -22.882 1.00 96.75 789 ASN A N 1
ATOM 5966 C CA . ASN A 1 789 ? 20.818 -8.232 -24.145 1.00 96.75 789 ASN A CA 1
ATOM 5967 C C . ASN A 1 789 ? 21.235 -7.120 -25.130 1.00 96.75 789 ASN A C 1
ATOM 5969 O O . ASN A 1 789 ? 21.114 -7.280 -26.345 1.00 96.75 789 ASN A O 1
ATOM 5973 N N . CYS A 1 790 ? 21.676 -5.969 -24.622 1.00 97.19 790 CYS A N 1
ATOM 5974 C CA . CYS A 1 790 ? 22.061 -4.836 -25.461 1.00 97.19 790 CYS A CA 1
ATOM 5975 C C . CYS A 1 790 ? 23.565 -4.831 -25.727 1.00 97.19 790 CYS A C 1
ATOM 5977 O O . CYS A 1 790 ? 24.364 -5.099 -24.830 1.00 97.19 790 CYS A O 1
ATOM 5979 N N . THR A 1 791 ? 23.957 -4.468 -26.945 1.00 97.50 791 THR A N 1
ATOM 5980 C CA . THR A 1 791 ? 25.363 -4.288 -27.320 1.00 97.50 791 THR A CA 1
ATOM 5981 C C . THR A 1 791 ? 25.643 -2.818 -27.615 1.00 97.50 791 THR A C 1
ATOM 5983 O O . THR A 1 791 ? 24.914 -2.183 -28.368 1.00 97.50 791 THR A O 1
ATOM 5986 N N . PHE A 1 792 ? 26.722 -2.288 -27.053 1.00 97.62 792 PHE A N 1
ATOM 5987 C CA . PHE A 1 792 ? 27.252 -0.947 -27.265 1.00 97.62 792 PHE A CA 1
ATOM 5988 C C . PHE A 1 792 ? 28.659 -1.101 -27.839 1.00 97.62 792 PHE A C 1
ATOM 5990 O O . PHE A 1 792 ? 29.569 -1.472 -27.102 1.00 97.62 792 PHE A O 1
ATOM 5997 N N . SER A 1 793 ? 28.847 -0.884 -29.143 1.00 95.31 793 SER A N 1
ATOM 5998 C CA . SER A 1 793 ? 30.116 -1.150 -29.826 1.00 95.31 793 SER A CA 1
ATOM 5999 C C . SER A 1 793 ? 30.681 0.054 -30.577 1.00 95.31 793 SER A C 1
ATOM 6001 O O . SER A 1 793 ? 30.052 0.557 -31.499 1.00 95.31 793 SER A O 1
ATOM 6003 N N . GLY A 1 794 ? 31.908 0.478 -30.286 1.00 92.19 794 GLY A N 1
ATOM 6004 C CA . GLY A 1 794 ? 32.562 1.530 -31.079 1.00 92.19 794 GLY A CA 1
ATOM 6005 C C . GLY A 1 794 ? 31.900 2.906 -30.967 1.00 92.19 794 GLY A C 1
ATOM 6006 O O . GLY A 1 794 ? 31.999 3.706 -31.893 1.00 92.19 794 GLY A O 1
ATOM 6007 N N . ASN A 1 795 ? 31.182 3.176 -29.876 1.00 95.75 795 ASN A N 1
ATOM 6008 C CA . ASN A 1 795 ? 30.598 4.491 -29.625 1.00 95.75 795 ASN A CA 1
ATOM 6009 C C . ASN A 1 795 ? 31.643 5.415 -28.981 1.00 95.75 795 ASN A C 1
ATOM 6011 O O . ASN A 1 795 ? 32.524 4.948 -28.251 1.00 95.75 795 ASN A O 1
ATOM 6015 N N . THR A 1 796 ? 31.571 6.715 -29.274 1.00 94.94 796 THR A N 1
ATOM 6016 C CA . THR A 1 796 ? 32.580 7.692 -28.831 1.00 94.94 796 THR A CA 1
ATOM 6017 C C . THR A 1 796 ? 31.957 8.878 -28.098 1.00 94.94 796 THR A C 1
ATOM 6019 O O . THR A 1 796 ? 30.949 9.410 -28.553 1.00 94.94 796 THR A O 1
ATOM 6022 N N . ALA A 1 797 ? 32.557 9.310 -26.987 1.00 95.62 797 ALA A N 1
ATOM 6023 C CA . ALA A 1 797 ? 32.166 10.534 -26.282 1.00 95.62 797 ALA A CA 1
ATOM 6024 C C . ALA A 1 797 ? 33.337 11.210 -25.556 1.00 95.62 797 ALA A C 1
ATOM 6026 O O . ALA A 1 797 ? 34.435 10.666 -25.523 1.00 95.62 797 ALA A O 1
ATOM 6027 N N . THR A 1 798 ? 33.125 12.365 -24.919 1.00 94.50 798 THR A N 1
ATOM 6028 C CA . THR A 1 798 ? 34.091 12.869 -23.925 1.00 94.50 798 THR A CA 1
ATOM 6029 C C . THR A 1 798 ? 33.959 12.099 -22.602 1.00 94.50 798 THR A C 1
ATOM 6031 O O . THR A 1 798 ? 34.962 11.634 -22.067 1.00 94.50 798 THR A O 1
ATOM 6034 N N . GLY A 1 799 ? 32.746 11.859 -22.103 1.00 94.50 799 GLY A N 1
ATOM 6035 C CA . GLY A 1 799 ? 32.486 10.971 -20.967 1.00 94.50 799 GLY A CA 1
ATOM 6036 C C . GLY A 1 799 ? 31.490 9.871 -21.320 1.00 94.50 799 GLY A C 1
ATOM 6037 O O . GLY A 1 799 ? 30.425 10.142 -21.873 1.00 94.50 799 GLY A O 1
ATOM 6038 N N . GLY A 1 800 ? 31.825 8.619 -21.000 1.00 95.44 800 GLY A N 1
ATOM 6039 C CA . GLY A 1 800 ? 30.923 7.488 -21.223 1.00 95.44 800 GLY A CA 1
ATOM 6040 C C . GLY A 1 800 ? 30.753 7.159 -22.702 1.00 95.44 800 GLY A C 1
ATOM 6041 O O . GLY A 1 800 ? 29.734 7.501 -23.299 1.00 95.44 800 GLY A O 1
ATOM 6042 N N . GLY A 1 801 ? 31.742 6.498 -23.308 1.00 94.38 801 GLY A N 1
ATOM 6043 C CA . GLY A 1 801 ? 31.734 6.215 -24.750 1.00 94.38 801 GLY A CA 1
ATOM 6044 C C . GLY A 1 801 ? 30.504 5.409 -25.168 1.00 94.38 801 GLY A C 1
ATOM 6045 O O . GLY A 1 801 ? 29.840 5.757 -26.138 1.00 94.38 801 GLY A O 1
ATOM 6046 N N . GLY A 1 802 ? 30.133 4.395 -24.383 1.00 96.12 802 GLY A N 1
ATOM 6047 C CA . GLY A 1 802 ? 28.826 3.746 -24.471 1.00 96.12 802 GLY A CA 1
ATOM 6048 C C . GLY A 1 802 ? 27.746 4.562 -23.757 1.00 96.12 802 GLY A C 1
ATOM 6049 O O . GLY A 1 802 ? 26.874 5.138 -24.406 1.00 96.12 802 GLY A O 1
ATOM 6050 N N . ILE A 1 803 ? 27.798 4.604 -22.422 1.00 97.06 803 ILE A N 1
ATOM 6051 C CA . ILE A 1 803 ? 26.779 5.265 -21.588 1.00 97.06 803 ILE A CA 1
ATOM 6052 C C . ILE A 1 803 ? 27.412 6.295 -20.651 1.00 97.06 803 ILE A C 1
ATOM 6054 O O . ILE A 1 803 ? 28.394 5.999 -19.974 1.00 97.06 803 ILE A O 1
ATOM 6058 N N . PHE A 1 804 ? 26.829 7.489 -20.539 1.00 96.88 804 PHE A N 1
ATOM 6059 C CA . PHE A 1 804 ? 27.285 8.473 -19.553 1.00 96.88 804 PHE A CA 1
ATOM 6060 C C . PHE A 1 804 ? 26.847 8.091 -18.133 1.00 96.88 804 PHE A C 1
ATOM 6062 O O . PHE A 1 804 ? 27.703 7.772 -17.307 1.00 96.88 804 PHE A O 1
ATOM 6069 N N . VAL A 1 805 ? 25.542 8.025 -17.845 1.00 95.56 805 VAL A N 1
ATOM 6070 C CA . VAL A 1 805 ? 25.051 7.568 -16.533 1.00 95.56 805 VAL A CA 1
ATOM 6071 C C . VAL A 1 805 ? 24.053 6.421 -16.657 1.00 95.56 805 VAL A C 1
ATOM 6073 O O . VAL A 1 805 ? 23.056 6.513 -17.372 1.00 95.56 805 VAL A O 1
ATOM 6076 N N . ASN A 1 806 ? 24.302 5.351 -15.901 1.00 93.38 806 ASN A N 1
ATOM 6077 C CA . ASN A 1 806 ? 23.396 4.221 -15.738 1.00 93.38 806 ASN A CA 1
ATOM 6078 C C . ASN A 1 806 ? 22.737 4.222 -14.348 1.00 93.38 806 ASN A C 1
ATOM 6080 O O . ASN A 1 806 ? 23.426 4.067 -13.340 1.00 93.38 806 ASN A O 1
ATOM 6084 N N . PHE A 1 807 ? 21.411 4.326 -14.289 1.00 93.44 807 PHE A N 1
ATOM 6085 C CA . PHE A 1 807 ? 20.600 4.158 -13.075 1.00 93.44 807 PHE A CA 1
ATOM 6086 C C . PHE A 1 807 ? 19.792 2.855 -13.075 1.00 93.44 807 PHE A C 1
ATOM 6088 O O . PHE A 1 807 ? 19.514 2.314 -12.003 1.00 93.44 807 PHE A O 1
ATOM 6095 N N . GLY A 1 808 ? 19.418 2.353 -14.253 1.00 90.88 808 GLY A N 1
ATOM 6096 C CA . GLY A 1 808 ? 18.621 1.142 -14.409 1.00 90.88 808 GLY A CA 1
ATOM 6097 C C . GLY A 1 808 ? 19.438 -0.154 -14.290 1.00 90.88 808 GLY A C 1
ATOM 6098 O O . GLY A 1 808 ? 20.658 -0.159 -14.469 1.00 90.88 808 GLY A O 1
ATOM 6099 N N . PRO A 1 809 ? 18.797 -1.294 -13.977 1.00 94.75 809 PRO A N 1
ATOM 6100 C CA . PRO A 1 809 ? 19.486 -2.576 -13.951 1.00 94.75 809 PRO A CA 1
ATOM 6101 C C . PRO A 1 809 ? 19.852 -3.024 -15.372 1.00 94.75 809 PRO A C 1
ATOM 6103 O O . PRO A 1 809 ? 19.040 -2.945 -16.294 1.00 94.75 809 PRO A O 1
ATOM 6106 N N . MET A 1 810 ? 21.062 -3.552 -15.539 1.00 95.31 810 MET A N 1
ATOM 6107 C CA . MET A 1 810 ? 21.561 -4.071 -16.813 1.00 95.31 810 MET A CA 1
ATOM 6108 C C . MET A 1 810 ? 21.830 -5.575 -16.724 1.00 95.31 810 MET A C 1
ATOM 6110 O O . MET A 1 810 ? 22.519 -6.029 -15.810 1.00 95.31 810 MET A O 1
ATOM 6114 N N . THR A 1 811 ? 21.313 -6.350 -17.680 1.00 96.81 811 THR A N 1
ATOM 6115 C CA . THR A 1 811 ? 21.493 -7.811 -17.738 1.00 96.81 811 THR A CA 1
ATOM 6116 C C . THR A 1 811 ? 21.991 -8.253 -19.107 1.00 96.81 811 THR A C 1
ATOM 6118 O O . THR A 1 811 ? 21.380 -7.924 -20.121 1.00 96.81 811 THR A O 1
ATOM 6121 N N . ASN A 1 812 ? 23.070 -9.037 -19.145 1.00 94.75 812 ASN A N 1
ATOM 6122 C CA . ASN A 1 812 ? 23.623 -9.588 -20.388 1.00 94.75 812 ASN A CA 1
ATOM 6123 C C . ASN A 1 812 ? 23.945 -8.507 -21.444 1.00 94.75 812 ASN A C 1
ATOM 6125 O O . ASN A 1 812 ? 23.675 -8.669 -22.632 1.00 94.75 812 ASN A O 1
ATOM 6129 N N . CYS A 1 813 ? 24.464 -7.360 -20.999 1.00 97.19 813 CYS A N 1
ATOM 6130 C CA . CYS A 1 813 ? 24.827 -6.251 -21.880 1.00 97.19 813 CYS A CA 1
ATOM 6131 C C . CYS A 1 813 ? 26.329 -6.261 -22.189 1.00 97.19 813 CYS A C 1
ATOM 6133 O O . CYS A 1 813 ? 27.153 -6.515 -21.309 1.00 97.19 813 CYS A O 1
ATOM 6135 N N . THR A 1 814 ? 26.693 -5.942 -23.430 1.00 97.00 814 THR A N 1
ATOM 6136 C CA . THR A 1 814 ? 28.082 -5.901 -23.903 1.00 97.00 814 THR A CA 1
ATOM 6137 C C . THR A 1 814 ? 28.488 -4.479 -24.273 1.00 97.00 814 THR A C 1
ATOM 6139 O O . THR A 1 814 ? 27.837 -3.840 -25.088 1.00 97.00 814 THR A O 1
ATOM 6142 N N . PHE A 1 815 ? 29.601 -4.002 -23.729 1.00 97.62 815 PHE A N 1
ATOM 6143 C CA . PHE A 1 815 ? 30.265 -2.750 -24.065 1.00 97.62 815 PHE A CA 1
ATOM 6144 C C . PHE A 1 815 ? 31.599 -3.080 -24.708 1.00 97.62 815 PHE A C 1
ATOM 6146 O O . PHE A 1 815 ? 32.508 -3.547 -24.023 1.00 97.62 815 PHE A O 1
ATOM 6153 N N . ARG A 1 816 ? 31.730 -2.847 -26.009 1.00 94.81 816 ARG A N 1
ATOM 6154 C CA . ARG A 1 816 ? 32.915 -3.219 -26.768 1.00 94.81 816 ARG A CA 1
ATOM 6155 C C . ARG A 1 816 ? 33.532 -2.039 -27.503 1.00 94.81 816 ARG A C 1
ATOM 6157 O O . ARG A 1 816 ? 32.836 -1.323 -28.209 1.00 94.81 816 ARG A O 1
ATOM 6164 N N . SER A 1 817 ? 34.847 -1.871 -27.418 1.00 92.44 817 SER A N 1
ATOM 6165 C CA . SER A 1 817 ? 35.586 -0.904 -28.249 1.00 92.44 817 SER A CA 1
ATOM 6166 C C . SER A 1 817 ? 35.045 0.533 -28.193 1.00 92.44 817 SER A C 1
ATOM 6168 O O . SER A 1 817 ? 35.244 1.303 -29.127 1.00 92.44 817 SER A O 1
ATOM 6170 N N . ASN A 1 818 ? 34.339 0.904 -27.123 1.00 95.88 818 ASN A N 1
ATOM 6171 C CA . ASN A 1 818 ? 33.859 2.266 -26.937 1.00 95.88 818 ASN A CA 1
A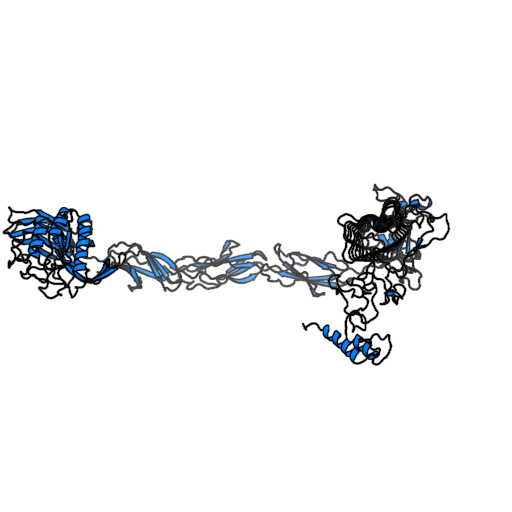TOM 6172 C C . ASN A 1 818 ? 35.010 3.141 -26.433 1.00 95.88 818 ASN A C 1
ATOM 6174 O O . ASN A 1 818 ? 35.882 2.667 -25.698 1.00 95.88 818 ASN A O 1
ATOM 6178 N N . THR A 1 819 ? 35.015 4.407 -26.839 1.00 94.19 819 THR A N 1
ATOM 6179 C CA . THR A 1 819 ? 36.125 5.330 -26.580 1.00 94.19 819 THR A CA 1
ATOM 6180 C C . THR A 1 819 ? 35.633 6.595 -25.885 1.00 94.19 819 THR A C 1
ATOM 6182 O O . THR A 1 819 ? 34.651 7.198 -26.315 1.00 94.19 819 THR A O 1
ATOM 6185 N N . ALA A 1 820 ? 36.317 7.014 -24.819 1.00 95.75 820 ALA A N 1
ATOM 6186 C CA . ALA A 1 820 ? 36.042 8.280 -24.143 1.00 95.75 820 ALA A CA 1
ATOM 6187 C C . ALA A 1 820 ? 37.297 8.958 -23.579 1.00 95.75 820 ALA A C 1
ATOM 6189 O O . ALA A 1 820 ? 38.384 8.383 -23.606 1.00 95.75 820 ALA A O 1
ATOM 6190 N N . ILE A 1 821 ? 37.171 10.172 -23.034 1.00 94.94 821 ILE A N 1
ATOM 6191 C CA . ILE A 1 821 ? 38.203 10.730 -22.146 1.00 94.94 821 ILE A CA 1
ATOM 6192 C C . ILE A 1 821 ? 38.152 9.997 -20.804 1.00 94.94 821 ILE A C 1
ATOM 6194 O O . ILE A 1 821 ? 39.167 9.463 -20.361 1.00 94.94 821 ILE A O 1
ATOM 6198 N N . SER A 1 822 ? 36.960 9.856 -20.225 1.00 96.44 822 SER A N 1
ATOM 6199 C CA . SER A 1 822 ? 36.735 9.090 -18.996 1.00 96.44 822 SER A CA 1
ATOM 6200 C C . SER A 1 822 ? 35.594 8.091 -19.194 1.00 96.44 822 SER A C 1
ATOM 6202 O O . SER A 1 822 ? 34.541 8.446 -19.728 1.00 96.44 822 SER A O 1
ATOM 6204 N N . GLY A 1 823 ? 35.776 6.845 -18.749 1.00 96.00 823 GLY A N 1
ATOM 6205 C CA . GLY A 1 823 ? 34.730 5.821 -18.841 1.00 96.00 823 GLY A CA 1
ATOM 6206 C C . GLY A 1 823 ? 34.493 5.357 -20.276 1.00 96.00 823 GLY A C 1
ATOM 6207 O O . GLY A 1 823 ? 33.469 5.697 -20.864 1.00 96.00 823 GLY A O 1
ATOM 6208 N N . GLY A 1 824 ? 35.427 4.601 -20.858 1.00 95.00 824 GLY A N 1
ATOM 6209 C CA . GLY A 1 824 ? 35.327 4.164 -22.258 1.00 95.00 824 GLY A CA 1
ATOM 6210 C C . GLY A 1 824 ? 34.011 3.433 -22.541 1.00 95.00 824 GLY A C 1
ATOM 6211 O O . GLY A 1 824 ? 33.300 3.792 -23.473 1.00 95.00 824 GLY A O 1
ATOM 6212 N N . GLY A 1 825 ? 33.626 2.483 -21.685 1.00 96.56 825 GLY A N 1
ATOM 6213 C CA . GLY A 1 825 ? 32.300 1.857 -21.707 1.00 96.56 825 GLY A CA 1
ATOM 6214 C C . GLY A 1 825 ? 31.224 2.717 -21.036 1.00 96.56 825 GLY A C 1
ATOM 6215 O O . GLY A 1 825 ? 30.291 3.165 -21.703 1.00 96.56 825 GLY A O 1
ATOM 6216 N N . ILE A 1 826 ? 31.345 2.935 -19.720 1.00 97.50 826 ILE A N 1
ATOM 6217 C CA . ILE A 1 826 ? 30.395 3.725 -18.914 1.00 97.50 826 ILE A CA 1
ATOM 6218 C C . ILE A 1 826 ? 31.138 4.763 -18.065 1.00 97.50 826 ILE A C 1
ATOM 6220 O O . ILE A 1 826 ? 32.140 4.432 -17.428 1.00 97.50 826 ILE A O 1
ATOM 6224 N N . LEU A 1 827 ? 30.636 6.000 -17.966 1.00 97.62 827 LEU A N 1
ATOM 6225 C CA . LEU A 1 827 ? 31.211 6.960 -17.016 1.00 97.62 827 LEU A CA 1
ATOM 6226 C C . LEU A 1 827 ? 30.770 6.658 -15.576 1.00 97.62 827 LEU A C 1
ATOM 6228 O O . LEU A 1 827 ? 31.616 6.429 -14.714 1.00 97.62 827 LEU A O 1
ATOM 6232 N N . ILE A 1 828 ? 29.466 6.639 -15.293 1.00 96.69 828 ILE A N 1
ATOM 6233 C CA . ILE A 1 828 ? 28.949 6.412 -13.935 1.00 96.69 828 ILE A CA 1
ATOM 6234 C C . ILE A 1 828 ? 27.870 5.324 -13.933 1.00 96.69 828 ILE A C 1
ATOM 6236 O O . ILE A 1 828 ? 26.896 5.414 -14.675 1.00 96.69 828 ILE A O 1
ATOM 6240 N N . SER A 1 829 ? 28.005 4.321 -13.061 1.00 93.88 829 SER A N 1
ATOM 6241 C CA . SER A 1 829 ? 27.007 3.261 -12.866 1.00 93.88 829 SER A CA 1
ATOM 6242 C C . SER A 1 829 ? 26.467 3.230 -11.435 1.00 93.88 829 SER A C 1
ATOM 6244 O O . SER A 1 829 ? 27.159 2.829 -10.498 1.00 93.88 829 SER A O 1
ATOM 6246 N N . PHE A 1 830 ? 25.200 3.616 -11.285 1.00 94.25 830 PHE A N 1
ATOM 6247 C CA . PHE A 1 830 ? 24.377 3.462 -10.081 1.00 94.25 830 PHE A CA 1
ATOM 6248 C C . PHE A 1 830 ? 23.415 2.269 -10.166 1.00 94.25 830 PHE A C 1
ATOM 6250 O O . PHE A 1 830 ? 23.006 1.742 -9.132 1.00 94.25 830 PHE A O 1
ATOM 6257 N N . GLY A 1 831 ? 23.068 1.836 -11.380 1.00 90.44 831 GLY A N 1
ATOM 6258 C CA . GLY A 1 831 ? 22.257 0.646 -11.625 1.00 90.44 831 GLY A CA 1
ATOM 6259 C C . GLY A 1 831 ? 23.058 -0.650 -11.511 1.00 90.44 831 GLY A C 1
ATOM 6260 O O . GLY A 1 831 ? 24.236 -0.693 -11.878 1.00 90.44 831 GLY A O 1
ATOM 6261 N N . SER A 1 832 ? 22.431 -1.709 -10.988 1.00 93.75 832 SER A N 1
ATOM 6262 C CA . SER A 1 832 ? 23.068 -3.024 -10.858 1.00 93.75 832 SER A CA 1
ATOM 6263 C C . SER A 1 832 ? 23.403 -3.616 -12.222 1.00 93.75 832 SER A C 1
ATOM 6265 O O . SER A 1 832 ? 22.686 -3.399 -13.199 1.00 93.75 832 SER A O 1
ATOM 6267 N N . MET A 1 833 ? 24.469 -4.410 -12.285 1.00 94.00 833 MET A N 1
ATOM 6268 C CA . MET A 1 833 ? 24.835 -5.119 -13.505 1.00 94.00 833 MET A CA 1
ATOM 6269 C C . MET A 1 833 ? 25.007 -6.607 -13.247 1.00 94.00 833 MET A C 1
ATOM 6271 O O . MET A 1 833 ? 25.670 -7.011 -12.292 1.00 94.00 833 MET A O 1
ATOM 6275 N N . THR A 1 834 ? 24.414 -7.423 -14.113 1.00 94.69 834 THR A N 1
ATOM 6276 C CA . THR A 1 834 ? 24.524 -8.881 -14.067 1.00 94.69 834 THR A CA 1
ATOM 6277 C C . THR A 1 834 ? 24.891 -9.429 -15.440 1.00 94.69 834 THR A C 1
ATOM 6279 O O . THR A 1 834 ? 24.276 -9.061 -16.441 1.00 94.69 834 THR A O 1
ATOM 6282 N N . CYS A 1 835 ? 25.900 -10.299 -15.505 1.00 88.25 835 CYS A N 1
ATOM 6283 C CA . CYS A 1 835 ? 26.385 -10.879 -16.765 1.00 88.25 835 CYS A CA 1
ATOM 6284 C C . CYS A 1 835 ? 26.822 -9.816 -17.797 1.00 88.25 835 CYS A C 1
ATOM 6286 O O . CYS A 1 835 ? 26.619 -9.980 -18.996 1.00 88.25 835 CYS A O 1
ATOM 6288 N N . GLY A 1 836 ? 27.371 -8.684 -17.342 1.00 94.25 836 GLY A N 1
ATOM 6289 C CA . GLY A 1 836 ? 27.864 -7.624 -18.227 1.00 94.25 836 GLY A CA 1
ATOM 6290 C C . GLY A 1 836 ? 29.250 -7.941 -18.792 1.00 94.25 836 GLY A C 1
ATOM 6291 O O . GLY A 1 836 ? 30.086 -8.495 -18.086 1.00 94.25 836 GLY A O 1
ATOM 6292 N N . THR A 1 837 ? 29.529 -7.561 -20.038 1.00 96.12 837 THR A N 1
ATOM 6293 C CA . THR A 1 837 ? 30.867 -7.690 -20.648 1.00 96.12 837 THR A CA 1
ATOM 6294 C C . THR A 1 837 ? 31.383 -6.324 -21.079 1.00 96.12 837 THR A C 1
ATOM 6296 O O . THR A 1 837 ? 30.730 -5.653 -21.866 1.00 96.12 837 THR A O 1
ATOM 6299 N N . PHE A 1 838 ? 32.558 -5.922 -20.606 1.00 97.56 838 PHE A N 1
ATOM 6300 C CA . PHE A 1 838 ? 33.282 -4.725 -21.028 1.00 97.56 838 PHE A CA 1
ATOM 6301 C C . PHE A 1 838 ? 34.576 -5.145 -21.679 1.00 97.56 838 PHE A C 1
ATOM 6303 O O . PHE A 1 838 ? 35.460 -5.654 -20.989 1.00 97.56 838 PHE A O 1
ATOM 6310 N N . SER A 1 839 ? 34.714 -4.910 -22.975 1.00 95.12 839 SER A N 1
ATOM 6311 C CA . SER A 1 839 ? 35.858 -5.410 -23.699 1.00 95.12 839 SER A CA 1
ATOM 6312 C C . SER A 1 839 ? 36.482 -4.441 -24.692 1.00 95.12 839 SER A C 1
ATOM 6314 O O . SER A 1 839 ? 35.807 -3.788 -25.484 1.00 95.12 839 SER A O 1
ATOM 6316 N N . GLY A 1 840 ? 37.808 -4.317 -24.654 1.00 92.06 840 GLY A N 1
ATOM 6317 C CA . GLY A 1 840 ? 38.543 -3.451 -25.579 1.00 92.06 840 GLY A CA 1
ATOM 6318 C C . GLY A 1 840 ? 38.149 -1.970 -25.527 1.00 92.06 840 GLY A C 1
ATOM 6319 O O . GLY A 1 840 ? 38.433 -1.255 -26.484 1.00 92.06 840 GLY A O 1
ATOM 6320 N N . ASN A 1 841 ? 37.461 -1.502 -24.478 1.00 95.94 841 ASN A N 1
ATOM 6321 C CA . ASN A 1 841 ? 37.075 -0.096 -24.349 1.00 95.94 841 ASN A CA 1
ATOM 6322 C C . ASN A 1 841 ? 38.293 0.752 -23.955 1.00 95.94 841 ASN A C 1
ATOM 6324 O O . ASN A 1 841 ? 39.194 0.270 -23.262 1.00 95.94 841 ASN A O 1
ATOM 6328 N N . SER A 1 842 ? 38.327 2.015 -24.381 1.00 93.44 842 SER A N 1
ATOM 6329 C CA . SER A 1 842 ? 39.477 2.899 -24.187 1.00 93.44 842 SER A CA 1
ATOM 6330 C C . SER A 1 842 ? 39.094 4.243 -23.567 1.00 93.44 842 SER A C 1
ATOM 6332 O O . SER A 1 842 ? 38.140 4.887 -23.994 1.00 93.44 842 SER A O 1
ATOM 6334 N N . ALA A 1 843 ? 39.863 4.675 -22.566 1.00 95.06 843 ALA A N 1
ATOM 6335 C CA . ALA A 1 843 ? 39.769 5.986 -21.939 1.00 95.06 843 ALA A CA 1
ATOM 6336 C C . ALA A 1 843 ? 41.089 6.765 -22.086 1.00 95.06 843 ALA A C 1
ATOM 6338 O O . ALA A 1 843 ? 42.167 6.240 -21.780 1.00 95.06 843 ALA A O 1
ATOM 6339 N N . ALA A 1 844 ? 41.019 8.025 -22.520 1.00 92.56 844 ALA A N 1
ATOM 6340 C CA . ALA A 1 844 ? 42.189 8.901 -22.636 1.00 92.56 844 ALA A CA 1
ATOM 6341 C C . ALA A 1 844 ? 42.732 9.382 -21.276 1.00 92.56 844 ALA A C 1
ATOM 6343 O O . ALA A 1 844 ? 43.869 9.837 -21.215 1.00 92.56 844 ALA A O 1
ATOM 6344 N N . GLU A 1 845 ? 41.955 9.259 -20.198 1.00 94.06 845 GLU A N 1
ATOM 6345 C CA . GLU A 1 845 ? 42.365 9.549 -18.822 1.00 94.06 845 GLU A CA 1
ATOM 6346 C C . GLU A 1 845 ? 42.113 8.326 -17.925 1.00 94.06 845 GLU A C 1
ATOM 6348 O O . GLU A 1 845 ? 43.026 7.519 -17.731 1.00 94.06 845 GLU A O 1
ATOM 6353 N N . GLU A 1 846 ? 40.902 8.121 -17.400 1.00 95.44 846 GLU A N 1
ATOM 6354 C CA . GLU A 1 846 ? 40.622 7.030 -16.452 1.00 95.44 846 GLU A CA 1
ATOM 6355 C C . GLU A 1 846 ? 39.411 6.158 -16.803 1.00 95.44 846 GLU A C 1
ATOM 6357 O O . GLU A 1 846 ? 38.426 6.616 -17.384 1.00 95.44 846 GLU A O 1
ATOM 6362 N N . GLY A 1 847 ? 39.453 4.895 -16.362 1.00 94.81 847 GLY A N 1
ATOM 6363 C CA . GLY A 1 847 ? 38.308 3.988 -16.436 1.00 94.81 847 GLY A CA 1
ATOM 6364 C C . GLY A 1 847 ? 38.052 3.487 -17.851 1.00 94.81 847 GLY A C 1
ATOM 6365 O O . GLY A 1 847 ? 37.069 3.885 -18.467 1.00 94.81 847 GLY A O 1
ATOM 6366 N N . GLY A 1 848 ? 38.916 2.620 -18.383 1.00 94.00 848 GLY A N 1
ATOM 6367 C CA . GLY A 1 848 ? 38.746 2.095 -19.744 1.00 94.00 848 GLY A CA 1
ATOM 6368 C C . GLY A 1 848 ? 37.397 1.392 -19.924 1.00 94.00 848 GLY A C 1
ATOM 6369 O O . GLY A 1 848 ? 36.675 1.687 -20.869 1.00 94.00 848 GLY A O 1
ATOM 6370 N N . GLY A 1 849 ? 37.006 0.534 -18.977 1.00 96.62 849 GLY A N 1
ATOM 6371 C CA . GLY A 1 849 ? 35.661 -0.044 -18.908 1.00 96.62 849 GLY A CA 1
ATOM 6372 C C . GLY A 1 849 ? 34.655 0.902 -18.247 1.00 96.62 849 GLY A C 1
ATOM 6373 O O . GLY A 1 849 ? 33.746 1.398 -18.913 1.00 96.62 849 GLY A O 1
ATOM 6374 N N . ILE A 1 850 ? 34.819 1.154 -16.941 1.00 97.62 850 ILE A N 1
ATOM 6375 C CA . ILE A 1 850 ? 33.955 2.046 -16.147 1.00 97.62 850 ILE A CA 1
ATOM 6376 C C . ILE A 1 850 ? 34.794 3.078 -15.381 1.00 97.62 850 ILE A C 1
ATOM 6378 O O . ILE A 1 850 ? 35.771 2.726 -14.716 1.00 97.62 850 ILE A O 1
ATOM 6382 N N . TYR A 1 851 ? 34.392 4.350 -15.396 1.00 97.75 851 TYR A N 1
ATOM 6383 C CA . TYR A 1 851 ? 35.048 5.373 -14.570 1.00 97.75 851 TYR A CA 1
ATOM 6384 C C . TYR A 1 851 ? 34.632 5.282 -13.093 1.00 97.75 851 TYR A C 1
ATOM 6386 O O . TYR A 1 851 ? 35.487 5.175 -12.213 1.00 97.75 851 TYR A O 1
ATOM 6394 N N . TRP A 1 852 ? 33.333 5.251 -12.797 1.00 96.94 852 TRP A N 1
ATOM 6395 C CA . TRP A 1 852 ? 32.824 5.104 -11.435 1.00 96.94 852 TRP A CA 1
ATOM 6396 C C . TRP A 1 852 ? 31.642 4.134 -11.353 1.00 96.94 852 TRP A C 1
ATOM 6398 O O . TRP A 1 852 ? 30.614 4.341 -11.987 1.00 96.94 852 TRP A O 1
ATOM 6408 N N . SER A 1 853 ? 31.762 3.093 -10.531 1.00 94.50 853 SER A N 1
ATOM 6409 C CA . SER A 1 853 ? 30.655 2.204 -10.166 1.00 94.50 853 SER A CA 1
ATOM 6410 C C . SER A 1 853 ? 30.319 2.347 -8.684 1.00 94.50 853 SER A C 1
ATOM 6412 O O . SER A 1 853 ? 31.210 2.251 -7.845 1.00 94.50 853 SER A O 1
ATOM 6414 N N . ALA A 1 854 ? 29.044 2.541 -8.357 1.00 92.38 854 ALA A N 1
ATOM 6415 C CA . ALA A 1 854 ? 28.513 2.517 -6.989 1.00 92.38 854 ALA A CA 1
ATOM 6416 C C . ALA A 1 854 ? 27.486 1.387 -6.773 1.00 92.38 854 ALA A C 1
ATOM 6418 O O . ALA A 1 854 ? 26.956 1.221 -5.677 1.00 92.38 854 ALA A O 1
ATOM 6419 N N . ALA A 1 855 ? 27.186 0.621 -7.822 1.00 86.38 855 ALA A N 1
ATOM 6420 C CA . ALA A 1 855 ? 26.185 -0.436 -7.831 1.00 86.38 855 ALA A CA 1
ATOM 6421 C C . ALA A 1 855 ? 26.826 -1.831 -7.729 1.00 86.38 855 ALA A C 1
ATOM 6423 O O . ALA A 1 855 ? 28.003 -1.982 -8.068 1.00 86.38 855 ALA A O 1
ATOM 6424 N N . PRO A 1 856 ? 26.069 -2.869 -7.325 1.00 92.25 856 PRO A N 1
ATOM 6425 C CA . PRO A 1 856 ? 26.556 -4.242 -7.371 1.00 92.25 856 PRO A CA 1
ATOM 6426 C C . PRO A 1 856 ? 26.828 -4.677 -8.818 1.00 92.25 856 PRO A C 1
ATOM 6428 O O . PRO A 1 856 ? 25.942 -4.585 -9.675 1.00 92.25 856 PRO A O 1
ATOM 6431 N N . LEU A 1 857 ? 28.033 -5.196 -9.067 1.00 94.94 857 LEU A N 1
ATOM 6432 C CA . LEU A 1 857 ? 28.385 -5.887 -10.310 1.00 94.94 857 LEU A CA 1
ATOM 6433 C C . LEU A 1 857 ? 28.530 -7.381 -10.009 1.00 94.94 857 LEU A C 1
ATOM 6435 O O . LEU A 1 857 ? 29.260 -7.779 -9.096 1.00 94.94 857 LEU A O 1
ATOM 6439 N N . THR A 1 858 ? 27.796 -8.213 -10.741 1.00 93.88 858 THR A N 1
ATOM 6440 C CA . THR A 1 858 ? 27.766 -9.666 -10.545 1.00 93.88 858 THR A CA 1
ATOM 6441 C C . THR A 1 858 ? 27.956 -10.385 -11.869 1.00 93.88 858 THR A C 1
ATOM 6443 O O . THR A 1 858 ? 27.313 -10.034 -12.855 1.00 93.88 858 THR A O 1
ATOM 6446 N N . ASN A 1 859 ? 28.805 -11.411 -11.908 1.00 92.56 859 ASN A N 1
ATOM 6447 C CA . ASN A 1 859 ? 29.013 -12.218 -13.115 1.00 92.56 859 ASN A CA 1
ATOM 6448 C C . ASN A 1 859 ? 29.549 -11.402 -14.312 1.00 92.56 859 ASN A C 1
ATOM 6450 O O . ASN A 1 859 ? 29.281 -11.730 -15.463 1.00 92.56 859 ASN A O 1
ATOM 6454 N N . CYS A 1 860 ? 30.275 -10.305 -14.066 1.00 96.50 860 CYS A N 1
ATOM 6455 C CA . CYS A 1 860 ? 30.735 -9.405 -15.129 1.00 96.50 860 CYS A CA 1
ATOM 6456 C C . CYS A 1 860 ? 32.158 -9.728 -15.613 1.00 96.50 860 CYS A C 1
ATOM 6458 O O . CYS A 1 860 ? 33.030 -10.091 -14.822 1.00 96.50 860 CYS A O 1
ATOM 6460 N N . ILE A 1 861 ? 32.415 -9.521 -16.906 1.00 96.44 861 ILE A N 1
ATOM 6461 C CA . ILE A 1 861 ? 33.731 -9.637 -17.546 1.00 96.44 861 ILE A CA 1
ATOM 6462 C C . ILE A 1 861 ? 34.237 -8.239 -17.901 1.00 96.44 861 ILE A C 1
ATOM 6464 O O . ILE A 1 861 ? 33.541 -7.469 -18.549 1.00 96.44 861 ILE A O 1
ATOM 6468 N N . PHE A 1 862 ? 35.470 -7.932 -17.520 1.00 97.62 862 PHE A N 1
ATOM 6469 C CA . PHE A 1 862 ? 36.223 -6.757 -17.941 1.00 97.62 862 PHE A CA 1
ATOM 6470 C C . PHE A 1 862 ? 37.501 -7.240 -18.613 1.00 97.62 862 PHE A C 1
ATOM 6472 O O . PHE A 1 862 ? 38.408 -7.725 -17.933 1.00 97.62 862 PHE A O 1
ATOM 6479 N N . SER A 1 863 ? 37.583 -7.130 -19.935 1.00 95.38 863 SER A N 1
ATOM 6480 C CA . SER A 1 863 ? 38.677 -7.698 -20.712 1.00 95.38 863 SER A CA 1
ATOM 6481 C C . SER A 1 863 ? 39.341 -6.721 -21.672 1.00 95.38 863 SER A C 1
ATOM 6483 O O . SER A 1 863 ? 38.688 -6.106 -22.504 1.00 95.38 863 SER A O 1
ATOM 6485 N N . GLY A 1 864 ? 40.661 -6.580 -21.607 1.00 91.56 864 GLY A N 1
ATOM 6486 C CA . GLY A 1 864 ? 41.377 -5.763 -22.588 1.00 91.56 864 GLY A CA 1
ATOM 6487 C C . GLY A 1 864 ? 41.013 -4.281 -22.579 1.00 91.56 864 GLY A C 1
ATOM 6488 O O . GLY A 1 864 ? 41.224 -3.615 -23.579 1.00 91.56 864 GLY A O 1
ATOM 6489 N N . ASN A 1 865 ? 40.429 -3.738 -21.513 1.00 95.19 865 ASN A N 1
ATOM 6490 C CA . ASN A 1 865 ? 40.105 -2.313 -21.461 1.00 95.19 865 ASN A CA 1
ATOM 6491 C C . ASN A 1 865 ? 41.363 -1.486 -21.146 1.00 95.19 865 ASN A C 1
ATOM 6493 O O . ASN A 1 865 ? 42.236 -1.945 -20.405 1.00 95.19 865 ASN A O 1
ATOM 6497 N N . LYS A 1 866 ? 41.472 -0.272 -21.699 1.00 91.62 866 LYS A N 1
ATOM 6498 C CA . LYS A 1 866 ? 42.672 0.575 -21.610 1.00 91.62 866 LYS A CA 1
ATOM 6499 C C . LYS A 1 866 ? 42.373 1.963 -21.047 1.00 91.62 866 LYS A C 1
ATOM 6501 O O . LYS A 1 866 ? 41.436 2.609 -21.498 1.00 91.62 866 LYS A O 1
ATOM 6506 N N . ALA A 1 867 ? 43.221 2.458 -20.147 1.00 93.44 867 ALA A N 1
ATOM 6507 C CA . ALA A 1 867 ? 43.208 3.843 -19.668 1.00 93.44 867 ALA A CA 1
ATOM 6508 C C . ALA A 1 867 ? 44.609 4.480 -19.747 1.00 93.44 867 ALA A C 1
ATOM 6510 O O . ALA A 1 867 ? 45.608 3.822 -19.451 1.00 93.44 867 ALA A O 1
ATOM 6511 N N . ALA A 1 868 ? 44.722 5.759 -20.114 1.00 90.62 868 ALA A N 1
ATOM 6512 C CA . ALA A 1 868 ? 46.037 6.415 -20.173 1.00 90.62 868 ALA A CA 1
ATOM 6513 C C . ALA A 1 868 ? 46.581 6.847 -18.797 1.00 90.62 868 ALA A C 1
ATOM 6515 O O . ALA A 1 868 ? 47.777 7.092 -18.681 1.00 90.62 868 ALA A O 1
ATOM 6516 N N . SER A 1 869 ? 45.742 6.905 -17.758 1.00 91.44 869 SER A N 1
ATOM 6517 C CA . SER A 1 869 ? 46.141 7.267 -16.391 1.00 91.44 869 SER A CA 1
ATOM 6518 C C . SER A 1 869 ? 45.918 6.116 -15.408 1.00 91.44 869 SER A C 1
ATOM 6520 O O . SER A 1 869 ? 46.887 5.524 -14.941 1.00 91.44 869 SER A O 1
ATOM 6522 N N . TYR A 1 870 ? 44.672 5.760 -15.083 1.00 93.06 870 TYR A N 1
ATOM 6523 C CA . TYR A 1 870 ? 44.365 4.802 -14.008 1.00 93.06 870 TYR A CA 1
ATOM 6524 C C . TYR A 1 870 ? 43.112 3.976 -14.315 1.00 93.06 870 TYR A C 1
ATOM 6526 O O . TYR A 1 870 ? 42.179 4.486 -14.933 1.00 93.06 870 TYR A O 1
ATOM 6534 N N . GLY A 1 871 ? 43.044 2.734 -13.824 1.00 92.88 871 GLY A N 1
ATOM 6535 C CA . GLY A 1 871 ? 41.805 1.950 -13.887 1.00 92.88 871 GLY A CA 1
ATOM 6536 C C . GLY A 1 871 ? 41.479 1.450 -15.289 1.00 92.88 871 GLY A C 1
ATOM 6537 O O . GLY A 1 871 ? 40.516 1.922 -15.884 1.00 92.88 871 GLY A O 1
ATOM 6538 N N . GLY A 1 872 ? 42.266 0.527 -15.844 1.00 92.38 872 GLY A N 1
ATOM 6539 C CA . GLY A 1 872 ? 42.013 0.005 -17.195 1.00 92.38 872 GLY A CA 1
ATOM 6540 C C . GLY A 1 872 ? 40.630 -0.644 -17.298 1.00 92.38 872 GLY A C 1
ATOM 6541 O O . GLY A 1 872 ? 39.851 -0.289 -18.174 1.00 92.38 872 GLY A O 1
ATOM 6542 N N . GLY A 1 873 ? 40.277 -1.513 -16.348 1.00 95.25 873 GLY A N 1
ATOM 6543 C CA . GLY A 1 873 ? 38.920 -2.033 -16.175 1.00 95.25 873 GLY A CA 1
ATOM 6544 C C . GLY A 1 873 ? 37.999 -1.020 -15.491 1.00 95.25 873 GLY A C 1
ATOM 6545 O O . GLY A 1 873 ? 37.067 -0.517 -16.118 1.00 95.25 873 GLY A O 1
ATOM 6546 N N . ILE A 1 874 ? 38.260 -0.713 -14.214 1.00 96.56 874 ILE A N 1
ATOM 6547 C CA . ILE A 1 874 ? 37.472 0.234 -13.406 1.00 96.56 874 ILE A CA 1
ATOM 6548 C C . ILE A 1 874 ? 38.387 1.234 -12.688 1.00 96.56 874 ILE A C 1
ATOM 6550 O O . ILE A 1 874 ? 39.331 0.842 -11.998 1.00 96.56 874 ILE A O 1
ATOM 6554 N N . TYR A 1 875 ? 38.090 2.532 -12.783 1.00 96.12 875 TYR A N 1
ATOM 6555 C CA . TYR A 1 875 ? 38.825 3.549 -12.021 1.00 96.12 875 TYR A CA 1
ATOM 6556 C C . TYR A 1 875 ? 38.404 3.599 -10.550 1.00 96.12 875 TYR A C 1
ATOM 6558 O O . TYR A 1 875 ? 39.248 3.423 -9.668 1.00 96.12 875 TYR A O 1
ATOM 6566 N N . ARG A 1 876 ? 37.109 3.777 -10.271 1.00 94.81 876 ARG A N 1
ATOM 6567 C CA . ARG A 1 876 ? 36.563 3.808 -8.911 1.00 94.81 876 ARG A CA 1
ATOM 6568 C C . ARG A 1 876 ? 35.380 2.857 -8.751 1.00 94.81 876 ARG A C 1
ATOM 6570 O O . ARG A 1 876 ? 34.399 2.953 -9.480 1.00 94.81 876 ARG A O 1
ATOM 6577 N N . ASN A 1 877 ? 35.444 1.999 -7.744 1.00 92.94 877 ASN A N 1
ATOM 6578 C CA . ASN A 1 877 ? 34.391 1.078 -7.350 1.00 92.94 877 ASN A CA 1
ATOM 6579 C C . ASN A 1 877 ? 34.005 1.294 -5.876 1.00 92.94 877 ASN A C 1
ATOM 6581 O O . ASN A 1 877 ? 34.823 1.112 -4.977 1.00 92.94 877 ASN A O 1
ATOM 6585 N N . ASP A 1 878 ? 32.753 1.663 -5.632 1.00 92.19 878 ASP A N 1
ATOM 6586 C CA . ASP A 1 878 ? 32.161 1.807 -4.298 1.00 92.19 878 ASP A CA 1
ATOM 6587 C C . ASP A 1 878 ? 31.008 0.818 -4.044 1.00 92.19 878 ASP A C 1
ATOM 6589 O O . ASP A 1 878 ? 30.352 0.909 -3.011 1.00 92.19 878 ASP A O 1
ATOM 6593 N N . GLY A 1 879 ? 30.734 -0.095 -4.983 1.00 89.19 879 GLY A N 1
ATOM 6594 C CA . GLY A 1 879 ? 29.743 -1.165 -4.831 1.00 89.19 879 GLY A CA 1
ATOM 6595 C C . GLY A 1 879 ? 30.388 -2.553 -4.721 1.00 89.19 879 GLY A C 1
ATOM 6596 O O . GLY A 1 879 ? 31.578 -2.710 -5.012 1.00 89.19 879 GLY A O 1
ATOM 6597 N N . PRO A 1 880 ? 29.633 -3.594 -4.334 1.00 90.25 880 PRO A N 1
ATOM 6598 C CA . PRO A 1 880 ? 30.182 -4.937 -4.206 1.00 90.25 880 PRO A CA 1
ATOM 6599 C C . PRO A 1 880 ? 30.459 -5.556 -5.582 1.00 90.25 880 PRO A C 1
ATOM 6601 O O . PRO A 1 880 ? 29.635 -5.482 -6.499 1.00 90.25 880 PRO A O 1
ATOM 6604 N N . LEU A 1 881 ? 31.608 -6.223 -5.701 1.00 92.31 881 LEU A N 1
ATOM 6605 C CA . LEU A 1 881 ? 31.973 -7.026 -6.869 1.00 92.31 881 LEU A CA 1
ATOM 6606 C C . LEU A 1 881 ? 31.899 -8.498 -6.490 1.00 92.31 881 LEU A C 1
ATOM 6608 O O . LEU A 1 881 ? 32.619 -8.944 -5.597 1.00 92.31 881 LEU A O 1
ATOM 6612 N N . THR A 1 882 ? 31.024 -9.244 -7.156 1.00 91.50 882 THR A N 1
ATOM 6613 C CA . THR A 1 882 ? 30.837 -10.678 -6.911 1.00 91.50 882 THR A CA 1
ATOM 6614 C C . THR A 1 882 ? 31.004 -11.435 -8.215 1.00 91.50 882 THR A C 1
ATOM 6616 O O . THR A 1 882 ? 30.420 -11.040 -9.220 1.00 91.50 882 THR A O 1
ATOM 6619 N N . ASN A 1 883 ? 31.790 -12.513 -8.224 1.00 90.62 883 ASN A N 1
ATOM 6620 C CA . ASN A 1 883 ? 31.921 -13.376 -9.402 1.00 90.62 883 ASN A CA 1
ATOM 6621 C C . ASN A 1 883 ? 32.309 -12.582 -10.663 1.00 90.62 883 ASN A C 1
ATOM 6623 O O . ASN A 1 883 ? 31.683 -12.725 -11.696 1.00 90.62 883 ASN A O 1
ATOM 6627 N N . CYS A 1 884 ? 33.265 -11.657 -10.601 1.00 94.94 884 CYS A N 1
ATOM 6628 C CA . CYS A 1 884 ? 33.671 -10.869 -11.773 1.00 94.94 884 CYS A CA 1
ATOM 6629 C C . CYS A 1 884 ? 35.060 -11.292 -12.267 1.00 94.94 884 CYS A C 1
ATOM 6631 O O . CYS A 1 884 ? 35.920 -11.653 -11.465 1.00 94.94 884 CYS A O 1
ATOM 6633 N N . THR A 1 885 ? 35.301 -11.224 -13.576 1.00 95.44 885 THR A N 1
ATOM 6634 C CA . THR A 1 885 ? 36.604 -11.516 -14.196 1.00 95.44 885 THR A CA 1
ATOM 6635 C C . THR A 1 885 ? 37.201 -10.251 -14.798 1.00 95.44 885 THR A C 1
ATOM 6637 O O . THR A 1 885 ? 36.610 -9.662 -15.693 1.00 95.44 885 THR A O 1
ATOM 6640 N N . PHE A 1 886 ? 38.399 -9.868 -14.364 1.00 95.38 886 PHE A N 1
ATOM 6641 C CA . PHE A 1 886 ? 39.204 -8.781 -14.917 1.00 95.38 886 PHE A CA 1
ATOM 6642 C C . PHE A 1 886 ? 40.452 -9.369 -15.567 1.00 95.38 886 PHE A C 1
ATOM 6644 O O . PHE A 1 886 ? 41.314 -9.895 -14.856 1.00 95.38 886 PHE A O 1
ATOM 6651 N N . SER A 1 887 ? 40.564 -9.282 -16.896 1.00 93.00 887 SER A N 1
ATOM 6652 C CA . SER A 1 887 ? 41.687 -9.872 -17.625 1.00 93.00 887 SER A CA 1
ATOM 6653 C C . SER A 1 887 ? 42.248 -9.032 -18.767 1.00 93.00 887 SER A C 1
ATOM 6655 O O . SER A 1 887 ? 41.506 -8.536 -19.603 1.00 93.00 887 SER A O 1
ATOM 6657 N N . GLY A 1 888 ? 43.571 -8.887 -18.852 1.00 89.44 888 GLY A N 1
ATOM 6658 C CA . GLY A 1 888 ? 44.201 -8.185 -19.977 1.00 89.44 888 GLY A CA 1
ATOM 6659 C C . GLY A 1 888 ? 43.982 -6.669 -19.985 1.00 89.44 888 GLY A C 1
ATOM 6660 O O . GLY A 1 888 ? 44.285 -6.020 -20.984 1.00 89.44 888 GLY A O 1
ATOM 6661 N N . ASN A 1 889 ? 43.414 -6.090 -18.920 1.00 92.81 889 ASN A N 1
ATOM 6662 C CA . ASN A 1 889 ? 43.162 -4.652 -18.855 1.00 92.81 889 ASN A CA 1
ATOM 6663 C C . ASN A 1 889 ? 44.461 -3.892 -18.551 1.00 92.81 889 ASN A C 1
ATOM 6665 O O . ASN A 1 889 ? 45.311 -4.378 -17.805 1.00 92.81 889 ASN A O 1
ATOM 6669 N N . ALA A 1 890 ? 44.613 -2.684 -19.090 1.00 89.81 890 ALA A N 1
ATOM 6670 C CA . ALA A 1 890 ? 45.849 -1.915 -19.000 1.00 89.81 890 ALA A CA 1
ATOM 6671 C C . ALA A 1 890 ? 45.615 -0.458 -18.575 1.00 89.81 890 ALA A C 1
ATOM 6673 O O . ALA A 1 890 ? 44.702 0.206 -19.062 1.00 89.81 890 ALA A O 1
ATOM 6674 N N . ALA A 1 891 ? 46.479 0.065 -17.705 1.00 90.12 891 ALA A N 1
ATOM 6675 C CA . ALA A 1 891 ? 46.544 1.492 -17.380 1.00 90.12 891 ALA A CA 1
ATOM 6676 C C . ALA A 1 891 ? 47.998 1.977 -17.359 1.00 90.12 891 ALA A C 1
ATOM 6678 O O . ALA A 1 891 ? 48.857 1.228 -16.910 1.00 90.12 891 ALA A O 1
ATOM 6679 N N . ALA A 1 892 ? 48.316 3.205 -17.788 1.00 85.88 892 ALA A N 1
ATOM 6680 C CA . ALA A 1 892 ? 49.715 3.666 -17.722 1.00 85.88 892 ALA A CA 1
ATOM 6681 C C . ALA A 1 892 ? 50.222 3.874 -16.280 1.00 85.88 892 ALA A C 1
ATOM 6683 O O . ALA A 1 892 ? 51.412 3.715 -15.997 1.00 85.88 892 ALA A O 1
ATOM 6684 N N . GLY A 1 893 ? 49.313 4.204 -15.360 1.00 84.69 893 GLY A N 1
ATOM 6685 C CA . GLY A 1 893 ? 49.532 4.271 -13.917 1.00 84.69 893 GLY A CA 1
ATOM 6686 C C . GLY A 1 893 ? 49.205 2.954 -13.203 1.00 84.69 893 GLY A C 1
ATOM 6687 O O . GLY A 1 893 ? 49.692 1.892 -13.558 1.00 84.69 893 GLY A O 1
ATOM 6688 N N . GLN A 1 894 ? 48.438 3.009 -12.118 1.00 86.50 894 GLN A N 1
ATOM 6689 C CA . GLN A 1 894 ? 48.086 1.830 -11.307 1.00 86.50 894 GLN A CA 1
ATOM 6690 C C . GLN A 1 894 ? 46.687 1.295 -11.630 1.00 86.50 894 GLN A C 1
ATOM 6692 O O . GLN A 1 894 ? 45.844 2.018 -12.167 1.00 86.50 894 GLN A O 1
ATOM 6697 N N . GLY A 1 895 ? 46.430 0.047 -11.226 1.00 87.31 895 GLY A N 1
ATOM 6698 C CA . GLY A 1 895 ? 45.122 -0.589 -11.346 1.00 87.31 895 GLY A CA 1
ATOM 6699 C C . GLY A 1 895 ? 44.703 -0.798 -12.794 1.00 87.31 895 GLY A C 1
ATOM 6700 O O . GLY A 1 895 ? 43.651 -0.323 -13.201 1.00 87.31 895 GLY A O 1
ATOM 6701 N N . GLY A 1 896 ? 45.515 -1.503 -13.582 1.00 88.25 896 GLY A N 1
ATOM 6702 C CA . GLY A 1 896 ? 45.111 -2.001 -14.896 1.00 88.25 896 GLY A CA 1
ATOM 6703 C C . GLY A 1 896 ? 43.761 -2.715 -14.822 1.00 88.25 896 GLY A C 1
ATOM 6704 O O . GLY A 1 896 ? 42.900 -2.445 -15.645 1.00 88.25 896 GLY A O 1
ATOM 6705 N N . GLY A 1 897 ? 43.516 -3.512 -13.776 1.00 92.00 897 GLY A N 1
ATOM 6706 C CA . GLY A 1 897 ? 42.195 -4.064 -13.472 1.00 92.00 897 GLY A CA 1
ATOM 6707 C C . GLY A 1 897 ? 41.307 -3.030 -12.780 1.00 92.00 897 GLY A C 1
ATOM 6708 O O . GLY A 1 897 ? 40.382 -2.497 -13.392 1.00 92.00 897 GLY A O 1
ATOM 6709 N N . ILE A 1 898 ? 41.601 -2.740 -11.507 1.00 93.25 898 ILE A N 1
ATOM 6710 C CA . ILE A 1 898 ? 40.813 -1.823 -10.664 1.00 93.25 898 ILE A CA 1
ATOM 6711 C C . ILE A 1 898 ? 41.739 -0.848 -9.924 1.00 93.25 898 ILE A C 1
ATOM 6713 O O . ILE A 1 898 ? 42.628 -1.274 -9.192 1.00 93.25 898 ILE A O 1
ATOM 6717 N N . TYR A 1 899 ? 41.550 0.466 -10.062 1.00 92.06 899 TYR A N 1
ATOM 6718 C CA . TYR A 1 899 ? 42.424 1.444 -9.390 1.00 92.06 899 TYR A CA 1
ATOM 6719 C C . TYR A 1 899 ? 42.016 1.787 -7.954 1.00 92.06 899 TYR A C 1
ATOM 6721 O O . TYR A 1 899 ? 42.881 2.004 -7.106 1.00 92.06 899 TYR A O 1
ATOM 6729 N N . TRP A 1 900 ? 40.722 1.868 -7.665 1.00 89.50 900 TRP A N 1
ATOM 6730 C CA . TRP A 1 900 ? 40.244 2.173 -6.323 1.00 89.50 900 TRP A CA 1
ATOM 6731 C C . TRP A 1 900 ? 38.973 1.392 -6.025 1.00 89.50 900 TRP A C 1
ATOM 6733 O O . TRP A 1 900 ? 37.951 1.644 -6.656 1.00 89.50 900 TRP A O 1
ATOM 6743 N N . SER A 1 901 ? 39.013 0.492 -5.041 1.00 87.56 901 SER A N 1
ATOM 6744 C CA . SER A 1 901 ? 37.809 -0.128 -4.472 1.00 87.56 901 SER A CA 1
ATOM 6745 C C . SER A 1 901 ? 37.669 0.201 -2.988 1.00 87.56 901 SER A C 1
ATOM 6747 O O . SER A 1 901 ? 38.638 0.053 -2.236 1.00 87.56 901 SER A O 1
ATOM 6749 N N . SER A 1 902 ? 36.480 0.649 -2.574 1.00 84.88 902 SER A N 1
ATOM 6750 C CA . SER A 1 902 ? 36.135 0.906 -1.167 1.00 84.88 902 SER A CA 1
ATOM 6751 C C . SER A 1 902 ? 35.295 -0.204 -0.518 1.00 84.88 902 SER A C 1
ATOM 6753 O O . SER A 1 902 ? 35.224 -0.256 0.706 1.00 84.88 902 SER A O 1
ATOM 6755 N N . ASP A 1 903 ? 34.733 -1.123 -1.311 1.00 84.88 903 ASP A N 1
ATOM 6756 C CA . ASP A 1 903 ? 33.928 -2.261 -0.842 1.00 84.88 903 ASP A CA 1
ATOM 6757 C C . ASP A 1 903 ? 34.663 -3.610 -1.022 1.00 84.88 903 ASP A C 1
ATOM 6759 O O . ASP A 1 903 ? 35.769 -3.688 -1.576 1.00 84.88 903 ASP A O 1
ATOM 6763 N N . THR A 1 904 ? 34.047 -4.684 -0.526 1.00 84.50 904 THR A N 1
ATOM 6764 C CA . THR A 1 904 ? 34.535 -6.061 -0.576 1.00 84.50 904 THR A CA 1
ATOM 6765 C C . THR A 1 904 ? 34.413 -6.638 -1.986 1.00 84.50 904 THR A C 1
ATOM 6767 O O . THR A 1 904 ? 33.354 -6.595 -2.611 1.00 84.50 904 THR A O 1
ATOM 6770 N N . ILE A 1 905 ? 35.498 -7.249 -2.457 1.00 88.25 905 ILE A N 1
ATOM 6771 C CA . ILE A 1 905 ? 35.553 -8.024 -3.697 1.00 88.25 905 ILE A CA 1
ATOM 6772 C C . ILE A 1 905 ? 35.512 -9.503 -3.330 1.00 88.25 905 ILE A C 1
ATOM 6774 O O . ILE A 1 905 ? 36.343 -9.977 -2.549 1.00 88.25 905 ILE A O 1
ATOM 6778 N N . ILE A 1 906 ? 34.532 -10.215 -3.883 1.00 87.62 906 ILE A N 1
ATOM 6779 C CA . ILE A 1 906 ? 34.203 -11.590 -3.516 1.00 87.62 906 ILE A CA 1
ATOM 6780 C C . ILE A 1 906 ? 34.236 -12.468 -4.759 1.00 87.62 906 ILE A C 1
ATOM 6782 O O . ILE A 1 906 ? 33.597 -12.159 -5.764 1.00 87.62 906 ILE A O 1
ATOM 6786 N N . ASN A 1 907 ? 34.941 -13.595 -4.682 1.00 87.00 907 ASN A N 1
ATOM 6787 C CA . ASN A 1 907 ? 34.870 -14.648 -5.698 1.00 87.00 907 ASN A CA 1
ATOM 6788 C C . ASN A 1 907 ? 35.220 -14.182 -7.128 1.00 87.00 907 ASN A C 1
ATOM 6790 O O . ASN A 1 907 ? 34.693 -14.685 -8.117 1.00 87.00 907 ASN A O 1
ATOM 6794 N N . CYS A 1 908 ? 36.089 -13.176 -7.246 1.00 90.75 908 CYS A N 1
ATOM 6795 C CA . CYS A 1 908 ? 36.495 -12.571 -8.514 1.00 90.75 908 CYS A CA 1
ATOM 6796 C C . CYS A 1 908 ? 37.854 -13.104 -8.996 1.00 90.75 908 CYS A C 1
ATOM 6798 O O . CYS A 1 908 ? 38.663 -13.588 -8.206 1.00 90.75 908 CYS A O 1
ATOM 6800 N N . ILE A 1 909 ? 38.137 -12.955 -10.290 1.00 91.81 909 ILE A N 1
ATOM 6801 C CA . ILE A 1 909 ? 39.442 -13.257 -10.891 1.00 91.81 909 ILE A CA 1
ATOM 6802 C C . ILE A 1 909 ? 40.051 -11.961 -11.414 1.00 91.81 909 ILE A C 1
ATOM 6804 O O . ILE A 1 909 ? 39.435 -11.275 -12.224 1.00 91.81 909 ILE A O 1
ATOM 6808 N N . LEU A 1 910 ? 41.261 -11.634 -10.970 1.00 91.62 910 LEU A N 1
ATOM 6809 C CA . LEU A 1 910 ? 42.067 -10.533 -11.482 1.00 91.62 910 LEU A CA 1
ATOM 6810 C C . LEU A 1 910 ? 43.374 -11.124 -12.007 1.00 91.62 910 LEU A C 1
ATOM 6812 O O . LEU A 1 910 ? 44.223 -11.567 -11.232 1.00 91.62 910 LEU A O 1
ATOM 6816 N N . TRP A 1 911 ? 43.521 -11.178 -13.328 1.00 90.31 911 TRP A N 1
ATOM 6817 C CA . TRP A 1 911 ? 44.648 -11.851 -13.968 1.00 90.31 911 TRP A CA 1
ATOM 6818 C C . TRP A 1 911 ? 45.108 -11.139 -15.238 1.00 90.31 911 TRP A C 1
ATOM 6820 O O . TRP A 1 911 ? 44.290 -10.730 -16.044 1.00 90.31 911 TRP A O 1
ATOM 6830 N N . ASP A 1 912 ? 46.417 -11.025 -15.456 1.00 87.69 912 ASP A N 1
ATOM 6831 C CA . ASP A 1 912 ? 46.984 -10.379 -16.654 1.00 87.69 912 ASP A CA 1
ATOM 6832 C C . ASP A 1 912 ? 46.571 -8.914 -16.843 1.00 87.69 912 ASP A C 1
ATOM 6834 O O . ASP A 1 912 ? 46.450 -8.412 -17.953 1.00 87.69 912 ASP A O 1
ATOM 6838 N N . ASN A 1 913 ? 46.337 -8.205 -15.738 1.00 89.50 913 ASN A N 1
ATOM 6839 C CA . ASN A 1 913 ? 46.115 -6.767 -15.765 1.00 89.50 913 ASN A CA 1
ATOM 6840 C C . ASN A 1 913 ? 47.446 -6.019 -15.595 1.00 89.50 913 ASN A C 1
ATOM 6842 O O . ASN A 1 913 ? 48.249 -6.353 -14.721 1.00 89.50 913 ASN A O 1
ATOM 6846 N N . LEU A 1 914 ? 47.680 -4.998 -16.420 1.00 85.19 914 LEU A N 1
ATOM 6847 C CA . LEU A 1 914 ? 49.010 -4.433 -16.644 1.00 85.19 914 LEU A CA 1
ATOM 6848 C C . LEU A 1 914 ? 49.098 -2.938 -16.321 1.00 85.19 914 LEU A C 1
ATOM 6850 O O . LEU A 1 914 ? 48.186 -2.158 -16.604 1.00 85.19 914 LEU A O 1
ATOM 6854 N N . ARG A 1 915 ? 50.270 -2.531 -15.813 1.00 80.12 915 ARG A N 1
ATOM 6855 C CA . ARG A 1 915 ? 50.736 -1.142 -15.861 1.00 80.12 915 ARG A CA 1
ATOM 6856 C C . ARG A 1 915 ? 51.508 -0.903 -17.163 1.00 80.12 915 ARG A C 1
ATOM 6858 O O . ARG A 1 915 ? 52.662 -1.312 -17.267 1.00 80.12 915 ARG A O 1
ATOM 6865 N N . ASP A 1 916 ? 50.901 -0.228 -18.133 1.00 69.94 916 ASP A N 1
ATOM 6866 C CA . ASP A 1 916 ? 51.486 0.067 -19.451 1.00 69.94 916 ASP A CA 1
ATOM 6867 C C . ASP A 1 916 ? 52.080 1.487 -19.511 1.00 69.94 916 ASP A C 1
ATOM 6869 O O . ASP A 1 916 ? 51.525 2.393 -20.130 1.00 69.94 916 ASP A O 1
ATOM 6873 N N . ALA A 1 917 ? 53.201 1.704 -18.815 1.00 52.97 917 ALA A N 1
ATOM 6874 C CA . ALA A 1 917 ? 53.803 3.032 -18.633 1.00 52.97 917 ALA A CA 1
ATOM 6875 C C . ALA A 1 917 ? 54.368 3.679 -19.920 1.00 52.97 917 ALA A C 1
ATOM 6877 O O . ALA A 1 917 ? 54.598 4.887 -19.927 1.00 52.97 917 ALA A O 1
ATOM 6878 N N . ASP A 1 918 ? 54.577 2.907 -20.993 1.00 47.06 918 ASP A N 1
ATOM 6879 C CA . ASP A 1 918 ? 55.256 3.367 -22.217 1.00 47.06 918 ASP A CA 1
ATOM 6880 C C . ASP A 1 918 ? 54.382 3.274 -23.485 1.00 47.06 918 ASP A C 1
ATOM 6882 O O . ASP A 1 918 ? 54.862 3.552 -24.585 1.00 47.06 918 ASP A O 1
ATOM 6886 N N . GLY A 1 919 ? 53.114 2.852 -23.373 1.00 51.84 919 GLY A N 1
ATOM 6887 C CA . GLY A 1 919 ? 52.233 2.622 -24.529 1.00 51.84 919 GLY A CA 1
ATOM 6888 C C . GLY A 1 919 ? 52.747 1.552 -25.505 1.00 51.84 919 GLY A C 1
ATOM 6889 O O . GLY A 1 919 ? 52.211 1.396 -26.602 1.00 51.84 919 GLY A O 1
ATOM 6890 N N . ALA A 1 920 ? 53.793 0.823 -25.118 1.00 46.75 920 ALA A N 1
ATOM 6891 C CA . ALA A 1 920 ? 54.410 -0.256 -25.860 1.00 46.75 920 ALA A CA 1
ATOM 6892 C C . ALA A 1 920 ? 54.107 -1.542 -25.100 1.00 46.75 920 ALA A C 1
ATOM 6894 O O . ALA A 1 920 ? 54.810 -1.898 -24.156 1.00 46.75 920 ALA A O 1
ATOM 6895 N N . PHE A 1 921 ? 53.052 -2.236 -25.523 1.00 47.84 921 PHE A N 1
ATOM 6896 C CA . PHE A 1 921 ? 52.617 -3.508 -24.960 1.00 47.84 921 PHE A CA 1
ATOM 6897 C C . PHE A 1 921 ? 53.790 -4.510 -24.804 1.00 47.84 921 PHE A C 1
ATOM 6899 O O . PHE A 1 921 ? 54.130 -5.231 -25.757 1.00 47.84 921 PHE A O 1
ATOM 6906 N N . GLY A 1 922 ? 54.400 -4.565 -23.610 1.00 43.53 922 GLY A N 1
ATOM 6907 C CA . GLY A 1 922 ? 55.534 -5.456 -23.329 1.00 43.53 922 GLY A CA 1
ATOM 6908 C C . GLY A 1 922 ? 56.536 -5.072 -22.221 1.00 43.53 922 GLY A C 1
ATOM 6909 O O . GLY A 1 922 ? 57.645 -5.604 -22.252 1.00 43.53 922 GLY A O 1
ATOM 6910 N N . GLY A 1 923 ? 56.215 -4.202 -21.254 1.00 45.06 923 GLY A N 1
ATOM 6911 C CA . GLY A 1 923 ? 57.065 -3.940 -20.071 1.00 45.06 923 GLY A CA 1
ATOM 6912 C C . GLY A 1 923 ? 56.493 -4.569 -18.782 1.00 45.06 923 GLY A C 1
ATOM 6913 O O . GLY A 1 923 ? 55.382 -4.205 -18.410 1.00 45.06 923 GLY A O 1
ATOM 6914 N N . PRO A 1 924 ? 57.181 -5.498 -18.079 1.00 49.22 924 PRO A N 1
ATOM 6915 C CA . PRO A 1 924 ? 56.537 -6.400 -17.125 1.00 49.22 924 PRO A CA 1
ATOM 6916 C C . PRO A 1 924 ? 56.609 -5.874 -15.686 1.00 49.22 924 PRO A C 1
ATOM 6918 O O . PRO A 1 924 ? 57.605 -6.065 -14.991 1.00 49.22 924 PRO A O 1
ATOM 6921 N N . PHE A 1 925 ? 55.523 -5.279 -15.204 1.00 52.53 925 PHE A N 1
ATOM 6922 C CA . PHE A 1 925 ? 55.233 -5.268 -13.771 1.00 52.53 925 PHE A CA 1
ATOM 6923 C C . PHE A 1 925 ? 53.820 -5.803 -13.569 1.00 52.53 925 PHE A C 1
ATOM 6925 O O . PHE A 1 925 ? 52.861 -5.049 -13.478 1.00 52.53 925 PHE A O 1
ATOM 6932 N N . MET A 1 926 ? 53.715 -7.130 -13.529 1.00 61.16 926 MET A N 1
ATOM 6933 C CA . MET A 1 926 ? 52.553 -7.854 -13.007 1.00 61.16 926 MET A CA 1
ATOM 6934 C C . MET A 1 926 ? 52.672 -7.905 -11.483 1.00 61.16 926 MET A C 1
ATOM 6936 O O . MET A 1 926 ? 52.810 -8.971 -10.890 1.00 61.16 926 MET A O 1
ATOM 6940 N N . ASP A 1 927 ? 52.773 -6.726 -10.871 1.00 64.31 927 ASP A N 1
ATOM 6941 C CA . ASP A 1 927 ? 52.714 -6.592 -9.423 1.00 64.31 927 ASP A CA 1
ATOM 6942 C C . ASP A 1 927 ? 51.266 -6.337 -8.991 1.00 64.31 927 ASP A C 1
ATOM 6944 O O . ASP A 1 927 ? 50.406 -5.955 -9.787 1.00 64.31 927 ASP A O 1
ATOM 6948 N N . GLU A 1 928 ? 50.984 -6.553 -7.711 1.00 70.75 928 GLU A N 1
ATOM 6949 C CA . GLU A 1 928 ? 49.657 -6.346 -7.128 1.00 70.75 928 GLU A CA 1
ATOM 6950 C C . GLU A 1 928 ? 49.070 -4.965 -7.466 1.00 70.75 928 GLU A C 1
ATOM 6952 O O . GLU A 1 928 ? 47.886 -4.865 -7.764 1.00 70.75 928 GLU A O 1
ATOM 6957 N N . SER A 1 929 ? 49.905 -3.919 -7.531 1.00 74.25 929 SER A N 1
ATOM 6958 C CA . SER A 1 929 ? 49.474 -2.548 -7.834 1.00 74.25 929 SER A CA 1
ATOM 6959 C C . SER A 1 929 ? 49.074 -2.324 -9.297 1.00 74.25 929 SER A C 1
ATOM 6961 O O . SER A 1 929 ? 48.380 -1.349 -9.604 1.00 74.25 929 SER A O 1
ATOM 6963 N N . ALA A 1 930 ? 49.497 -3.210 -10.202 1.00 75.38 930 ALA A N 1
ATOM 6964 C CA . ALA A 1 930 ? 49.031 -3.264 -11.583 1.00 75.38 930 ALA A CA 1
ATOM 6965 C C . ALA A 1 930 ? 47.681 -3.986 -11.702 1.00 75.38 930 ALA A C 1
ATOM 6967 O O . ALA A 1 930 ? 46.858 -3.602 -12.527 1.00 75.38 930 ALA A O 1
ATOM 6968 N N . GLN A 1 931 ? 47.412 -4.979 -10.855 1.00 86.38 931 GLN A N 1
ATOM 6969 C CA . GLN A 1 931 ? 46.138 -5.698 -10.838 1.00 86.38 931 GLN A CA 1
ATOM 6970 C C . GLN A 1 931 ? 45.042 -4.879 -10.153 1.00 86.38 931 GLN A C 1
ATOM 6972 O O . GLN A 1 931 ? 43.971 -4.654 -10.728 1.00 86.38 931 GLN A O 1
ATOM 6977 N N . ILE A 1 932 ? 45.326 -4.411 -8.934 1.00 86.12 932 ILE A N 1
ATOM 6978 C CA . ILE A 1 932 ? 44.343 -3.759 -8.084 1.00 86.12 932 ILE A CA 1
ATOM 6979 C C . ILE A 1 932 ? 44.937 -2.812 -7.035 1.00 86.12 932 ILE A C 1
ATOM 6981 O O . ILE A 1 932 ? 46.019 -3.035 -6.496 1.00 86.12 932 ILE A O 1
ATOM 6985 N N . ARG A 1 933 ? 44.191 -1.759 -6.686 1.00 84.50 933 ARG A N 1
ATOM 6986 C CA . ARG A 1 933 ? 44.469 -0.904 -5.527 1.00 84.50 933 ARG A CA 1
ATOM 6987 C C . ARG A 1 933 ? 43.191 -0.613 -4.716 1.00 84.50 933 ARG A C 1
ATOM 6989 O O . ARG A 1 933 ? 42.119 -0.383 -5.272 1.00 84.50 933 ARG A O 1
ATOM 6996 N N . PHE A 1 934 ? 43.317 -0.625 -3.385 1.00 74.50 934 PHE A N 1
ATOM 6997 C CA . PHE A 1 934 ? 42.211 -0.484 -2.420 1.00 74.50 934 PHE A CA 1
ATOM 6998 C C . PHE A 1 934 ? 42.342 0.741 -1.516 1.00 74.50 934 PHE A C 1
ATOM 7000 O O . PHE A 1 934 ? 43.440 1.274 -1.327 1.00 74.50 934 PHE A O 1
ATOM 7007 N N . SER A 1 935 ? 41.215 1.138 -0.918 1.00 73.25 935 SER A N 1
ATOM 7008 C CA . SER A 1 935 ? 41.200 1.944 0.307 1.00 73.25 935 SER A CA 1
ATOM 7009 C C . SER A 1 935 ? 41.606 1.101 1.531 1.00 73.25 935 SER A C 1
ATOM 7011 O O . SER A 1 935 ? 41.654 -0.124 1.463 1.00 73.25 935 SER A O 1
ATOM 7013 N N . GLU A 1 936 ? 41.854 1.740 2.680 1.00 65.19 936 GLU A N 1
ATOM 7014 C CA . GLU A 1 936 ? 42.139 1.038 3.949 1.00 65.19 936 GLU A CA 1
ATOM 7015 C C . GLU A 1 936 ? 40.962 0.172 4.459 1.00 65.19 936 GLU A C 1
ATOM 7017 O O . GLU A 1 936 ? 41.151 -0.648 5.355 1.00 65.19 936 GLU A O 1
ATOM 7022 N N . GLU A 1 937 ? 39.755 0.342 3.905 1.00 66.25 937 GLU A N 1
ATOM 7023 C CA . GLU A 1 937 ? 38.527 -0.346 4.337 1.00 66.25 937 GLU A CA 1
ATOM 7024 C C . GLU A 1 937 ? 38.132 -1.538 3.438 1.00 66.25 937 GLU A C 1
ATOM 7026 O O . GLU A 1 937 ? 37.366 -2.403 3.872 1.00 66.25 937 GLU A O 1
ATOM 7031 N N . GLY A 1 938 ? 38.665 -1.617 2.211 1.00 68.00 938 GLY A N 1
ATOM 7032 C CA . GLY A 1 938 ? 38.342 -2.669 1.240 1.00 68.00 938 GLY A CA 1
ATOM 7033 C C . GLY A 1 938 ? 38.926 -4.041 1.605 1.00 68.00 938 GLY A C 1
ATOM 7034 O O . GLY A 1 938 ? 40.000 -4.142 2.199 1.00 68.00 938 GLY A O 1
ATOM 7035 N N . LYS A 1 939 ? 38.229 -5.125 1.233 1.00 78.88 939 LYS A N 1
ATOM 7036 C CA . LYS A 1 939 ? 38.664 -6.518 1.466 1.00 78.88 939 LYS A CA 1
ATOM 7037 C C . LYS A 1 939 ? 38.591 -7.349 0.188 1.00 78.88 939 LYS A C 1
ATOM 7039 O O . LYS A 1 939 ? 37.633 -7.227 -0.566 1.00 78.88 939 LYS A O 1
ATOM 7044 N N . ILE A 1 940 ? 39.550 -8.252 -0.006 1.00 81.50 940 ILE A N 1
ATOM 7045 C CA . ILE A 1 940 ? 39.484 -9.311 -1.024 1.00 81.50 940 ILE A CA 1
ATOM 7046 C C . ILE A 1 940 ? 39.277 -10.637 -0.311 1.00 81.50 940 ILE A C 1
ATOM 7048 O O . ILE A 1 940 ? 40.102 -11.016 0.523 1.00 81.50 940 ILE A O 1
ATOM 7052 N N . ILE A 1 941 ? 38.212 -11.354 -0.654 1.00 81.81 941 ILE A N 1
ATOM 7053 C CA . ILE A 1 941 ? 37.962 -12.699 -0.139 1.00 81.81 941 ILE A CA 1
ATOM 7054 C C . ILE A 1 941 ? 37.577 -13.639 -1.275 1.00 81.81 941 ILE A C 1
ATOM 7056 O O . ILE A 1 941 ? 36.836 -13.274 -2.184 1.00 81.81 941 ILE A O 1
ATOM 7060 N N . TYR A 1 942 ? 38.059 -14.874 -1.199 1.00 81.38 942 TYR A N 1
ATOM 7061 C CA . TYR A 1 942 ? 37.782 -15.913 -2.187 1.00 81.38 942 TYR A CA 1
ATOM 7062 C C . TYR A 1 942 ? 38.144 -15.543 -3.634 1.00 81.38 942 TYR A C 1
ATOM 7064 O O . TYR A 1 942 ? 37.544 -16.074 -4.551 1.00 81.38 942 TYR A O 1
ATOM 7072 N N . CYS A 1 943 ? 39.110 -14.656 -3.877 1.00 85.12 943 CYS A N 1
ATOM 7073 C CA . CYS A 1 943 ? 39.476 -14.241 -5.237 1.00 85.12 943 CYS A CA 1
ATOM 7074 C C . CYS A 1 943 ? 40.753 -14.921 -5.743 1.00 85.12 943 CYS A C 1
ATOM 7076 O O . CYS A 1 943 ? 41.608 -15.321 -4.955 1.00 85.12 943 CYS A O 1
ATOM 7078 N N . CYS A 1 944 ? 40.925 -14.973 -7.063 1.00 86.69 944 CYS A N 1
ATOM 7079 C CA . CYS A 1 944 ? 42.183 -15.321 -7.723 1.00 86.69 944 CYS A CA 1
ATOM 7080 C C . CYS A 1 944 ? 42.920 -14.042 -8.142 1.00 86.69 944 CYS A C 1
ATOM 7082 O O . CYS A 1 944 ? 42.399 -13.280 -8.956 1.00 86.69 944 CYS A O 1
ATOM 7084 N N . VAL A 1 945 ? 44.111 -13.797 -7.585 1.00 85.94 945 VAL A N 1
ATOM 7085 C CA . VAL A 1 945 ? 44.940 -12.616 -7.885 1.00 85.94 945 VAL A CA 1
ATOM 7086 C C . VAL A 1 945 ? 46.419 -13.016 -8.006 1.00 85.94 945 VAL A C 1
ATOM 7088 O O . VAL A 1 945 ? 47.163 -12.914 -7.028 1.00 85.94 945 VAL A O 1
ATOM 7091 N N . PRO A 1 946 ? 46.869 -13.478 -9.187 1.00 79.19 946 PRO A N 1
ATOM 7092 C CA . PRO A 1 946 ? 48.249 -13.923 -9.365 1.00 79.19 946 PRO A CA 1
ATOM 7093 C C . PRO A 1 946 ? 49.267 -12.774 -9.319 1.00 79.19 946 PRO A C 1
ATOM 7095 O O . PRO A 1 946 ? 49.019 -11.704 -9.881 1.00 79.19 946 PRO A O 1
ATOM 7098 N N . GLY A 1 947 ? 50.421 -12.997 -8.683 1.00 70.38 947 GLY A N 1
ATOM 7099 C CA . GLY A 1 947 ? 51.484 -11.996 -8.508 1.00 70.38 947 GLY A CA 1
ATOM 7100 C C . GLY A 1 947 ? 51.280 -11.050 -7.315 1.00 70.38 947 GLY A C 1
ATOM 7101 O O . GLY A 1 947 ? 51.936 -10.008 -7.235 1.00 70.38 947 GLY A O 1
ATOM 7102 N N . GLY A 1 948 ? 50.375 -11.390 -6.390 1.00 65.44 948 GLY A N 1
ATOM 7103 C CA . GLY A 1 948 ? 50.123 -10.623 -5.166 1.00 65.44 948 GLY A CA 1
ATOM 7104 C C . GLY A 1 948 ? 51.329 -10.621 -4.215 1.00 65.44 948 GLY A C 1
ATOM 7105 O O . GLY A 1 948 ? 51.999 -11.633 -4.031 1.00 65.44 948 GLY A O 1
ATOM 7106 N N . THR A 1 949 ? 51.622 -9.499 -3.551 1.00 57.38 949 THR A N 1
ATOM 7107 C CA . THR A 1 949 ? 52.821 -9.363 -2.691 1.00 57.38 949 THR A CA 1
ATOM 7108 C C . THR A 1 949 ? 52.643 -9.922 -1.272 1.00 57.38 949 THR A C 1
ATOM 7110 O O . THR A 1 949 ? 53.433 -9.629 -0.374 1.00 57.38 949 THR A O 1
ATOM 7113 N N . GLY A 1 950 ? 51.618 -10.751 -1.059 1.00 53.22 950 GLY A N 1
ATOM 7114 C CA . GLY A 1 950 ? 51.266 -11.316 0.246 1.00 53.22 950 GLY A CA 1
ATOM 7115 C C . GLY A 1 950 ? 50.378 -10.422 1.122 1.00 53.22 950 GLY A C 1
ATOM 7116 O O . GLY A 1 950 ? 49.970 -10.873 2.185 1.00 53.22 950 GLY A O 1
ATOM 7117 N N . ASN A 1 951 ? 50.008 -9.215 0.670 1.00 51.78 951 ASN A N 1
ATOM 7118 C CA . ASN A 1 951 ? 49.033 -8.333 1.339 1.00 51.78 951 ASN A CA 1
ATOM 7119 C C . ASN A 1 951 ? 47.561 -8.734 1.100 1.00 51.78 951 ASN A C 1
ATOM 7121 O O . ASN A 1 951 ? 46.646 -8.053 1.559 1.00 51.78 951 ASN A O 1
ATOM 7125 N N . LEU A 1 952 ? 47.319 -9.877 0.451 1.00 59.00 952 LEU A N 1
ATOM 7126 C CA . LEU A 1 952 ? 46.011 -10.526 0.317 1.00 59.00 952 LEU A CA 1
ATOM 7127 C C . LEU A 1 952 ? 45.573 -11.188 1.642 1.00 59.00 952 LEU A C 1
ATOM 7129 O O . LEU A 1 952 ? 45.152 -12.348 1.645 1.00 59.00 952 LEU A O 1
ATOM 7133 N N . GLU A 1 953 ? 45.694 -10.477 2.769 1.00 57.19 953 GLU A N 1
ATOM 7134 C CA . GLU A 1 953 ? 45.200 -10.894 4.086 1.00 57.19 953 GLU A CA 1
ATOM 7135 C C . GLU A 1 953 ? 43.665 -10.972 4.047 1.00 57.19 953 GLU A C 1
ATOM 7137 O O . GLU A 1 953 ? 42.936 -10.047 4.395 1.00 57.19 953 GLU A O 1
ATOM 7142 N N . GLY A 1 954 ? 43.158 -12.092 3.549 1.00 60.97 954 GLY A N 1
ATOM 7143 C CA . GLY A 1 954 ? 41.747 -12.304 3.289 1.00 60.97 954 GLY A CA 1
ATOM 7144 C C . GLY A 1 954 ? 41.442 -13.788 3.196 1.00 60.97 954 GLY A C 1
ATOM 7145 O O . GLY A 1 954 ? 42.269 -14.600 2.780 1.00 60.97 954 GLY A O 1
ATOM 7146 N N . LEU A 1 955 ? 40.252 -14.166 3.649 1.00 71.25 955 LEU A N 1
ATOM 7147 C CA . LEU A 1 955 ? 39.827 -15.557 3.688 1.00 71.25 955 LEU A CA 1
ATOM 7148 C C . LEU A 1 955 ? 39.735 -16.120 2.259 1.00 71.25 955 LEU A C 1
ATOM 7150 O O . LEU A 1 955 ? 38.975 -15.610 1.442 1.00 71.25 955 LEU A O 1
ATOM 7154 N N . GLY A 1 956 ? 40.501 -17.174 1.966 1.00 73.38 956 GLY A N 1
ATOM 7155 C CA . GLY A 1 956 ? 40.312 -17.993 0.767 1.00 73.38 956 GLY A CA 1
ATOM 7156 C C . GLY A 1 956 ? 40.845 -17.434 -0.559 1.00 73.38 956 GLY A C 1
ATOM 7157 O O . GLY A 1 956 ? 40.396 -17.904 -1.592 1.00 73.38 956 GLY A O 1
ATOM 7158 N N . ASN A 1 957 ? 41.787 -16.490 -0.604 1.00 78.62 957 ASN A N 1
ATOM 7159 C CA . ASN A 1 957 ? 42.360 -16.024 -1.886 1.00 78.62 957 ASN A CA 1
ATOM 7160 C C . ASN A 1 957 ? 43.328 -17.057 -2.533 1.00 78.62 957 ASN A C 1
ATOM 7162 O O . ASN A 1 957 ? 43.893 -17.895 -1.827 1.00 78.62 957 ASN A O 1
ATOM 7166 N N . ILE A 1 958 ? 43.496 -17.034 -3.868 1.00 78.94 958 ILE A N 1
ATOM 7167 C CA . ILE A 1 958 ? 44.445 -17.856 -4.663 1.00 78.94 958 ILE A CA 1
ATOM 7168 C C . ILE A 1 958 ? 45.436 -16.948 -5.385 1.00 78.94 958 ILE A C 1
ATOM 7170 O O . ILE A 1 958 ? 45.036 -15.968 -6.004 1.00 78.94 958 ILE A O 1
ATOM 7174 N N . ASP A 1 959 ? 46.706 -17.335 -5.371 1.00 80.56 959 ASP A N 1
ATOM 7175 C CA . ASP A 1 959 ? 47.796 -16.717 -6.130 1.00 80.56 959 ASP A CA 1
ATOM 7176 C C . ASP A 1 959 ? 48.341 -17.720 -7.167 1.00 80.56 959 ASP A C 1
ATOM 7178 O O . ASP A 1 959 ? 49.466 -18.202 -7.069 1.00 80.56 959 ASP A O 1
ATOM 7182 N N . GLU A 1 960 ? 47.491 -18.133 -8.112 1.00 80.31 960 GLU A N 1
ATOM 7183 C CA . GLU A 1 960 ? 47.833 -19.067 -9.194 1.00 80.31 960 GLU A CA 1
ATOM 7184 C C . GLU A 1 960 ? 47.075 -18.731 -10.473 1.00 80.31 960 GLU A C 1
ATOM 7186 O O . GLU A 1 960 ? 45.993 -18.154 -10.428 1.00 80.31 960 GLU A O 1
ATOM 7191 N N . GLU A 1 961 ? 47.635 -19.115 -11.618 1.00 85.12 961 GLU A N 1
ATOM 7192 C CA . GLU A 1 961 ? 47.012 -18.902 -12.921 1.00 85.12 961 GLU A CA 1
ATOM 7193 C C . GLU A 1 961 ? 45.577 -19.471 -12.964 1.00 85.12 961 GLU A C 1
ATOM 7195 O O . GLU A 1 961 ? 45.368 -20.632 -12.603 1.00 85.12 961 GLU A O 1
ATOM 7200 N N . PRO A 1 962 ? 44.580 -18.690 -13.425 1.00 88.56 962 PRO A N 1
ATOM 7201 C CA . PRO A 1 962 ? 43.189 -19.127 -13.441 1.00 88.56 962 PRO A CA 1
ATOM 7202 C C . PRO A 1 962 ? 42.907 -20.197 -14.498 1.00 88.56 962 PRO A C 1
ATOM 7204 O O . PRO A 1 962 ? 41.854 -20.817 -14.436 1.00 88.56 962 PRO A O 1
ATOM 7207 N N . LEU A 1 963 ? 43.811 -20.444 -15.454 1.00 89.06 963 LEU A N 1
ATOM 7208 C CA . LEU A 1 963 ? 43.651 -21.463 -16.500 1.00 89.06 963 LEU A CA 1
ATOM 7209 C C . LEU A 1 963 ? 42.315 -21.323 -17.253 1.00 89.06 963 LEU A C 1
ATOM 7211 O O . LEU A 1 963 ? 41.489 -22.237 -17.285 1.00 89.06 963 LEU A O 1
ATOM 7215 N N . PHE A 1 964 ? 42.098 -20.150 -17.854 1.00 89.88 964 PHE A N 1
ATOM 7216 C CA . PHE A 1 964 ? 40.994 -19.942 -18.792 1.00 89.88 964 PHE A CA 1
ATOM 7217 C C . PHE A 1 964 ? 41.142 -20.850 -20.016 1.00 89.88 964 PHE A C 1
ATOM 7219 O O . PHE A 1 964 ? 42.254 -21.150 -20.454 1.00 89.88 964 PHE A O 1
ATOM 7226 N N . VAL A 1 965 ? 40.022 -21.237 -20.622 1.00 88.00 965 VAL A N 1
ATOM 7227 C CA . VAL A 1 965 ? 39.997 -22.048 -21.854 1.00 88.00 965 VAL A CA 1
ATOM 7228 C C . VAL A 1 965 ? 40.781 -21.377 -22.958 1.00 88.00 965 VAL A C 1
ATOM 7230 O O . VAL A 1 965 ? 41.612 -22.001 -23.620 1.00 88.00 965 VAL A O 1
ATOM 7233 N N . LYS A 1 966 ? 40.500 -20.089 -23.149 1.00 89.62 966 LYS A N 1
ATOM 7234 C CA . LYS A 1 966 ? 41.230 -19.244 -24.073 1.00 89.62 966 LYS A CA 1
ATOM 7235 C C . LYS A 1 966 ? 41.117 -17.800 -23.592 1.00 89.62 966 LYS A C 1
ATOM 7237 O O . LYS A 1 966 ? 40.085 -17.188 -23.844 1.00 89.62 966 LYS A O 1
ATOM 7242 N N . PRO A 1 967 ? 42.133 -17.229 -22.929 1.00 88.31 967 PRO A N 1
ATOM 7243 C CA . PRO A 1 967 ? 42.086 -15.818 -22.570 1.00 88.31 967 PRO A CA 1
ATOM 7244 C C . PRO A 1 967 ? 42.001 -14.933 -23.823 1.00 88.31 967 PRO A C 1
ATOM 7246 O O . PRO A 1 967 ? 42.487 -15.302 -24.899 1.00 88.31 967 PRO A O 1
ATOM 7249 N N . GLY A 1 968 ? 41.367 -13.769 -23.678 1.00 86.62 968 GLY A N 1
ATOM 7250 C CA . GLY A 1 968 ? 41.356 -12.742 -24.715 1.00 86.62 968 GLY A CA 1
ATOM 7251 C C . GLY A 1 968 ? 42.748 -12.147 -24.925 1.00 86.62 968 GLY A C 1
ATOM 7252 O O . GLY A 1 968 ? 43.620 -12.254 -24.061 1.00 86.62 968 GLY A O 1
ATOM 7253 N N . TYR A 1 969 ? 42.972 -11.544 -26.088 1.00 85.38 969 TYR A N 1
ATOM 7254 C CA . TYR A 1 969 ? 44.251 -10.919 -26.418 1.00 85.38 969 TYR A CA 1
ATOM 7255 C C . TYR A 1 969 ? 44.077 -9.778 -27.422 1.00 85.38 969 TYR A C 1
ATOM 7257 O O . TYR A 1 969 ? 43.174 -9.786 -28.259 1.00 85.38 969 TYR A O 1
ATOM 7265 N N . TRP A 1 970 ? 44.996 -8.816 -27.385 1.00 77.88 970 TRP A N 1
ATOM 7266 C CA . TRP A 1 970 ? 45.117 -7.797 -28.426 1.00 77.88 970 TRP A CA 1
ATOM 7267 C C . TRP A 1 970 ? 45.739 -8.413 -29.680 1.00 77.88 970 TRP A C 1
ATOM 7269 O O . TRP A 1 970 ? 46.888 -8.869 -29.650 1.00 77.88 970 TRP A O 1
ATOM 7279 N N . ASN A 1 971 ? 44.989 -8.448 -30.782 1.00 74.06 971 ASN A N 1
ATOM 7280 C CA . ASN A 1 971 ? 45.529 -8.879 -32.065 1.00 74.06 971 ASN A CA 1
ATOM 7281 C C . ASN A 1 971 ? 46.273 -7.717 -32.727 1.00 74.06 971 ASN A C 1
ATOM 7283 O O . ASN A 1 971 ? 45.645 -6.746 -33.135 1.00 74.06 971 ASN A O 1
ATOM 7287 N N . ARG A 1 972 ? 47.598 -7.852 -32.850 1.00 66.44 972 ARG A N 1
ATOM 7288 C CA . ARG A 1 972 ? 48.459 -6.861 -33.502 1.00 66.44 972 ARG A CA 1
ATOM 7289 C C . ARG A 1 972 ? 48.652 -7.242 -34.958 1.00 66.44 972 ARG A C 1
ATOM 7291 O O . ARG A 1 972 ? 49.353 -8.212 -35.254 1.00 66.44 972 ARG A O 1
ATOM 7298 N N . ASN A 1 973 ? 48.118 -6.456 -35.881 1.00 56.16 973 ASN A N 1
ATOM 7299 C CA . ASN A 1 973 ? 48.291 -6.697 -37.314 1.00 56.16 973 ASN A CA 1
ATOM 7300 C C . ASN A 1 973 ? 49.656 -6.224 -37.856 1.00 56.16 973 ASN A C 1
ATOM 7302 O O . ASN A 1 973 ? 49.768 -5.918 -39.031 1.00 56.16 973 ASN A O 1
ATOM 7306 N N . TYR A 1 974 ? 50.727 -6.191 -37.052 1.00 46.03 974 TYR A N 1
ATOM 7307 C CA . TYR A 1 974 ? 52.105 -5.843 -37.458 1.00 46.03 974 TYR A CA 1
ATOM 7308 C C . TYR A 1 974 ? 52.262 -4.627 -38.410 1.00 46.03 974 TYR A C 1
ATOM 7310 O O . TYR A 1 974 ? 53.308 -4.497 -39.056 1.00 46.03 974 TYR A O 1
ATOM 7318 N N . THR A 1 975 ? 51.298 -3.701 -38.487 1.00 51.28 975 THR A N 1
ATOM 7319 C CA . THR A 1 975 ? 51.484 -2.424 -39.176 1.00 51.28 975 THR A CA 1
ATOM 7320 C C . THR A 1 975 ? 51.888 -1.384 -38.137 1.00 51.28 975 THR A C 1
ATOM 7322 O O . THR A 1 975 ? 51.102 -0.873 -37.358 1.00 51.28 975 THR A O 1
ATOM 7325 N N . LEU A 1 976 ? 53.191 -1.109 -38.071 1.00 42.41 976 LEU A N 1
ATOM 7326 C CA . LEU A 1 976 ? 53.845 -0.289 -37.039 1.00 42.41 976 LEU A CA 1
ATOM 7327 C C . LEU A 1 976 ? 53.351 1.173 -36.918 1.00 42.41 976 LEU A C 1
ATOM 7329 O O . LEU A 1 976 ? 53.910 1.915 -36.116 1.00 42.41 976 LEU A O 1
ATOM 7333 N N . ASN A 1 977 ? 52.361 1.602 -37.706 1.00 42.03 977 ASN A N 1
ATOM 7334 C CA . ASN A 1 977 ? 51.986 3.008 -37.858 1.00 42.03 977 ASN A CA 1
ATOM 7335 C C . ASN A 1 977 ? 50.488 3.301 -37.679 1.00 42.03 977 ASN A C 1
ATOM 7337 O O . ASN A 1 977 ? 50.113 4.458 -37.865 1.00 42.03 977 ASN A O 1
ATOM 7341 N N . ASP A 1 978 ? 49.649 2.321 -37.330 1.00 47.47 978 ASP A N 1
ATOM 7342 C CA . ASP A 1 978 ? 48.233 2.581 -37.054 1.00 47.47 978 ASP A CA 1
ATOM 7343 C C . ASP A 1 978 ? 47.808 2.007 -35.693 1.00 47.47 978 ASP A C 1
ATOM 7345 O O . ASP A 1 978 ? 47.423 0.847 -35.612 1.00 47.47 978 ASP A O 1
ATOM 7349 N N . PRO A 1 979 ? 47.852 2.794 -34.601 1.00 42.75 979 PRO A N 1
ATOM 7350 C CA . PRO A 1 979 ? 47.350 2.356 -33.297 1.00 42.75 979 PRO A CA 1
ATOM 7351 C C . PRO A 1 979 ? 45.835 2.061 -33.283 1.00 42.75 979 PRO A C 1
ATOM 7353 O O . PRO A 1 979 ? 45.323 1.645 -32.247 1.00 42.75 979 PRO A O 1
ATOM 7356 N N . ASN A 1 980 ? 45.122 2.275 -34.399 1.00 46.34 980 ASN A N 1
ATOM 7357 C CA . ASN A 1 980 ? 43.701 1.967 -34.559 1.00 46.34 980 ASN A CA 1
ATOM 7358 C C . ASN A 1 980 ? 43.439 0.593 -35.214 1.00 46.34 980 ASN A C 1
ATOM 7360 O O . ASN A 1 980 ? 42.275 0.217 -35.347 1.00 46.34 980 ASN A O 1
ATOM 7364 N N . ASP A 1 981 ? 44.471 -0.159 -35.631 1.00 53.56 981 ASP A N 1
ATOM 7365 C CA . ASP A 1 981 ? 44.306 -1.522 -36.176 1.00 53.56 981 ASP A CA 1
ATOM 7366 C C . ASP A 1 981 ? 44.395 -2.632 -35.109 1.00 53.56 981 ASP A C 1
ATOM 7368 O O . ASP A 1 981 ? 44.024 -3.784 -35.373 1.00 53.56 981 ASP A O 1
ATOM 7372 N N . ASP A 1 982 ? 44.828 -2.271 -33.898 1.00 60.75 982 ASP A N 1
ATOM 7373 C CA . ASP A 1 982 ? 44.855 -3.133 -32.725 1.00 60.75 982 ASP A CA 1
ATOM 7374 C C . ASP A 1 982 ? 43.423 -3.294 -32.189 1.00 60.75 982 ASP A C 1
ATOM 7376 O O . ASP A 1 982 ? 42.823 -2.356 -31.664 1.00 60.75 982 ASP A O 1
ATOM 7380 N N . PHE A 1 983 ? 42.861 -4.501 -32.291 1.00 71.69 983 PHE A N 1
ATOM 7381 C CA . PHE A 1 983 ? 41.540 -4.814 -31.740 1.00 71.69 983 PHE A CA 1
ATOM 7382 C C . PHE A 1 983 ? 41.615 -5.940 -30.713 1.00 71.69 983 PHE A C 1
ATOM 7384 O O . PHE A 1 983 ? 42.381 -6.902 -30.847 1.00 71.69 983 PHE A O 1
ATOM 7391 N N . TRP A 1 984 ? 40.792 -5.826 -29.672 1.00 83.69 984 TRP A N 1
ATOM 7392 C CA . TRP A 1 984 ? 40.663 -6.872 -28.673 1.00 83.69 984 TRP A CA 1
ATOM 7393 C C . TRP A 1 984 ? 39.894 -8.060 -29.260 1.00 83.69 984 TRP A C 1
ATOM 7395 O O . TRP A 1 984 ? 38.762 -7.924 -29.748 1.00 83.69 984 TRP A O 1
ATOM 7405 N N . VAL A 1 985 ? 40.527 -9.232 -29.232 1.00 84.06 985 VAL A N 1
ATOM 7406 C CA . VAL A 1 985 ? 39.900 -10.517 -29.537 1.00 84.06 985 VAL A CA 1
ATOM 7407 C C . VAL A 1 985 ? 39.392 -11.103 -28.229 1.00 84.06 985 VAL A C 1
ATOM 7409 O O . VAL A 1 985 ? 40.189 -11.409 -27.341 1.00 84.06 985 VAL A O 1
ATOM 7412 N N . GLU A 1 986 ? 38.074 -11.285 -28.127 1.00 83.75 986 GLU A N 1
ATOM 7413 C CA . GLU A 1 986 ? 37.464 -11.885 -26.939 1.00 83.75 986 GLU A CA 1
ATOM 7414 C C . GLU A 1 986 ? 37.970 -13.299 -26.672 1.00 83.75 986 GLU A C 1
ATOM 7416 O O . GLU A 1 986 ? 38.195 -14.098 -27.590 1.00 83.75 986 GLU A O 1
ATOM 7421 N N . GLY A 1 987 ? 38.105 -13.599 -25.383 1.00 85.56 987 GLY A N 1
ATOM 7422 C CA . GLY A 1 987 ? 38.413 -14.927 -24.882 1.00 85.56 987 GLY A CA 1
ATOM 7423 C C . GLY A 1 987 ? 37.175 -15.734 -24.499 1.00 85.56 987 GLY A C 1
ATOM 7424 O O . GLY A 1 987 ? 36.086 -15.197 -24.315 1.00 85.56 987 GLY A O 1
ATOM 7425 N N . ASP A 1 988 ? 37.381 -17.036 -24.318 1.00 87.56 988 ASP A N 1
ATOM 7426 C CA . ASP A 1 988 ? 36.510 -17.904 -23.529 1.00 87.56 988 ASP A CA 1
ATOM 7427 C C . ASP A 1 988 ? 37.044 -17.928 -22.086 1.00 87.56 988 ASP A C 1
ATOM 7429 O O . ASP A 1 988 ? 38.033 -18.603 -21.778 1.00 87.56 988 ASP A O 1
ATOM 7433 N N . TYR A 1 989 ? 36.401 -17.133 -21.227 1.00 89.62 989 TYR A N 1
ATOM 7434 C CA . TYR A 1 989 ? 36.756 -16.956 -19.816 1.00 89.62 989 TYR A CA 1
ATOM 7435 C C . TYR A 1 989 ? 36.172 -18.027 -18.887 1.00 89.62 989 TYR A C 1
ATOM 7437 O O . TYR A 1 989 ? 36.284 -17.892 -17.667 1.00 89.62 989 TYR A O 1
ATOM 7445 N N . HIS A 1 990 ? 35.567 -19.091 -19.425 1.00 87.75 990 HIS A N 1
ATOM 7446 C CA . HIS A 1 990 ? 35.314 -20.276 -18.615 1.00 87.75 990 HIS A CA 1
ATOM 7447 C C . HIS A 1 990 ? 36.653 -20.876 -18.162 1.00 87.75 990 HIS A C 1
ATOM 7449 O O . HIS A 1 990 ? 37.659 -20.837 -18.878 1.00 87.75 990 HIS A O 1
ATOM 7455 N N . LEU A 1 991 ? 36.670 -21.423 -16.953 1.00 85.75 991 LEU A N 1
ATOM 7456 C CA . LEU A 1 991 ? 37.847 -22.060 -16.374 1.00 85.75 991 LEU A CA 1
ATOM 7457 C C . LEU A 1 991 ? 37.957 -23.496 -16.899 1.00 85.75 991 LEU A C 1
ATOM 7459 O O . LEU A 1 991 ? 36.947 -24.184 -17.005 1.00 85.75 991 LEU A O 1
ATOM 7463 N N . GLN A 1 992 ? 39.163 -23.960 -17.226 1.00 83.88 992 GLN A N 1
ATOM 7464 C CA . GLN A 1 992 ? 39.376 -25.329 -17.707 1.00 83.88 992 GLN A CA 1
ATOM 7465 C C . GLN A 1 992 ? 39.070 -26.362 -16.617 1.00 83.88 992 GLN A C 1
ATOM 7467 O O . GLN A 1 992 ? 39.552 -26.216 -15.493 1.00 83.88 992 GLN A O 1
ATOM 7472 N N . SER A 1 993 ? 38.331 -27.425 -16.952 1.00 73.94 993 SER A N 1
ATOM 7473 C CA . SER A 1 993 ? 37.958 -28.489 -16.009 1.00 73.94 993 SER A CA 1
ATOM 7474 C C . SER A 1 993 ? 38.095 -29.896 -16.595 1.00 73.94 993 SER A C 1
ATOM 7476 O O . SER A 1 993 ? 37.455 -30.236 -17.595 1.00 73.94 993 SER A O 1
ATOM 7478 N N . ILE A 1 994 ? 38.814 -30.788 -15.895 1.00 67.19 994 ILE A N 1
ATOM 7479 C CA . ILE A 1 994 ? 38.734 -32.244 -16.162 1.00 67.19 994 ILE A CA 1
ATOM 7480 C C . ILE A 1 994 ? 37.379 -32.813 -15.709 1.00 67.19 994 ILE A C 1
ATOM 7482 O O . ILE A 1 994 ? 36.988 -33.919 -16.079 1.00 67.19 994 ILE A O 1
ATOM 7486 N N . GLY A 1 995 ? 36.665 -32.063 -14.871 1.00 54.59 995 GLY A N 1
ATOM 7487 C CA . GLY A 1 995 ? 35.304 -32.326 -14.441 1.00 54.59 995 GLY A CA 1
ATOM 7488 C C . GLY A 1 995 ? 34.279 -31.695 -15.371 1.00 54.59 995 GLY A C 1
ATOM 7489 O O . GLY A 1 995 ? 33.203 -31.435 -14.892 1.00 54.59 995 GLY A O 1
ATOM 7490 N N . TRP A 1 996 ? 34.594 -31.468 -16.651 1.00 61.78 996 TRP A N 1
ATOM 7491 C CA . TRP A 1 996 ? 33.721 -30.920 -17.696 1.00 61.78 996 TRP A CA 1
ATOM 7492 C C . TRP A 1 996 ? 33.271 -29.461 -17.507 1.00 61.78 996 TRP A C 1
ATOM 7494 O O . TRP A 1 996 ? 33.056 -28.952 -16.408 1.00 61.78 996 TRP A O 1
ATOM 7504 N N . ARG A 1 997 ? 33.162 -28.761 -18.634 1.00 77.06 997 ARG A N 1
ATOM 7505 C CA . ARG A 1 997 ? 32.913 -27.322 -18.713 1.00 77.06 997 ARG A CA 1
ATOM 7506 C C . ARG A 1 997 ? 31.937 -27.004 -19.840 1.00 77.06 997 ARG A C 1
ATOM 7508 O O . ARG A 1 997 ? 31.975 -27.639 -20.895 1.00 77.06 997 ARG A O 1
ATOM 7515 N N . TRP A 1 998 ? 31.066 -26.021 -19.624 1.00 69.44 998 TRP A N 1
ATOM 7516 C CA . TRP A 1 998 ? 30.120 -25.575 -20.638 1.00 69.44 998 TRP A CA 1
ATOM 7517 C C . TRP A 1 998 ? 30.862 -24.901 -21.795 1.00 69.44 998 TRP A C 1
ATOM 7519 O O . TRP A 1 998 ? 31.658 -23.983 -21.604 1.00 69.44 998 TRP A O 1
ATOM 7529 N N . ASN A 1 999 ? 30.614 -25.377 -23.012 1.00 73.00 999 ASN A N 1
ATOM 7530 C CA . ASN A 1 999 ? 31.074 -24.747 -24.235 1.00 73.00 999 ASN A CA 1
ATOM 7531 C C . ASN A 1 999 ? 29.913 -23.969 -24.855 1.00 73.00 999 ASN A C 1
ATOM 7533 O O . ASN A 1 999 ? 29.084 -24.535 -25.575 1.00 73.00 999 ASN A O 1
ATOM 7537 N N . ALA A 1 1000 ? 29.896 -22.659 -24.615 1.00 65.75 1000 ALA A N 1
ATOM 7538 C CA . ALA A 1 1000 ? 28.868 -21.758 -25.124 1.00 65.75 1000 ALA A CA 1
ATOM 7539 C C . ALA A 1 1000 ? 28.805 -21.706 -26.664 1.00 65.75 1000 ALA A C 1
ATOM 7541 O O . ALA A 1 1000 ? 27.748 -21.435 -27.217 1.00 65.75 1000 ALA A O 1
ATOM 7542 N N . ALA A 1 1001 ? 29.887 -22.022 -27.386 1.00 68.69 1001 ALA A N 1
ATOM 7543 C CA . ALA A 1 1001 ? 29.878 -22.017 -28.853 1.00 68.69 1001 ALA A CA 1
ATOM 7544 C C . ALA A 1 1001 ? 29.149 -23.231 -29.460 1.00 68.69 1001 ALA A C 1
ATOM 7546 O O . ALA A 1 1001 ? 28.650 -23.155 -30.582 1.00 68.69 1001 ALA A O 1
ATOM 7547 N N . TYR A 1 1002 ? 29.088 -24.354 -28.737 1.00 72.31 1002 TYR A N 1
ATOM 7548 C CA . TYR A 1 1002 ? 28.437 -25.588 -29.200 1.00 72.31 1002 TYR A CA 1
ATOM 7549 C C . TYR A 1 1002 ? 27.258 -26.028 -28.325 1.00 72.31 1002 TYR A C 1
ATOM 7551 O O . TYR A 1 1002 ? 26.674 -27.074 -28.605 1.00 72.31 1002 TYR A O 1
ATOM 7559 N N . HIS A 1 1003 ? 26.931 -25.258 -27.281 1.00 64.50 1003 HIS A N 1
ATOM 7560 C CA . HIS A 1 1003 ? 25.881 -25.547 -26.302 1.00 64.50 1003 HIS A CA 1
ATOM 7561 C C . HIS A 1 1003 ? 25.994 -26.977 -25.736 1.00 64.50 1003 HIS A C 1
ATOM 7563 O O . HIS A 1 1003 ? 25.016 -27.725 -25.679 1.00 64.50 1003 HIS A O 1
ATOM 7569 N N . ARG A 1 1004 ? 27.213 -27.401 -25.379 1.00 66.44 1004 ARG A N 1
ATOM 7570 C CA . ARG A 1 1004 ? 27.493 -28.746 -24.849 1.00 66.44 1004 ARG A CA 1
ATOM 7571 C C . ARG A 1 1004 ? 28.584 -28.704 -23.789 1.00 66.44 1004 ARG A C 1
ATOM 7573 O O . ARG A 1 1004 ? 29.358 -27.756 -23.738 1.00 66.44 1004 ARG A O 1
ATOM 7580 N N . TRP A 1 1005 ? 28.696 -29.771 -23.012 1.00 62.91 1005 TRP A N 1
ATOM 7581 C CA . TRP A 1 1005 ? 29.793 -29.960 -22.069 1.00 62.91 1005 TRP A CA 1
ATOM 7582 C C . TRP A 1 1005 ? 31.019 -30.546 -22.779 1.00 62.91 1005 TRP A C 1
ATOM 7584 O O . TRP A 1 1005 ? 30.923 -31.599 -23.411 1.00 62.91 1005 TRP A O 1
ATOM 7594 N N . ASP A 1 1006 ? 32.161 -29.870 -22.665 1.00 69.00 1006 ASP A N 1
ATOM 7595 C CA . ASP A 1 1006 ? 33.463 -30.322 -23.161 1.00 69.00 1006 ASP A CA 1
ATOM 7596 C C . ASP A 1 1006 ? 34.381 -30.698 -21.981 1.00 69.00 1006 ASP A C 1
ATOM 7598 O O . ASP A 1 1006 ? 34.188 -30.245 -20.855 1.00 69.00 1006 ASP A O 1
ATOM 7602 N N . PHE A 1 1007 ? 35.368 -31.559 -22.236 1.00 68.50 1007 PHE A N 1
ATOM 7603 C CA . PHE A 1 1007 ? 36.377 -31.994 -21.264 1.00 68.50 1007 PHE A CA 1
ATOM 7604 C C . PHE A 1 1007 ? 37.711 -31.301 -21.557 1.00 68.50 1007 PHE A C 1
ATOM 7606 O O . PHE A 1 1007 ? 38.164 -31.332 -22.704 1.00 68.50 1007 PHE A O 1
ATOM 7613 N N . ASP A 1 1008 ? 38.363 -30.755 -20.530 1.00 73.12 1008 ASP A N 1
ATOM 7614 C CA . ASP A 1 1008 ? 39.695 -30.154 -20.634 1.00 73.12 1008 ASP A CA 1
ATOM 7615 C C . ASP A 1 1008 ? 40.773 -31.073 -20.024 1.00 73.12 1008 ASP A C 1
ATOM 7617 O O . ASP A 1 1008 ? 40.490 -31.921 -19.182 1.00 73.12 1008 ASP A O 1
ATOM 7621 N N . GLU A 1 1009 ? 42.035 -30.925 -20.439 1.00 77.50 1009 GLU A N 1
ATOM 7622 C CA . GLU A 1 1009 ? 43.147 -31.763 -19.945 1.00 77.50 1009 GLU A CA 1
ATOM 7623 C C . GLU A 1 1009 ? 43.659 -31.351 -18.553 1.00 77.50 1009 GLU A C 1
ATOM 7625 O O . GLU A 1 1009 ? 44.379 -32.111 -17.900 1.00 77.50 1009 GLU A O 1
ATOM 7630 N N . VAL A 1 1010 ? 43.295 -30.150 -18.098 1.00 77.19 1010 VAL A N 1
ATOM 7631 C CA . VAL A 1 1010 ? 43.752 -29.531 -16.849 1.00 77.19 1010 VAL A CA 1
ATOM 7632 C C . VAL A 1 1010 ? 42.539 -28.998 -16.086 1.00 77.19 1010 VAL A C 1
ATOM 7634 O O . VAL A 1 1010 ? 41.540 -28.622 -16.690 1.00 77.19 1010 VAL A O 1
ATOM 7637 N N . THR A 1 1011 ? 42.609 -28.998 -14.752 1.00 74.44 1011 THR A N 1
ATOM 7638 C CA . THR A 1 1011 ? 41.608 -28.337 -13.901 1.00 74.44 1011 THR A CA 1
ATOM 7639 C C . THR A 1 1011 ? 42.200 -27.087 -13.288 1.00 74.44 1011 THR A C 1
ATOM 7641 O O . THR A 1 1011 ? 43.246 -27.154 -12.641 1.00 74.44 1011 THR A O 1
ATOM 7644 N N . SER A 1 1012 ? 41.525 -25.961 -13.485 1.00 81.81 1012 SER A N 1
ATOM 7645 C CA . SER A 1 1012 ? 41.826 -24.710 -12.804 1.00 81.81 1012 SER A CA 1
ATOM 7646 C C . SER A 1 1012 ? 41.664 -24.849 -11.292 1.00 81.81 1012 SER A C 1
ATOM 7648 O O . SER A 1 1012 ? 40.699 -25.438 -10.816 1.00 81.81 1012 SER A O 1
ATOM 7650 N N . ARG A 1 1013 ? 42.565 -24.242 -10.510 1.00 75.56 1013 ARG A N 1
ATOM 7651 C CA . ARG A 1 1013 ? 42.397 -24.153 -9.047 1.00 75.56 1013 ARG A CA 1
ATOM 7652 C C . ARG A 1 1013 ? 41.308 -23.174 -8.617 1.00 75.56 1013 ARG A C 1
ATOM 7654 O O . ARG A 1 1013 ? 40.937 -23.157 -7.448 1.00 75.56 1013 ARG A O 1
ATOM 7661 N N . CYS A 1 1014 ? 40.830 -22.345 -9.539 1.00 78.44 1014 CYS A N 1
ATOM 7662 C CA . CYS A 1 1014 ? 39.742 -21.399 -9.317 1.00 78.44 1014 CYS A CA 1
ATOM 7663 C C . CYS A 1 1014 ? 38.356 -22.048 -9.478 1.00 78.44 1014 CYS A C 1
ATOM 7665 O O . CYS A 1 1014 ? 37.349 -21.362 -9.307 1.00 78.44 1014 CYS A O 1
ATOM 7667 N N . ILE A 1 1015 ? 38.320 -23.341 -9.825 1.00 71.94 1015 ILE A N 1
ATOM 7668 C CA . ILE A 1 1015 ? 37.113 -24.161 -9.951 1.00 71.94 1015 ILE A CA 1
ATOM 7669 C C . ILE A 1 1015 ? 36.811 -24.880 -8.638 1.00 71.94 1015 ILE A C 1
ATOM 7671 O O . ILE A 1 1015 ? 37.717 -25.393 -7.976 1.00 71.94 1015 ILE A O 1
ATOM 7675 N N . ASP A 1 1016 ? 35.524 -24.954 -8.311 1.00 58.62 1016 ASP A N 1
ATOM 7676 C CA . ASP A 1 1016 ? 34.985 -25.786 -7.242 1.00 58.62 1016 ASP A CA 1
ATOM 7677 C C . ASP A 1 1016 ? 34.747 -27.238 -7.672 1.00 58.62 1016 ASP A C 1
ATOM 7679 O O . ASP A 1 1016 ? 34.489 -27.532 -8.837 1.00 58.62 1016 ASP A O 1
ATOM 7683 N N . ALA A 1 1017 ? 34.673 -28.138 -6.694 1.00 48.78 1017 ALA A N 1
ATOM 7684 C CA . ALA A 1 1017 ? 34.048 -29.452 -6.844 1.00 48.78 1017 ALA A CA 1
ATOM 7685 C C . ALA A 1 1017 ? 32.617 -29.536 -6.241 1.00 48.78 1017 ALA A C 1
ATOM 7687 O O . ALA A 1 1017 ? 32.049 -30.631 -6.203 1.00 48.78 1017 ALA A O 1
ATOM 7688 N N . GLY A 1 1018 ? 32.056 -28.435 -5.723 1.00 49.12 1018 GLY A N 1
ATOM 7689 C CA . GLY A 1 1018 ? 30.739 -28.313 -5.080 1.00 49.12 1018 GLY A CA 1
ATOM 7690 C C . GLY A 1 1018 ? 29.572 -27.929 -6.008 1.00 49.12 1018 GLY A C 1
ATOM 7691 O O . GLY A 1 1018 ? 29.715 -27.823 -7.225 1.00 49.12 1018 GLY A O 1
ATOM 7692 N N . ASN A 1 1019 ? 28.364 -27.817 -5.431 1.00 49.19 1019 ASN A N 1
ATOM 7693 C CA . ASN A 1 1019 ? 27.096 -27.646 -6.159 1.00 49.19 1019 ASN A CA 1
ATOM 7694 C C . ASN A 1 1019 ? 26.701 -26.150 -6.243 1.00 49.19 1019 ASN A C 1
ATOM 7696 O O . ASN A 1 1019 ? 26.523 -25.527 -5.195 1.00 49.19 1019 ASN A O 1
ATOM 7700 N N . PRO A 1 1020 ? 26.459 -25.594 -7.451 1.00 45.59 1020 PRO A N 1
ATOM 7701 C CA . PRO A 1 1020 ? 26.188 -24.165 -7.669 1.00 45.59 1020 PRO A CA 1
ATOM 7702 C C . PRO A 1 1020 ? 24.884 -23.637 -7.036 1.00 45.59 1020 PRO A C 1
ATOM 7704 O O . PRO A 1 1020 ? 24.663 -22.430 -7.028 1.00 45.59 1020 PRO A O 1
ATOM 7707 N N . GLY A 1 1021 ? 24.015 -24.509 -6.510 1.00 45.81 1021 GLY A N 1
ATOM 7708 C CA . GLY A 1 1021 ? 22.780 -24.136 -5.810 1.00 45.81 1021 GLY A CA 1
ATOM 7709 C C . GLY A 1 1021 ? 22.934 -23.839 -4.311 1.00 45.81 1021 GLY A C 1
ATOM 7710 O O . GLY A 1 1021 ? 21.953 -23.447 -3.680 1.00 45.81 1021 GLY A O 1
ATOM 7711 N N . PHE A 1 1022 ? 24.121 -24.029 -3.728 1.00 47.03 1022 PHE A N 1
ATOM 7712 C CA . PHE A 1 1022 ? 24.387 -23.732 -2.317 1.00 47.03 1022 PHE A CA 1
ATOM 7713 C C . PHE A 1 1022 ? 24.975 -22.331 -2.139 1.00 47.03 1022 PHE A C 1
ATOM 7715 O O . PHE A 1 1022 ? 25.737 -21.835 -2.967 1.00 47.03 1022 PHE A O 1
ATOM 7722 N N . THR A 1 1023 ? 24.642 -21.671 -1.030 1.00 50.62 1023 THR A N 1
ATOM 7723 C CA . THR A 1 1023 ? 25.333 -20.431 -0.658 1.00 50.62 1023 THR A CA 1
ATOM 7724 C C . THR A 1 1023 ? 26.758 -20.740 -0.185 1.00 50.62 1023 THR A C 1
ATOM 7726 O O . THR A 1 1023 ? 27.007 -21.811 0.366 1.00 50.62 1023 THR A O 1
ATOM 7729 N N . LEU A 1 1024 ? 27.683 -19.770 -0.283 1.00 49.88 1024 LEU A N 1
ATOM 7730 C CA . LEU A 1 1024 ? 29.078 -19.867 0.214 1.00 49.88 1024 LEU A CA 1
ATOM 7731 C C . LEU A 1 1024 ? 29.205 -20.427 1.646 1.00 49.88 1024 LEU A C 1
ATOM 7733 O O . LEU A 1 1024 ? 30.259 -20.915 2.041 1.00 49.88 1024 LEU A O 1
ATOM 7737 N N . ARG A 1 1025 ? 28.155 -20.303 2.465 1.00 50.41 1025 ARG A N 1
ATOM 7738 C CA . ARG A 1 1025 ? 28.131 -20.747 3.864 1.00 50.41 1025 ARG A CA 1
ATOM 7739 C C . ARG A 1 1025 ? 27.737 -22.220 4.032 1.00 50.41 1025 ARG A C 1
ATOM 7741 O O . ARG A 1 1025 ? 27.933 -22.770 5.115 1.00 50.41 1025 ARG A O 1
ATOM 7748 N N . GLU A 1 1026 ? 27.142 -22.828 3.014 1.00 49.47 1026 GLU A N 1
ATOM 7749 C CA . GLU A 1 1026 ? 26.527 -24.156 3.074 1.00 49.47 1026 GLU A CA 1
ATOM 7750 C C . GLU A 1 1026 ? 27.399 -25.257 2.443 1.00 49.47 1026 GLU A C 1
ATOM 7752 O O . GLU A 1 1026 ? 27.065 -26.437 2.560 1.00 49.47 1026 GLU A O 1
ATOM 7757 N N . GLU A 1 1027 ? 28.542 -24.902 1.844 1.00 50.00 1027 GLU A N 1
ATOM 7758 C CA . GLU A 1 1027 ? 29.512 -25.860 1.302 1.00 50.00 1027 GLU A CA 1
ATOM 7759 C C . GLU A 1 1027 ? 30.327 -26.584 2.390 1.00 50.00 1027 GLU A C 1
ATOM 7761 O O . GLU A 1 1027 ? 30.670 -26.045 3.448 1.00 50.00 1027 GLU A O 1
ATOM 7766 N N . LEU A 1 1028 ? 30.651 -27.855 2.129 1.00 46.09 1028 LEU A N 1
ATOM 7767 C CA . LEU A 1 1028 ? 31.466 -28.684 3.018 1.00 46.09 1028 LEU A CA 1
ATOM 7768 C C . LEU A 1 1028 ? 32.929 -28.218 2.991 1.00 46.09 1028 LEU A C 1
ATOM 7770 O O . LEU A 1 1028 ? 33.560 -28.172 1.946 1.00 46.09 1028 LEU A O 1
ATOM 7774 N N . LEU A 1 1029 ? 33.523 -27.975 4.160 1.00 43.53 1029 LEU A N 1
ATOM 7775 C CA . LEU A 1 1029 ? 34.912 -27.498 4.279 1.00 43.53 1029 LEU A CA 1
ATOM 7776 C C . LEU A 1 1029 ? 35.988 -28.523 3.838 1.00 43.53 1029 LEU A C 1
ATOM 7778 O O . LEU A 1 1029 ? 37.168 -28.177 3.779 1.00 43.53 1029 LEU A O 1
ATOM 7782 N N . SER A 1 1030 ? 35.612 -29.778 3.544 1.00 46.00 1030 SER A N 1
ATOM 7783 C CA . SER A 1 1030 ? 36.516 -30.825 3.033 1.00 46.00 1030 SER A CA 1
ATOM 7784 C C . SER A 1 1030 ? 35.754 -31.997 2.391 1.00 46.00 1030 SER A C 1
ATOM 7786 O O . SER A 1 1030 ? 34.671 -32.353 2.864 1.00 46.00 1030 SER A O 1
ATOM 7788 N N . VAL A 1 1031 ? 36.347 -32.647 1.377 1.00 44.03 1031 VAL A N 1
ATOM 7789 C CA . VAL A 1 1031 ? 35.884 -33.948 0.852 1.00 44.03 1031 VAL A CA 1
ATOM 7790 C C . VAL A 1 1031 ? 36.739 -35.072 1.455 1.00 44.03 1031 VAL A C 1
ATOM 7792 O O . VAL A 1 1031 ? 37.948 -35.131 1.214 1.00 44.03 1031 VAL A O 1
ATOM 7795 N N . PRO A 1 1032 ? 36.162 -35.996 2.240 1.00 38.03 1032 PRO A N 1
ATOM 7796 C CA . PRO A 1 1032 ? 36.920 -37.077 2.852 1.00 38.03 1032 PRO A CA 1
ATOM 7797 C C . PRO A 1 1032 ? 37.162 -38.188 1.821 1.00 38.03 1032 PRO A C 1
ATOM 7799 O O . PRO A 1 1032 ? 36.321 -39.072 1.707 1.00 38.03 1032 PRO A O 1
ATOM 7802 N N . LEU A 1 1033 ? 38.268 -38.101 1.058 1.00 45.47 1033 LEU A N 1
ATOM 7803 C CA . LEU A 1 1033 ? 39.042 -39.190 0.400 1.00 45.47 1033 LEU A CA 1
ATOM 7804 C C . LEU A 1 1033 ? 39.924 -38.698 -0.782 1.00 45.47 1033 LEU A C 1
ATOM 7806 O O . LEU A 1 1033 ? 40.109 -39.427 -1.755 1.00 45.47 1033 LEU A O 1
ATOM 7810 N N . ASP A 1 1034 ? 40.523 -37.504 -0.711 1.00 40.47 1034 ASP A N 1
ATOM 7811 C CA . ASP A 1 1034 ? 41.580 -37.101 -1.656 1.00 40.47 1034 ASP A CA 1
ATOM 7812 C C . ASP A 1 1034 ? 42.983 -37.384 -1.064 1.00 40.47 1034 ASP A C 1
ATOM 7814 O O . ASP A 1 1034 ? 43.393 -36.705 -0.119 1.00 40.47 1034 ASP A O 1
ATOM 7818 N N . PRO A 1 1035 ? 43.750 -38.372 -1.573 1.00 35.72 1035 PRO A N 1
ATOM 7819 C CA . PRO A 1 1035 ? 45.044 -38.760 -1.007 1.00 35.72 1035 PRO A CA 1
ATOM 7820 C C . PRO A 1 1035 ? 46.181 -37.756 -1.266 1.00 35.72 1035 PRO A C 1
ATOM 7822 O O . PRO A 1 1035 ? 47.304 -38.009 -0.824 1.00 35.72 1035 PRO A O 1
ATOM 7825 N N . GLY A 1 1036 ? 45.928 -36.658 -1.991 1.00 46.78 1036 GLY A N 1
ATOM 7826 C CA . GLY A 1 1036 ? 46.935 -35.648 -2.336 1.00 46.78 1036 GLY A CA 1
ATOM 7827 C C . GLY A 1 1036 ? 46.600 -34.210 -1.937 1.00 46.78 1036 GLY A C 1
ATOM 7828 O O . GLY A 1 1036 ? 47.456 -33.349 -2.120 1.00 46.78 1036 GLY A O 1
ATOM 7829 N N . ASN A 1 1037 ? 45.402 -33.938 -1.405 1.00 47.50 1037 ASN A N 1
ATOM 7830 C CA . ASN A 1 1037 ? 44.887 -32.575 -1.212 1.00 47.50 1037 ASN A CA 1
ATOM 7831 C C . ASN A 1 1037 ? 45.034 -31.696 -2.477 1.00 47.50 1037 ASN A C 1
ATOM 7833 O O . ASN A 1 1037 ? 45.407 -30.526 -2.401 1.00 47.50 1037 ASN A O 1
ATOM 7837 N N . ILE A 1 1038 ? 44.782 -32.279 -3.651 1.00 45.56 1038 ILE A N 1
ATOM 7838 C CA . ILE A 1 1038 ? 44.792 -31.579 -4.943 1.00 45.56 1038 ILE A CA 1
ATOM 7839 C C . ILE A 1 1038 ? 43.564 -30.665 -5.105 1.00 45.56 1038 ILE A C 1
ATOM 7841 O O . ILE A 1 1038 ? 43.613 -29.747 -5.917 1.00 45.56 1038 ILE A O 1
ATOM 7845 N N . TRP A 1 1039 ? 42.519 -30.856 -4.285 1.00 44.22 1039 TRP A N 1
ATOM 7846 C CA . TRP A 1 1039 ? 41.303 -30.022 -4.251 1.00 44.22 1039 TRP A CA 1
ATOM 7847 C C . TRP A 1 1039 ? 41.228 -29.025 -3.068 1.00 44.22 1039 TRP A C 1
ATOM 7849 O O . TRP A 1 1039 ? 40.316 -28.208 -3.025 1.00 44.22 1039 TRP A O 1
ATOM 7859 N N . GLY A 1 1040 ? 42.208 -29.022 -2.149 1.00 42.75 1040 GLY A N 1
ATOM 7860 C CA . GLY A 1 1040 ? 42.352 -28.031 -1.066 1.00 42.75 1040 GLY A CA 1
ATOM 7861 C C . GLY A 1 1040 ? 41.448 -28.221 0.170 1.00 42.75 1040 GLY A C 1
ATOM 7862 O O . GLY A 1 1040 ? 40.355 -28.775 0.100 1.00 42.75 1040 GLY A O 1
ATOM 7863 N N . GLU A 1 1041 ? 41.891 -27.714 1.330 1.00 42.31 1041 GLU A N 1
ATOM 7864 C CA . GLU A 1 1041 ? 40.997 -27.390 2.456 1.00 42.31 1041 GLU A CA 1
ATOM 7865 C C . GLU A 1 1041 ? 40.326 -26.038 2.135 1.00 42.31 1041 GLU A C 1
ATOM 7867 O O . GLU A 1 1041 ? 41.034 -25.072 1.830 1.00 42.31 1041 GLU A O 1
ATOM 7872 N N . ASN A 1 1042 ? 38.989 -25.965 2.223 1.00 46.16 1042 ASN A N 1
ATOM 7873 C CA . ASN A 1 1042 ? 38.085 -24.923 1.685 1.00 46.16 1042 ASN A CA 1
ATOM 7874 C C . ASN A 1 1042 ? 37.674 -25.139 0.216 1.00 46.16 1042 ASN A C 1
ATOM 7876 O O . ASN A 1 1042 ? 38.260 -24.525 -0.677 1.00 46.16 1042 ASN A O 1
ATOM 7880 N N . LEU A 1 1043 ? 36.643 -25.967 -0.001 1.00 47.47 1043 LEU A N 1
ATOM 7881 C CA . LEU A 1 1043 ? 35.851 -26.000 -1.242 1.00 47.47 1043 LEU A CA 1
ATOM 7882 C C . LEU A 1 1043 ? 35.143 -24.643 -1.404 1.00 47.47 1043 LEU A C 1
ATOM 7884 O O . LEU A 1 1043 ? 34.775 -24.034 -0.394 1.00 47.47 1043 LEU A O 1
ATOM 7888 N N . ARG A 1 1044 ? 35.105 -24.111 -2.626 1.00 55.41 1044 ARG A N 1
ATOM 7889 C CA . ARG A 1 1044 ? 34.792 -22.700 -2.917 1.00 55.41 1044 ARG A CA 1
ATOM 7890 C C . ARG A 1 1044 ? 33.979 -22.649 -4.187 1.00 55.41 1044 ARG A C 1
ATOM 7892 O O . ARG A 1 1044 ? 34.496 -23.161 -5.163 1.00 55.41 1044 ARG A O 1
ATOM 7899 N N . ILE A 1 1045 ? 32.878 -21.903 -4.232 1.00 58.41 1045 ILE A N 1
ATOM 7900 C CA . ILE A 1 1045 ? 32.169 -21.542 -5.475 1.00 58.41 1045 ILE A CA 1
ATOM 7901 C C . ILE A 1 1045 ? 33.147 -21.200 -6.617 1.00 58.41 1045 ILE A C 1
ATOM 7903 O O . ILE A 1 1045 ? 34.077 -20.418 -6.425 1.00 58.41 1045 ILE A O 1
ATOM 7907 N N . ASN A 1 1046 ? 32.904 -21.744 -7.819 1.00 72.69 1046 ASN A N 1
ATOM 7908 C CA . ASN A 1 1046 ? 33.615 -21.393 -9.056 1.00 72.69 1046 ASN A CA 1
ATOM 7909 C C . ASN A 1 1046 ? 33.840 -19.870 -9.148 1.00 72.69 1046 ASN A C 1
ATOM 7911 O O . ASN A 1 1046 ? 32.886 -19.109 -8.997 1.00 72.69 1046 ASN A O 1
ATOM 7915 N N . MET A 1 1047 ? 35.076 -19.409 -9.353 1.00 82.38 1047 MET A N 1
ATOM 7916 C CA . MET A 1 1047 ? 35.403 -17.973 -9.342 1.00 82.38 1047 MET A CA 1
ATOM 7917 C C . MET A 1 1047 ? 35.152 -17.295 -10.695 1.00 82.38 1047 MET A C 1
ATOM 7919 O O . MET A 1 1047 ? 35.195 -17.923 -11.753 1.00 82.38 1047 MET A O 1
ATOM 7923 N N . GLY A 1 1048 ? 35.008 -15.970 -10.668 1.00 87.81 1048 GLY A N 1
ATOM 7924 C CA . GLY A 1 1048 ? 34.949 -15.133 -11.868 1.00 87.81 1048 GLY A CA 1
ATOM 7925 C C . GLY A 1 1048 ? 33.556 -15.052 -12.481 1.00 87.81 1048 GLY A C 1
ATOM 7926 O O . GLY A 1 1048 ? 32.590 -15.472 -11.861 1.00 87.81 1048 GLY A O 1
ATOM 7927 N N . ALA A 1 1049 ? 33.457 -14.493 -13.689 1.00 87.25 1049 ALA A N 1
ATOM 7928 C CA . ALA A 1 1049 ? 32.207 -14.125 -14.368 1.00 87.25 1049 ALA A CA 1
ATOM 7929 C C . ALA A 1 1049 ? 31.138 -15.223 -14.444 1.00 87.25 1049 ALA A C 1
ATOM 7931 O O . ALA A 1 1049 ? 29.950 -14.927 -14.443 1.00 87.25 1049 ALA A O 1
ATOM 7932 N N . TYR A 1 1050 ? 31.548 -16.487 -14.495 1.00 83.75 1050 TYR A N 1
ATOM 7933 C CA . TYR A 1 1050 ? 30.620 -17.615 -14.544 1.00 83.75 1050 TYR A CA 1
ATOM 7934 C C . TYR A 1 1050 ? 30.340 -18.204 -13.162 1.00 83.75 1050 TYR A C 1
ATOM 7936 O O . TYR A 1 1050 ? 29.532 -19.114 -13.044 1.00 83.75 1050 TYR A O 1
ATOM 7944 N N . GLY A 1 1051 ? 30.974 -17.705 -12.107 1.00 77.06 1051 GLY A N 1
ATOM 7945 C CA . GLY A 1 1051 ? 30.838 -18.207 -10.750 1.00 77.06 1051 GLY A CA 1
ATOM 7946 C C . GLY A 1 1051 ? 29.402 -18.236 -10.242 1.00 77.06 1051 GLY A C 1
ATOM 7947 O O . GLY A 1 1051 ? 28.613 -17.333 -10.511 1.00 77.06 1051 GLY A O 1
ATOM 7948 N N . GLY A 1 1052 ? 29.035 -19.299 -9.523 1.00 66.81 1052 GLY A N 1
ATOM 7949 C CA . GLY A 1 1052 ? 27.670 -19.492 -9.012 1.00 66.81 1052 GLY A CA 1
ATOM 7950 C C . GLY A 1 1052 ? 26.589 -19.662 -10.092 1.00 66.81 1052 GLY A C 1
ATOM 7951 O O . GLY A 1 1052 ? 25.405 -19.615 -9.771 1.00 66.81 1052 GLY A O 1
ATOM 7952 N N . THR A 1 1053 ? 26.965 -19.841 -11.363 1.00 69.44 1053 THR A N 1
ATOM 7953 C CA . THR A 1 1053 ? 26.036 -20.164 -12.458 1.00 69.44 1053 THR A CA 1
ATOM 7954 C C . THR A 1 1053 ? 26.089 -21.654 -12.807 1.00 69.44 1053 THR A C 1
ATOM 7956 O O . THR A 1 1053 ? 27.030 -22.359 -12.441 1.00 69.44 1053 THR A O 1
ATOM 7959 N N . GLY A 1 1054 ? 25.106 -22.142 -13.570 1.00 61.56 1054 GLY A N 1
ATOM 7960 C CA . GLY A 1 1054 ? 25.148 -23.497 -14.134 1.00 61.56 1054 GLY A CA 1
ATOM 7961 C C . GLY A 1 1054 ? 26.245 -23.702 -15.189 1.00 61.56 1054 GLY A C 1
ATOM 7962 O O . GLY A 1 1054 ? 26.527 -24.838 -15.547 1.00 61.56 1054 GLY A O 1
ATOM 7963 N N . GLU A 1 1055 ? 26.876 -22.629 -15.677 1.00 64.50 1055 GLU A N 1
ATOM 7964 C CA . GLU A 1 1055 ? 27.906 -22.658 -16.728 1.00 64.50 1055 GLU A CA 1
ATOM 7965 C C . GLU A 1 1055 ? 29.333 -22.693 -16.152 1.00 64.50 1055 GLU A C 1
ATOM 7967 O O . GLU A 1 1055 ? 30.289 -22.984 -16.865 1.00 64.50 1055 GLU A O 1
ATOM 7972 N N . ALA A 1 1056 ? 29.476 -22.471 -14.841 1.00 62.38 1056 ALA A N 1
ATOM 7973 C CA . ALA A 1 1056 ? 30.716 -22.223 -14.101 1.00 62.38 1056 ALA A CA 1
ATOM 7974 C C . ALA A 1 1056 ? 31.777 -23.349 -14.102 1.00 62.38 1056 ALA A C 1
ATOM 7976 O O . ALA A 1 1056 ? 32.851 -23.166 -13.531 1.00 62.38 1056 ALA A O 1
ATOM 7977 N N . SER A 1 1057 ? 31.509 -24.458 -14.801 1.00 58.47 1057 SER A N 1
ATOM 7978 C CA . SER A 1 1057 ? 32.158 -25.785 -14.778 1.00 58.47 1057 SER A CA 1
ATOM 7979 C C . SER A 1 1057 ? 31.488 -26.757 -13.807 1.00 58.47 1057 SER A C 1
ATOM 7981 O O . SER A 1 1057 ? 31.481 -26.543 -12.597 1.00 58.47 1057 SER A O 1
ATOM 7983 N N . MET A 1 1058 ? 30.922 -27.831 -14.363 1.00 50.56 1058 MET A N 1
ATOM 7984 C CA . MET A 1 1058 ? 30.220 -28.899 -13.659 1.00 50.56 1058 MET A CA 1
ATOM 7985 C C . MET A 1 1058 ? 30.434 -30.223 -14.416 1.00 50.56 1058 MET A C 1
ATOM 7987 O O . MET A 1 1058 ? 30.384 -30.238 -15.650 1.00 50.56 1058 MET A O 1
ATOM 7991 N N . PRO A 1 1059 ? 30.626 -31.349 -13.708 1.00 43.84 1059 PRO A N 1
ATOM 7992 C CA . PRO A 1 1059 ? 30.668 -32.678 -14.316 1.00 43.84 1059 PRO A CA 1
ATOM 7993 C C . PRO A 1 1059 ? 29.366 -33.019 -15.038 1.00 43.84 1059 PRO A C 1
ATOM 7995 O O . PRO A 1 1059 ? 28.294 -32.584 -14.615 1.00 43.84 1059 PRO A O 1
ATOM 7998 N N . PRO A 1 1060 ? 29.413 -33.839 -16.102 1.00 45.88 1060 PRO A N 1
ATOM 7999 C CA . PRO A 1 1060 ? 28.222 -34.356 -16.729 1.00 45.88 1060 PRO A CA 1
ATOM 8000 C C . PRO A 1 1060 ? 27.573 -35.279 -15.713 1.00 45.88 1060 PRO A C 1
ATOM 8002 O O . PRO A 1 1060 ? 28.265 -36.089 -15.103 1.00 45.88 1060 PRO A O 1
ATOM 8005 N N . HIS A 1 1061 ? 26.255 -35.173 -15.608 1.00 36.62 1061 HIS A N 1
ATOM 8006 C CA . HIS A 1 1061 ? 25.342 -36.241 -15.211 1.00 36.62 1061 HIS A CA 1
ATOM 8007 C C . HIS A 1 1061 ? 25.730 -37.075 -13.967 1.00 36.62 1061 HIS A C 1
ATOM 8009 O O . HIS A 1 1061 ? 26.614 -37.933 -14.003 1.00 36.62 1061 HIS A O 1
ATOM 8015 N N . GLY A 1 1062 ? 25.019 -36.850 -12.853 1.00 41.75 1062 GLY A N 1
ATOM 8016 C CA . GLY A 1 1062 ? 25.086 -37.706 -11.657 1.00 41.75 1062 GLY A CA 1
ATOM 8017 C C . GLY A 1 1062 ? 26.006 -37.244 -10.516 1.00 41.75 1062 GLY A C 1
ATOM 8018 O O . GLY A 1 1062 ? 26.453 -38.077 -9.726 1.00 41.75 1062 GLY A O 1
ATOM 8019 N N . TRP A 1 1063 ? 26.377 -35.961 -10.420 1.00 41.38 1063 TRP A N 1
ATOM 8020 C CA . TRP A 1 1063 ? 27.266 -35.472 -9.340 1.00 41.38 1063 TRP A CA 1
ATOM 8021 C C . TRP A 1 1063 ? 26.644 -34.386 -8.433 1.00 41.38 1063 TRP A C 1
ATOM 8023 O O . TRP A 1 1063 ? 27.191 -34.151 -7.359 1.00 41.38 1063 TRP A O 1
ATOM 8033 N N . ALA A 1 1064 ? 25.492 -33.791 -8.783 1.00 47.88 1064 ALA A N 1
ATOM 8034 C CA . ALA A 1 1064 ? 24.725 -32.899 -7.887 1.00 47.88 1064 ALA A CA 1
ATOM 8035 C C . ALA A 1 1064 ? 23.643 -33.659 -7.084 1.00 47.88 1064 ALA A C 1
ATOM 8037 O O . ALA A 1 1064 ? 23.475 -33.431 -5.887 1.00 47.88 1064 ALA A O 1
ATOM 8038 N N . LEU A 1 1065 ? 22.995 -34.629 -7.734 1.00 52.53 1065 LEU A N 1
ATOM 8039 C CA . LEU A 1 1065 ? 22.236 -35.750 -7.178 1.00 52.53 1065 LEU A CA 1
ATOM 8040 C C . LEU A 1 1065 ? 22.765 -36.970 -7.932 1.00 52.53 1065 LEU A C 1
ATOM 8042 O O . LEU A 1 1065 ? 22.814 -36.948 -9.163 1.00 52.53 1065 LEU A O 1
ATOM 8046 N N . ARG A 1 1066 ? 23.240 -38.008 -7.240 1.00 54.78 1066 ARG A N 1
ATOM 8047 C CA . ARG A 1 1066 ? 23.815 -39.172 -7.938 1.00 54.78 1066 ARG A CA 1
ATOM 8048 C C . ARG A 1 1066 ? 22.792 -39.876 -8.820 1.00 54.78 1066 ARG A C 1
ATOM 8050 O O . ARG A 1 1066 ? 23.189 -40.579 -9.734 1.00 54.78 1066 ARG A O 1
ATOM 8057 N N . ALA A 1 1067 ? 21.508 -39.698 -8.540 1.00 62.97 1067 ALA A N 1
ATOM 8058 C CA . ALA A 1 1067 ? 20.416 -40.427 -9.161 1.00 62.97 1067 ALA A CA 1
ATOM 8059 C C . ALA A 1 1067 ? 19.580 -39.634 -10.184 1.00 62.97 1067 ALA A C 1
ATOM 8061 O O . ALA A 1 1067 ? 18.689 -40.231 -10.782 1.00 62.97 1067 ALA A O 1
ATOM 8062 N N . ASP A 1 1068 ? 19.838 -38.334 -10.377 1.00 64.62 1068 ASP A N 1
ATOM 8063 C CA . ASP A 1 1068 ? 19.158 -37.503 -11.384 1.00 64.62 1068 ASP A CA 1
ATOM 8064 C C . ASP A 1 1068 ? 19.817 -37.736 -12.751 1.00 64.62 1068 ASP A C 1
ATOM 8066 O O . ASP A 1 1068 ? 20.887 -37.201 -13.062 1.00 64.62 1068 ASP A O 1
ATOM 8070 N N . LEU A 1 1069 ? 19.194 -38.614 -13.537 1.00 65.25 1069 LEU A N 1
ATOM 8071 C CA . LEU A 1 1069 ? 19.650 -39.037 -14.850 1.00 65.25 1069 LEU A CA 1
ATOM 8072 C C . LEU A 1 1069 ? 19.014 -38.240 -16.006 1.00 65.25 1069 LEU A C 1
ATOM 8074 O O . LEU A 1 1069 ? 19.222 -38.583 -17.175 1.00 65.25 1069 LEU A O 1
ATOM 8078 N N . THR A 1 1070 ? 18.272 -37.179 -15.723 1.00 61.81 1070 THR A N 1
ATOM 8079 C CA . THR A 1 1070 ? 17.673 -36.286 -16.728 1.00 61.81 1070 THR A CA 1
ATOM 8080 C C . THR A 1 1070 ? 18.199 -34.857 -16.616 1.00 61.81 1070 THR A C 1
ATOM 8082 O O . THR A 1 1070 ? 18.103 -34.097 -17.582 1.00 61.81 1070 THR A O 1
ATOM 8085 N N . ASN A 1 1071 ? 18.890 -34.546 -15.513 1.00 51.03 1071 ASN A N 1
ATOM 8086 C CA . ASN A 1 1071 ? 19.528 -33.269 -15.212 1.00 51.03 1071 ASN A CA 1
ATOM 8087 C C . ASN A 1 1071 ? 18.511 -32.118 -15.131 1.00 51.03 1071 ASN A C 1
ATOM 8089 O O . ASN A 1 1071 ? 18.796 -30.993 -15.554 1.00 51.03 1071 ASN A O 1
ATOM 8093 N N . ASP A 1 1072 ? 17.321 -32.425 -14.611 1.00 57.12 1072 ASP A N 1
ATOM 8094 C CA . ASP A 1 1072 ? 16.244 -31.470 -14.336 1.00 57.12 1072 ASP A CA 1
ATOM 8095 C C . ASP A 1 1072 ? 16.233 -30.997 -12.867 1.00 57.12 1072 ASP A C 1
ATOM 8097 O O . ASP A 1 1072 ? 15.467 -30.100 -12.502 1.00 57.12 1072 ASP A O 1
ATOM 8101 N N . GLY A 1 1073 ? 17.129 -31.550 -12.041 1.00 57.94 1073 GLY A N 1
ATOM 8102 C CA . GLY A 1 1073 ? 17.278 -31.244 -10.626 1.00 57.94 1073 GLY A CA 1
ATOM 8103 C C . GLY A 1 1073 ? 16.412 -32.101 -9.700 1.00 57.94 1073 GLY A C 1
ATOM 8104 O O . GLY A 1 1073 ? 16.369 -31.796 -8.507 1.00 57.94 1073 GLY A O 1
ATOM 8105 N N . ILE A 1 1074 ? 15.714 -33.134 -10.196 1.00 64.75 1074 ILE A N 1
ATOM 8106 C CA . ILE A 1 1074 ? 14.755 -33.942 -9.426 1.00 64.75 1074 ILE A CA 1
ATOM 8107 C C . ILE A 1 1074 ? 14.925 -35.437 -9.737 1.00 64.75 1074 ILE A C 1
ATOM 8109 O O . ILE A 1 1074 ? 14.744 -35.862 -10.866 1.00 64.75 1074 ILE A O 1
ATOM 8113 N N . VAL A 1 1075 ? 15.125 -36.282 -8.716 1.00 71.25 1075 VAL A N 1
ATOM 8114 C CA . VAL A 1 1075 ? 15.133 -37.750 -8.902 1.00 71.25 1075 VAL A CA 1
ATOM 8115 C C . VAL A 1 1075 ? 13.703 -38.291 -8.979 1.00 71.25 1075 VAL A C 1
ATOM 8117 O O . VAL A 1 1075 ? 12.977 -38.340 -7.981 1.00 71.25 1075 VAL A O 1
ATOM 8120 N N . ASN A 1 1076 ? 13.292 -38.724 -10.164 1.00 79.88 1076 ASN A N 1
ATOM 8121 C CA . ASN A 1 1076 ? 11.938 -39.128 -10.491 1.00 79.88 1076 ASN A CA 1
ATOM 8122 C C . ASN A 1 1076 ? 11.882 -40.387 -11.395 1.00 79.88 1076 ASN A C 1
ATOM 8124 O O . ASN A 1 1076 ? 12.820 -41.179 -11.517 1.00 79.88 1076 ASN A O 1
ATOM 8128 N N . LEU A 1 1077 ? 10.699 -40.653 -11.955 1.00 83.75 1077 LEU A N 1
ATOM 8129 C CA . LEU A 1 1077 ? 10.418 -41.873 -12.715 1.00 83.75 1077 LEU A CA 1
ATOM 8130 C C . LEU A 1 1077 ? 11.084 -41.881 -14.102 1.00 83.75 1077 LEU A C 1
ATOM 8132 O O . LEU A 1 1077 ? 11.310 -42.959 -14.657 1.00 83.75 1077 LEU A O 1
ATOM 8136 N N . GLU A 1 1078 ? 11.401 -40.705 -14.643 1.00 78.25 1078 GLU A N 1
ATOM 8137 C CA . GLU A 1 1078 ? 12.158 -40.542 -15.883 1.00 78.25 1078 GLU A CA 1
ATOM 8138 C C . GLU A 1 1078 ? 13.616 -40.971 -15.682 1.00 78.25 1078 GLU A C 1
ATOM 8140 O O . GLU A 1 1078 ? 14.140 -41.732 -16.497 1.00 78.25 1078 GLU A O 1
ATOM 8145 N N . ASP A 1 1079 ? 14.229 -40.660 -14.538 1.00 75.81 1079 ASP A N 1
ATOM 8146 C CA . ASP A 1 1079 ? 15.593 -41.108 -14.223 1.00 75.81 1079 ASP A CA 1
ATOM 8147 C C . ASP A 1 1079 ? 15.680 -42.625 -14.089 1.00 75.81 1079 ASP A C 1
ATOM 8149 O O . ASP A 1 1079 ? 16.581 -43.275 -14.624 1.00 75.81 1079 ASP A O 1
ATOM 8153 N N . PHE A 1 1080 ? 14.681 -43.236 -13.453 1.00 85.75 1080 PHE A N 1
ATOM 8154 C CA . PHE A 1 1080 ? 14.581 -44.691 -13.407 1.00 85.75 1080 PHE A CA 1
ATOM 8155 C C . PHE A 1 1080 ? 14.447 -45.308 -14.805 1.00 85.75 1080 PHE A C 1
ATOM 8157 O O . PHE A 1 1080 ? 15.039 -46.358 -15.073 1.00 85.75 1080 PHE A O 1
ATOM 8164 N N . ALA A 1 1081 ? 13.704 -44.670 -15.715 1.00 84.31 1081 ALA A N 1
ATOM 8165 C CA . ALA A 1 1081 ? 13.588 -45.135 -17.093 1.00 84.31 1081 ALA A CA 1
ATOM 8166 C C . ALA A 1 1081 ? 14.941 -45.078 -17.826 1.00 84.31 1081 ALA A C 1
ATOM 8168 O O . ALA A 1 1081 ? 15.284 -46.022 -18.546 1.00 84.31 1081 ALA A O 1
ATOM 8169 N N . HIS A 1 1082 ? 15.739 -44.035 -17.580 1.00 76.19 1082 HIS A N 1
ATOM 8170 C CA . HIS A 1 1082 ? 17.105 -43.918 -18.092 1.00 76.19 1082 HIS A CA 1
ATOM 8171 C C . HIS A 1 1082 ? 18.043 -44.991 -17.514 1.00 76.19 1082 HIS A C 1
ATOM 8173 O O . HIS A 1 1082 ? 18.766 -45.644 -18.270 1.00 76.19 1082 HIS A O 1
ATOM 8179 N N . GLN A 1 1083 ? 17.974 -45.279 -16.211 1.00 83.06 1083 GLN A N 1
ATOM 8180 C CA . GLN A 1 1083 ? 18.792 -46.341 -15.611 1.00 83.06 1083 GLN A CA 1
ATOM 8181 C C . GLN A 1 1083 ? 18.393 -47.741 -16.098 1.00 83.06 1083 GLN A C 1
ATOM 8183 O O . GLN A 1 1083 ? 19.247 -48.600 -16.331 1.00 83.06 1083 GLN A O 1
ATOM 8188 N N . ALA A 1 1084 ? 17.093 -47.976 -16.296 1.00 84.06 1084 ALA A N 1
ATOM 8189 C CA . ALA A 1 1084 ? 16.575 -49.229 -16.833 1.00 84.06 1084 ALA A CA 1
ATOM 8190 C C . ALA A 1 1084 ? 16.964 -49.439 -18.307 1.00 84.06 1084 ALA A C 1
ATOM 8192 O O . ALA A 1 1084 ? 17.207 -50.575 -18.721 1.00 84.06 1084 ALA A O 1
ATOM 8193 N N . HIS A 1 1085 ? 17.056 -48.362 -19.095 1.00 83.94 1085 HIS A N 1
ATOM 8194 C CA . HIS A 1 1085 ? 17.491 -48.417 -20.494 1.00 83.94 1085 HIS A CA 1
ATOM 8195 C C . HIS A 1 1085 ? 18.942 -48.909 -20.641 1.00 83.94 1085 HIS A C 1
ATOM 8197 O O . HIS A 1 1085 ? 19.270 -49.630 -21.589 1.00 83.94 1085 HIS A O 1
ATOM 8203 N N . ASP A 1 1086 ? 19.808 -48.558 -19.690 1.00 81.44 1086 ASP A N 1
ATOM 8204 C CA . ASP A 1 1086 ? 21.233 -48.892 -19.727 1.00 81.44 1086 ASP A CA 1
ATOM 8205 C C . ASP A 1 1086 ? 21.613 -50.103 -18.851 1.00 81.44 1086 ASP A C 1
ATOM 8207 O O . ASP A 1 1086 ? 22.791 -50.426 -18.699 1.00 81.44 1086 ASP A O 1
ATOM 8211 N N . TRP A 1 1087 ? 20.622 -50.831 -18.330 1.00 88.56 1087 TRP A N 1
ATOM 8212 C CA . TRP A 1 1087 ? 20.816 -51.966 -17.426 1.00 88.56 1087 TRP A CA 1
ATOM 8213 C C . TRP A 1 1087 ? 21.810 -53.014 -17.956 1.00 88.56 1087 TRP A C 1
ATOM 8215 O O . TRP A 1 1087 ? 21.690 -53.494 -19.085 1.00 88.56 1087 TRP A O 1
ATOM 8225 N N . LEU A 1 1088 ? 22.771 -53.409 -17.114 1.00 86.75 1088 LEU A N 1
ATOM 8226 C CA . LEU A 1 1088 ? 23.864 -54.353 -17.395 1.00 86.75 1088 LEU A CA 1
ATOM 8227 C C . LEU A 1 1088 ? 24.854 -53.917 -18.480 1.00 86.75 1088 LEU A C 1
ATOM 8229 O O . LEU A 1 1088 ? 25.711 -54.715 -18.874 1.00 86.75 1088 LEU A O 1
ATOM 8233 N N . LYS A 1 1089 ? 24.782 -52.674 -18.968 1.00 85.44 1089 LYS A N 1
ATOM 8234 C CA . LYS A 1 1089 ? 25.848 -52.143 -19.817 1.00 85.44 1089 LYS A CA 1
ATOM 8235 C C . LYS A 1 1089 ? 27.127 -52.012 -18.993 1.00 85.44 1089 LYS A C 1
ATOM 8237 O O . LYS A 1 1089 ? 27.090 -51.694 -17.804 1.00 85.44 1089 LYS A O 1
ATOM 8242 N N . THR A 1 1090 ? 28.253 -52.259 -19.657 1.00 77.25 1090 THR A N 1
ATOM 8243 C CA . THR A 1 1090 ? 29.586 -52.108 -19.078 1.00 77.25 1090 THR A CA 1
ATOM 8244 C C . THR A 1 1090 ? 30.418 -51.151 -19.914 1.00 77.25 1090 THR A C 1
ATOM 8246 O O . THR A 1 1090 ? 30.763 -51.471 -21.052 1.00 77.25 1090 THR A O 1
ATOM 8249 N N . ASP A 1 1091 ? 30.754 -49.999 -19.352 1.00 66.88 1091 ASP A N 1
ATOM 8250 C CA . ASP A 1 1091 ? 31.691 -49.032 -19.919 1.00 66.88 1091 ASP A CA 1
ATOM 8251 C C . ASP A 1 1091 ? 32.311 -48.247 -18.757 1.00 66.88 1091 ASP A C 1
ATOM 8253 O O . ASP A 1 1091 ? 31.726 -48.137 -17.684 1.00 66.88 1091 ASP A O 1
ATOM 8257 N N . ALA A 1 1092 ? 33.485 -47.661 -18.969 1.00 53.16 1092 ALA A N 1
ATOM 8258 C CA . ALA A 1 1092 ? 34.068 -46.720 -18.017 1.00 53.16 1092 ALA A CA 1
ATOM 8259 C C . ALA A 1 1092 ? 33.311 -45.372 -17.972 1.00 53.16 1092 ALA A C 1
ATOM 8261 O O . ALA A 1 1092 ? 33.703 -44.493 -17.207 1.00 53.16 1092 ALA A O 1
ATOM 82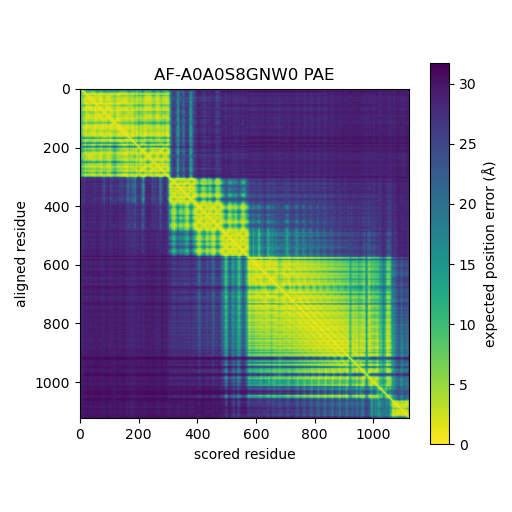62 N N . LYS A 1 1093 ? 32.295 -45.189 -18.833 1.00 56.03 1093 LYS A N 1
ATOM 8263 C CA . LYS A 1 1093 ? 31.612 -43.921 -19.137 1.00 56.03 1093 LYS A CA 1
ATOM 8264 C C . LYS A 1 1093 ? 30.078 -44.057 -19.189 1.00 56.03 1093 LYS A C 1
ATOM 8266 O O . LYS A 1 1093 ? 29.453 -43.526 -20.105 1.00 56.03 1093 LYS A O 1
ATOM 8271 N N . LEU A 1 1094 ? 29.469 -44.810 -18.268 1.00 66.06 1094 LEU A N 1
ATOM 8272 C CA . LEU A 1 1094 ? 28.010 -44.974 -18.225 1.00 66.06 1094 LEU A CA 1
ATOM 8273 C C . LEU A 1 1094 ? 27.353 -43.997 -17.240 1.00 66.06 1094 LEU A C 1
ATOM 8275 O O . LEU A 1 1094 ? 27.697 -44.041 -16.061 1.00 66.06 1094 LEU A O 1
ATOM 8279 N N . PRO A 1 1095 ? 26.375 -43.182 -17.680 1.00 60.41 1095 PRO A N 1
ATOM 8280 C CA . PRO A 1 1095 ? 25.719 -42.214 -16.802 1.00 60.41 1095 PRO A CA 1
ATOM 8281 C C . PRO A 1 1095 ? 24.932 -42.854 -15.635 1.00 60.41 1095 PRO A C 1
ATOM 8283 O O . PRO A 1 1095 ? 24.805 -42.256 -14.578 1.00 60.41 1095 PRO A O 1
ATOM 8286 N N . GLY A 1 1096 ? 24.458 -44.102 -15.777 1.00 64.81 1096 GLY A N 1
ATOM 8287 C CA . GLY A 1 1096 ? 23.724 -44.824 -14.722 1.00 64.81 1096 GLY A CA 1
ATOM 8288 C C . GLY A 1 1096 ? 24.545 -45.791 -13.848 1.00 64.81 1096 GLY A C 1
ATOM 8289 O O . GLY A 1 1096 ? 23.931 -46.528 -13.076 1.00 64.81 1096 GLY A O 1
ATOM 8290 N N . ASP A 1 1097 ? 25.882 -45.830 -13.972 1.00 69.06 1097 ASP A N 1
ATOM 8291 C CA . ASP A 1 1097 ? 26.807 -46.609 -13.114 1.00 69.06 1097 ASP A CA 1
ATOM 8292 C C . ASP A 1 1097 ? 27.175 -45.781 -11.870 1.00 69.06 1097 ASP A C 1
ATOM 8294 O O . ASP A 1 1097 ? 28.224 -45.135 -11.784 1.00 69.06 1097 ASP A O 1
ATOM 8298 N N . LEU A 1 1098 ? 26.243 -45.735 -10.919 1.00 66.25 1098 LEU A N 1
ATOM 8299 C CA . LEU A 1 1098 ? 26.278 -44.825 -9.774 1.00 66.25 1098 LEU A CA 1
ATOM 8300 C C . LEU A 1 1098 ? 27.354 -45.189 -8.743 1.00 66.25 1098 LEU A C 1
ATOM 8302 O O . LEU A 1 1098 ? 27.797 -44.323 -7.981 1.00 66.25 1098 LEU A O 1
ATOM 8306 N N . ASN A 1 1099 ? 27.780 -46.455 -8.693 1.00 66.31 1099 ASN A N 1
ATOM 8307 C CA . ASN A 1 1099 ? 28.819 -46.931 -7.778 1.00 66.31 1099 ASN A CA 1
ATOM 8308 C C . ASN A 1 1099 ? 30.231 -46.966 -8.410 1.00 66.31 1099 ASN A C 1
ATOM 8310 O O . ASN A 1 1099 ? 31.213 -47.178 -7.688 1.00 66.31 1099 ASN A O 1
ATOM 8314 N N . ARG A 1 1100 ? 30.331 -46.700 -9.723 1.00 56.66 1100 ARG A N 1
ATOM 8315 C CA . ARG A 1 1100 ? 31.563 -46.660 -10.531 1.00 56.66 1100 ARG A CA 1
ATOM 8316 C C . ARG A 1 1100 ? 32.319 -47.987 -10.599 1.00 56.66 1100 ARG A C 1
ATOM 8318 O O . ARG A 1 1100 ? 33.553 -48.003 -10.698 1.00 56.66 1100 ARG A O 1
ATOM 8325 N N . ASP A 1 1101 ? 31.603 -49.105 -10.559 1.00 72.88 1101 ASP A N 1
ATOM 8326 C CA . ASP A 1 1101 ? 32.176 -50.442 -10.740 1.00 72.88 1101 ASP A CA 1
ATOM 8327 C C . ASP A 1 1101 ? 32.289 -50.859 -12.221 1.00 72.88 1101 ASP A C 1
ATOM 8329 O O . ASP A 1 1101 ? 32.823 -51.934 -12.527 1.00 72.88 1101 ASP A O 1
ATOM 8333 N N . LYS A 1 1102 ? 31.912 -49.950 -13.135 1.00 77.88 1102 LYS A N 1
ATOM 8334 C CA . LYS A 1 1102 ? 31.874 -50.086 -14.600 1.00 77.88 1102 LYS A CA 1
ATOM 8335 C C . LYS A 1 1102 ? 30.698 -50.908 -15.108 1.00 77.88 1102 LYS A C 1
ATOM 8337 O O . LYS A 1 1102 ? 30.736 -51.320 -16.268 1.00 77.88 1102 LYS A O 1
ATOM 8342 N N . THR A 1 1103 ? 29.693 -51.186 -14.278 1.00 83.25 1103 THR A N 1
ATOM 8343 C CA . THR A 1 1103 ? 28.552 -52.040 -14.628 1.00 83.25 1103 THR A CA 1
ATOM 8344 C C . THR A 1 1103 ? 27.260 -51.502 -14.029 1.00 83.25 1103 THR A C 1
ATOM 8346 O O . THR A 1 1103 ? 27.074 -51.590 -12.827 1.00 83.25 1103 THR A O 1
ATOM 8349 N N . ILE A 1 1104 ? 26.291 -51.095 -14.854 1.00 82.88 1104 ILE A N 1
ATOM 8350 C CA . ILE A 1 1104 ? 24.972 -50.699 -14.328 1.00 82.88 1104 ILE A CA 1
ATOM 8351 C C . ILE A 1 1104 ? 24.228 -51.935 -13.828 1.00 82.88 1104 ILE A C 1
ATOM 8353 O O . ILE A 1 1104 ? 23.833 -52.804 -14.610 1.00 82.88 1104 ILE A O 1
ATOM 8357 N N . ASN A 1 1105 ? 24.031 -52.033 -12.523 1.00 88.25 1105 ASN A N 1
ATOM 8358 C CA . ASN A 1 1105 ? 23.474 -53.205 -11.881 1.00 88.25 1105 ASN A CA 1
ATOM 8359 C C . ASN A 1 1105 ? 22.573 -52.851 -10.687 1.00 88.25 1105 ASN A C 1
ATOM 8361 O O . ASN A 1 1105 ? 22.171 -51.712 -10.455 1.00 88.25 1105 ASN A O 1
ATOM 8365 N N . ILE A 1 1106 ? 22.188 -53.879 -9.931 1.00 86.81 1106 ILE A N 1
ATOM 8366 C CA . ILE A 1 1106 ? 21.265 -53.748 -8.801 1.00 86.81 1106 ILE A CA 1
ATOM 8367 C C . ILE A 1 1106 ? 21.772 -52.818 -7.696 1.00 86.81 1106 ILE A C 1
ATOM 8369 O O . ILE A 1 1106 ? 20.962 -52.234 -6.979 1.00 86.81 1106 ILE A O 1
ATOM 8373 N N . LEU A 1 1107 ? 23.088 -52.662 -7.570 1.00 79.69 1107 LEU A N 1
ATOM 8374 C CA . LEU A 1 1107 ? 23.702 -51.733 -6.633 1.00 79.69 1107 LEU A CA 1
ATOM 8375 C C . LEU A 1 1107 ? 23.483 -50.281 -7.075 1.00 79.69 1107 LEU A C 1
ATOM 8377 O O . LEU A 1 1107 ? 23.209 -49.436 -6.227 1.00 79.69 1107 LEU A O 1
ATOM 8381 N N . ASP A 1 1108 ? 23.500 -50.008 -8.377 1.00 80.19 11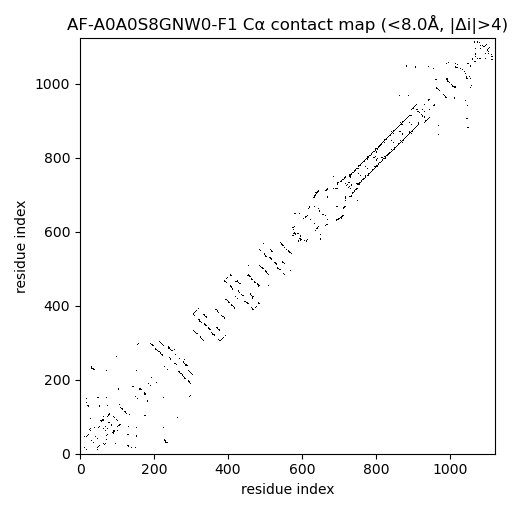08 ASP A N 1
ATOM 8382 C CA . ASP A 1 1108 ? 23.223 -48.680 -8.933 1.00 80.19 1108 ASP A CA 1
ATOM 8383 C C . ASP A 1 1108 ? 21.741 -48.326 -8.837 1.00 80.19 1108 ASP A C 1
ATOM 8385 O O . ASP A 1 1108 ? 21.396 -47.202 -8.482 1.00 80.19 1108 ASP A O 1
ATOM 8389 N N . LEU A 1 1109 ? 20.852 -49.304 -9.033 1.00 85.31 1109 LEU A N 1
ATOM 8390 C CA . LEU A 1 1109 ? 19.421 -49.101 -8.792 1.00 85.31 1109 LEU A CA 1
ATOM 8391 C C . LEU A 1 1109 ? 19.109 -48.841 -7.317 1.00 85.31 1109 LEU A C 1
ATOM 8393 O O . LEU A 1 1109 ? 18.231 -48.043 -6.994 1.00 85.31 1109 LEU A O 1
ATOM 8397 N N . ALA A 1 1110 ? 19.816 -49.511 -6.405 1.00 79.44 1110 ALA A N 1
ATOM 8398 C CA . ALA A 1 1110 ? 19.659 -49.268 -4.976 1.00 79.44 1110 ALA A CA 1
ATOM 8399 C C . ALA A 1 1110 ? 20.068 -47.835 -4.601 1.00 79.44 1110 ALA A C 1
ATOM 8401 O O . ALA A 1 1110 ? 19.398 -47.215 -3.775 1.00 79.44 1110 ALA A O 1
ATOM 8402 N N . LEU A 1 1111 ? 21.119 -47.305 -5.234 1.00 69.62 1111 LEU A N 1
ATOM 8403 C CA . LEU A 1 1111 ? 21.545 -45.914 -5.078 1.00 69.62 1111 LEU A CA 1
ATOM 8404 C C . LEU A 1 1111 ? 20.522 -44.930 -5.661 1.00 69.62 1111 LEU A C 1
ATOM 8406 O O . LEU A 1 1111 ? 20.191 -43.957 -4.986 1.00 69.62 1111 LEU A O 1
ATOM 8410 N N . LEU A 1 1112 ? 19.945 -45.225 -6.833 1.00 82.50 1112 LEU A N 1
ATOM 8411 C CA . LEU A 1 1112 ? 18.883 -44.402 -7.424 1.00 82.50 1112 LEU A CA 1
ATOM 8412 C C . LEU A 1 1112 ? 17.649 -44.328 -6.514 1.00 82.50 1112 LEU A C 1
ATOM 8414 O O . LEU A 1 1112 ? 17.159 -43.249 -6.190 1.00 82.50 1112 LEU A O 1
ATOM 8418 N N . MET A 1 1113 ? 17.184 -45.479 -6.022 1.00 81.56 1113 MET A N 1
ATOM 8419 C CA . MET A 1 1113 ? 16.025 -45.563 -5.122 1.00 81.56 1113 MET A CA 1
ATOM 8420 C C . MET A 1 1113 ? 16.268 -44.883 -3.773 1.00 81.56 1113 MET A C 1
ATOM 8422 O O . MET A 1 1113 ? 15.334 -44.360 -3.165 1.00 81.56 1113 MET A O 1
ATOM 8426 N N . GLN A 1 1114 ? 17.507 -44.902 -3.279 1.00 74.62 1114 GLN A N 1
ATOM 8427 C CA . GLN A 1 1114 ? 17.862 -44.268 -2.014 1.00 74.62 1114 GLN A CA 1
ATOM 8428 C C . GLN A 1 1114 ? 17.702 -42.744 -2.073 1.00 74.62 1114 GLN A C 1
ATOM 8430 O O . GLN A 1 1114 ? 17.231 -42.155 -1.099 1.00 74.62 1114 GLN A O 1
ATOM 8435 N N . GLU A 1 1115 ? 18.082 -42.117 -3.186 1.00 69.56 1115 GLU A N 1
ATOM 8436 C CA . GLU A 1 1115 ? 17.917 -40.673 -3.375 1.00 69.56 1115 GLU A CA 1
ATOM 8437 C C . GLU A 1 1115 ? 16.472 -40.313 -3.738 1.00 69.56 1115 GLU A C 1
ATOM 8439 O O . GLU A 1 1115 ? 15.918 -39.400 -3.130 1.00 69.56 1115 GLU A O 1
ATOM 8444 N N . TRP A 1 1116 ? 15.802 -41.113 -4.575 1.00 77.31 1116 TRP A N 1
ATOM 8445 C CA . TRP A 1 1116 ? 14.382 -40.915 -4.897 1.00 77.31 1116 TRP A CA 1
ATOM 8446 C C . TRP A 1 1116 ? 13.482 -40.914 -3.642 1.00 77.31 1116 TRP A C 1
ATOM 8448 O O . TRP A 1 1116 ? 12.586 -40.087 -3.487 1.00 77.31 1116 TRP A O 1
ATOM 8458 N N . LEU A 1 1117 ? 13.740 -41.802 -2.675 1.00 72.50 1117 LEU A N 1
ATOM 8459 C CA . LEU A 1 1117 ? 12.960 -41.871 -1.430 1.00 72.50 1117 LEU A CA 1
ATOM 8460 C C . LEU A 1 1117 ? 13.261 -40.739 -0.433 1.00 72.50 1117 LEU A C 1
ATOM 8462 O O . LEU A 1 1117 ? 12.515 -40.574 0.537 1.00 72.50 1117 LEU A O 1
ATOM 8466 N N . ARG A 1 1118 ? 14.342 -39.979 -0.636 1.00 62.25 1118 ARG A N 1
ATOM 8467 C CA . ARG A 1 1118 ? 14.770 -38.886 0.248 1.00 62.25 1118 ARG A CA 1
ATOM 8468 C C . ARG A 1 1118 ? 14.028 -37.570 -0.037 1.00 62.25 1118 ARG A C 1
ATOM 8470 O O . ARG A 1 1118 ? 13.964 -36.721 0.845 1.00 62.25 1118 ARG A O 1
ATOM 8477 N N . GLU A 1 1119 ? 13.417 -37.460 -1.215 1.00 55.81 1119 GLU A N 1
ATOM 8478 C CA . GLU A 1 1119 ? 12.712 -36.281 -1.743 1.00 55.81 1119 GLU A CA 1
ATOM 8479 C C . GLU A 1 1119 ? 11.188 -36.284 -1.470 1.00 55.81 1119 GLU A C 1
ATOM 8481 O O . GLU A 1 1119 ? 10.486 -35.357 -1.863 1.00 55.81 1119 GLU A O 1
ATOM 8486 N N . ILE A 1 1120 ? 10.623 -37.296 -0.790 1.00 52.47 1120 ILE A N 1
ATOM 8487 C CA . ILE A 1 1120 ? 9.171 -37.330 -0.516 1.00 52.47 1120 ILE A CA 1
ATOM 8488 C C . ILE A 1 1120 ? 8.806 -36.245 0.520 1.00 52.47 1120 ILE A C 1
ATOM 8490 O O . ILE A 1 1120 ? 9.202 -36.369 1.687 1.00 52.47 1120 ILE A O 1
ATOM 8494 N N . PRO A 1 1121 ? 7.979 -35.232 0.183 1.00 41.09 1121 PRO A N 1
ATOM 8495 C CA . PRO A 1 1121 ? 7.543 -34.233 1.152 1.00 41.09 1121 PRO A CA 1
ATOM 8496 C C . PRO A 1 1121 ? 6.660 -34.906 2.214 1.00 41.09 1121 PRO A C 1
ATOM 8498 O O . PRO A 1 1121 ? 5.576 -35.403 1.904 1.00 41.09 1121 PRO A O 1
ATOM 8501 N N . GLY A 1 1122 ? 7.115 -34.941 3.473 1.00 44.28 1122 GLY A N 1
ATOM 8502 C CA . GLY A 1 1122 ? 6.302 -35.406 4.609 1.00 44.28 1122 GLY A CA 1
ATOM 8503 C C . GLY A 1 1122 ? 6.898 -36.478 5.529 1.00 44.28 1122 GLY A C 1
ATOM 8504 O O . GLY A 1 1122 ? 6.165 -37.010 6.365 1.00 44.28 1122 GLY A O 1
ATOM 8505 N N . ARG A 1 1123 ? 8.194 -36.803 5.445 1.00 38.97 1123 ARG A N 1
ATOM 8506 C CA . ARG A 1 1123 ? 8.892 -37.561 6.505 1.00 38.97 1123 ARG A CA 1
ATOM 8507 C C . ARG A 1 1123 ? 10.283 -37.001 6.808 1.00 38.97 1123 ARG A C 1
ATOM 8509 O O . ARG A 1 1123 ? 11.283 -37.521 6.327 1.00 38.97 1123 ARG A O 1
ATOM 8516 N N . ASN A 1 1124 ? 10.309 -35.977 7.654 1.00 34.12 1124 ASN A N 1
ATOM 8517 C CA . ASN A 1 1124 ? 11.207 -35.830 8.804 1.00 34.12 1124 ASN A CA 1
ATOM 8518 C C . ASN A 1 1124 ? 10.592 -34.814 9.761 1.00 34.12 1124 ASN A C 1
ATOM 8520 O O . ASN A 1 1124 ? 10.203 -33.731 9.274 1.00 34.12 1124 ASN A O 1
#

Sequence (1124 aa):
MYNVDLATDTLAADNGALAINCSWGADDNTGSDYISVLADTYVWDNQQIYVVAAGNSGTAAGSINSPASAKNVIAVGSVNNGTLALEFDSSEGPTRDGRQKPDIYAPGRWVTSADASNLNGSVDMGGTSMATAHVTGFLATLLGHYTDFQRRPALAKAYIMATAQRKSWLSQRIGVLNSYNAHWSTTNAHAYWSWHDDPRPYSYVYFDLDGVPSGVAEMHVVLTWIEPECLVGDYYTVYNDVDLYVDHGKNDGELGEWSSTSAYDNVEYVKIINPPAGNYRIKARKYSALTDYRIGCAVWYTFSAEVPTAPSNFSHSSNSTGGITWTWNDNSNSEDGFRGYDATDHLVWTTSENTACYTEPNLSVNTQYTRYVRAFNANGDSNPSNSHAAYTSIETPSGITFGNITNSGICVRSADTPTGLNRGSSGLIICNTTEGADSGWKQDNDFWSSSSLLVNTQYGFRAKARNGDGDETDCCATAFRFTLANAPGAAPFTHITRIGIQVNWTSHANPAGTEYLCENVTRGTASGWTTKTYWNDAGLSCETQYRYLVKARNGDGVETESVDLGFQSTLPPPPIIYVDKEAVAGANDGSSWDDAFINLQDALDAALYGDEIRVGKGTYKPDPSSPADPAEATFQLVRGAILKGGYAGYGATDPDARDPNIYETILSGDLAGNDIEVTYPLDFLNDPCRMDNCYHVLNGSGADPNTILDGFTITGGNANGDWRLGHDKGGGIFACDVSVANCIFHGNSAVEGGGIFESDGPVTNCFFYGNSAAEQGGAIYWSGGPATNCTFSGNTATGGGGIFVNFGPMTNCTFRSNTAISGGGILISFGSMTCGTFSGNSAAEEGGGIYWSAAPLTNCIFSGNKAASYGGGIYRNDGPLTNCTFSGNAAAGQGGGIYWSSDTIINCILWDNLRDADGAFGGPFMDESAQIRFSEEGKIIYCCVPGGTGNLEGLGNIDEEPLFVKPGYWNRNYTLNDPNDDFWVEGDYHLQSIGWRWNAAYHRWDFDEVTSRCIDAGNPGFTLREELLSVPLDPGNIWGENLRINMGAYGGTGEASMPPHGWALRADLTNDGIVNLEDFAHQAHDWLKTDAKLPGDLNRDKTINILDLALLMQEWLREIPGRN

pLDDT: mean 85.91, std 13.84, range [33.91, 98.19]

Radius of gyration: 65.54 Å; Cα contacts (8 Å, |Δi|>4): 3441; chains: 1; bounding box: 115×80×180 Å

Mean predicted aligned error: 20.62 Å

Foldseek 3Di:
DPCPPCVVVVVCLVVQAQEDFALDFAFAQQCQAPQSQVVLQSCVPSLHAYQHEQFQQFPDEARGGPPLNRALYQYEWEAADPVRHHDGRTDFYDGLLGAGDNLEYEHFFQDWDDDPVDPPDTDGDGGSSRRSVVVRVLVVVLCVQDVQCGSNNQQSSQLQQQQADDDPPDDPRYHYGDSCSSRCVVVVVFKDKDKDFFPPPDQKDKDKFFWADAQWFKKKKKKAKRFRFDHRPDNATDQWFKKKAKAADPDPDPHHPWIFGDPRHRMGMDMDGRDDTGMMMIITGRPGHPGTMIMMMMMGIDGDADWWAFWEPWDFDDAAQFWTKIFTDGPGDRFQWKFKAFPVRDTQDTDGPPDGIDIRGRDHGLDKTKMWMWTGDPVGTYDIYDIDIDTHWWDWQQWKDWDDFAQFKTKIWGPDQIPPLVAAQKFKKKAFPVVRDIPPTDSDGGIDMDGRHHGLDKIWMWMWIGGNVRHIDDIHDIDIDTHWADWWAADDWDPFAQFKIKGFTHRRRPDQPWWKKKAFPVVRDIQPTDSDRIGIRGRHHGQDKTWMWMWIGGPVRRIDDIDTNGMDHHHHAAQEFEEELPADCDCLGRNDLNNHPNAPLVSQVVDDAQHEYEYFADEHEFDLVPDPGSLQGEREHAANYHYEYAANTPPDPDRRDGDLVVGAYEQAQQPPPQDDDDPALQCLLVDPSLPSGHLEHYECPNYALNAEAERHEFESFHQNDDVVVPSQAASHYEDDNYAYYLYEYAHAEGQAASHYEEHLHEHELYEYASAEHAAAASHYAYANEEYENYEHEHAEHQAASHYEEAQAEYELYEFFQAEHQAASHYEEYNHEYALYEYELAEHAAEAQHYAEYQYEYALYEFYQAEHAAEASHYEEYNYEYAQAEFANAEYLYWASHYQEYQEEYYQAEQYHQANPVPVPPDDDDLAPRSRYDYDPRYAYEQYERARYPPPNPYHNYHRDDQAAPFQKDFDDPPPPPDPPVTGIDHGRRAGAACLWAQDPVVRDTDHGPDGGLLAFLDDLPDDLVPDDQDDPDDPPCPNHRRGGFRGHSCTSHPRNGHHPAQRNPNQPRPPPNALDPVSVVQLVVCAQQFDCDRNQPSVSPRGSYPVSVVSSVVRNVVPDPDDD